Protein AF-A0A9N9LK81-F1 (afdb_monomer_lite)

Foldseek 3Di:
DQFQLDFQLQQQPCVSDPDAPRSFFADFRNQPVVLVVVLVVCVVVVDDLLNDDRDFDQKKFKFQWPDQPPRDRHTGGDDHNQAGPAQAFPARRHGRMGGNVSVVVCVVVVQFPDWDADPNRRWIWTHGPRMTITHHDPVSVVVVVVVSQVLQDPQFDKHQLAKDFPDPQLPCLQRQQSNQSRHDPVTIDRPDIDRHDDQAQFDDCVQKAFPPNPPPVSRVSQSRCVGRPHHDCNTIDGHDPDDDDDDDDDDDDDGDPCVVCVLVVLQKFKAWPPLVCLVVRFVSNCVVQVVVVVVCLVVQAKWKKFWKDWAAQVDAFPFDDPPPDDTTIGMTGMDTGDPVVRVVVVVVVVCVVVVVVFDDPVVLVLVLVVLVVVVVVDPDDTFMDTSDMFMDGNNDGPDDDPPNRCSNTNNGNQPVPVVCVVVVVCQQDPPVDPPVVVVQVVCVVGPGDPPPDPVSVVVVVVVVPPDDDDDDDDDDPPDDRNPDDDPDPVDDDDDDDDDDDDDDDDPDDQCDDDPPVRQWDDDQQKIWGWDDDRNFIEIEIQGEFFEDADPQFAEDEDAAAQDPVLQLLLLVQVVVCVLPVVLQKFWADRQLRGPDRDDDDDPQVVLLCLQLVAALCDDPVNVQWLDDPPPKDWDKAKPPHCSRDDPPQPQPVCRLHLDPNHIKIFGAIPVSRVVRCVRFPRCQFHSVCSPCVNAPPVRSNVQLVVQPPQWDWDWDDDRSYIYIYTYGYGYHSYIYMGHYPYHDDADPPSCLVVGSRQSCVWQVLPSVSRIRQSDPSCVVRPRQARSNHYDDPPVGTD

pLDDT: mean 70.4, std 21.3, range [25.25, 96.94]

Organism: NCBI:txid595503

Radius of gyration: 38.9 Å; chains: 1; bounding box: 77×75×123 Å

Sequence (798 aa):
MTYDLHGQWDAGNPNAYDQCDSGRCIRSHVNLTETRNSLAIITKAGVPNNKVFVGEASYGRSFHMASDGCWGPMCDFTGSRTQSDANPGRCTKTGGYLSNAELNEIIQRGGATQTFHDGASNSEILLYQGDYVSYMTPTTKETRRSDWKVSTLPEGEMGCVAGEDDSVNSGDLCEFSCSLGFCPESLCTCTYTDVVNPLPSTKDATDIIAWDEFDADLNRLCLFACKHGYCPDDICTKKPKDDVVITDADNPNTGFDYASAREQNSRRCLIYQNGALRDNSVMQCYNTCKPQLDAAAEAGRTSNYGCMGFYPLDKAIPWEKPPGTGYWVAPGQCLCDNWLLNEIADTVIEALPAITQIECYILMSSLKLVLDIGLSAIPGVGKALDAGLGMFYNNTTVFHSELLVRILIFGFSDLDMATTAAQMASYLYPEEEDPEGAFSWWLSPCGGTTLVPDEIKKLSGILSSVTGGVSSFKTPRNLPKGSGRKGDGANPHDQGTPRAPSKGNGNNKPKCKIPASRQTQRLRHTLRERACVADKTVQTEWIVTSLNYAANAAPTRVSKPCSVDWDNACWHYSSAVRQNPGWATLTCVPEAAATKKPDMGRRVPRVWEAQHKGKGWWDTASGNRSQLPSPEICQADEYPPLYFLNSQSPAYINAGTTNPGGQLVRILPGTQNGNAAKGLWKEVCFQELVSESAMSNRDLKNKVDAAGTNLRVTNVVRGDKRYIERSALADVSLRPEFSVSSWPPSAPNDGLNQNPCWPRNIAPQDPGFTLFENDPYYRTHPSPYNCGADYDPPTNGA

InterPro domains:
  IPR017853 Glycoside hydrolase superfamily [SSF51445] (1-67)
  IPR029070 Chitinase insertion domain superfamily [G3DSA:3.10.50.10] (60-138)
  IPR029070 Chitinase insertion domain superfamily [SSF54556] (59-135)
  IPR053214 Secreted chitinase LysM12-like [PTHR47700] (1-149)

Secondary structure (DSSP, 8-state):
----SS-GGGTT-GGGSSS-TTS-B---TT-HHHHHHHHHHHHHTT--GGG------SEEEEEEBSSTT--STT-BB-SBTTB--SPPPTTT--TTEEEHHHHHHHHHTT--SEEEEETTTTEEEEEETTEEEEE--HHHHHHHHHHHT--SPPTTSEEEEEEEESSTTSTTHHHHHHHTT---TTTEEEEEEEEPPPPPPP---TTEEESSTT-HHHHHHHHHHHHTT---TTTEEEPP-----------------HHHHHHHHHTEEEEESSGGGHHHHHHTTHHHHHHHHHHHHHTT--EEEEEEEEE-TTS----B--TT-SS-EEEEEEEES-HHHHHHHHHHHHHHHHHTT---TTHHHHHHHHHHHHHHTSSS--EEEEEEEEEEETTEEEE--HHHHHHHHTTSS-HHHHHHHHHHHHHHS-TTS-HHHHHHHHTGGGT-GGGS-HHHHTTHHHHTT--S--S-----TTS-TT---TTSTT-------PPPPP--------S----GGGTEEEETTEEEEEEEETTEEEEEEEEEEEEEEEEEEEEEEEEEPPPGGGHHHHHHHHHHHHH-GGGSEEEPPGGGSBSSPPP---HHHHHHHHHS--TTTS-GGGT-S--PSTT--EEEEEES-GGG--TT-HHHHHTTSSSTTPPEEEEEEHHHHHHHHHHHTTTHHHHHHHSTTTS-HHHHHHHHHTTGGG-EEEEEEETTEEEEEEEEEEEEEEEEEEEE---PPP-GGGGGGG-TTS-TTT-TT-GGGGS-TTSGGGGTS--SS-TTS--BTTTB--

Structure (mmCIF, N/CA/C/O backbone):
data_AF-A0A9N9LK81-F1
#
_entry.id   AF-A0A9N9LK81-F1
#
loop_
_atom_site.group_PDB
_atom_site.id
_atom_site.type_symbol
_atom_site.label_atom_id
_atom_site.label_alt_id
_atom_site.label_comp_id
_atom_site.label_asym_id
_atom_site.label_entity_id
_atom_site.label_seq_id
_atom_site.pdbx_PDB_ins_code
_atom_site.Cartn_x
_atom_site.Cartn_y
_atom_site.Cartn_z
_atom_site.occupancy
_atom_site.B_iso_or_equiv
_atom_site.auth_seq_id
_atom_site.auth_comp_id
_atom_site.auth_asym_id
_atom_site.auth_atom_id
_atom_site.pdbx_PDB_model_num
ATOM 1 N N . MET A 1 1 ? -9.684 18.949 5.478 1.00 83.88 1 MET A N 1
ATOM 2 C CA . MET A 1 1 ? -11.132 18.650 5.456 1.00 83.88 1 MET A CA 1
ATOM 3 C C . MET A 1 1 ? -11.791 19.723 4.608 1.00 83.88 1 MET A C 1
ATOM 5 O O . MET A 1 1 ? -11.846 20.858 5.045 1.00 83.88 1 MET A O 1
ATOM 9 N N . THR A 1 2 ? -12.142 19.402 3.365 1.00 85.75 2 THR A N 1
ATOM 10 C CA . THR A 1 2 ? -12.582 20.345 2.315 1.00 85.75 2 THR A CA 1
ATOM 11 C C . THR A 1 2 ? -14.107 20.453 2.251 1.00 85.75 2 THR A C 1
ATOM 13 O O . THR A 1 2 ? -14.740 20.209 1.229 1.00 85.75 2 THR A O 1
ATOM 16 N N . TYR A 1 3 ? -14.692 20.738 3.402 1.00 92.00 3 TYR A N 1
ATOM 17 C CA . TYR A 1 3 ? -16.112 20.966 3.644 1.00 92.00 3 TYR A CA 1
ATOM 18 C C . TYR A 1 3 ? -16.207 21.861 4.879 1.00 92.00 3 TYR A C 1
ATOM 20 O O . TYR A 1 3 ? -15.214 22.018 5.589 1.00 92.00 3 TYR A O 1
ATOM 28 N N . ASP A 1 4 ? -17.384 22.424 5.143 1.00 93.12 4 ASP A N 1
ATOM 29 C CA . ASP A 1 4 ? -17.565 23.438 6.196 1.00 93.12 4 ASP A CA 1
ATOM 30 C C . ASP A 1 4 ? -16.792 24.724 5.909 1.00 93.12 4 ASP A C 1
ATOM 32 O O . ASP A 1 4 ? -16.325 25.397 6.821 1.00 93.12 4 ASP A O 1
ATOM 36 N N . LEU A 1 5 ? -16.683 25.061 4.624 1.00 87.69 5 LEU A N 1
ATOM 37 C CA . LEU A 1 5 ? -16.075 26.311 4.174 1.00 87.69 5 LEU A CA 1
ATOM 38 C C . LEU A 1 5 ? -16.894 27.518 4.640 1.00 87.69 5 LEU A C 1
ATOM 40 O O . LEU A 1 5 ? -16.335 28.522 5.061 1.00 87.69 5 LEU A O 1
ATOM 44 N N . HIS A 1 6 ? -18.218 27.353 4.639 1.00 88.62 6 HIS A N 1
ATOM 45 C CA . HIS A 1 6 ? -19.174 28.357 5.074 1.00 88.62 6 HIS A CA 1
ATOM 46 C C . HIS A 1 6 ? -20.273 27.746 5.931 1.00 88.62 6 HIS A C 1
ATOM 48 O O . HIS A 1 6 ? -20.656 26.591 5.734 1.00 88.62 6 HIS A O 1
ATOM 54 N N . GLY A 1 7 ? -20.814 28.518 6.864 1.00 91.69 7 GLY A N 1
ATOM 55 C CA . GLY A 1 7 ? -21.905 28.072 7.725 1.00 91.69 7 GLY A CA 1
ATOM 56 C C . GLY A 1 7 ? -22.493 29.202 8.555 1.00 91.69 7 GLY A C 1
ATOM 57 O O . GLY A 1 7 ? -22.039 30.338 8.501 1.00 91.69 7 GLY A O 1
ATOM 58 N N . GLN A 1 8 ? -23.500 28.886 9.373 1.00 92.00 8 GLN A N 1
ATOM 59 C CA . GLN A 1 8 ? -24.182 29.877 10.217 1.00 92.00 8 GLN A CA 1
ATOM 60 C C . GLN A 1 8 ? -23.216 30.712 11.084 1.00 92.00 8 GLN A C 1
ATOM 62 O O . GLN A 1 8 ? -23.497 31.867 11.404 1.00 92.00 8 GLN A O 1
ATOM 67 N N . TRP A 1 9 ? -22.066 30.146 11.460 1.00 89.12 9 TRP A N 1
ATOM 68 C CA . TRP A 1 9 ? -21.057 30.841 12.257 1.00 89.12 9 TRP A CA 1
ATOM 69 C C . TRP A 1 9 ? -20.407 32.035 11.541 1.00 89.12 9 TRP A C 1
ATOM 71 O O . TRP A 1 9 ? -19.770 32.855 12.203 1.00 89.12 9 TRP A O 1
ATOM 81 N N . ASP A 1 10 ? -20.564 32.163 10.225 1.00 83.62 10 ASP A N 1
ATOM 82 C CA . ASP A 1 10 ? -20.043 33.309 9.484 1.00 83.62 10 ASP A CA 1
ATOM 83 C C . ASP A 1 10 ? -20.877 34.573 9.722 1.00 83.62 10 ASP A C 1
ATOM 85 O O . ASP A 1 10 ? -20.422 35.666 9.397 1.00 83.62 10 ASP A O 1
ATOM 89 N N . ALA A 1 11 ? -22.069 34.451 10.325 1.00 87.56 11 ALA A N 1
ATOM 90 C CA . ALA A 1 11 ? -22.994 35.558 10.534 1.00 87.56 11 ALA A CA 1
ATOM 91 C C . ALA A 1 11 ? -22.340 36.752 11.251 1.00 87.56 11 ALA A C 1
ATOM 93 O O . ALA A 1 11 ? -21.996 36.687 12.436 1.00 87.56 11 ALA A O 1
ATOM 94 N N . GLY A 1 12 ? -22.259 37.878 10.542 1.00 79.94 12 GLY A N 1
ATOM 95 C CA . GLY A 1 12 ? -21.676 39.124 11.037 1.00 79.94 12 GLY A CA 1
ATOM 96 C C . GLY A 1 12 ? -20.147 39.172 10.975 1.00 79.94 12 GLY A C 1
ATOM 97 O O . GLY A 1 12 ? -19.555 40.016 11.645 1.00 79.94 12 GLY A O 1
ATOM 98 N N . ASN A 1 13 ? -19.505 38.292 10.198 1.00 78.19 13 ASN A N 1
ATOM 99 C CA . ASN A 1 13 ? -18.065 38.313 9.943 1.00 78.19 13 ASN A CA 1
ATOM 100 C C . ASN A 1 13 ? -17.759 38.634 8.464 1.00 78.19 13 ASN A C 1
ATOM 102 O O . ASN A 1 13 ? -17.668 37.716 7.651 1.00 78.19 13 ASN A O 1
ATOM 106 N N . PRO A 1 14 ? -17.540 39.911 8.098 1.00 71.81 14 PRO A N 1
ATOM 107 C CA . PRO A 1 14 ? -17.202 40.297 6.723 1.00 71.81 14 PRO A CA 1
ATOM 108 C C . PRO A 1 14 ? -15.917 39.649 6.188 1.00 71.81 14 PRO A C 1
ATOM 110 O O . PRO A 1 14 ? -15.804 39.409 4.992 1.00 71.81 14 PRO A O 1
ATOM 113 N N . ASN A 1 15 ? -14.968 39.296 7.066 1.00 70.19 15 ASN A N 1
ATOM 114 C CA . ASN A 1 15 ? -13.691 38.685 6.672 1.00 70.19 15 ASN A CA 1
ATOM 115 C C . ASN A 1 15 ? -13.815 37.210 6.260 1.00 70.19 15 ASN A C 1
ATOM 117 O O . ASN A 1 15 ? -12.840 36.632 5.785 1.00 70.19 15 ASN A O 1
ATOM 121 N N . ALA A 1 16 ? -14.975 36.583 6.476 1.00 66.69 16 ALA A N 1
ATOM 122 C CA . ALA A 1 16 ? -15.238 35.229 5.997 1.00 66.69 16 ALA A CA 1
ATOM 123 C C . ALA A 1 16 ? -15.561 35.190 4.493 1.00 66.69 16 ALA A C 1
ATOM 125 O O . ALA A 1 16 ? -15.707 34.107 3.938 1.00 66.69 16 ALA A O 1
ATOM 126 N N . TYR A 1 17 ? -15.670 36.345 3.829 1.00 66.00 17 TYR A N 1
ATOM 127 C CA . TYR A 1 17 ? -16.120 36.449 2.447 1.00 66.00 17 TYR A CA 1
ATOM 128 C C . TYR A 1 17 ? -15.151 37.281 1.612 1.00 66.00 17 TYR A C 1
ATOM 130 O O . TYR A 1 17 ? -14.509 38.211 2.094 1.00 66.00 17 TYR A O 1
ATOM 138 N N . ASP A 1 18 ? -15.095 36.965 0.326 1.00 57.03 18 ASP A N 1
ATOM 139 C CA . ASP A 1 18 ? -14.408 37.763 -0.681 1.00 57.03 18 ASP A CA 1
ATOM 140 C C . ASP A 1 18 ? -15.085 39.126 -0.894 1.00 57.03 18 ASP A C 1
ATOM 142 O O . ASP A 1 18 ? -14.392 40.126 -1.085 1.00 57.03 18 ASP A O 1
ATOM 146 N N . GLN A 1 19 ? -16.424 39.167 -0.848 1.00 61.78 19 GLN A N 1
ATOM 147 C CA . GLN A 1 19 ? -17.253 40.370 -0.997 1.00 61.78 19 GLN A CA 1
ATOM 148 C C . GLN A 1 19 ? -18.590 40.220 -0.247 1.00 61.78 19 GLN A C 1
ATOM 150 O O . GLN A 1 19 ? -19.561 39.691 -0.792 1.00 61.78 19 GLN A O 1
ATOM 155 N N . CYS A 1 20 ? -18.641 40.663 1.016 1.00 70.38 20 CYS A N 1
ATOM 156 C CA . CYS A 1 20 ? -19.868 40.684 1.819 1.00 70.38 20 CYS A CA 1
ATOM 157 C C . CYS A 1 20 ? -19.775 41.633 3.030 1.00 70.38 20 CYS A C 1
ATOM 159 O O . CYS A 1 20 ? -19.405 41.222 4.132 1.00 70.38 20 CYS A O 1
ATOM 161 N N . ASP A 1 21 ? -20.163 42.896 2.858 1.00 72.12 21 ASP A N 1
ATOM 162 C CA . ASP A 1 21 ? -20.076 43.898 3.934 1.00 72.12 21 ASP A CA 1
ATOM 163 C C . ASP A 1 21 ? -20.985 43.574 5.132 1.00 72.12 21 ASP A C 1
ATOM 165 O O . ASP A 1 21 ? -20.662 43.907 6.273 1.00 72.12 21 ASP A O 1
ATOM 169 N N . SER A 1 22 ? -22.107 42.882 4.895 1.00 76.12 22 SER A N 1
ATOM 170 C CA . SER A 1 22 ? -23.021 42.423 5.951 1.00 76.12 22 SER A CA 1
ATOM 171 C C . SER A 1 22 ? -22.424 41.290 6.798 1.00 76.12 22 SER A C 1
ATOM 173 O O . SER A 1 22 ? -22.877 41.042 7.919 1.00 76.12 22 SER A O 1
ATOM 175 N N . GLY A 1 23 ? -21.428 40.572 6.262 1.00 77.06 23 GLY A N 1
ATOM 176 C CA . GLY A 1 23 ? -20.926 39.320 6.821 1.00 77.06 23 GLY A CA 1
ATOM 177 C C . GLY A 1 23 ? -21.995 38.227 6.912 1.00 77.06 23 GLY A C 1
ATOM 178 O O . GLY A 1 23 ? -21.889 37.348 7.761 1.00 77.06 23 GLY A O 1
ATOM 179 N N . ARG A 1 24 ? -23.074 38.300 6.128 1.00 84.12 24 ARG A N 1
ATOM 180 C CA . ARG A 1 24 ? -24.214 37.367 6.189 1.00 84.12 24 ARG A CA 1
ATOM 181 C C . ARG A 1 24 ? -24.622 36.846 4.820 1.00 84.12 24 ARG A C 1
ATOM 183 O O . ARG A 1 24 ? -25.762 36.444 4.636 1.00 84.12 24 ARG A O 1
ATOM 190 N N . CYS A 1 25 ? -23.712 36.844 3.860 1.00 82.94 25 CYS A N 1
ATOM 191 C CA . CYS A 1 25 ? -24.032 36.433 2.507 1.00 82.94 25 CYS A CA 1
ATOM 192 C C . CYS A 1 25 ? -24.082 34.912 2.384 1.00 82.94 25 CYS A C 1
ATOM 194 O O . CYS A 1 25 ? -23.268 34.194 2.963 1.00 82.94 25 CYS A O 1
ATOM 196 N N . ILE A 1 26 ? -25.009 34.412 1.577 1.00 87.62 26 ILE A N 1
ATOM 197 C CA . ILE A 1 26 ? -25.133 32.980 1.318 1.00 87.62 26 ILE A CA 1
ATOM 198 C C . ILE A 1 26 ? -23.921 32.494 0.507 1.00 87.62 26 ILE A C 1
ATOM 200 O O . ILE A 1 26 ? -23.523 33.084 -0.503 1.00 87.62 26 ILE A O 1
ATOM 204 N N . ARG A 1 27 ? -23.312 31.395 0.955 1.00 85.06 27 ARG A N 1
ATOM 205 C CA . ARG A 1 27 ? -22.224 30.692 0.262 1.00 85.06 27 ARG A CA 1
ATOM 206 C C . ARG A 1 27 ? -22.397 29.186 0.415 1.00 85.06 27 ARG A C 1
ATOM 208 O O . ARG A 1 27 ? -22.981 28.709 1.383 1.00 85.06 27 ARG A O 1
ATOM 215 N N . SER A 1 28 ? -21.877 28.423 -0.542 1.00 89.75 28 SER A N 1
ATOM 216 C CA . SER A 1 28 ? -21.894 26.959 -0.467 1.00 89.75 28 SER A CA 1
ATOM 217 C C . SER A 1 28 ? -20.808 26.448 0.480 1.00 89.75 28 SER A C 1
ATOM 219 O O . SER A 1 28 ? -19.633 26.762 0.300 1.00 89.75 28 SER A O 1
ATOM 221 N N . HIS A 1 29 ? -21.160 25.593 1.447 1.00 92.56 29 HIS A N 1
ATOM 222 C CA . HIS A 1 29 ? -20.170 25.031 2.386 1.00 92.56 29 HIS A CA 1
ATOM 223 C C . HIS A 1 29 ? -19.207 24.018 1.761 1.00 92.56 29 HIS A C 1
ATOM 225 O O . HIS A 1 29 ? -18.246 23.576 2.399 1.00 92.56 29 HIS A O 1
ATOM 231 N N . VAL A 1 30 ? -19.502 23.627 0.528 1.00 91.00 30 VAL A N 1
ATOM 232 C CA . VAL A 1 30 ? -18.730 22.697 -0.282 1.00 91.00 30 VAL A CA 1
ATOM 233 C C . VAL A 1 30 ? -18.262 23.388 -1.557 1.00 91.00 30 VAL A C 1
ATOM 235 O O . VAL A 1 30 ? -18.078 22.713 -2.550 1.00 91.00 30 VAL A O 1
ATOM 238 N N . ASN A 1 31 ? -18.073 24.706 -1.604 1.00 85.56 31 ASN A N 1
ATOM 239 C CA . ASN A 1 31 ? -17.636 25.397 -2.822 1.00 85.56 31 ASN A CA 1
ATOM 240 C C . ASN A 1 31 ? -16.378 24.758 -3.464 1.00 85.56 31 ASN A C 1
ATOM 242 O O . ASN A 1 31 ? -15.338 24.590 -2.817 1.00 85.56 31 ASN A O 1
ATOM 246 N N . LEU A 1 32 ? -16.472 24.376 -4.746 1.00 80.19 32 LEU A N 1
ATOM 247 C CA . LEU A 1 32 ? -15.387 23.707 -5.470 1.00 80.19 32 LEU A CA 1
ATOM 248 C C . LEU A 1 32 ? -14.143 24.585 -5.627 1.00 80.19 32 LEU A C 1
ATOM 250 O O . LEU A 1 32 ? -13.026 24.091 -5.485 1.00 80.19 32 LEU A O 1
ATOM 254 N N . THR A 1 33 ? -14.319 25.877 -5.899 1.00 72.75 33 THR A N 1
ATOM 255 C CA . THR A 1 33 ? -13.203 26.808 -6.120 1.00 72.75 33 THR A CA 1
ATOM 256 C C . THR A 1 33 ? -12.357 26.952 -4.856 1.00 72.75 33 THR A C 1
ATOM 258 O O . THR A 1 33 ? -11.132 26.858 -4.892 1.00 72.75 33 THR A O 1
ATOM 261 N N . GLU A 1 34 ? -13.008 27.083 -3.706 1.00 73.75 34 GLU A N 1
ATOM 262 C CA . GLU A 1 34 ? -12.345 27.151 -2.402 1.00 73.75 34 GLU A CA 1
ATOM 263 C C . GLU A 1 34 ? -11.747 25.806 -1.975 1.00 73.75 34 GLU A C 1
ATOM 265 O O . GLU A 1 34 ? -10.672 25.750 -1.367 1.00 73.75 34 GLU A O 1
ATOM 270 N N . THR A 1 35 ? -12.395 24.706 -2.367 1.00 78.69 35 THR A N 1
ATOM 271 C CA . THR A 1 35 ? -11.826 23.364 -2.225 1.00 78.69 35 THR A CA 1
ATOM 272 C C . THR A 1 35 ? -10.518 23.243 -3.014 1.00 78.69 35 THR A C 1
ATOM 274 O O . THR A 1 35 ? -9.508 22.830 -2.444 1.00 78.69 35 THR A O 1
ATOM 277 N N . ARG A 1 36 ? -10.485 23.678 -4.283 1.00 71.69 36 ARG A N 1
ATOM 278 C CA . ARG A 1 36 ? -9.270 23.713 -5.121 1.00 71.69 36 ARG A CA 1
ATOM 279 C C . ARG A 1 36 ? -8.173 24.575 -4.500 1.00 71.69 36 ARG A C 1
ATOM 281 O O . ARG A 1 36 ? -7.029 24.136 -4.443 1.00 71.69 36 ARG A O 1
ATOM 288 N N . ASN A 1 37 ? -8.513 25.748 -3.964 1.00 59.28 37 ASN A N 1
ATOM 289 C CA . ASN A 1 37 ? -7.549 26.612 -3.274 1.00 59.28 37 ASN A CA 1
ATOM 290 C C . ASN A 1 37 ? -6.942 25.924 -2.042 1.00 59.28 37 ASN A C 1
ATOM 292 O O . ASN A 1 37 ? -5.727 25.953 -1.850 1.00 59.28 37 ASN A O 1
ATOM 296 N N . SER A 1 38 ? -7.767 25.248 -1.239 1.00 71.19 38 SER A N 1
ATOM 297 C CA . SER A 1 38 ? -7.309 24.497 -0.063 1.00 71.19 38 SER A CA 1
ATOM 298 C C . SER A 1 38 ? -6.366 23.350 -0.444 1.00 71.19 38 SER A C 1
ATOM 300 O O . SER A 1 38 ? -5.342 23.137 0.211 1.00 71.19 38 SER A O 1
ATOM 302 N N . LEU A 1 39 ? -6.679 22.640 -1.532 1.00 73.38 39 LEU A N 1
ATOM 303 C CA . LEU A 1 39 ? -5.827 21.583 -2.079 1.00 73.38 39 LEU A CA 1
ATOM 304 C C . LEU A 1 39 ? -4.526 22.145 -2.677 1.00 73.38 39 LEU A C 1
ATOM 306 O O . LEU A 1 39 ? -3.469 21.550 -2.501 1.00 73.38 39 LEU A O 1
ATOM 310 N N . ALA A 1 40 ? -4.554 23.319 -3.306 1.00 60.12 40 ALA A N 1
ATOM 311 C CA . ALA A 1 40 ? -3.349 23.984 -3.802 1.00 60.12 40 ALA A CA 1
ATOM 312 C C . ALA A 1 40 ? -2.418 24.453 -2.665 1.00 60.12 40 ALA A C 1
ATOM 314 O O . ALA A 1 40 ? -1.197 24.405 -2.803 1.00 60.12 40 ALA A O 1
ATOM 315 N N . ILE A 1 41 ? -2.966 24.889 -1.524 1.00 58.62 41 ILE A N 1
ATOM 316 C CA . ILE A 1 41 ? -2.168 25.320 -0.362 1.00 58.62 41 ILE A CA 1
ATOM 317 C C . ILE A 1 41 ? -1.388 24.144 0.232 1.00 58.62 41 ILE A C 1
ATOM 319 O O . ILE A 1 41 ? -0.189 24.272 0.487 1.00 58.62 41 ILE A O 1
ATOM 323 N N . ILE A 1 42 ? -2.044 22.997 0.442 1.00 60.25 42 ILE A N 1
ATOM 324 C CA . ILE A 1 42 ? -1.401 21.832 1.068 1.00 60.25 42 ILE A CA 1
ATOM 325 C C . ILE A 1 42 ? -0.327 21.217 0.162 1.00 60.25 42 ILE A C 1
ATOM 327 O O . ILE A 1 42 ? 0.741 20.838 0.644 1.00 60.25 42 ILE A O 1
ATOM 331 N N . THR A 1 43 ? -0.553 21.198 -1.152 1.00 59.28 43 THR A N 1
ATOM 332 C CA . THR A 1 43 ? 0.434 20.697 -2.118 1.00 59.28 43 THR A CA 1
ATOM 333 C C . THR A 1 43 ? 1.609 21.663 -2.268 1.00 59.28 43 THR A C 1
ATOM 335 O O . THR A 1 43 ? 2.763 21.236 -2.249 1.00 59.28 43 THR A O 1
ATOM 338 N N . LYS A 1 44 ? 1.362 22.982 -2.271 1.00 50.50 44 LYS A N 1
ATOM 339 C CA . LYS A 1 44 ? 2.421 24.010 -2.245 1.00 50.50 44 LYS A CA 1
ATOM 340 C C . LYS A 1 44 ? 3.242 24.001 -0.950 1.00 50.50 44 LYS A C 1
ATOM 342 O O . LYS A 1 44 ? 4.409 24.383 -0.973 1.00 50.50 44 LYS A O 1
ATOM 347 N N . ALA A 1 45 ? 2.671 23.533 0.159 1.00 51.91 45 ALA A N 1
ATOM 348 C CA . ALA A 1 45 ? 3.390 23.312 1.415 1.00 51.91 45 ALA A CA 1
ATOM 349 C C . ALA A 1 45 ? 4.308 22.067 1.389 1.00 51.91 45 ALA A C 1
ATOM 351 O O . ALA A 1 45 ? 4.942 21.757 2.397 1.00 51.91 45 ALA A O 1
ATOM 352 N N . GLY A 1 46 ? 4.402 21.365 0.253 1.00 46.94 46 GLY A N 1
ATOM 353 C CA . GLY A 1 46 ? 5.298 20.225 0.053 1.00 46.94 46 GLY A CA 1
ATOM 354 C C . GLY A 1 46 ? 4.691 18.874 0.427 1.00 46.94 46 GLY A C 1
ATOM 355 O O . GLY A 1 46 ? 5.427 17.892 0.514 1.00 46.94 46 GLY A O 1
ATOM 356 N N . VAL A 1 47 ? 3.373 18.798 0.656 1.00 53.25 47 VAL A N 1
ATOM 357 C CA . VAL A 1 47 ? 2.679 17.521 0.870 1.00 53.25 47 VAL A CA 1
ATOM 358 C C . VAL A 1 47 ? 2.451 16.850 -0.489 1.00 53.25 47 VAL A C 1
ATOM 360 O O . VAL A 1 47 ? 1.758 17.423 -1.330 1.00 53.25 47 VAL A O 1
ATOM 363 N N . PRO A 1 48 ? 2.997 15.643 -0.722 1.00 52.69 48 PRO A N 1
ATOM 364 C CA . PRO A 1 48 ? 2.741 14.890 -1.947 1.00 52.69 48 PRO A CA 1
ATOM 365 C C . PRO A 1 48 ? 1.247 14.602 -2.140 1.00 52.69 48 PRO A C 1
ATOM 367 O O . PRO A 1 48 ? 0.562 14.261 -1.174 1.00 52.69 48 PRO A O 1
ATOM 370 N N . ASN A 1 49 ? 0.753 14.682 -3.381 1.00 56.84 49 ASN A N 1
ATOM 371 C CA . ASN A 1 49 ? -0.668 14.479 -3.709 1.00 56.84 49 ASN A CA 1
ATOM 372 C C . ASN A 1 49 ? -1.202 13.126 -3.208 1.00 56.84 49 ASN A C 1
ATOM 374 O O . ASN A 1 49 ? -2.308 13.063 -2.678 1.00 56.84 49 ASN A O 1
ATOM 378 N N . ASN A 1 50 ? -0.388 12.068 -3.268 1.00 56.72 50 ASN A N 1
ATOM 379 C CA . ASN A 1 50 ? -0.732 10.726 -2.783 1.00 56.72 50 ASN A CA 1
ATOM 380 C C . ASN A 1 50 ? -0.862 10.604 -1.249 1.00 56.72 50 ASN A C 1
ATOM 382 O O . ASN A 1 50 ? -1.230 9.550 -0.734 1.00 56.72 50 ASN A O 1
ATOM 386 N N . LYS A 1 51 ? -0.578 11.674 -0.498 1.00 66.62 51 LYS A N 1
ATOM 387 C CA . LYS A 1 51 ? -0.832 11.780 0.947 1.00 66.62 51 LYS A CA 1
ATOM 388 C C . LYS A 1 51 ? -2.021 12.687 1.274 1.00 66.62 51 LYS A C 1
ATOM 390 O O . LYS A 1 51 ? -2.321 12.891 2.452 1.00 66.62 51 LYS A O 1
ATOM 395 N N . VAL A 1 52 ? -2.693 13.239 0.262 1.00 66.56 52 VAL A N 1
ATOM 396 C CA . VAL A 1 52 ? -3.828 14.149 0.427 1.00 66.56 52 VAL A CA 1
ATOM 397 C C . VAL A 1 52 ? -5.135 13.388 0.218 1.00 66.56 52 VAL A C 1
ATOM 399 O O . VAL A 1 52 ? -5.496 13.020 -0.894 1.00 66.56 52 VAL A O 1
ATOM 402 N N . PHE A 1 53 ? -5.887 13.201 1.301 1.00 79.56 53 PHE A N 1
ATOM 403 C CA . PHE A 1 53 ? -7.241 12.649 1.251 1.00 79.56 53 PHE A CA 1
ATOM 404 C C . PHE A 1 53 ? -8.261 13.790 1.212 1.00 79.56 53 PHE A C 1
ATOM 406 O O . PHE A 1 53 ? -8.407 14.544 2.180 1.00 79.56 53 PHE A O 1
ATOM 413 N N . VAL A 1 54 ? -8.962 13.928 0.084 1.00 81.44 54 VAL A N 1
ATOM 414 C CA . VAL A 1 54 ? -9.987 14.965 -0.103 1.00 81.44 54 VAL A CA 1
ATOM 415 C C . VAL A 1 54 ? -11.245 14.587 0.680 1.00 81.44 54 VAL A C 1
ATOM 417 O O . VAL A 1 54 ? -11.752 13.473 0.574 1.00 81.44 54 VAL A O 1
ATOM 420 N N . GLY A 1 55 ? -11.741 15.517 1.494 1.00 82.25 55 GLY A N 1
ATOM 421 C CA . GLY A 1 55 ? -12.931 15.298 2.311 1.00 82.25 55 GLY A CA 1
ATOM 422 C C . GLY A 1 55 ? -14.213 15.580 1.530 1.00 82.25 55 GLY A C 1
ATOM 423 O O . GLY A 1 55 ? -14.298 16.604 0.857 1.00 82.25 55 GLY A O 1
ATOM 424 N N . GLU A 1 56 ? -15.227 14.726 1.679 1.00 86.12 56 GLU A N 1
ATOM 425 C CA . GLU A 1 56 ? -16.552 14.900 1.068 1.00 86.12 56 GLU A CA 1
ATOM 426 C C . GLU A 1 56 ? -17.651 14.981 2.126 1.00 86.12 56 GLU A C 1
ATOM 428 O O . GLU A 1 56 ? -17.714 14.157 3.041 1.00 86.12 56 GLU A O 1
ATOM 433 N N . ALA A 1 57 ? -18.567 15.937 1.966 1.00 87.62 57 ALA A N 1
ATOM 434 C CA . ALA A 1 57 ? -19.711 16.068 2.855 1.00 87.62 57 ALA A CA 1
ATOM 435 C C . ALA A 1 57 ? -20.840 15.103 2.457 1.00 87.62 57 ALA A C 1
ATOM 437 O O . ALA A 1 57 ? -21.211 14.976 1.289 1.00 87.62 57 ALA A O 1
ATOM 438 N N . SER A 1 58 ? -21.427 14.427 3.445 1.00 90.94 58 SER A N 1
ATOM 439 C CA . SER A 1 58 ? -22.682 13.660 3.297 1.00 90.94 58 SER A CA 1
ATOM 440 C C . SER A 1 58 ? -23.844 14.320 4.044 1.00 90.94 58 SER A C 1
ATOM 442 O O . SER A 1 58 ? -24.755 13.657 4.538 1.00 90.94 58 SER A O 1
ATOM 444 N N . TYR A 1 59 ? -23.773 15.642 4.125 1.00 94.06 59 TYR A N 1
ATOM 445 C CA . TYR A 1 59 ? -24.746 16.547 4.710 1.00 94.06 59 TYR A CA 1
ATOM 446 C C . TYR A 1 59 ? -24.689 17.870 3.945 1.00 94.06 59 TYR A C 1
ATOM 448 O O . TYR A 1 59 ? -23.696 18.148 3.269 1.00 94.06 59 TYR A O 1
ATOM 456 N N . GLY A 1 60 ? -25.735 18.674 4.080 1.00 93.94 60 GLY A N 1
ATOM 457 C CA . GLY A 1 60 ? -25.778 20.055 3.636 1.00 93.94 60 GLY A CA 1
ATOM 458 C C . GLY A 1 60 ? -25.739 21.034 4.799 1.00 93.94 60 GLY A C 1
ATOM 459 O O . GLY A 1 60 ? -26.117 20.707 5.930 1.00 93.94 60 GLY A O 1
ATOM 460 N N . ARG A 1 61 ? -25.313 22.260 4.503 1.00 96.19 61 ARG A N 1
ATOM 461 C CA . ARG A 1 61 ? -25.496 23.408 5.398 1.00 96.19 61 ARG A CA 1
ATOM 462 C C . ARG A 1 61 ? -26.618 24.288 4.897 1.00 96.19 61 ARG A C 1
ATOM 464 O O . ARG A 1 61 ? -26.699 24.549 3.695 1.00 96.19 61 ARG A O 1
ATOM 471 N N . SER A 1 62 ? -27.470 24.693 5.832 1.00 95.00 62 SER A N 1
ATOM 472 C CA . SER A 1 62 ? -28.664 25.477 5.557 1.00 95.00 62 SER A CA 1
ATOM 473 C C . SER A 1 62 ? -28.567 26.899 6.101 1.00 95.00 62 SER A C 1
ATOM 475 O O . SER A 1 62 ? -27.909 27.160 7.107 1.00 95.00 62 SER A O 1
ATOM 477 N N . PHE A 1 63 ? -29.227 27.817 5.409 1.00 96.00 63 PHE A N 1
ATOM 478 C CA . PHE A 1 63 ? -29.319 29.229 5.745 1.00 96.00 63 PHE A CA 1
ATOM 479 C C . PHE A 1 63 ? -30.763 29.673 5.552 1.00 96.00 63 PHE A C 1
ATOM 481 O O . PHE A 1 63 ? -31.301 29.496 4.461 1.00 96.00 63 PHE A O 1
ATOM 488 N N . HIS A 1 64 ? -31.382 30.267 6.573 1.00 96.69 64 HIS A N 1
ATOM 489 C CA . HIS A 1 64 ? -32.695 30.877 6.392 1.00 96.69 64 HIS A CA 1
ATOM 490 C C . HIS A 1 64 ? -32.519 32.196 5.651 1.00 96.69 64 HIS A C 1
ATOM 492 O O . HIS A 1 64 ? -31.844 33.104 6.151 1.00 96.69 64 HIS A O 1
ATOM 498 N N . MET A 1 65 ? -33.063 32.285 4.441 1.00 94.56 65 MET A N 1
ATOM 499 C CA . MET A 1 65 ? -32.902 33.459 3.589 1.00 94.56 65 MET A CA 1
ATOM 500 C C . MET A 1 65 ? -33.539 34.673 4.272 1.00 94.56 65 MET A C 1
ATOM 502 O O . MET A 1 65 ? -34.644 34.593 4.796 1.00 94.56 65 MET A O 1
ATOM 506 N N . ALA A 1 66 ? -32.865 35.825 4.257 1.00 93.12 66 ALA A N 1
ATOM 507 C CA . ALA A 1 66 ? -33.447 37.060 4.791 1.00 93.12 66 ALA A CA 1
ATOM 508 C C . ALA A 1 66 ? -34.643 37.549 3.965 1.00 93.12 66 ALA A C 1
ATOM 510 O O . ALA A 1 66 ? -35.511 38.258 4.471 1.00 93.12 66 ALA A O 1
ATOM 511 N N . SER A 1 67 ? -34.686 37.159 2.693 1.00 91.44 67 SER A N 1
ATOM 512 C CA . SER A 1 67 ? -35.813 37.373 1.802 1.00 91.44 67 SER A CA 1
ATOM 513 C C . SER A 1 67 ? -36.077 36.082 1.039 1.00 91.44 67 SER A C 1
ATOM 515 O O . SER A 1 67 ? -35.191 35.586 0.343 1.00 91.44 67 SER A O 1
ATOM 517 N N . ASP A 1 68 ? -37.294 35.553 1.165 1.00 84.25 68 ASP A N 1
ATOM 518 C CA . ASP A 1 68 ? -37.717 34.349 0.451 1.00 84.25 68 ASP A CA 1
ATOM 519 C C . ASP A 1 68 ? -37.436 34.476 -1.052 1.00 84.25 68 ASP A C 1
ATOM 521 O O . ASP A 1 68 ? -37.864 35.423 -1.712 1.00 84.25 68 ASP A O 1
ATOM 525 N N . GLY A 1 69 ? -36.698 33.508 -1.596 1.00 79.75 69 GLY A N 1
ATOM 526 C CA . GLY A 1 69 ? -36.305 33.492 -3.006 1.00 79.75 69 GLY A CA 1
ATOM 527 C C . GLY A 1 69 ? -35.021 34.265 -3.333 1.00 79.75 69 GLY A C 1
ATOM 528 O O . GLY A 1 69 ? -34.554 34.169 -4.467 1.00 79.75 69 GLY A O 1
ATOM 529 N N . CYS A 1 70 ? -34.403 34.962 -2.372 1.00 86.56 70 CYS A N 1
ATOM 530 C CA . CYS A 1 70 ? -33.060 35.529 -2.511 1.00 86.56 70 CYS A CA 1
ATOM 531 C C . CYS A 1 70 ? -32.019 34.543 -1.960 1.00 86.56 70 CYS A C 1
ATOM 533 O O . CYS A 1 70 ? -31.706 34.539 -0.773 1.00 86.56 70 CYS A O 1
ATOM 535 N N . TRP A 1 71 ? -31.461 33.716 -2.842 1.00 83.75 71 TRP A N 1
ATOM 536 C CA . TRP A 1 71 ? -30.485 32.667 -2.507 1.00 83.75 71 TRP A CA 1
ATOM 537 C C . TRP A 1 71 ? -29.118 32.843 -3.187 1.00 83.75 71 TRP A C 1
ATOM 539 O O . TRP A 1 71 ? -28.248 31.981 -3.082 1.00 83.75 71 TRP A O 1
ATOM 549 N N . GLY A 1 72 ? -28.928 33.936 -3.927 1.00 79.50 72 GLY A N 1
ATOM 550 C CA . GLY A 1 72 ? -27.669 34.229 -4.605 1.00 79.50 72 GLY A CA 1
ATOM 551 C C . GLY A 1 72 ? -26.537 34.592 -3.634 1.00 79.50 72 GLY A C 1
ATOM 552 O O . GLY A 1 72 ? -26.781 34.875 -2.463 1.00 79.50 72 GLY A O 1
ATOM 553 N N . PRO A 1 73 ? -25.289 34.682 -4.122 1.00 78.56 73 PRO A N 1
ATOM 554 C CA . PRO A 1 73 ? -24.132 34.978 -3.282 1.00 78.56 73 PRO A CA 1
ATOM 555 C C . PRO A 1 73 ? -24.156 36.387 -2.671 1.00 78.56 73 PRO A C 1
ATOM 557 O O . PRO A 1 73 ? -23.418 36.661 -1.744 1.00 78.56 73 PRO A O 1
ATOM 560 N N . MET A 1 74 ? -24.992 37.310 -3.137 1.00 81.56 74 MET A N 1
ATOM 561 C CA . MET A 1 74 ? -25.142 38.621 -2.482 1.00 81.56 74 MET A CA 1
ATOM 562 C C . MET A 1 74 ? -26.396 38.708 -1.610 1.00 81.56 74 MET A C 1
ATOM 564 O O . MET A 1 74 ? -26.708 39.775 -1.092 1.00 81.56 74 MET A O 1
ATOM 568 N N . CYS A 1 75 ? -27.137 37.607 -1.478 1.00 86.69 75 CYS A N 1
ATOM 569 C CA . CYS A 1 75 ? -28.308 37.548 -0.624 1.00 86.69 75 CYS A CA 1
ATOM 570 C C . CYS A 1 75 ? -27.895 37.248 0.808 1.00 86.69 75 CYS A C 1
ATOM 572 O O . CYS A 1 75 ? -27.063 36.371 1.055 1.00 86.69 75 CYS A O 1
ATOM 574 N N . ASP A 1 76 ? -28.526 37.955 1.735 1.00 89.75 76 ASP A N 1
ATOM 575 C CA . ASP A 1 76 ? -28.291 37.757 3.151 1.00 89.75 76 ASP A CA 1
ATOM 576 C C . ASP A 1 76 ? -29.105 36.580 3.696 1.00 89.75 76 ASP A C 1
ATOM 578 O O . ASP A 1 76 ? -30.229 36.305 3.263 1.00 89.75 76 ASP A O 1
ATOM 582 N N . PHE A 1 77 ? -28.551 35.924 4.708 1.00 94.12 77 PHE A N 1
ATOM 583 C CA . PHE A 1 77 ? -29.258 34.991 5.571 1.00 94.12 77 PHE A CA 1
ATOM 584 C C . PHE A 1 77 ? -29.464 35.567 6.981 1.00 94.12 77 PHE A C 1
ATOM 586 O O . PHE A 1 77 ? -28.857 36.565 7.382 1.00 94.12 77 PHE A O 1
ATOM 593 N N . THR A 1 78 ? -30.355 34.937 7.743 1.00 93.00 78 THR A N 1
ATOM 594 C CA . THR A 1 78 ? -30.776 35.366 9.087 1.00 93.00 78 THR A CA 1
ATOM 595 C C . THR A 1 78 ? -30.174 34.503 10.203 1.00 93.00 78 THR A C 1
ATOM 597 O O . THR A 1 78 ? -29.385 33.586 9.977 1.00 93.00 78 THR A O 1
ATOM 600 N N . GLY A 1 79 ? -30.470 34.839 11.454 1.00 90.38 79 GLY A N 1
ATOM 601 C CA . GLY A 1 79 ? -29.843 34.241 12.625 1.00 90.38 79 GLY A CA 1
ATOM 602 C C . GLY A 1 79 ? -28.557 34.939 13.066 1.00 90.38 79 GLY A C 1
ATOM 603 O O . GLY A 1 79 ? -28.175 36.022 12.610 1.00 90.38 79 GLY A O 1
ATOM 604 N N . SER A 1 80 ? -27.887 34.311 14.026 1.00 88.12 80 SER A N 1
ATOM 605 C CA . SER A 1 80 ? -26.647 34.789 14.637 1.00 88.12 80 SER A CA 1
ATOM 606 C C . SER A 1 80 ? -25.545 33.742 14.510 1.00 88.12 80 SER A C 1
ATOM 608 O O . SER A 1 80 ? -25.791 32.609 14.107 1.00 88.12 80 SER A O 1
ATOM 610 N N . ARG A 1 81 ? -24.320 34.090 14.908 1.00 83.06 81 ARG A N 1
ATOM 611 C CA . ARG A 1 81 ? -23.175 33.171 14.865 1.00 83.06 81 ARG A CA 1
ATOM 612 C C . ARG A 1 81 ? -23.388 31.877 15.668 1.00 83.06 81 ARG A C 1
ATOM 614 O O . ARG A 1 81 ? -22.775 30.860 15.362 1.00 83.06 81 ARG A O 1
ATOM 621 N N . THR A 1 82 ? -24.224 31.908 16.706 1.00 86.00 82 THR A N 1
ATOM 622 C CA . THR A 1 82 ? -24.481 30.766 17.604 1.00 86.00 82 THR A CA 1
ATOM 623 C C . THR A 1 82 ? -25.869 30.155 17.431 1.00 86.00 82 THR A C 1
ATOM 625 O O . THR A 1 82 ? -26.183 29.175 18.102 1.00 86.00 82 THR A O 1
ATOM 628 N N . GLN A 1 83 ? -26.708 30.721 16.562 1.00 89.81 83 GLN A N 1
ATOM 629 C CA . GLN A 1 83 ? -28.088 30.285 16.371 1.00 89.81 83 GLN A CA 1
ATOM 630 C C . GLN A 1 83 ? -28.489 30.443 14.908 1.00 89.81 83 GLN A C 1
ATOM 632 O O . GLN A 1 83 ? -28.474 31.554 14.384 1.00 89.81 83 GLN A O 1
ATOM 637 N N . SER A 1 84 ? -28.856 29.332 14.272 1.00 93.00 84 SER A N 1
ATOM 638 C CA . SER A 1 84 ? -29.413 29.340 12.923 1.00 93.00 84 SER A CA 1
ATOM 639 C C . SER A 1 84 ? -30.922 29.485 12.973 1.00 93.00 84 SER A C 1
ATOM 641 O O . SER A 1 84 ? -31.572 28.791 13.755 1.00 93.00 84 SER A O 1
ATOM 643 N N . ASP A 1 85 ? -31.449 30.347 12.109 1.00 95.38 85 ASP A N 1
ATOM 644 C CA . ASP A 1 85 ? -32.888 30.475 11.876 1.00 95.38 85 ASP A CA 1
ATOM 645 C C . ASP A 1 85 ? -33.385 29.444 10.842 1.00 95.38 85 ASP A C 1
ATOM 647 O O . ASP A 1 85 ? -34.585 29.335 10.613 1.00 95.38 85 ASP A O 1
ATOM 651 N N . ALA A 1 86 ? -32.481 28.658 10.236 1.00 94.44 86 ALA A N 1
ATOM 652 C CA . ALA A 1 86 ? -32.851 27.604 9.296 1.00 94.44 86 ALA A CA 1
ATOM 653 C C . ALA A 1 86 ? -33.528 26.430 10.009 1.00 94.44 86 ALA A C 1
ATOM 655 O O . ALA A 1 86 ? -33.155 26.055 11.128 1.00 94.44 86 ALA A O 1
ATOM 656 N N . ASN A 1 87 ? -34.483 25.798 9.332 1.00 91.81 87 ASN A N 1
ATOM 657 C CA . ASN A 1 87 ? -35.273 24.721 9.904 1.00 91.81 87 ASN A CA 1
ATOM 658 C C . ASN A 1 87 ? -34.386 23.505 10.237 1.00 91.81 87 ASN A C 1
ATOM 660 O O . ASN A 1 87 ? -33.632 23.023 9.384 1.00 91.81 87 ASN A O 1
ATOM 664 N N . PRO A 1 88 ? -34.464 22.971 11.469 1.00 92.25 88 PRO A N 1
ATOM 665 C CA . PRO A 1 88 ? -33.728 21.774 11.842 1.00 92.25 88 PRO A CA 1
ATOM 666 C C . PRO A 1 88 ? -34.311 20.532 11.158 1.00 92.25 88 PRO A C 1
ATOM 668 O O . PRO A 1 88 ? -35.528 20.380 11.032 1.00 92.25 88 PRO A O 1
ATOM 671 N N . GLY A 1 89 ? -33.444 19.593 10.783 1.00 86.56 89 GLY A N 1
ATOM 672 C CA . GLY A 1 89 ? -33.877 18.295 10.268 1.00 86.56 89 GLY A CA 1
ATOM 673 C C . GLY A 1 89 ? -34.596 17.451 11.325 1.00 86.56 89 GLY A C 1
ATOM 674 O O . GLY A 1 89 ? -34.335 17.573 12.525 1.00 86.56 89 GLY A O 1
ATOM 675 N N . ARG A 1 90 ? -35.502 16.560 10.898 1.00 88.25 90 ARG A N 1
ATOM 676 C CA . ARG A 1 90 ? -36.276 15.709 11.824 1.00 88.25 90 ARG A CA 1
ATOM 677 C C . ARG A 1 90 ? -35.396 14.747 12.639 1.00 88.25 90 ARG A C 1
ATOM 679 O O . ARG A 1 90 ? -35.723 14.438 13.786 1.00 88.25 90 ARG A O 1
ATOM 686 N N . CYS A 1 91 ? -34.302 14.272 12.047 1.00 87.56 91 CYS A N 1
ATOM 687 C CA . CYS A 1 91 ? -33.356 13.321 12.620 1.00 87.56 91 CYS A CA 1
ATOM 688 C C . CYS A 1 91 ? -32.147 14.030 13.221 1.00 87.56 91 CYS A C 1
ATOM 690 O O . CYS A 1 91 ? -31.696 13.616 14.280 1.00 87.56 91 CYS A O 1
ATOM 692 N N . THR A 1 92 ? -31.633 15.094 12.601 1.00 88.19 92 THR A N 1
ATOM 693 C CA . THR A 1 92 ? -30.446 15.841 13.071 1.00 88.19 92 THR A CA 1
ATOM 694 C C . THR A 1 92 ? -30.772 16.882 14.140 1.00 88.19 92 THR A C 1
ATOM 696 O O . THR A 1 92 ? -29.917 17.196 14.971 1.00 88.19 92 THR A O 1
ATOM 699 N N . LYS A 1 93 ? -32.014 17.383 14.170 1.00 91.19 93 LYS A N 1
ATOM 700 C CA . LYS A 1 93 ? -32.559 18.373 15.122 1.00 91.19 93 LYS A CA 1
ATOM 701 C C . LYS A 1 93 ? -31.647 19.587 15.367 1.00 91.19 93 LYS A C 1
ATOM 703 O O . LYS A 1 93 ? -31.629 20.155 16.455 1.00 91.19 93 LYS A O 1
ATOM 708 N N . THR A 1 94 ? -30.890 19.988 14.347 1.00 89.50 94 THR A N 1
ATOM 709 C CA . THR A 1 94 ? -29.939 21.105 14.405 1.00 89.50 94 THR A CA 1
ATOM 710 C C . THR A 1 94 ? -30.200 22.047 13.234 1.00 89.50 94 THR A C 1
ATOM 712 O O . THR A 1 94 ? -30.115 21.626 12.087 1.00 89.50 94 THR A O 1
ATOM 715 N N . GLY A 1 95 ? -30.534 23.311 13.511 1.00 87.69 95 GLY A N 1
ATOM 716 C CA . GLY A 1 95 ? -30.696 24.338 12.475 1.00 87.69 95 GLY A CA 1
ATOM 717 C C . GLY A 1 95 ? -29.351 24.676 11.827 1.00 87.69 95 GLY A C 1
ATOM 718 O O . GLY A 1 95 ? -28.322 24.715 12.506 1.00 87.69 95 GLY A O 1
ATOM 719 N N . GLY A 1 96 ? -29.346 24.899 10.516 1.00 91.25 96 GLY A N 1
ATOM 720 C CA . GLY A 1 96 ? -28.127 25.152 9.740 1.00 91.25 96 GLY A CA 1
ATOM 721 C C . GLY A 1 96 ? -27.412 23.890 9.241 1.00 91.25 96 GLY A C 1
ATOM 722 O O . GLY A 1 96 ? -26.323 23.979 8.663 1.00 91.25 96 GLY A O 1
ATOM 723 N N . TYR A 1 97 ? -27.990 22.708 9.474 1.00 92.56 97 TYR A N 1
ATOM 724 C CA . TYR A 1 97 ? -27.418 21.411 9.120 1.00 92.56 97 TYR A CA 1
ATOM 725 C C . TYR A 1 97 ? -28.520 20.406 8.770 1.00 92.56 97 TYR A C 1
ATOM 727 O O . TYR A 1 97 ? -29.454 20.210 9.542 1.00 92.56 97 TYR A O 1
ATOM 735 N N . LEU A 1 98 ? -28.389 19.725 7.633 1.00 90.88 98 LEU A N 1
ATOM 736 C CA . LEU A 1 98 ? -29.299 18.654 7.221 1.00 90.88 98 LEU A CA 1
ATOM 737 C C . LEU A 1 98 ? -28.494 17.479 6.674 1.00 90.88 98 LEU A C 1
ATOM 739 O O . LEU A 1 98 ? -27.623 17.663 5.828 1.00 90.88 98 LEU A O 1
ATOM 743 N N . SER A 1 99 ? -28.772 16.259 7.127 1.00 91.12 99 SER A N 1
ATOM 744 C CA . SER A 1 99 ? -28.121 15.071 6.560 1.00 91.12 99 SER A CA 1
ATOM 745 C C . SER A 1 99 ? -28.596 14.815 5.124 1.00 91.12 99 SER A C 1
ATOM 747 O O . SER A 1 99 ? -29.733 15.130 4.772 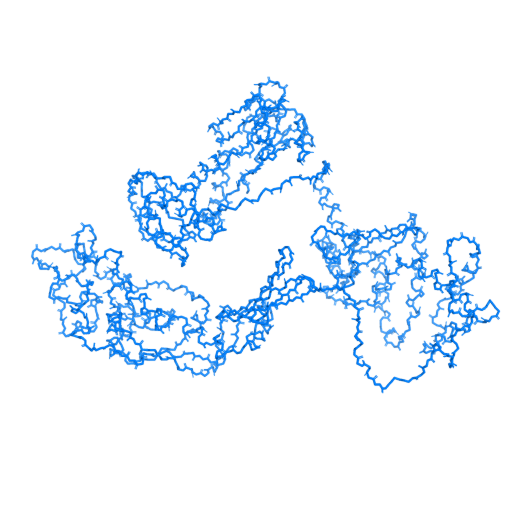1.00 91.12 99 SER A O 1
ATOM 749 N N . ASN A 1 100 ? -27.769 14.176 4.286 1.00 87.00 100 ASN A N 1
ATOM 750 C CA . ASN A 1 100 ? -28.201 13.802 2.931 1.00 87.00 100 ASN A CA 1
ATOM 751 C C . ASN A 1 100 ? -29.447 12.895 2.938 1.00 87.00 100 ASN A C 1
ATOM 753 O O . ASN A 1 100 ? -30.240 12.950 2.004 1.00 87.00 100 ASN A O 1
ATOM 757 N N . ALA A 1 101 ? -29.635 12.078 3.981 1.00 85.94 101 ALA A N 1
ATOM 758 C CA . ALA A 1 101 ? -30.828 11.248 4.135 1.00 85.94 101 ALA A CA 1
ATOM 759 C C . ALA A 1 101 ? -32.094 12.102 4.322 1.00 85.94 101 ALA A C 1
ATOM 761 O O . ALA A 1 101 ? -33.090 11.878 3.638 1.00 85.94 101 ALA A O 1
ATOM 762 N N . GLU A 1 102 ? -32.033 13.121 5.183 1.00 86.94 102 GLU A N 1
ATOM 763 C CA . GLU A 1 102 ? -33.138 14.065 5.390 1.00 86.94 102 GLU A CA 1
ATOM 764 C C . GLU A 1 102 ? -33.413 14.906 4.142 1.00 86.94 102 GLU A C 1
ATOM 766 O O . GLU A 1 102 ? -34.571 15.124 3.799 1.00 86.94 102 GLU A O 1
ATOM 771 N N . LEU A 1 103 ? -32.368 15.331 3.426 1.00 87.81 103 LEU A N 1
ATOM 772 C CA . LEU A 1 103 ? -32.518 16.057 2.162 1.00 87.81 103 LEU A CA 1
ATOM 773 C C . LEU A 1 103 ? -33.217 15.201 1.104 1.00 87.81 103 LEU A C 1
ATOM 775 O O . LEU A 1 103 ? -34.184 15.648 0.492 1.00 87.81 103 LEU A O 1
ATOM 779 N N . ASN A 1 104 ? -32.790 13.948 0.938 1.00 85.75 104 ASN A N 1
ATOM 780 C CA . ASN A 1 104 ? -33.431 13.012 0.017 1.00 85.75 104 ASN A CA 1
ATOM 781 C C . ASN A 1 104 ? -34.893 12.754 0.397 1.00 85.75 104 ASN A C 1
ATOM 783 O O . ASN A 1 104 ? -35.748 12.691 -0.482 1.00 85.75 104 ASN A O 1
ATOM 787 N N . GLU A 1 105 ? -35.200 12.642 1.689 1.00 88.19 105 GLU A N 1
ATOM 788 C CA . GLU A 1 105 ? -36.574 12.495 2.166 1.00 88.19 105 GLU A CA 1
ATOM 789 C C . GLU A 1 105 ? -37.430 13.729 1.855 1.00 88.19 105 GLU A C 1
ATOM 791 O O . GLU A 1 105 ? -38.555 13.581 1.373 1.00 88.19 105 GLU A O 1
ATOM 796 N N . ILE A 1 106 ? -36.905 14.938 2.090 1.00 87.19 106 ILE A N 1
ATOM 797 C CA . ILE A 1 106 ? -37.581 16.200 1.752 1.00 87.19 106 ILE A CA 1
ATOM 798 C C . ILE A 1 106 ? -37.891 16.245 0.252 1.00 87.19 106 ILE A C 1
ATOM 800 O O . ILE A 1 106 ? -39.017 16.564 -0.131 1.00 87.19 106 ILE A O 1
ATOM 804 N N . ILE A 1 107 ? -36.926 15.880 -0.596 1.00 86.56 107 ILE A N 1
ATOM 805 C CA . ILE A 1 107 ? -37.090 15.854 -2.056 1.00 86.56 107 ILE A CA 1
ATOM 806 C C . ILE A 1 107 ? -38.138 14.813 -2.468 1.00 86.56 107 ILE A C 1
ATOM 808 O O . ILE A 1 107 ? -39.068 15.135 -3.203 1.00 86.56 107 ILE A O 1
ATOM 812 N N . GLN A 1 108 ? -38.035 13.579 -1.967 1.00 84.31 108 GLN A N 1
ATOM 813 C CA . GLN A 1 108 ? -38.941 12.479 -2.325 1.00 84.31 108 GLN A CA 1
ATOM 814 C C . GLN A 1 108 ? -40.388 12.735 -1.905 1.00 84.31 108 GLN A C 1
ATOM 816 O O . GLN A 1 108 ? -41.316 12.309 -2.589 1.00 84.31 108 GLN A O 1
ATOM 821 N N . ARG A 1 109 ? -40.594 13.441 -0.790 1.00 85.56 109 ARG A N 1
ATOM 822 C CA . ARG A 1 109 ? -41.929 13.829 -0.318 1.00 85.56 109 ARG A CA 1
ATOM 823 C C . ARG A 1 109 ? -42.487 15.070 -1.018 1.00 85.56 109 ARG A C 1
ATOM 825 O O . ARG A 1 109 ? -43.580 15.503 -0.666 1.00 85.56 109 ARG A O 1
ATOM 832 N N . GLY A 1 110 ? -41.756 15.646 -1.975 1.00 82.12 110 GLY A N 1
ATOM 833 C CA . GLY A 1 110 ? -42.150 16.874 -2.666 1.00 82.12 110 GLY A CA 1
ATOM 834 C C . GLY A 1 110 ? -42.119 18.112 -1.766 1.00 82.12 110 GLY A C 1
ATOM 835 O O . GLY A 1 110 ? -42.823 19.078 -2.034 1.00 82.12 110 GLY A O 1
ATOM 836 N N . GLY A 1 111 ? -41.344 18.078 -0.679 1.00 83.19 111 GLY A N 1
ATOM 837 C CA . GLY A 1 111 ? -41.206 19.202 0.245 1.00 83.19 111 GLY A CA 1
ATOM 838 C C . GLY A 1 111 ? -40.305 20.315 -0.290 1.00 83.19 111 GLY A C 1
ATOM 839 O O . GLY A 1 111 ? -40.437 21.455 0.144 1.00 83.19 111 GLY A O 1
ATOM 840 N N . ALA A 1 112 ? -39.400 20.004 -1.221 1.00 86.38 112 ALA A N 1
ATOM 841 C CA . ALA A 1 112 ? -38.511 20.992 -1.822 1.00 86.38 112 ALA A CA 1
ATOM 842 C C . ALA A 1 112 ? -39.291 21.957 -2.728 1.00 86.38 112 ALA A C 1
ATOM 844 O O . ALA A 1 112 ? -39.941 21.535 -3.683 1.00 86.38 112 ALA A O 1
ATOM 845 N N . THR A 1 113 ? -39.169 23.259 -2.463 1.00 86.69 113 THR A N 1
ATOM 846 C CA . THR A 1 113 ? -39.701 24.313 -3.337 1.00 86.69 113 THR A CA 1
ATOM 847 C C . THR A 1 113 ? -38.945 24.333 -4.662 1.00 86.69 113 THR A C 1
ATOM 849 O O . THR A 1 113 ? -39.538 24.510 -5.723 1.00 86.69 113 THR A O 1
ATOM 852 N N . GLN A 1 114 ? -37.625 24.142 -4.605 1.00 88.06 114 GLN A N 1
ATOM 853 C CA . GLN A 1 114 ? -36.773 24.061 -5.783 1.00 88.06 114 GLN A CA 1
ATOM 854 C C . GLN A 1 114 ? -35.533 23.218 -5.487 1.00 88.06 114 GLN A C 1
ATOM 856 O O . GLN A 1 114 ? -34.985 23.271 -4.388 1.00 88.06 114 GLN A O 1
ATOM 861 N N . THR A 1 115 ? -35.060 22.479 -6.487 1.00 90.00 115 THR A N 1
ATOM 862 C CA . THR A 1 115 ? -33.760 21.804 -6.460 1.00 90.00 115 THR A CA 1
ATOM 863 C C . THR A 1 115 ? -33.032 22.062 -7.765 1.00 90.00 115 THR A C 1
ATOM 865 O O . THR A 1 115 ? -33.614 21.867 -8.834 1.00 90.00 115 THR A O 1
ATOM 868 N N . PHE A 1 116 ? -31.774 22.478 -7.701 1.00 85.94 116 PHE A N 1
ATOM 869 C CA . PHE A 1 116 ? -30.949 22.682 -8.888 1.00 85.94 116 PHE A CA 1
ATOM 870 C C . PHE A 1 116 ? -29.469 22.495 -8.562 1.00 85.94 116 PHE A C 1
ATOM 872 O O . PHE A 1 116 ? -29.064 22.484 -7.403 1.00 85.94 116 PHE A O 1
ATOM 879 N N . HIS A 1 117 ? -28.662 22.331 -9.603 1.00 88.88 117 HIS A N 1
ATOM 880 C CA . HIS A 1 117 ? -27.214 22.275 -9.488 1.00 88.88 117 HIS A CA 1
ATOM 881 C C . HIS A 1 117 ? -26.630 23.657 -9.795 1.00 88.88 117 HIS A C 1
ATOM 883 O O . HIS A 1 117 ? -26.880 24.201 -10.873 1.00 88.88 117 HIS A O 1
ATOM 889 N N . ASP A 1 118 ? -25.868 24.225 -8.862 1.00 82.56 118 ASP A N 1
ATOM 890 C CA . ASP A 1 118 ? -25.091 25.437 -9.107 1.00 82.56 118 ASP A CA 1
ATOM 891 C C . ASP A 1 118 ? -23.730 25.058 -9.696 1.00 82.56 118 ASP A C 1
ATOM 893 O O . ASP A 1 118 ? -22.832 24.599 -8.989 1.00 82.56 118 ASP A O 1
ATOM 897 N N . GLY A 1 119 ? -23.578 25.265 -11.005 1.00 72.31 119 GLY A N 1
ATOM 898 C CA . GLY A 1 119 ? -22.359 24.913 -11.730 1.00 72.31 119 GLY A CA 1
ATOM 899 C C . GLY A 1 119 ? -21.125 25.713 -11.303 1.00 72.31 119 GLY A C 1
ATOM 900 O O . GLY A 1 119 ? -20.015 25.201 -11.422 1.00 72.31 119 GLY A O 1
ATOM 901 N N . ALA A 1 120 ? -21.287 26.933 -10.773 1.00 70.94 120 ALA A N 1
ATOM 902 C CA . ALA A 1 120 ? -20.151 27.766 -10.365 1.00 70.94 120 ALA A CA 1
ATOM 903 C C . ALA A 1 120 ? -19.480 27.230 -9.090 1.00 70.94 120 ALA A C 1
ATOM 905 O O . ALA A 1 120 ? -18.253 27.151 -9.014 1.00 70.94 120 ALA A O 1
ATOM 906 N N . SER A 1 121 ? -20.279 26.817 -8.102 1.00 76.12 121 SER A N 1
ATOM 907 C CA . SER A 1 121 ? -19.783 26.138 -6.897 1.00 76.12 121 SER A CA 1
ATOM 908 C C . SER A 1 121 ? -19.676 24.616 -7.056 1.00 76.12 121 SER A C 1
ATOM 910 O O . SER A 1 121 ? -19.130 23.955 -6.168 1.00 76.12 121 SER A O 1
ATOM 912 N N . ASN A 1 122 ? -20.181 24.065 -8.170 1.00 85.38 122 ASN A N 1
ATOM 913 C CA . ASN A 1 122 ? -20.379 22.638 -8.445 1.00 85.38 122 ASN A CA 1
ATOM 914 C C . ASN A 1 122 ? -21.065 21.930 -7.265 1.00 85.38 122 ASN A C 1
ATOM 916 O O . ASN A 1 122 ? -20.552 20.927 -6.767 1.00 85.38 122 ASN A O 1
ATOM 920 N N . SER A 1 123 ? -22.138 22.510 -6.722 1.00 86.19 123 SER A N 1
ATOM 921 C CA . SER A 1 123 ? -22.878 21.971 -5.569 1.00 86.19 123 SER A CA 1
ATOM 922 C C . SER A 1 123 ? -24.380 21.948 -5.823 1.00 86.19 123 SER A C 1
ATOM 924 O O . SER A 1 123 ? -24.893 22.710 -6.643 1.00 86.19 123 SER A O 1
ATOM 926 N N . GLU A 1 124 ? -25.103 21.059 -5.147 1.00 92.44 124 GLU A N 1
ATOM 927 C CA . GLU A 1 124 ? -26.558 21.037 -5.220 1.00 92.44 124 GLU A CA 1
ATOM 928 C C . GLU A 1 124 ? -27.182 21.984 -4.228 1.00 92.44 124 GLU A C 1
ATOM 930 O O . GLU A 1 124 ? -26.808 22.031 -3.056 1.00 92.44 124 GLU A O 1
ATOM 935 N N . ILE A 1 125 ? -28.188 22.691 -4.724 1.00 93.00 125 ILE A N 1
ATOM 936 C CA . ILE A 1 125 ? -28.975 23.635 -3.967 1.00 93.00 125 ILE A CA 1
ATOM 937 C C . ILE A 1 125 ? -30.388 23.091 -3.835 1.00 93.00 125 ILE A C 1
ATOM 939 O O . ILE A 1 125 ? -31.022 22.692 -4.816 1.00 93.00 125 ILE A O 1
ATOM 943 N N . LEU A 1 126 ? -30.885 23.092 -2.607 1.00 93.31 126 LEU A N 1
ATOM 944 C CA . LEU A 1 126 ? -32.273 22.825 -2.278 1.00 93.31 126 LEU A CA 1
ATOM 945 C C . LEU A 1 126 ? -32.846 24.046 -1.566 1.00 93.31 126 LEU A C 1
ATOM 947 O O . LEU A 1 126 ? -32.270 24.530 -0.595 1.00 93.31 126 LEU A O 1
ATOM 951 N N . LEU A 1 127 ? -33.979 24.534 -2.063 1.00 92.75 127 LEU A N 1
ATOM 952 C CA . LEU A 1 127 ? -34.772 25.570 -1.416 1.00 92.75 127 LEU A CA 1
ATOM 953 C C . LEU A 1 127 ? -35.960 24.914 -0.720 1.00 92.75 127 LEU A C 1
ATOM 955 O O . LEU A 1 127 ? -36.737 24.198 -1.359 1.00 92.75 127 LEU A O 1
ATOM 959 N N . TYR A 1 128 ? -36.097 25.141 0.582 1.00 88.69 128 TYR A N 1
ATOM 960 C CA . TYR A 1 128 ? -37.083 24.463 1.421 1.00 88.69 128 TYR A CA 1
ATOM 961 C C . TYR A 1 128 ? -37.524 25.357 2.572 1.00 88.69 128 TYR A C 1
ATOM 963 O O . TYR A 1 128 ? -36.708 25.727 3.401 1.00 88.69 128 TYR A O 1
ATOM 971 N N . GLN A 1 129 ? -38.815 25.694 2.632 1.00 89.69 129 GLN A N 1
ATOM 972 C CA . GLN A 1 129 ? -39.408 26.472 3.736 1.00 89.69 129 GLN A CA 1
ATOM 973 C C . GLN A 1 129 ? -38.655 27.777 4.082 1.00 89.69 129 GLN A C 1
ATOM 975 O O . GLN A 1 129 ? -38.449 28.089 5.251 1.00 89.69 129 GLN A O 1
ATOM 980 N N . GLY A 1 130 ? -38.230 28.532 3.063 1.00 90.56 130 GLY A N 1
ATOM 981 C CA . GLY A 1 130 ? -37.444 29.764 3.246 1.00 90.56 130 GLY A CA 1
ATOM 982 C C . GLY A 1 130 ? -35.942 29.528 3.457 1.00 90.56 130 GLY A C 1
ATOM 983 O O . GLY A 1 130 ? -35.166 30.479 3.501 1.00 90.56 130 GLY A O 1
ATOM 984 N N . ASP A 1 131 ? -35.496 28.270 3.502 1.00 95.31 131 ASP A N 1
ATOM 985 C CA . ASP A 1 131 ? -34.086 27.921 3.652 1.00 95.31 131 ASP A CA 1
ATOM 986 C C . ASP A 1 131 ? -33.423 27.638 2.309 1.00 95.31 131 ASP A C 1
ATOM 988 O O . ASP A 1 131 ? -33.975 26.950 1.448 1.00 95.31 131 ASP A O 1
ATOM 992 N N . TYR A 1 132 ? -32.194 28.118 2.168 1.00 94.69 132 TYR A N 1
ATOM 993 C CA . TYR A 1 132 ? -31.229 27.653 1.187 1.00 94.69 132 TYR A CA 1
ATOM 994 C C . TYR A 1 132 ? -30.396 26.535 1.800 1.00 94.69 132 TYR A C 1
ATOM 996 O O . TYR A 1 132 ? -29.880 26.694 2.904 1.00 94.69 132 TYR A O 1
ATOM 1004 N N . VAL A 1 133 ? -30.205 25.432 1.081 1.00 96.19 133 VAL A N 1
ATOM 1005 C CA . VAL A 1 133 ? -29.345 24.329 1.512 1.00 96.19 133 VAL A CA 1
ATOM 1006 C C . VAL A 1 133 ? -28.380 23.959 0.401 1.00 96.19 133 VAL A C 1
ATOM 1008 O O . VAL A 1 133 ? -28.807 23.492 -0.650 1.00 96.19 133 VAL A O 1
ATOM 1011 N N . SER A 1 134 ? -27.081 24.116 0.654 1.00 93.31 134 SER A N 1
ATOM 1012 C CA . SER A 1 134 ? -26.032 23.594 -0.232 1.00 93.31 134 SER A CA 1
ATOM 1013 C C . SER A 1 134 ? -25.568 22.225 0.252 1.00 93.31 134 SER A C 1
ATOM 1015 O O . SER A 1 134 ? -25.269 22.083 1.439 1.00 93.31 134 SER A O 1
ATOM 1017 N N . TYR A 1 135 ? -25.513 21.237 -0.638 1.00 92.44 135 TYR A N 1
ATOM 1018 C CA . TYR A 1 135 ? -25.113 19.859 -0.344 1.00 92.44 135 TYR A CA 1
ATOM 1019 C C . TYR A 1 135 ? -24.463 19.198 -1.569 1.00 92.44 135 TYR A C 1
ATOM 1021 O O . TYR A 1 135 ? -24.223 19.843 -2.589 1.00 92.44 135 TYR A O 1
ATOM 1029 N N . MET A 1 136 ? -24.134 17.908 -1.448 1.00 88.88 136 MET A N 1
ATOM 1030 C CA . MET A 1 136 ? -23.550 17.118 -2.534 1.00 88.88 136 MET A CA 1
ATOM 1031 C C . MET A 1 136 ? -24.357 15.847 -2.802 1.00 88.88 136 MET A C 1
ATOM 1033 O O . MET A 1 136 ? -24.514 15.005 -1.904 1.00 88.88 136 MET A O 1
ATOM 1037 N N . THR A 1 137 ? -24.793 15.655 -4.046 1.00 83.56 137 THR A N 1
ATOM 1038 C CA . THR A 1 137 ? -25.352 14.376 -4.521 1.00 83.56 137 THR A CA 1
ATOM 1039 C C . THR A 1 137 ? -24.248 13.356 -4.816 1.00 83.56 137 THR A C 1
ATOM 1041 O O . THR A 1 137 ? -23.082 13.733 -4.959 1.00 83.56 137 THR A O 1
ATOM 1044 N N . PRO A 1 138 ? -24.576 12.054 -4.939 1.00 80.38 138 PRO A N 1
ATOM 1045 C CA . PRO A 1 138 ? -23.637 11.065 -5.465 1.00 80.38 138 PRO A CA 1
ATOM 1046 C C . PRO A 1 138 ? -23.031 11.483 -6.811 1.00 80.38 138 PRO A C 1
ATOM 1048 O O . PRO A 1 138 ? -21.818 11.399 -6.964 1.00 80.38 138 PRO A O 1
ATOM 1051 N N . THR A 1 139 ? -23.834 12.040 -7.724 1.00 80.12 139 THR A N 1
ATOM 1052 C CA . THR A 1 139 ? -23.363 12.534 -9.025 1.00 80.12 139 THR A CA 1
ATOM 1053 C C . THR A 1 139 ? -22.321 13.635 -8.866 1.00 80.12 139 THR A C 1
ATOM 1055 O O . THR A 1 139 ? -21.251 13.547 -9.454 1.00 80.12 139 THR A O 1
ATOM 1058 N N . THR A 1 140 ? -22.567 14.641 -8.023 1.00 79.38 140 THR A N 1
ATOM 1059 C CA . THR A 1 140 ? -21.583 15.711 -7.785 1.00 79.38 140 THR A CA 1
ATOM 1060 C C . THR A 1 140 ? -20.347 15.217 -7.045 1.00 79.38 140 THR A C 1
ATOM 1062 O O . THR A 1 140 ? -19.234 15.655 -7.327 1.00 79.38 140 THR A O 1
ATOM 1065 N N . LYS A 1 141 ? -20.487 14.254 -6.129 1.00 83.88 141 LYS A N 1
ATOM 1066 C CA . LYS A 1 141 ? -19.320 13.576 -5.543 1.00 83.88 141 LYS A CA 1
ATOM 1067 C C . LYS A 1 141 ? -18.518 12.863 -6.621 1.00 83.88 141 LYS A C 1
ATOM 1069 O O . LYS A 1 141 ? -17.302 12.956 -6.614 1.00 83.88 141 LYS A O 1
ATOM 1074 N N . GLU A 1 142 ? -19.160 12.199 -7.572 1.00 76.81 142 GLU A N 1
ATOM 1075 C CA . GLU A 1 142 ? -18.484 11.526 -8.682 1.00 76.81 142 GLU A CA 1
ATOM 1076 C C . GLU A 1 142 ? -17.827 12.499 -9.666 1.00 76.81 142 GLU A C 1
ATOM 1078 O O . GLU A 1 142 ? -16.680 12.264 -10.048 1.00 76.81 142 GLU A O 1
ATOM 1083 N N . THR A 1 143 ? -18.479 13.605 -10.042 1.00 76.12 143 THR A N 1
ATOM 1084 C CA . THR A 1 143 ? -17.870 14.626 -10.918 1.00 76.12 143 THR A CA 1
ATOM 1085 C C . THR A 1 143 ? -16.679 15.280 -10.240 1.00 76.12 143 THR A C 1
ATOM 1087 O O . THR A 1 143 ? -15.636 15.451 -10.861 1.00 76.12 143 THR A O 1
ATOM 1090 N N . ARG A 1 144 ? -16.779 15.566 -8.940 1.00 80.00 144 ARG A N 1
ATOM 1091 C CA . ARG A 1 144 ? -15.662 16.102 -8.163 1.00 80.00 144 ARG A CA 1
ATOM 1092 C C . ARG A 1 144 ? -14.570 15.089 -7.937 1.00 80.00 144 ARG A C 1
ATOM 1094 O O . ARG A 1 144 ? -13.417 15.427 -8.113 1.00 80.00 144 ARG A O 1
ATOM 1101 N N . ARG A 1 145 ? -14.899 13.837 -7.624 1.00 75.62 145 ARG A N 1
ATOM 1102 C CA . ARG A 1 145 ? -13.914 12.754 -7.635 1.00 75.62 145 ARG A CA 1
ATOM 1103 C C . ARG A 1 145 ? -13.249 12.680 -8.987 1.00 75.62 145 ARG A C 1
ATOM 1105 O O . ARG A 1 145 ? -12.069 12.438 -8.980 1.00 75.62 145 ARG A O 1
ATOM 1112 N N . SER A 1 146 ? -13.947 12.897 -10.097 1.00 65.62 146 SER A N 1
ATOM 1113 C CA . SER A 1 146 ? -13.339 12.933 -11.433 1.00 65.62 146 SER A CA 1
ATOM 1114 C C . SER A 1 146 ? -12.408 14.140 -11.606 1.00 65.62 146 SER A C 1
ATOM 1116 O O . SER A 1 146 ? -11.318 13.971 -12.128 1.00 65.62 146 SER A O 1
ATOM 1118 N N . ASP A 1 147 ? -12.779 15.309 -11.075 1.00 63.88 147 ASP A N 1
ATOM 1119 C CA . ASP A 1 147 ? -11.941 16.521 -11.018 1.00 63.88 147 ASP A CA 1
ATOM 1120 C C . ASP A 1 147 ? -10.681 16.335 -10.145 1.00 63.88 147 ASP A C 1
ATOM 1122 O O . ASP A 1 147 ? -9.584 16.737 -10.513 1.00 63.88 147 ASP A O 1
ATOM 1126 N N . TRP A 1 148 ? -10.812 15.657 -9.000 1.00 61.81 148 TRP A N 1
ATOM 1127 C CA . TRP A 1 148 ? -9.706 15.287 -8.106 1.00 61.81 148 TRP A CA 1
ATOM 1128 C C . TRP A 1 148 ? -8.904 14.092 -8.624 1.00 61.81 148 TRP A C 1
ATOM 1130 O O . TRP A 1 148 ? -7.725 13.961 -8.315 1.00 61.81 148 TRP A O 1
ATOM 1140 N N . LYS A 1 149 ? -9.557 13.221 -9.400 1.00 53.69 149 LYS A N 1
ATOM 1141 C CA . LYS A 1 149 ? -8.982 12.114 -10.172 1.00 53.69 149 LYS A CA 1
ATOM 1142 C C . LYS A 1 149 ? -8.421 12.606 -11.503 1.00 53.69 149 LYS A C 1
ATOM 1144 O O . LYS A 1 149 ? -8.064 11.763 -12.323 1.00 53.69 149 LYS A O 1
ATOM 1149 N N . VAL A 1 150 ? -8.250 13.916 -11.717 1.00 45.41 150 VAL A N 1
ATOM 1150 C CA . VAL A 1 150 ? -7.291 14.414 -12.713 1.00 45.41 150 VAL A CA 1
ATOM 1151 C C . VAL A 1 150 ? -5.874 14.114 -12.207 1.00 45.41 150 VAL A C 1
ATOM 1153 O O . VAL A 1 150 ? -5.102 14.972 -11.795 1.00 45.41 150 VAL A O 1
ATOM 1156 N N . SER A 1 151 ? -5.575 12.822 -12.197 1.00 40.56 151 SER A N 1
ATOM 1157 C CA . SER A 1 151 ? -4.423 12.226 -12.838 1.00 40.56 151 SER A CA 1
ATOM 1158 C C . SER A 1 151 ? -4.852 11.379 -14.056 1.00 40.56 151 SER A C 1
ATOM 1160 O O . SER A 1 151 ? -4.124 10.476 -14.438 1.00 40.56 151 SER A O 1
ATOM 1162 N N . THR A 1 152 ? -5.998 11.660 -14.701 1.00 41.59 152 THR A N 1
ATOM 1163 C CA . THR A 1 152 ? -6.158 11.414 -16.148 1.00 41.59 152 THR A CA 1
ATOM 1164 C C . THR A 1 152 ? -5.933 12.733 -16.865 1.00 41.59 152 THR A C 1
ATOM 1166 O O . THR A 1 152 ? -6.755 13.648 -16.759 1.00 41.59 152 THR A O 1
ATOM 1169 N N . LEU A 1 153 ? -4.798 12.851 -17.541 1.00 42.16 153 LEU A N 1
ATOM 1170 C CA . LEU A 1 153 ? -4.500 14.022 -18.351 1.00 42.16 153 LEU A CA 1
ATOM 1171 C C . LEU A 1 153 ? -5.500 14.122 -19.524 1.00 42.16 153 LEU A C 1
ATOM 1173 O O . LEU A 1 153 ? -5.918 13.080 -20.036 1.00 42.16 153 LEU A O 1
ATOM 1177 N N . PRO A 1 154 ? -5.954 15.335 -19.902 1.00 45.16 154 PRO A N 1
ATOM 1178 C CA . PRO A 1 154 ? -6.775 15.562 -21.089 1.00 45.16 154 PRO A CA 1
ATOM 1179 C C . PRO A 1 154 ? -6.204 14.849 -22.321 1.00 45.16 154 PRO A C 1
ATOM 1181 O O . PRO A 1 154 ? -4.990 14.731 -22.472 1.00 45.16 154 PRO A O 1
ATOM 1184 N N . GLU A 1 155 ? -7.078 14.389 -23.216 1.00 49.31 155 GLU A N 1
ATOM 1185 C CA . GLU A 1 155 ? -6.681 13.834 -24.515 1.00 49.31 155 GLU A CA 1
ATOM 1186 C C . GLU A 1 155 ? -5.674 14.767 -25.211 1.00 49.31 155 GLU A C 1
ATOM 1188 O O . GLU A 1 155 ? -5.920 15.967 -25.350 1.00 49.31 155 GLU A O 1
ATOM 1193 N N . GLY A 1 156 ? -4.527 14.223 -25.626 1.00 53.28 156 GLY A N 1
ATOM 1194 C CA . GLY A 1 156 ? -3.447 15.009 -26.229 1.00 53.28 156 GLY A CA 1
ATOM 1195 C C . GLY A 1 156 ? -2.407 15.571 -25.248 1.00 53.28 156 GLY A C 1
ATOM 1196 O O . GLY A 1 156 ? -1.444 16.191 -25.700 1.00 53.28 156 GLY A O 1
ATOM 1197 N N . GLU A 1 157 ? -2.546 15.342 -23.938 1.00 53.34 157 GLU A N 1
ATOM 1198 C CA . GLU A 1 157 ? -1.538 15.692 -22.930 1.00 53.34 157 GLU A CA 1
ATOM 1199 C C . GLU A 1 157 ? -0.694 14.475 -22.500 1.00 53.34 157 GLU A C 1
ATOM 1201 O O . GLU A 1 157 ? -1.127 13.324 -22.572 1.00 53.34 157 GLU A O 1
ATOM 1206 N N . MET A 1 158 ? 0.549 14.737 -22.070 1.00 54.59 158 MET A N 1
ATOM 1207 C CA . MET A 1 158 ? 1.474 13.713 -21.565 1.00 54.59 158 MET A CA 1
ATOM 1208 C C . MET A 1 158 ? 0.943 13.129 -20.260 1.00 54.59 158 MET A C 1
ATOM 1210 O O . MET A 1 158 ? 0.928 13.838 -19.260 1.00 54.59 158 MET A O 1
ATOM 1214 N N . GLY A 1 159 ? 0.597 11.846 -20.241 1.00 68.94 159 GLY A N 1
ATOM 1215 C CA . GLY A 1 159 ? 0.141 11.127 -19.059 1.00 68.94 159 GLY A CA 1
ATOM 1216 C C . GLY A 1 159 ? 0.611 9.689 -19.012 1.00 68.94 159 GLY A C 1
ATOM 1217 O O . GLY A 1 159 ? 1.346 9.239 -19.880 1.00 68.94 159 GLY A O 1
ATOM 1218 N N . CYS A 1 160 ? 0.241 8.967 -17.957 1.00 75.69 160 CYS A N 1
ATOM 1219 C CA . CYS A 1 160 ? 0.598 7.559 -17.859 1.00 75.69 160 CYS A CA 1
ATOM 1220 C C . CYS A 1 160 ? -0.088 6.769 -18.980 1.00 75.69 160 CYS A C 1
ATOM 1222 O O . CYS A 1 160 ? -1.295 6.899 -19.142 1.00 75.69 160 CYS A O 1
ATOM 1224 N N . VAL A 1 161 ? 0.667 5.980 -19.743 1.00 83.31 161 VAL A N 1
ATOM 1225 C CA . VAL A 1 161 ? 0.153 5.100 -20.814 1.00 83.31 161 VAL A CA 1
ATOM 1226 C C . VAL A 1 161 ? 0.631 3.652 -20.655 1.00 83.31 161 VAL A C 1
ATOM 1228 O O . VAL A 1 161 ? 0.370 2.807 -21.508 1.00 83.31 161 VAL A O 1
ATOM 1231 N N . ALA A 1 162 ? 1.355 3.348 -19.580 1.00 77.12 162 ALA A N 1
ATOM 1232 C CA . ALA A 1 162 ? 1.602 1.987 -19.127 1.00 77.12 162 ALA A CA 1
ATOM 1233 C C . ALA A 1 162 ? 1.858 2.008 -17.621 1.00 77.12 162 ALA A C 1
ATOM 1235 O O . ALA A 1 162 ? 2.527 2.911 -17.114 1.00 77.12 162 ALA A O 1
ATOM 1236 N N . GLY A 1 163 ? 1.333 1.022 -16.904 1.00 75.75 163 GLY A N 1
ATOM 1237 C CA . GLY A 1 163 ? 1.550 0.880 -15.472 1.00 75.75 163 GLY A CA 1
ATOM 1238 C C . GLY A 1 163 ? 1.387 -0.562 -15.026 1.00 75.75 163 GLY A C 1
ATOM 1239 O O . GLY A 1 163 ? 0.764 -1.359 -15.716 1.00 75.75 163 GLY A O 1
ATOM 1240 N N . GLU A 1 164 ? 1.989 -0.892 -13.894 1.00 75.88 164 GLU A N 1
ATOM 1241 C CA . GLU A 1 164 ? 2.001 -2.232 -13.311 1.00 75.88 164 GLU A CA 1
ATOM 1242 C C . GLU A 1 164 ? 1.387 -2.196 -11.912 1.00 75.88 164 GLU A C 1
ATOM 1244 O O . GLU A 1 164 ? 1.428 -1.178 -11.223 1.00 75.88 164 GLU A O 1
ATOM 1249 N N . ASP A 1 165 ? 0.815 -3.312 -11.482 1.00 77.06 165 ASP A N 1
ATOM 1250 C CA . ASP A 1 165 ? 0.146 -3.441 -10.195 1.00 77.06 165 ASP A CA 1
ATOM 1251 C C . ASP A 1 165 ? 1.130 -3.455 -9.007 1.00 77.06 165 ASP A C 1
ATOM 1253 O O . ASP A 1 165 ? 2.033 -4.288 -8.910 1.00 77.06 165 ASP A O 1
ATOM 1257 N N . ASP A 1 166 ? 0.897 -2.581 -8.027 1.00 61.84 166 ASP A N 1
ATOM 1258 C CA . ASP A 1 166 ? 1.599 -2.549 -6.735 1.00 61.84 166 ASP A CA 1
ATOM 1259 C C . ASP A 1 166 ? 1.041 -3.575 -5.738 1.00 61.84 166 ASP A C 1
ATOM 1261 O O . ASP A 1 166 ? 1.627 -3.832 -4.674 1.00 61.84 166 ASP A O 1
ATOM 1265 N N . SER A 1 167 ? -0.110 -4.165 -6.071 1.00 58.06 167 SER A N 1
ATOM 1266 C CA . SER A 1 167 ? -0.830 -5.133 -5.256 1.00 58.06 167 SER A CA 1
ATOM 1267 C C . SER A 1 167 ? -1.076 -6.433 -6.025 1.00 58.06 167 SER A C 1
ATOM 1269 O O . SER A 1 167 ? -1.329 -6.438 -7.221 1.00 58.06 167 SER A O 1
ATOM 1271 N N . VAL A 1 168 ? -1.091 -7.567 -5.321 1.00 50.62 168 VAL A N 1
ATOM 1272 C CA . VAL A 1 168 ? -1.531 -8.853 -5.905 1.00 50.62 168 VAL A CA 1
ATOM 1273 C C . VAL A 1 168 ? -3.051 -8.932 -6.100 1.00 50.62 168 VAL A C 1
ATOM 1275 O O . VAL A 1 168 ? -3.548 -9.952 -6.566 1.00 50.62 168 VAL A O 1
ATOM 1278 N N . ASN A 1 169 ? -3.783 -7.886 -5.707 1.00 53.25 169 ASN A N 1
ATOM 1279 C CA . ASN A 1 169 ? -5.240 -7.870 -5.644 1.00 53.25 169 ASN A CA 1
ATOM 1280 C C . ASN A 1 169 ? -5.883 -7.139 -6.832 1.00 53.25 169 ASN A C 1
ATOM 1282 O O . ASN A 1 169 ? -7.091 -7.271 -7.005 1.00 53.25 169 ASN A O 1
ATOM 1286 N N . SER A 1 170 ? -5.106 -6.378 -7.612 1.00 59.12 170 SER A N 1
ATOM 1287 C CA . SER A 1 170 ? -5.565 -5.607 -8.774 1.00 59.12 170 SER A CA 1
ATOM 1288 C C . SER A 1 170 ? -5.378 -6.324 -10.119 1.00 59.12 170 SER A C 1
ATOM 1290 O O . SER A 1 170 ? -6.017 -5.939 -11.092 1.00 59.12 170 SER A O 1
ATOM 1292 N N . GLY A 1 171 ? -4.654 -7.449 -10.158 1.00 62.97 171 GLY A N 1
ATOM 1293 C CA . GLY A 1 171 ? -4.543 -8.309 -11.348 1.00 62.97 171 GLY A CA 1
ATOM 1294 C C . GLY A 1 171 ? -3.823 -7.632 -12.498 1.00 62.97 171 GLY A C 1
ATOM 1295 O O . GLY A 1 171 ? -2.717 -7.182 -12.277 1.00 62.97 171 GLY A O 1
ATOM 1296 N N . ASP A 1 172 ? -4.451 -7.579 -13.679 1.00 72.12 172 ASP A N 1
ATOM 1297 C CA . ASP A 1 172 ? -3.970 -6.820 -14.850 1.00 72.12 172 ASP A CA 1
ATOM 1298 C C . ASP A 1 172 ? -4.760 -5.497 -15.017 1.00 72.12 172 ASP A C 1
ATOM 1300 O O . ASP A 1 172 ? -4.783 -4.877 -16.087 1.00 72.12 172 ASP A O 1
ATOM 1304 N N . LEU A 1 173 ? -5.511 -5.076 -13.985 1.00 79.88 173 LEU A N 1
ATOM 1305 C CA . LEU A 1 173 ? -6.347 -3.874 -14.062 1.00 79.88 173 LEU A CA 1
ATOM 1306 C C . LEU A 1 173 ? -5.503 -2.609 -14.174 1.00 79.88 173 LEU A C 1
ATOM 1308 O O . LEU A 1 173 ? -5.948 -1.671 -14.841 1.00 79.88 173 LEU A O 1
ATOM 1312 N N . CYS A 1 174 ? -4.325 -2.560 -13.543 1.00 80.69 174 CYS A N 1
ATOM 1313 C CA . CYS A 1 174 ? -3.413 -1.431 -13.696 1.00 80.69 174 CYS A CA 1
ATOM 1314 C C . CYS A 1 174 ? -2.814 -1.387 -15.100 1.00 80.69 174 CYS A C 1
ATOM 1316 O O . CYS A 1 174 ? -2.812 -0.320 -15.704 1.00 80.69 174 CYS A O 1
ATOM 1318 N N . GLU A 1 175 ? -2.418 -2.526 -15.670 1.00 80.50 175 GLU A N 1
ATOM 1319 C CA . GLU A 1 175 ? -1.906 -2.587 -17.045 1.00 80.50 175 GLU A CA 1
ATOM 1320 C C . GLU A 1 175 ? -2.918 -2.019 -18.050 1.00 80.50 175 GLU A C 1
ATOM 1322 O O . GLU A 1 175 ? -2.602 -1.116 -18.831 1.00 80.50 175 GLU A O 1
ATOM 1327 N N . PHE A 1 176 ? -4.178 -2.456 -17.959 1.00 84.25 176 PHE A N 1
ATOM 1328 C CA . PHE A 1 176 ? -5.246 -1.937 -18.808 1.00 84.25 176 PHE A CA 1
ATOM 1329 C C . PHE A 1 176 ? -5.557 -0.461 -18.524 1.00 84.25 176 PHE A C 1
ATOM 1331 O O . PHE A 1 176 ? -5.607 0.360 -19.442 1.00 84.25 176 PHE A O 1
ATOM 1338 N N . SER A 1 177 ? -5.776 -0.100 -17.259 1.00 83.12 177 SER A N 1
ATOM 1339 C CA . SER A 1 177 ? -6.279 1.230 -16.902 1.00 83.12 177 SER A CA 1
ATOM 1340 C C . SER A 1 177 ? -5.231 2.324 -17.101 1.00 83.12 177 SER A C 1
ATOM 1342 O O . SER A 1 177 ? -5.554 3.395 -17.622 1.00 83.12 177 SER A O 1
ATOM 1344 N N . CYS A 1 178 ? -3.967 2.040 -16.770 1.00 82.50 178 CYS A N 1
ATOM 1345 C CA . CYS A 1 178 ? -2.856 2.958 -16.984 1.00 82.50 178 CYS A CA 1
ATOM 1346 C C . CYS A 1 178 ? -2.592 3.170 -18.480 1.00 82.50 178 CYS A C 1
ATOM 1348 O O . CYS A 1 178 ? -2.205 4.270 -18.845 1.00 82.50 178 CYS A O 1
ATOM 1350 N N . SER A 1 179 ? -2.882 2.200 -19.362 1.00 79.25 179 SER A N 1
ATOM 1351 C CA . SER A 1 179 ? -2.786 2.402 -20.823 1.00 79.25 179 SER A CA 1
ATOM 1352 C C . SER A 1 179 ? -3.751 3.444 -21.394 1.00 79.25 179 SER A C 1
ATOM 1354 O O . SER A 1 179 ? -3.527 4.008 -22.467 1.00 79.25 179 SER A O 1
ATOM 1356 N N . LEU A 1 180 ? -4.811 3.726 -20.639 1.00 77.88 180 LEU A N 1
ATOM 1357 C CA . LEU A 1 180 ? -5.868 4.674 -20.968 1.00 77.88 180 LEU A CA 1
ATOM 1358 C C . LEU A 1 180 ? -5.778 5.960 -20.133 1.00 77.88 180 LEU A C 1
ATOM 1360 O O . LEU A 1 180 ? -6.748 6.714 -20.056 1.00 77.88 180 LEU A O 1
ATOM 1364 N N . GLY A 1 181 ? -4.643 6.206 -19.471 1.00 71.62 181 GLY A N 1
ATOM 1365 C CA . GLY A 1 181 ? -4.444 7.401 -18.652 1.00 71.62 181 GLY A CA 1
ATOM 1366 C C . GLY A 1 181 ? -4.951 7.299 -17.217 1.00 71.62 181 GLY A C 1
ATOM 1367 O O . GLY A 1 181 ? -4.729 8.233 -16.452 1.00 71.62 181 GLY A O 1
ATOM 1368 N N . PHE A 1 182 ? -5.616 6.211 -16.814 1.00 79.12 182 PHE A N 1
ATOM 1369 C CA . PHE A 1 182 ? -6.165 6.048 -15.462 1.00 79.12 182 PHE A CA 1
ATOM 1370 C C . PHE A 1 182 ? -5.274 5.137 -14.610 1.00 79.12 182 PHE A C 1
ATOM 1372 O O . PHE A 1 182 ? -5.475 3.927 -14.547 1.00 79.12 182 PHE A O 1
ATOM 1379 N N . CYS A 1 183 ? -4.290 5.734 -13.933 1.00 75.00 183 CYS A N 1
ATOM 1380 C CA . CYS A 1 183 ? -3.287 5.006 -13.152 1.00 75.00 183 CYS A CA 1
ATOM 1381 C C . CYS A 1 183 ? -3.264 5.461 -11.677 1.00 75.00 183 CYS A C 1
ATOM 1383 O O . CYS A 1 183 ? -2.555 6.411 -11.338 1.00 75.00 183 CYS A O 1
ATOM 1385 N N . PRO A 1 184 ? -4.080 4.867 -10.785 1.00 71.50 184 PRO A N 1
ATOM 1386 C CA . PRO A 1 184 ? -4.086 5.228 -9.369 1.00 71.50 184 PRO A CA 1
ATOM 1387 C C . PRO A 1 184 ? -2.814 4.750 -8.649 1.00 71.50 184 PRO A C 1
ATOM 1389 O O . PRO A 1 184 ? -2.651 3.560 -8.406 1.00 71.50 184 PRO A O 1
ATOM 1392 N N . GLU A 1 185 ? -1.962 5.689 -8.222 1.00 66.75 185 GLU A N 1
ATOM 1393 C CA . GLU A 1 185 ? -0.661 5.441 -7.556 1.00 66.75 185 GLU A CA 1
ATOM 1394 C C . GLU A 1 185 ? -0.724 4.644 -6.236 1.00 66.75 185 GLU A C 1
ATOM 1396 O O . GLU A 1 185 ? 0.305 4.280 -5.673 1.00 66.75 185 GLU A O 1
ATOM 1401 N N . SER A 1 186 ? -1.917 4.426 -5.677 1.00 64.25 186 SER A N 1
ATOM 1402 C CA . SER A 1 186 ? -2.111 3.597 -4.481 1.00 64.25 186 SER A CA 1
ATOM 1403 C C . SER A 1 186 ? -2.120 2.097 -4.782 1.00 64.25 186 SER A C 1
ATOM 1405 O O . SER A 1 186 ? -1.887 1.302 -3.869 1.00 64.25 186 SER A O 1
ATOM 1407 N N . LEU A 1 187 ? -2.402 1.720 -6.033 1.00 68.06 187 LEU A N 1
ATOM 1408 C CA . LEU A 1 187 ? -2.497 0.335 -6.497 1.00 68.06 187 LEU A CA 1
ATOM 1409 C C . LEU A 1 187 ? -1.673 0.060 -7.753 1.00 68.06 187 LEU A C 1
ATOM 1411 O O . LEU A 1 187 ? -1.424 -1.107 -8.033 1.00 68.06 187 LEU A O 1
ATOM 1415 N N . CYS A 1 188 ? -1.277 1.096 -8.491 1.00 75.12 188 CYS A N 1
ATOM 1416 C CA . CYS A 1 188 ? -0.593 1.002 -9.768 1.00 75.12 188 CYS A CA 1
ATOM 1417 C C . CYS A 1 188 ? 0.647 1.900 -9.788 1.00 75.12 188 CYS A C 1
ATOM 1419 O O . CYS A 1 188 ? 0.541 3.110 -9.581 1.00 75.12 188 CYS A O 1
ATOM 1421 N N . THR A 1 189 ? 1.793 1.356 -10.177 1.00 81.44 189 THR A N 1
ATOM 1422 C CA . THR A 1 189 ? 2.975 2.144 -10.522 1.00 81.44 189 THR A CA 1
ATOM 1423 C C . THR A 1 189 ? 2.945 2.473 -12.009 1.00 81.44 189 THR A C 1
ATOM 1425 O O . THR A 1 189 ? 2.943 1.578 -12.849 1.00 81.44 189 THR A O 1
ATOM 1428 N N . CYS A 1 190 ? 2.979 3.761 -12.358 1.00 78.38 190 CYS A N 1
ATOM 1429 C CA . CYS A 1 190 ? 3.161 4.173 -13.747 1.00 78.38 190 CYS A CA 1
ATOM 1430 C C . CYS A 1 190 ? 4.570 3.812 -14.239 1.00 78.38 190 CYS A C 1
ATOM 1432 O O . CYS A 1 190 ? 5.565 4.278 -13.679 1.00 78.38 190 CYS A O 1
ATOM 1434 N N . THR A 1 191 ? 4.663 3.006 -15.292 1.00 79.06 191 THR A N 1
ATOM 1435 C CA . THR A 1 191 ? 5.930 2.554 -15.881 1.00 79.06 191 THR A CA 1
ATOM 1436 C C . THR A 1 191 ? 6.319 3.356 -17.118 1.00 79.06 191 THR A C 1
ATOM 1438 O O . THR A 1 191 ? 7.508 3.460 -17.422 1.00 79.06 191 THR A O 1
ATOM 1441 N N . TYR A 1 192 ? 5.349 3.964 -17.810 1.00 74.44 192 TYR A N 1
ATOM 1442 C CA . TYR A 1 192 ? 5.603 4.773 -18.998 1.00 74.44 192 TYR A CA 1
ATOM 1443 C C . TYR A 1 192 ? 4.602 5.921 -19.138 1.00 74.44 192 TYR A C 1
ATOM 1445 O O . TYR A 1 192 ? 3.396 5.738 -18.961 1.00 74.44 192 TYR A O 1
ATOM 1453 N N . THR A 1 193 ? 5.108 7.104 -19.485 1.00 77.50 193 THR A N 1
ATOM 1454 C CA . THR A 1 193 ? 4.302 8.300 -19.750 1.00 77.50 193 THR A CA 1
ATOM 1455 C C . THR A 1 193 ? 4.463 8.745 -21.196 1.00 77.50 193 THR A C 1
ATOM 1457 O O . THR A 1 193 ? 5.593 8.920 -21.651 1.00 77.50 193 THR A O 1
ATOM 1460 N N . ASP A 1 194 ? 3.353 8.981 -21.882 1.00 75.31 194 ASP A N 1
ATOM 1461 C CA . ASP A 1 194 ? 3.284 9.458 -23.265 1.00 75.31 194 ASP A CA 1
ATOM 1462 C C . ASP A 1 194 ? 1.940 10.177 -23.489 1.00 75.31 194 ASP A C 1
ATOM 1464 O O . ASP A 1 194 ? 1.167 10.374 -22.550 1.00 75.31 194 ASP A O 1
ATOM 1468 N N . VAL A 1 195 ? 1.638 10.601 -24.712 1.00 76.19 195 VAL A N 1
ATOM 1469 C CA . VAL A 1 195 ? 0.336 11.177 -25.060 1.00 76.19 195 VAL A CA 1
ATOM 1470 C C . VAL A 1 195 ? -0.767 10.133 -24.857 1.00 76.19 195 VAL A C 1
ATOM 1472 O O . VAL A 1 195 ? -0.754 9.071 -25.476 1.00 76.19 195 VAL A O 1
ATOM 1475 N N . VAL A 1 196 ? -1.730 10.440 -23.984 1.00 72.81 196 VAL A N 1
ATOM 1476 C CA . VAL A 1 196 ? -2.804 9.505 -23.616 1.00 72.81 196 VAL A CA 1
ATOM 1477 C C . VAL A 1 196 ? -3.689 9.178 -24.825 1.00 72.81 196 VAL A C 1
ATOM 1479 O O . VAL A 1 196 ? -4.192 10.076 -25.504 1.00 72.81 196 VAL A O 1
ATOM 1482 N N . ASN A 1 197 ? -3.897 7.880 -25.075 1.00 68.75 197 ASN A N 1
ATOM 1483 C CA . ASN A 1 197 ? -4.761 7.380 -26.145 1.00 68.75 197 ASN A CA 1
ATOM 1484 C C . ASN A 1 197 ? -6.246 7.720 -25.898 1.00 68.75 197 ASN A C 1
ATOM 1486 O O . ASN A 1 197 ? -6.690 7.746 -24.747 1.00 68.75 197 ASN A O 1
ATOM 1490 N N . PRO A 1 198 ? -7.055 7.915 -26.957 1.00 70.25 198 PRO A N 1
ATOM 1491 C CA . PRO A 1 198 ? -8.482 8.188 -26.812 1.00 70.25 198 PRO A CA 1
ATOM 1492 C C . PRO A 1 198 ? -9.222 7.021 -26.144 1.00 70.25 198 PRO A C 1
ATOM 1494 O O . PRO A 1 198 ? -9.011 5.850 -26.472 1.00 70.25 198 PRO A O 1
ATOM 1497 N N . LEU A 1 199 ? -10.123 7.350 -25.212 1.00 72.69 199 LEU A N 1
ATOM 1498 C CA . LEU A 1 199 ? -10.871 6.358 -24.441 1.00 72.69 199 LEU A CA 1
ATOM 1499 C C . LEU A 1 199 ? -11.801 5.515 -25.342 1.00 72.69 199 LEU A C 1
ATOM 1501 O O . LEU A 1 199 ? -12.572 6.079 -26.125 1.00 72.69 199 LEU A O 1
ATOM 1505 N N . PRO A 1 200 ? -11.817 4.173 -25.195 1.00 76.69 200 PRO A N 1
ATOM 1506 C CA . PRO A 1 200 ? -12.775 3.303 -25.874 1.00 76.69 200 PRO A CA 1
ATOM 1507 C C . PRO A 1 200 ? -14.230 3.615 -25.490 1.00 76.69 200 PRO A C 1
ATOM 1509 O O . PRO A 1 200 ? -14.507 4.103 -24.391 1.00 76.69 200 PRO A O 1
ATOM 1512 N N . SER A 1 201 ? -15.183 3.259 -26.360 1.00 75.62 201 SER A N 1
ATOM 1513 C CA . SER A 1 201 ? -16.627 3.409 -26.107 1.00 75.62 201 SER A CA 1
ATOM 1514 C C . SER A 1 201 ? -17.068 2.733 -24.804 1.00 75.62 201 SER A C 1
ATOM 1516 O O . SER A 1 201 ? -16.657 1.608 -24.518 1.00 75.62 201 SER A O 1
ATOM 1518 N N . THR A 1 202 ? -17.947 3.388 -24.046 1.00 80.56 202 THR A N 1
ATOM 1519 C CA . THR A 1 202 ? -18.353 2.945 -22.708 1.00 80.56 202 THR A CA 1
ATOM 1520 C C . THR A 1 202 ? -19.409 1.831 -22.725 1.00 80.56 202 THR A C 1
ATOM 1522 O O . THR A 1 202 ? -20.285 1.783 -23.589 1.00 80.56 202 THR A O 1
ATOM 1525 N N . LYS A 1 203 ? -19.350 0.948 -21.724 1.00 78.50 203 LYS A N 1
ATOM 1526 C CA . LYS A 1 203 ? -20.357 -0.068 -21.375 1.00 78.50 203 LYS A CA 1
ATOM 1527 C C . LYS A 1 203 ? -20.942 0.223 -19.987 1.00 78.50 203 LYS A C 1
ATOM 1529 O O . LYS A 1 203 ? -20.318 0.916 -19.184 1.00 78.50 203 LYS A O 1
ATOM 1534 N N . ASP A 1 204 ? -22.135 -0.300 -19.700 1.00 72.56 204 ASP A N 1
ATOM 1535 C CA . ASP A 1 204 ? -22.732 -0.205 -18.362 1.00 72.56 204 ASP A CA 1
ATOM 1536 C C . ASP A 1 204 ? -21.999 -1.135 -17.380 1.00 72.56 204 ASP A C 1
ATOM 1538 O O . ASP A 1 204 ? -21.904 -2.342 -17.605 1.00 72.56 204 ASP A O 1
ATOM 1542 N N . ALA A 1 205 ? -21.460 -0.552 -16.310 1.00 73.44 205 ALA A N 1
ATOM 1543 C CA . ALA A 1 205 ? -20.706 -1.233 -15.257 1.00 73.44 205 ALA A CA 1
ATOM 1544 C C . ALA A 1 205 ? -21.188 -0.829 -13.847 1.00 73.44 205 ALA A C 1
ATOM 1546 O O . ALA A 1 205 ? -20.480 -1.031 -12.864 1.00 73.44 205 ALA A O 1
ATOM 1547 N N . THR A 1 206 ? -22.389 -0.246 -13.730 1.00 71.88 206 THR A N 1
ATOM 1548 C CA . THR A 1 206 ? -22.941 0.300 -12.468 1.00 71.88 206 THR A CA 1
ATOM 1549 C C . THR A 1 206 ? -23.141 -0.744 -11.356 1.00 71.88 206 THR A C 1
ATOM 1551 O O . THR A 1 206 ? -23.082 -0.422 -10.159 1.00 71.88 206 THR A O 1
ATOM 1554 N N . ASP A 1 207 ? -23.303 -2.008 -11.745 1.00 76.81 207 ASP A N 1
ATOM 1555 C CA . ASP A 1 207 ? -23.493 -3.158 -10.855 1.00 76.81 207 ASP A CA 1
ATOM 1556 C C . ASP A 1 207 ? -22.199 -3.936 -10.545 1.00 76.81 207 ASP A C 1
ATOM 1558 O O . ASP A 1 207 ? -22.259 -4.993 -9.912 1.00 76.81 207 ASP A O 1
ATOM 1562 N N . ILE A 1 208 ? -21.032 -3.431 -10.963 1.00 77.69 208 ILE A N 1
ATOM 1563 C CA . ILE A 1 208 ? -19.729 -4.072 -10.739 1.00 77.69 208 ILE A CA 1
ATOM 1564 C C . ILE A 1 208 ? -19.029 -3.475 -9.510 1.00 77.69 208 ILE A C 1
ATOM 1566 O O . ILE A 1 208 ? -19.012 -2.260 -9.318 1.00 77.69 208 ILE A O 1
ATOM 1570 N N . ILE A 1 209 ? -18.446 -4.335 -8.679 1.00 77.69 209 ILE A N 1
ATOM 1571 C CA . ILE A 1 209 ? -17.586 -4.002 -7.534 1.00 77.69 209 ILE A CA 1
ATOM 1572 C C . ILE A 1 209 ? -16.326 -4.865 -7.574 1.00 77.69 209 ILE A C 1
ATOM 1574 O O . ILE A 1 209 ? -16.303 -5.904 -8.228 1.00 77.69 209 ILE A O 1
ATOM 1578 N N . ALA A 1 210 ? -15.277 -4.465 -6.866 1.00 79.00 210 ALA A N 1
ATOM 1579 C CA . ALA A 1 210 ? -14.145 -5.353 -6.635 1.00 79.00 210 ALA A CA 1
ATOM 1580 C C . ALA A 1 210 ? -14.524 -6.502 -5.681 1.00 79.00 210 ALA A C 1
ATOM 1582 O O . ALA A 1 210 ? -15.478 -6.393 -4.910 1.00 79.00 210 ALA A O 1
ATOM 1583 N N . TRP A 1 211 ? -13.763 -7.596 -5.708 1.00 72.12 211 TRP A N 1
ATOM 1584 C CA . TRP A 1 211 ? -13.899 -8.715 -4.769 1.00 72.12 211 TRP A CA 1
ATOM 1585 C C . TRP A 1 211 ? -13.709 -8.279 -3.303 1.00 72.12 211 TRP A C 1
ATOM 1587 O O . TRP A 1 211 ? -14.334 -8.846 -2.407 1.00 72.12 211 TRP A O 1
ATOM 1597 N N . ASP A 1 212 ? -12.873 -7.258 -3.067 1.00 70.19 212 ASP A N 1
ATOM 1598 C CA . ASP A 1 212 ? -12.783 -6.526 -1.804 1.00 70.19 212 ASP A CA 1
ATOM 1599 C C . ASP A 1 212 ? -13.624 -5.243 -1.891 1.00 70.19 212 ASP A C 1
ATOM 1601 O O . ASP A 1 212 ? -13.217 -4.226 -2.457 1.00 70.19 212 ASP A O 1
ATOM 1605 N N . GLU A 1 213 ? -14.827 -5.289 -1.320 1.00 61.31 213 GLU A N 1
ATOM 1606 C CA . GLU A 1 213 ? -15.777 -4.170 -1.309 1.00 61.31 213 GLU A CA 1
ATOM 1607 C C . GLU A 1 213 ? -15.284 -2.942 -0.517 1.00 61.31 213 GLU A C 1
ATOM 1609 O O . GLU A 1 213 ? -15.826 -1.846 -0.676 1.00 61.31 213 GLU A O 1
ATOM 1614 N N . PHE A 1 214 ? -14.260 -3.100 0.330 1.00 55.00 214 PHE A N 1
ATOM 1615 C CA . PHE A 1 214 ? -13.731 -2.029 1.177 1.00 55.00 214 PHE A CA 1
ATOM 1616 C C . PHE A 1 214 ? -12.510 -1.327 0.573 1.00 55.00 214 PHE A C 1
ATOM 1618 O O . PHE A 1 214 ? -12.148 -0.242 1.040 1.00 55.00 214 PHE A O 1
ATOM 1625 N N . ASP A 1 215 ? -11.896 -1.898 -0.467 1.00 60.78 215 ASP A N 1
ATOM 1626 C CA . ASP A 1 215 ? -10.784 -1.276 -1.183 1.00 60.78 215 ASP A CA 1
ATOM 1627 C C . ASP A 1 215 ? -11.317 -0.282 -2.224 1.00 60.78 215 ASP A C 1
ATOM 1629 O O . ASP A 1 215 ? -11.729 -0.627 -3.336 1.00 60.78 215 ASP A O 1
ATOM 1633 N N . ALA A 1 216 ? -11.354 0.990 -1.832 1.00 61.38 216 ALA A N 1
ATOM 1634 C CA . ALA A 1 216 ? -11.928 2.051 -2.645 1.00 61.38 216 ALA A CA 1
ATOM 1635 C C . ALA A 1 216 ? -11.200 2.248 -3.984 1.00 61.38 216 ALA A C 1
ATOM 1637 O O . ALA A 1 216 ? -11.856 2.622 -4.958 1.00 61.38 216 ALA A O 1
ATOM 1638 N N . ASP A 1 217 ? -9.888 2.018 -4.053 1.00 64.19 217 ASP A N 1
ATOM 1639 C CA . ASP A 1 217 ? -9.112 2.208 -5.281 1.00 64.19 217 ASP A CA 1
ATOM 1640 C C . ASP A 1 217 ? -9.234 0.999 -6.208 1.00 64.19 217 ASP A C 1
ATOM 1642 O O . ASP A 1 217 ? -9.355 1.174 -7.424 1.00 64.19 217 ASP A O 1
ATOM 1646 N N . LEU A 1 218 ? -9.371 -0.203 -5.649 1.00 70.75 218 LEU A N 1
ATOM 1647 C CA . LEU A 1 218 ? -9.604 -1.415 -6.426 1.00 70.75 218 LEU A CA 1
ATOM 1648 C C . LEU A 1 218 ? -11.014 -1.413 -7.028 1.00 70.75 218 LEU A C 1
ATOM 1650 O O . LEU A 1 218 ? -11.204 -1.737 -8.200 1.00 70.75 218 LEU A O 1
ATOM 1654 N N . ASN A 1 219 ? -12.003 -0.933 -6.269 1.00 71.56 219 ASN A N 1
ATOM 1655 C CA . ASN A 1 219 ? -13.353 -0.696 -6.784 1.00 71.56 219 ASN A CA 1
ATOM 1656 C C . ASN A 1 219 ? -13.355 0.328 -7.928 1.00 71.56 219 ASN A C 1
ATOM 1658 O O . ASN A 1 219 ? -14.099 0.179 -8.898 1.00 71.56 219 ASN A O 1
ATOM 1662 N N . ARG A 1 220 ? -12.512 1.365 -7.851 1.00 73.62 220 ARG A N 1
ATOM 1663 C CA . ARG A 1 220 ? -12.379 2.366 -8.921 1.00 73.62 220 ARG A CA 1
ATOM 1664 C C . ARG A 1 220 ? -11.723 1.784 -10.173 1.00 73.62 220 ARG A C 1
ATOM 1666 O O . ARG A 1 220 ? -12.195 2.106 -11.262 1.00 73.62 220 ARG A O 1
ATOM 1673 N N . LEU A 1 221 ? -10.698 0.943 -10.022 1.00 76.06 221 LEU A N 1
ATOM 1674 C CA . LEU A 1 221 ? -10.068 0.211 -11.126 1.00 76.06 221 LEU A CA 1
ATOM 1675 C C . LEU A 1 221 ? -11.063 -0.722 -11.819 1.00 76.06 221 LEU A C 1
ATOM 1677 O O . LEU A 1 221 ? -11.213 -0.644 -13.034 1.00 76.06 221 LEU A O 1
ATOM 1681 N N . CYS A 1 222 ? -11.821 -1.516 -11.058 1.00 80.50 222 CYS A N 1
ATOM 1682 C CA . CYS A 1 222 ? -12.848 -2.396 -11.616 1.00 80.50 222 CYS A CA 1
ATOM 1683 C C . CYS A 1 222 ? -13.936 -1.633 -12.376 1.00 80.50 222 CYS A C 1
ATOM 1685 O O . CYS A 1 222 ? -14.273 -1.984 -13.505 1.00 80.50 222 CYS A O 1
ATOM 1687 N N . LEU A 1 223 ? -14.467 -0.554 -11.796 1.00 79.88 223 LEU A N 1
ATOM 1688 C CA . LEU A 1 223 ? -15.484 0.266 -12.457 1.00 79.88 223 LEU A CA 1
ATOM 1689 C C . LEU A 1 223 ? -14.970 0.876 -13.765 1.00 79.88 223 LEU A C 1
ATOM 1691 O O . LEU A 1 223 ? -15.692 0.881 -14.761 1.00 79.88 223 LEU A O 1
ATOM 1695 N N . PHE A 1 224 ? -13.736 1.388 -13.772 1.00 83.12 224 PHE A N 1
ATOM 1696 C CA . PHE A 1 224 ? -13.130 1.989 -14.958 1.00 83.12 224 PHE A CA 1
ATOM 1697 C C . PHE A 1 224 ? -12.842 0.941 -16.040 1.00 83.12 224 PHE A C 1
ATOM 1699 O O . PHE A 1 224 ? -13.294 1.092 -17.177 1.00 83.12 224 PHE A O 1
ATOM 1706 N N . ALA A 1 225 ? -12.160 -0.148 -15.683 1.00 84.44 225 ALA A N 1
ATOM 1707 C CA . ALA A 1 225 ? -11.778 -1.191 -16.623 1.00 84.44 225 ALA A CA 1
ATOM 1708 C C . ALA A 1 225 ? -13.009 -1.853 -17.267 1.00 84.44 225 ALA A C 1
ATOM 1710 O O . ALA A 1 225 ? -13.114 -1.925 -18.497 1.00 84.44 225 ALA A O 1
ATOM 1711 N N . CYS A 1 226 ? -14.010 -2.222 -16.457 1.00 84.06 226 CYS A N 1
ATOM 1712 C CA . CYS A 1 226 ? -15.233 -2.857 -16.947 1.00 84.06 226 CYS A CA 1
ATOM 1713 C C . CYS A 1 226 ? -16.056 -1.913 -17.836 1.00 84.06 226 CYS A C 1
ATOM 1715 O O . CYS A 1 226 ? -16.613 -2.345 -18.850 1.00 84.06 226 CYS A O 1
ATOM 1717 N N . LYS A 1 227 ? -16.080 -0.611 -17.516 1.00 84.62 227 LYS A N 1
ATOM 1718 C CA . LYS A 1 227 ? -16.729 0.417 -18.343 1.00 84.62 227 LYS A CA 1
ATOM 1719 C C . LYS A 1 227 ? -16.070 0.558 -19.716 1.00 84.62 227 LYS A C 1
ATOM 1721 O O . LYS A 1 227 ? -16.783 0.824 -20.678 1.00 84.62 227 LYS A O 1
ATOM 1726 N N . HIS A 1 228 ? -14.758 0.350 -19.829 1.00 81.44 228 HIS A N 1
ATOM 1727 C CA . HIS A 1 228 ? -14.014 0.466 -21.092 1.00 81.44 228 HIS A CA 1
ATOM 1728 C C . HIS A 1 228 ? -13.688 -0.883 -21.758 1.00 81.44 228 HIS A C 1
ATOM 1730 O O . HIS A 1 228 ? -12.986 -0.921 -22.766 1.00 81.44 228 HIS A O 1
ATOM 1736 N N . GLY A 1 229 ? -14.284 -1.981 -21.277 1.00 76.62 229 GLY A N 1
ATOM 1737 C CA . GLY A 1 229 ? -14.338 -3.260 -21.989 1.00 76.62 229 GLY A CA 1
ATOM 1738 C C . GLY A 1 229 ? -13.426 -4.371 -21.470 1.00 76.62 229 GLY A C 1
ATOM 1739 O O . GLY A 1 229 ? -13.461 -5.448 -22.064 1.00 76.62 229 GLY A O 1
ATOM 1740 N N . TYR A 1 230 ? -12.694 -4.156 -20.374 1.00 83.62 230 TYR A N 1
ATOM 1741 C CA . TYR A 1 230 ? -11.866 -5.168 -19.712 1.00 83.62 230 TYR A CA 1
ATOM 1742 C C . TYR A 1 230 ? -12.379 -5.446 -18.295 1.00 83.62 230 TYR A C 1
ATOM 1744 O O . TYR A 1 230 ? -12.255 -4.609 -17.409 1.00 83.62 230 TYR A O 1
ATOM 1752 N N . CYS A 1 231 ? -13.012 -6.600 -18.082 1.00 84.38 231 CYS A N 1
ATOM 1753 C CA . CYS A 1 231 ? -13.662 -6.929 -16.811 1.00 84.38 231 CYS A CA 1
ATOM 1754 C C . CYS A 1 231 ? -13.289 -8.350 -16.362 1.00 84.38 231 CYS A C 1
ATOM 1756 O O . CYS A 1 231 ? -13.982 -9.296 -16.737 1.00 84.38 231 CYS A O 1
ATOM 1758 N N . PRO A 1 232 ? -12.172 -8.524 -15.638 1.00 79.06 232 PRO A N 1
ATOM 1759 C CA . PRO A 1 232 ? -11.765 -9.825 -15.114 1.00 79.06 232 PRO A CA 1
ATOM 1760 C C . PRO A 1 232 ? -12.679 -10.257 -13.951 1.00 79.06 232 PRO A C 1
ATOM 1762 O O . PRO A 1 232 ? -12.743 -9.588 -12.919 1.00 79.06 232 PRO A O 1
ATOM 1765 N N . ASP A 1 233 ? -13.408 -11.367 -14.128 1.00 74.19 233 ASP A N 1
ATOM 1766 C CA . ASP A 1 233 ? -14.453 -11.854 -13.201 1.00 74.19 233 ASP A CA 1
ATOM 1767 C C . ASP A 1 233 ? -13.916 -12.321 -11.828 1.00 74.19 233 ASP A C 1
ATOM 1769 O O . ASP A 1 233 ? -14.676 -12.462 -10.868 1.00 74.19 233 ASP A O 1
ATOM 1773 N N . ASP A 1 234 ? -12.616 -12.594 -11.721 1.00 66.88 234 ASP A N 1
ATOM 1774 C CA . ASP A 1 234 ? -11.924 -13.004 -10.494 1.00 66.88 234 ASP A CA 1
ATOM 1775 C C . ASP A 1 234 ? -11.590 -11.827 -9.563 1.00 66.88 234 ASP A C 1
ATOM 1777 O O . ASP A 1 234 ? -11.371 -12.033 -8.368 1.00 66.88 234 ASP A O 1
ATOM 1781 N N . ILE A 1 235 ? -11.609 -10.600 -10.091 1.00 76.75 235 ILE A N 1
ATOM 1782 C CA . ILE A 1 235 ? -11.280 -9.369 -9.358 1.00 76.75 235 ILE A CA 1
ATOM 1783 C C . ILE A 1 235 ? -12.478 -8.430 -9.313 1.00 76.75 235 ILE A C 1
ATOM 1785 O O . ILE A 1 235 ? -12.728 -7.806 -8.282 1.00 76.75 235 ILE A O 1
ATOM 1789 N N . CYS A 1 236 ? -13.239 -8.356 -10.403 1.00 84.31 236 CYS A N 1
ATOM 1790 C CA . CYS A 1 236 ? -14.406 -7.506 -10.554 1.00 84.31 236 CYS A CA 1
ATOM 1791 C C . CYS A 1 236 ? -15.665 -8.375 -10.595 1.00 84.31 236 CYS A C 1
ATOM 1793 O O . CYS A 1 236 ? -15.929 -9.089 -11.556 1.00 84.31 236 CYS A O 1
ATOM 1795 N N . THR A 1 237 ? -16.461 -8.311 -9.533 1.00 82.56 237 THR A N 1
ATOM 1796 C CA . THR A 1 237 ? -17.653 -9.140 -9.338 1.00 82.56 237 THR A CA 1
ATOM 1797 C C . THR A 1 237 ? -18.927 -8.299 -9.383 1.00 82.56 237 THR A C 1
ATOM 1799 O O . THR A 1 237 ? -18.906 -7.075 -9.257 1.00 82.56 237 THR A O 1
ATOM 1802 N N . LYS A 1 238 ? -20.078 -8.945 -9.582 1.00 81.81 238 LYS A N 1
ATOM 1803 C CA . LYS A 1 238 ? -21.378 -8.264 -9.519 1.00 81.81 238 LYS A CA 1
ATOM 1804 C C . LYS A 1 238 ? -21.803 -8.081 -8.067 1.00 81.81 238 LYS A C 1
ATOM 1806 O O . LYS A 1 238 ? -21.668 -9.012 -7.275 1.00 81.81 238 LYS A O 1
ATOM 1811 N N . LYS A 1 239 ? -22.390 -6.926 -7.742 1.00 73.44 239 LYS A N 1
ATOM 1812 C CA . LYS A 1 239 ? -22.978 -6.667 -6.418 1.00 73.44 239 LYS A CA 1
ATOM 1813 C C . LYS A 1 239 ? -23.943 -7.804 -6.030 1.00 73.44 239 LYS A C 1
ATOM 1815 O O . LYS A 1 239 ? -24.898 -8.053 -6.776 1.00 73.44 239 LYS A O 1
ATOM 1820 N N . PRO A 1 240 ? -23.739 -8.497 -4.894 1.00 50.59 240 PRO A N 1
ATOM 1821 C CA . PRO A 1 240 ? -24.703 -9.475 -4.408 1.00 50.59 240 PRO A CA 1
ATOM 1822 C C . PRO A 1 240 ? -26.008 -8.764 -4.025 1.00 50.59 240 PRO A C 1
ATOM 1824 O O . PRO A 1 240 ? -26.011 -7.804 -3.256 1.00 50.59 240 PRO A O 1
ATOM 1827 N N . LYS A 1 241 ? -27.131 -9.221 -4.590 1.00 46.12 241 LYS A N 1
ATOM 1828 C CA . LYS A 1 241 ? -28.475 -8.766 -4.209 1.00 46.12 241 LYS A CA 1
ATOM 1829 C C . LYS A 1 241 ? -28.894 -9.472 -2.923 1.00 46.12 241 LYS A C 1
ATOM 1831 O O . LYS A 1 241 ? -29.602 -10.469 -2.997 1.00 46.12 241 LYS A O 1
ATOM 1836 N N . ASP A 1 242 ? -28.461 -8.961 -1.777 1.00 36.62 242 ASP A N 1
ATOM 1837 C CA . ASP A 1 242 ? -29.059 -9.320 -0.492 1.00 36.62 242 ASP A CA 1
ATOM 1838 C C . ASP A 1 242 ? -29.699 -8.080 0.140 1.00 36.62 242 ASP A C 1
ATOM 1840 O O . ASP A 1 242 ? -29.036 -7.127 0.551 1.00 36.62 242 ASP A O 1
ATOM 1844 N N . ASP A 1 243 ? -31.031 -8.109 0.171 1.00 39.59 243 ASP A N 1
ATOM 1845 C CA . ASP A 1 243 ? -31.898 -7.127 0.804 1.00 39.59 243 ASP A CA 1
ATOM 1846 C C . ASP A 1 243 ? -31.703 -7.142 2.329 1.00 39.59 243 ASP A C 1
ATOM 1848 O O . ASP A 1 243 ? -32.106 -8.091 3.003 1.00 39.59 243 ASP A O 1
ATOM 1852 N N . VAL A 1 244 ? -31.180 -6.055 2.905 1.00 27.70 244 VAL A N 1
ATOM 1853 C CA . VAL A 1 244 ? -31.437 -5.715 4.314 1.00 27.70 244 VAL A CA 1
ATOM 1854 C C . VAL A 1 244 ? -31.778 -4.230 4.438 1.00 27.70 244 VAL A C 1
ATOM 1856 O O . VAL A 1 244 ? -30.923 -3.349 4.423 1.00 27.70 244 VAL A O 1
ATOM 1859 N N . VAL A 1 245 ? -33.080 -3.987 4.581 1.00 38.56 245 VAL A N 1
ATOM 1860 C CA . VAL A 1 245 ? -33.712 -2.768 5.106 1.00 38.56 245 VAL A CA 1
ATOM 1861 C C . VAL A 1 245 ? -33.685 -2.816 6.644 1.00 38.56 245 VAL A C 1
ATOM 1863 O O . VAL A 1 245 ? -33.810 -3.914 7.183 1.00 38.56 245 VAL A O 1
ATOM 1866 N N . ILE A 1 246 ? -33.570 -1.653 7.321 1.00 30.92 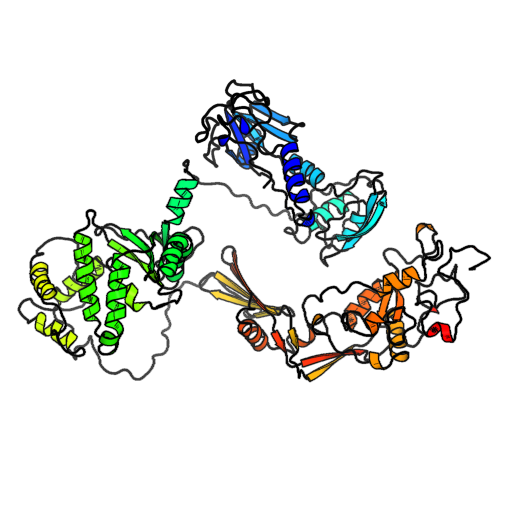246 ILE A N 1
ATOM 1867 C CA . ILE A 1 246 ? -34.228 -1.208 8.596 1.00 30.92 246 ILE A CA 1
ATOM 1868 C C . ILE A 1 246 ? -33.363 -0.097 9.254 1.00 30.92 246 ILE A C 1
ATOM 1870 O O . ILE A 1 246 ? -32.220 -0.357 9.614 1.00 30.92 246 ILE A O 1
ATOM 1874 N N . THR A 1 247 ? -33.708 1.199 9.141 1.00 31.41 247 THR A N 1
ATOM 1875 C CA . THR A 1 247 ? -34.642 2.111 9.878 1.00 31.41 247 THR A CA 1
ATOM 1876 C C . THR A 1 247 ? -34.003 2.934 11.012 1.00 31.41 247 THR A C 1
ATOM 1878 O O . THR A 1 247 ? -33.458 2.375 11.959 1.00 31.41 247 THR A O 1
ATOM 1881 N N . ASP A 1 248 ? -34.181 4.260 10.930 1.00 40.69 248 ASP A N 1
ATOM 1882 C CA . ASP A 1 248 ? -33.897 5.289 11.950 1.00 40.69 248 ASP A CA 1
ATOM 1883 C C . ASP A 1 248 ? -34.730 5.139 13.241 1.00 40.69 248 ASP A C 1
ATOM 1885 O O . ASP A 1 248 ? -35.928 4.866 13.148 1.00 40.69 248 ASP A O 1
ATOM 1889 N N . ALA A 1 249 ? -34.151 5.486 14.405 1.00 26.23 249 ALA A N 1
ATOM 1890 C CA . ALA A 1 249 ? -34.853 6.138 15.527 1.00 26.23 249 ALA A CA 1
ATOM 1891 C C . ALA A 1 249 ? -33.889 6.756 16.580 1.00 26.23 249 ALA A C 1
ATOM 1893 O O . ALA A 1 249 ? -32.944 6.109 17.020 1.00 26.23 249 ALA A O 1
ATOM 1894 N N . ASP A 1 250 ? -34.238 7.978 17.010 1.00 29.33 250 ASP A N 1
ATOM 1895 C CA . ASP A 1 250 ? -33.923 8.700 18.265 1.00 29.33 250 ASP A CA 1
ATOM 1896 C C . ASP A 1 250 ? -32.658 9.590 18.428 1.00 29.33 250 ASP A C 1
ATOM 1898 O O . ASP A 1 250 ? -31.549 9.156 18.721 1.00 29.33 250 ASP A O 1
ATOM 1902 N N . ASN A 1 251 ? -32.916 10.909 18.373 1.00 39.81 251 ASN A N 1
ATOM 1903 C CA . ASN A 1 251 ? -32.079 12.079 18.725 1.00 39.81 251 ASN A CA 1
ATOM 1904 C C . ASN A 1 251 ? -32.707 12.829 19.937 1.00 39.81 251 ASN A C 1
ATOM 1906 O O . ASN A 1 251 ? -33.944 12.818 20.020 1.00 39.81 251 ASN A O 1
ATOM 1910 N N . PRO A 1 252 ? -31.968 13.531 20.836 1.00 34.00 252 PRO A N 1
ATOM 1911 C CA . PRO A 1 252 ? -32.201 14.998 20.962 1.00 34.00 252 PRO A CA 1
ATOM 1912 C C . PRO A 1 252 ? -31.000 15.900 21.400 1.00 34.00 252 PRO A C 1
ATOM 1914 O O . PRO A 1 252 ? -30.336 15.589 22.381 1.00 34.00 252 PRO A O 1
ATOM 1917 N N . ASN A 1 253 ? -30.859 17.068 20.731 1.00 32.56 253 ASN A N 1
ATOM 1918 C CA . ASN A 1 253 ? -30.623 18.478 21.184 1.00 32.56 253 ASN A CA 1
ATOM 1919 C C . ASN A 1 253 ? -29.561 18.787 22.283 1.00 32.56 253 ASN A C 1
ATOM 1921 O O . ASN A 1 253 ? -29.494 18.100 23.287 1.00 32.56 253 ASN A O 1
ATOM 1925 N N . THR A 1 254 ? -28.722 19.838 22.264 1.00 30.80 254 THR A N 1
ATOM 1926 C CA . THR A 1 254 ? -28.936 21.303 22.117 1.00 30.80 254 THR A CA 1
ATOM 1927 C C . THR A 1 254 ? -27.577 22.015 21.918 1.00 30.80 254 THR A C 1
ATOM 1929 O O . THR A 1 254 ? -26.552 21.479 22.330 1.00 30.80 254 THR A O 1
ATOM 1932 N N . GLY A 1 255 ? -27.560 23.239 21.367 1.00 37.81 255 GLY A N 1
ATOM 1933 C CA . GLY A 1 255 ? -26.347 24.040 21.117 1.00 37.81 255 GLY A CA 1
ATOM 1934 C C . GLY A 1 255 ? -25.374 24.132 22.304 1.00 37.81 255 GLY A C 1
ATOM 1935 O O . GLY A 1 255 ? -25.744 24.570 23.390 1.00 37.81 255 GLY A O 1
ATOM 1936 N N . PHE A 1 256 ? -24.125 23.715 22.076 1.00 31.69 256 PHE A N 1
ATOM 1937 C CA . PHE A 1 256 ? -23.052 23.665 23.068 1.00 31.69 256 PHE A CA 1
ATOM 1938 C C . PHE A 1 256 ? -21.927 24.614 22.643 1.00 31.69 256 PHE A C 1
ATOM 1940 O O . PHE A 1 256 ? -21.446 24.557 21.514 1.00 31.69 256 PHE A O 1
ATOM 1947 N N . ASP A 1 257 ? -21.495 25.488 23.546 1.00 38.91 257 ASP A N 1
ATOM 1948 C CA . ASP A 1 257 ? -20.291 26.302 23.387 1.00 38.91 257 ASP A CA 1
ATOM 1949 C C . ASP A 1 257 ? -19.072 25.373 23.325 1.00 38.91 257 ASP A C 1
ATOM 1951 O O . ASP A 1 257 ? -18.516 25.015 24.348 1.00 38.91 257 ASP A O 1
ATOM 1955 N N . TYR A 1 258 ? -18.684 24.901 22.139 1.00 36.03 258 TYR A N 1
ATOM 1956 C CA . TYR A 1 258 ? -17.718 23.806 21.993 1.00 36.03 258 TYR A CA 1
ATOM 1957 C C . TYR A 1 258 ? -16.341 24.080 22.595 1.00 36.03 258 TYR A C 1
ATOM 1959 O O . TYR A 1 258 ? -15.631 23.119 22.876 1.00 36.03 258 TYR A O 1
ATOM 1967 N N . ALA A 1 259 ? -15.953 25.343 22.795 1.00 36.09 259 ALA A N 1
ATOM 1968 C CA . ALA A 1 259 ? -14.687 25.690 23.431 1.00 36.09 259 ALA A CA 1
ATOM 1969 C C . ALA A 1 259 ? -14.800 25.573 24.955 1.00 36.09 259 ALA A C 1
ATOM 1971 O O . ALA A 1 259 ? -14.049 24.801 25.554 1.00 36.09 259 ALA A O 1
ATOM 1972 N N . SER A 1 260 ? -15.794 26.225 25.571 1.00 42.22 260 SER A N 1
ATOM 1973 C CA . SER A 1 260 ? -16.019 26.076 27.015 1.00 42.22 260 SER A CA 1
ATOM 1974 C C . SER A 1 260 ? -16.554 24.691 27.380 1.00 42.22 260 SER A C 1
ATOM 1976 O O . SER A 1 260 ? -16.282 24.202 28.465 1.00 42.22 260 SER A O 1
ATOM 1978 N N . ALA A 1 261 ? -17.229 24.001 26.464 1.00 41.78 261 ALA A N 1
ATOM 1979 C CA . ALA A 1 261 ? -17.694 22.631 26.602 1.00 41.78 261 ALA A CA 1
ATOM 1980 C C . ALA A 1 261 ? -16.581 21.623 26.373 1.00 41.78 261 ALA A C 1
ATOM 1982 O O . ALA A 1 261 ? -16.556 20.630 27.081 1.00 41.78 261 ALA A O 1
ATOM 1983 N N . ARG A 1 262 ? -15.634 21.846 25.448 1.00 44.41 262 ARG A N 1
ATOM 1984 C CA . ARG A 1 262 ? -14.407 21.033 25.407 1.00 44.41 262 ARG A CA 1
ATOM 1985 C C . ARG A 1 262 ? -13.616 21.201 26.688 1.00 44.41 262 ARG A C 1
ATOM 1987 O O . ARG A 1 262 ? -13.132 20.197 27.183 1.00 44.41 262 ARG A O 1
ATOM 1994 N N . GLU A 1 263 ? -13.523 22.414 27.225 1.00 48.31 263 GLU A N 1
ATOM 1995 C CA . GLU A 1 263 ? -12.794 22.678 28.467 1.00 48.31 263 GLU A CA 1
ATOM 1996 C C . GLU A 1 263 ? -13.529 22.137 29.711 1.00 48.31 263 GLU A C 1
ATOM 1998 O O . GLU A 1 263 ? -12.928 21.521 30.589 1.00 48.31 263 GLU A O 1
ATOM 2003 N N . GLN A 1 264 ? -14.855 22.279 29.780 1.00 54.09 264 GLN A N 1
ATOM 2004 C CA . GLN A 1 264 ? -15.681 21.685 30.835 1.00 54.09 264 GLN A CA 1
ATOM 2005 C C . GLN A 1 264 ? -15.734 20.158 30.714 1.00 54.09 264 GLN A C 1
ATOM 2007 O O . GLN A 1 264 ? -15.718 19.476 31.735 1.00 54.09 264 GLN A O 1
ATOM 2012 N N . ASN A 1 265 ? -15.757 19.603 29.498 1.00 54.34 265 ASN A N 1
ATOM 2013 C CA . ASN A 1 265 ? -15.723 18.158 29.265 1.00 54.34 265 ASN A CA 1
ATOM 2014 C C . ASN A 1 265 ? -14.321 17.576 29.468 1.00 54.34 265 ASN A C 1
ATOM 2016 O O . ASN A 1 265 ? -14.229 16.444 29.920 1.00 54.34 265 ASN A O 1
ATOM 2020 N N . SER A 1 266 ? -13.238 18.322 29.213 1.00 58.53 266 SER A N 1
ATOM 2021 C CA . SER A 1 266 ? -11.873 17.863 29.510 1.00 58.53 266 SER A CA 1
ATOM 2022 C C . SER A 1 266 ? -11.601 17.804 31.013 1.00 58.53 266 SER A C 1
ATOM 2024 O O . SER A 1 266 ? -10.732 17.050 31.442 1.00 58.53 266 SER A O 1
ATOM 2026 N N . ARG A 1 267 ? -12.354 18.563 31.823 1.00 65.75 267 ARG A N 1
ATOM 2027 C CA . ARG A 1 267 ? -12.364 18.469 33.294 1.00 65.75 267 ARG A CA 1
ATOM 2028 C C . ARG A 1 267 ? -13.351 17.426 33.835 1.00 65.75 267 ARG A C 1
ATOM 2030 O O . ARG A 1 267 ? -13.403 17.229 35.046 1.00 65.75 267 ARG A O 1
ATOM 2037 N N . ARG A 1 268 ? -14.136 16.763 32.980 1.00 73.88 268 ARG A N 1
ATOM 2038 C CA . ARG A 1 268 ? -15.016 15.643 33.351 1.00 73.88 268 ARG A CA 1
ATOM 2039 C C . ARG A 1 268 ? -14.320 14.323 33.042 1.00 73.88 268 ARG A C 1
ATOM 2041 O O . ARG A 1 268 ? -13.606 14.201 32.054 1.00 73.88 268 ARG A O 1
ATOM 2048 N N . CYS A 1 269 ? -14.550 13.327 33.880 1.00 73.25 269 CYS A N 1
ATOM 2049 C CA . CYS A 1 269 ? -13.936 12.010 33.766 1.00 73.25 269 CYS A CA 1
ATOM 2050 C C . CYS A 1 269 ? -14.942 10.924 34.158 1.00 73.25 269 CYS A C 1
ATOM 2052 O O . CYS A 1 269 ? -15.981 11.206 34.752 1.00 73.25 269 CYS A O 1
ATOM 2054 N N . LEU A 1 270 ? -14.667 9.676 33.796 1.00 77.19 270 LEU A N 1
ATOM 2055 C CA . LEU A 1 270 ? -15.529 8.537 34.101 1.00 77.19 270 LEU A CA 1
ATOM 2056 C C . LEU A 1 270 ? -14.865 7.632 35.131 1.00 77.19 270 LEU A C 1
ATOM 2058 O O . LEU A 1 270 ? -13.759 7.145 34.896 1.00 77.19 270 LEU A O 1
ATOM 2062 N N . ILE A 1 271 ? -15.577 7.375 36.226 1.00 69.75 271 ILE A N 1
ATOM 2063 C CA . ILE A 1 271 ? -15.210 6.427 37.278 1.00 69.75 271 ILE A CA 1
ATOM 2064 C C . ILE A 1 271 ? -15.779 5.070 36.899 1.00 69.75 271 ILE A C 1
ATOM 2066 O O . ILE A 1 271 ? -16.990 4.929 36.780 1.00 69.75 271 ILE A O 1
ATOM 2070 N N . TYR A 1 272 ? -14.945 4.057 36.703 1.00 69.25 272 TYR A N 1
ATOM 2071 C CA . TYR A 1 272 ? -15.421 2.730 36.315 1.00 69.25 272 TYR A CA 1
ATOM 2072 C C . TYR A 1 272 ? -15.798 1.901 37.549 1.00 69.25 272 TYR A C 1
ATOM 2074 O O . TYR A 1 272 ? -15.029 1.801 38.500 1.00 69.25 272 TYR A O 1
ATOM 2082 N N . GLN A 1 273 ? -16.963 1.246 37.516 1.00 65.06 273 GLN A N 1
ATOM 2083 C CA . GLN A 1 273 ? -17.438 0.365 38.595 1.00 65.06 273 GLN A CA 1
ATOM 2084 C C . GLN A 1 273 ? -16.550 -0.866 38.744 1.00 65.06 273 GLN A C 1
ATOM 2086 O O . GLN A 1 273 ? -16.374 -1.408 39.832 1.00 65.06 273 GLN A O 1
ATOM 2091 N N . ASN A 1 274 ? -16.004 -1.330 37.619 1.00 68.31 274 ASN A N 1
ATOM 2092 C CA . ASN A 1 274 ? -15.052 -2.420 37.612 1.00 68.31 274 ASN A CA 1
ATOM 2093 C C . ASN A 1 274 ? -13.687 -1.898 38.069 1.00 68.31 274 ASN A C 1
ATOM 2095 O O . ASN A 1 274 ? -13.028 -1.168 37.328 1.00 68.31 274 ASN A O 1
ATOM 2099 N N . GLY A 1 275 ? -13.241 -2.344 39.245 1.00 52.28 275 GLY A N 1
ATOM 2100 C CA . GLY A 1 275 ? -11.941 -1.980 39.809 1.00 52.28 275 GLY A CA 1
ATOM 2101 C C . GLY A 1 275 ? -10.744 -2.265 38.891 1.00 52.28 275 GLY A C 1
ATOM 2102 O O . GLY A 1 275 ? -9.742 -1.572 38.993 1.00 52.28 275 GLY A O 1
ATOM 2103 N N . ALA A 1 276 ? -10.848 -3.197 37.934 1.00 56.69 276 ALA A N 1
ATOM 2104 C CA . ALA A 1 276 ? -9.781 -3.469 36.961 1.00 56.69 276 ALA A CA 1
ATOM 2105 C C . ALA A 1 276 ? -9.615 -2.379 35.881 1.00 56.69 276 ALA A C 1
ATOM 2107 O O . ALA A 1 276 ? -8.631 -2.379 35.149 1.00 56.69 276 ALA A O 1
ATOM 2108 N N . LEU A 1 277 ? -10.587 -1.471 35.739 1.00 54.69 277 LEU A N 1
ATOM 2109 C CA . LEU A 1 277 ? -10.563 -0.352 34.783 1.00 54.69 277 LEU A CA 1
ATOM 2110 C C . LEU A 1 277 ? -10.328 0.989 35.486 1.00 54.69 277 LEU A C 1
ATOM 2112 O O . LEU A 1 277 ? -10.559 2.057 34.920 1.00 54.69 277 LEU A O 1
ATOM 2116 N N . ARG A 1 278 ? -9.876 0.926 36.734 1.00 54.78 278 ARG A N 1
ATOM 2117 C CA . ARG A 1 278 ? -9.698 2.080 37.593 1.00 54.78 278 ARG A CA 1
ATOM 2118 C C . ARG A 1 278 ? -8.601 3.019 37.088 1.00 54.78 278 ARG A C 1
ATOM 2120 O O . ARG A 1 278 ? -8.860 4.206 36.952 1.00 54.78 278 ARG A O 1
ATOM 2127 N N . ASP A 1 279 ? -7.469 2.495 36.628 1.00 59.94 279 ASP A N 1
ATOM 2128 C CA . ASP A 1 279 ? -6.390 3.313 36.045 1.00 59.94 279 ASP A CA 1
ATOM 2129 C C . ASP A 1 279 ? -6.841 4.090 34.800 1.00 59.94 279 ASP A C 1
ATOM 2131 O O . ASP A 1 279 ? -6.440 5.233 34.587 1.00 59.94 279 ASP A O 1
ATOM 2135 N N . ASN A 1 280 ? -7.766 3.523 34.016 1.00 64.38 280 ASN A N 1
ATOM 2136 C CA . ASN A 1 280 ? -8.361 4.229 32.878 1.00 64.38 280 ASN A CA 1
ATOM 2137 C C . ASN A 1 280 ? -9.170 5.449 33.327 1.00 64.38 280 ASN A C 1
ATOM 2139 O O . ASN A 1 280 ? -9.339 6.390 32.560 1.00 64.38 280 ASN A O 1
ATOM 2143 N N . SER A 1 281 ? -9.677 5.438 34.555 1.00 61.53 281 SER A N 1
ATOM 2144 C CA . SER A 1 281 ? -10.397 6.557 35.155 1.00 61.53 281 SER A CA 1
ATOM 2145 C C . SER A 1 281 ? -9.449 7.686 35.564 1.00 61.53 281 SER A C 1
ATOM 2147 O O . SER A 1 281 ? -9.751 8.850 35.320 1.00 61.53 281 SER A O 1
ATOM 2149 N N . VAL A 1 282 ? -8.277 7.343 36.111 1.00 63.69 282 VAL A N 1
ATOM 2150 C CA . VAL A 1 282 ? -7.225 8.302 36.498 1.00 63.69 282 VAL A CA 1
ATOM 2151 C C . VAL A 1 282 ? -6.584 8.943 35.269 1.00 63.69 282 VAL A C 1
ATOM 2153 O O . VAL A 1 282 ? -6.461 10.165 35.180 1.00 63.69 282 VAL A O 1
ATOM 2156 N N . MET A 1 283 ? -6.228 8.124 34.275 1.00 70.06 283 MET A N 1
ATOM 2157 C CA . MET A 1 283 ? -5.509 8.573 33.078 1.00 70.06 283 MET A CA 1
ATOM 2158 C C . MET A 1 283 ? -6.317 9.530 32.200 1.00 70.06 283 MET A C 1
ATOM 2160 O O . MET A 1 283 ? -5.728 10.329 31.472 1.00 70.06 283 MET A O 1
ATOM 2164 N N . GLN A 1 284 ? -7.651 9.514 32.301 1.00 74.88 284 GLN A N 1
ATOM 2165 C CA . GLN A 1 284 ? -8.513 10.497 31.634 1.00 74.88 284 GLN A CA 1
ATOM 2166 C C . GLN A 1 284 ? -8.183 11.941 32.038 1.00 74.88 284 GLN A C 1
ATOM 2168 O O . GLN A 1 284 ? -8.353 12.846 31.225 1.00 74.88 284 GLN A O 1
ATOM 2173 N N . CYS A 1 285 ? -7.669 12.154 33.252 1.00 72.94 285 CYS A N 1
ATOM 2174 C CA . CYS A 1 285 ? -7.342 13.478 33.774 1.00 72.94 285 CYS A CA 1
ATOM 2175 C C . CYS A 1 285 ? -5.887 13.902 33.540 1.00 72.94 285 CYS A C 1
ATOM 2177 O O . CYS A 1 285 ? -5.568 15.071 33.740 1.00 72.94 285 CYS A O 1
ATOM 2179 N N . TYR A 1 286 ? -5.008 13.002 33.081 1.00 76.88 286 TYR A N 1
ATOM 2180 C CA . TYR A 1 286 ? -3.575 13.293 32.949 1.00 76.88 286 TYR A CA 1
ATOM 2181 C C . TYR A 1 286 ? -3.304 14.461 31.997 1.00 76.88 286 TYR A C 1
ATOM 2183 O O . TYR A 1 286 ? -2.680 15.444 32.382 1.00 76.88 286 TYR A O 1
ATOM 2191 N N . ASN A 1 287 ? -3.824 14.397 30.767 1.00 73.94 287 ASN A N 1
ATOM 2192 C CA . ASN A 1 287 ? -3.585 15.439 29.763 1.00 73.94 287 ASN A CA 1
ATOM 2193 C C . ASN A 1 287 ? -4.198 16.789 30.160 1.00 73.94 287 ASN A C 1
ATOM 2195 O O . ASN A 1 287 ? -3.641 17.830 29.825 1.00 73.94 287 ASN A O 1
ATOM 2199 N N . THR A 1 288 ? -5.315 16.772 30.892 1.00 78.75 288 THR A N 1
ATOM 2200 C CA . THR A 1 288 ? -5.970 17.985 31.396 1.00 78.75 288 THR A CA 1
ATOM 2201 C C . THR A 1 288 ? -5.168 18.627 32.527 1.00 78.75 288 THR A C 1
ATOM 2203 O O . THR A 1 288 ? -5.002 19.843 32.533 1.00 78.75 288 THR A O 1
ATOM 2206 N N . CYS A 1 289 ? -4.640 17.826 33.459 1.00 78.38 289 CYS A N 1
ATOM 2207 C CA . CYS A 1 289 ? -3.868 18.317 34.602 1.00 78.38 289 CYS A CA 1
ATOM 2208 C C . CYS A 1 289 ? -2.382 18.554 34.277 1.00 78.38 289 CYS A C 1
ATOM 2210 O O . CYS A 1 289 ? -1.677 19.188 35.060 1.00 78.38 289 CYS A O 1
ATOM 2212 N N . LYS A 1 290 ? -1.889 18.070 33.128 1.00 80.75 290 LYS A N 1
ATOM 2213 C CA . LYS A 1 290 ? -0.473 18.118 32.736 1.00 80.75 290 LYS A CA 1
ATOM 2214 C C . LYS A 1 290 ? 0.188 19.497 32.892 1.00 80.75 290 LYS A C 1
ATOM 2216 O O . LYS A 1 290 ? 1.266 19.532 33.472 1.00 80.75 290 LYS A O 1
ATOM 2221 N N . PRO A 1 291 ? -0.426 20.624 32.484 1.00 81.06 291 PRO A N 1
ATOM 2222 C CA . PRO A 1 291 ? 0.193 21.938 32.673 1.00 81.06 291 PRO A CA 1
ATOM 2223 C C . PRO A 1 291 ? 0.465 22.284 34.146 1.00 81.06 291 PRO A C 1
ATOM 2225 O O . PRO A 1 291 ? 1.465 22.922 34.456 1.00 81.06 291 PRO A O 1
ATOM 2228 N N . GLN A 1 292 ? -0.408 21.852 35.060 1.00 76.44 292 GLN A N 1
ATOM 2229 C CA . GLN A 1 292 ? -0.264 22.091 36.501 1.00 76.44 292 GLN A CA 1
ATOM 2230 C C . GLN A 1 292 ? 0.758 21.136 37.124 1.00 76.44 292 GLN A C 1
ATOM 2232 O O . GLN A 1 292 ? 1.562 21.554 37.952 1.00 76.44 292 GLN A O 1
ATOM 2237 N N . LEU A 1 293 ? 0.778 19.880 36.670 1.00 77.38 293 LEU A N 1
ATOM 2238 C CA . LEU A 1 293 ? 1.769 18.885 37.085 1.00 77.38 293 LEU A CA 1
ATOM 2239 C C . LEU A 1 293 ? 3.187 19.281 36.646 1.00 77.38 293 LEU A C 1
ATOM 2241 O O . LEU A 1 293 ? 4.115 19.216 37.448 1.00 77.38 293 LEU A O 1
ATOM 2245 N N . ASP A 1 294 ? 3.347 19.742 35.403 1.00 78.31 294 ASP A N 1
ATOM 2246 C CA . ASP A 1 294 ? 4.633 20.196 34.867 1.00 78.31 294 ASP A CA 1
ATOM 2247 C C . ASP A 1 294 ? 5.120 21.444 35.636 1.00 78.31 294 ASP A C 1
ATOM 2249 O O . ASP A 1 294 ? 6.265 21.488 36.087 1.00 78.31 294 ASP A O 1
ATOM 2253 N N . ALA A 1 295 ? 4.228 22.406 35.913 1.00 77.19 295 ALA A N 1
ATOM 2254 C CA . ALA A 1 295 ? 4.549 23.585 36.722 1.00 77.19 295 ALA A CA 1
ATOM 2255 C C . ALA A 1 295 ? 4.905 23.245 38.183 1.00 77.19 295 ALA A C 1
ATOM 2257 O O . ALA A 1 295 ? 5.666 23.974 38.821 1.00 77.19 295 ALA A O 1
ATOM 2258 N N . ALA A 1 296 ? 4.345 22.174 38.751 1.00 69.31 296 ALA A N 1
ATOM 2259 C CA . ALA A 1 296 ? 4.701 21.693 40.083 1.00 69.31 296 ALA A CA 1
ATOM 2260 C C . ALA A 1 296 ? 6.043 20.958 40.109 1.00 69.31 296 ALA A C 1
ATOM 2262 O O . ALA A 1 296 ? 6.855 21.210 41.004 1.00 69.31 296 ALA A O 1
ATOM 2263 N N . ALA A 1 297 ? 6.315 20.144 39.089 1.00 70.19 297 ALA A N 1
ATOM 2264 C CA . ALA A 1 297 ? 7.588 19.458 38.918 1.00 70.19 297 ALA A CA 1
ATOM 2265 C C . ALA A 1 297 ? 8.757 20.440 38.734 1.00 70.19 297 ALA A C 1
ATOM 2267 O O . ALA A 1 297 ? 9.800 20.260 39.360 1.00 70.19 297 ALA A O 1
ATOM 2268 N N . GLU A 1 298 ? 8.579 21.508 37.948 1.00 72.88 298 GLU A N 1
ATOM 2269 C CA . GLU A 1 298 ? 9.594 22.560 37.759 1.00 72.88 298 GLU A CA 1
ATOM 2270 C C . GLU A 1 298 ? 9.964 23.285 39.060 1.00 72.88 298 GLU A C 1
ATOM 2272 O O . GLU A 1 298 ? 11.088 23.757 39.220 1.00 72.88 298 GLU A O 1
ATOM 2277 N N . ALA A 1 299 ? 9.036 23.348 40.012 1.00 71.62 299 ALA A N 1
ATOM 2278 C CA . ALA A 1 299 ? 9.248 23.977 41.309 1.00 71.62 299 ALA A CA 1
ATOM 2279 C C . ALA A 1 299 ? 9.616 22.984 42.425 1.00 71.62 299 ALA A C 1
ATOM 2281 O O . ALA A 1 299 ? 9.687 23.385 43.587 1.00 71.62 299 ALA A O 1
ATOM 2282 N N . GLY A 1 300 ? 9.820 21.706 42.093 1.00 61.06 300 GLY A N 1
ATOM 2283 C CA . GLY A 1 300 ? 10.178 20.656 43.048 1.00 61.06 300 GLY A CA 1
ATOM 2284 C C . GLY A 1 300 ? 9.097 20.344 44.087 1.00 61.06 300 GLY A C 1
ATOM 2285 O O . GLY A 1 300 ? 9.420 19.935 45.200 1.00 61.06 300 GLY A O 1
ATOM 2286 N N . ARG A 1 301 ? 7.823 20.574 43.744 1.00 65.06 301 ARG A N 1
ATOM 2287 C CA . ARG A 1 301 ? 6.658 20.421 44.629 1.00 65.06 301 ARG A CA 1
ATOM 2288 C C . ARG A 1 301 ? 5.937 19.099 44.353 1.00 65.06 301 ARG A C 1
ATOM 2290 O O . ARG A 1 301 ? 5.827 18.693 43.193 1.00 65.06 301 ARG A O 1
ATOM 2297 N N . THR A 1 302 ? 5.409 18.452 45.391 1.00 56.19 302 THR A N 1
ATOM 2298 C CA . THR A 1 302 ? 4.510 17.297 45.235 1.00 56.19 302 THR A CA 1
ATOM 2299 C C . THR A 1 302 ? 3.229 17.737 44.545 1.00 56.19 302 THR A C 1
ATOM 2301 O O . THR A 1 302 ? 2.678 18.788 44.866 1.00 56.19 302 THR A O 1
ATOM 2304 N N . SER A 1 303 ? 2.764 16.942 43.583 1.00 66.31 303 SER A N 1
ATOM 2305 C CA . SER A 1 303 ? 1.513 17.205 42.871 1.00 66.31 303 SER A CA 1
ATOM 2306 C C . SER A 1 303 ? 0.703 15.932 42.665 1.00 66.31 303 SER A C 1
ATOM 2308 O O . SER A 1 303 ? 1.243 14.823 42.568 1.00 66.31 303 SER A O 1
ATOM 2310 N N . ASN A 1 304 ? -0.617 16.096 42.601 1.00 65.19 304 ASN A N 1
ATOM 2311 C CA . ASN A 1 304 ? -1.569 15.005 42.429 1.00 65.19 304 ASN A CA 1
ATOM 2312 C C . ASN A 1 304 ? -2.541 15.261 41.285 1.00 65.19 304 ASN A C 1
ATOM 2314 O O . ASN A 1 304 ? -2.823 16.403 40.926 1.00 65.19 304 ASN A O 1
ATOM 2318 N N . TYR A 1 305 ? -3.077 14.182 40.726 1.00 71.69 305 TYR A N 1
ATOM 2319 C CA . TYR A 1 305 ? -4.217 14.260 39.828 1.00 71.69 305 TYR A CA 1
ATOM 2320 C C . TYR A 1 305 ? -5.069 12.992 39.896 1.00 71.69 305 TYR A C 1
ATOM 2322 O O . TYR A 1 305 ? -4.553 11.902 40.139 1.00 71.69 305 TYR A O 1
ATOM 2330 N N . GLY A 1 306 ? -6.373 13.110 39.658 1.00 70.56 306 GLY A N 1
ATOM 2331 C CA . GLY A 1 306 ? -7.268 11.952 39.611 1.00 70.56 306 GLY A CA 1
ATOM 2332 C C . GLY A 1 306 ? -8.714 12.312 39.317 1.00 70.56 306 GLY A C 1
ATOM 2333 O O . GLY A 1 306 ? -9.041 13.475 39.090 1.00 70.56 306 GLY A O 1
ATOM 2334 N N . CYS A 1 307 ? -9.573 11.296 39.289 1.00 69.00 307 CYS A N 1
ATOM 2335 C CA . CYS A 1 307 ? -10.975 11.427 38.900 1.00 69.00 307 CYS A CA 1
ATOM 2336 C C . CYS A 1 307 ? -11.908 11.172 40.091 1.00 69.00 307 CYS A C 1
ATOM 2338 O O . CYS A 1 307 ? -11.996 10.040 40.572 1.00 69.00 307 CYS A O 1
ATOM 2340 N N . MET A 1 308 ? -12.637 12.204 40.530 1.00 66.25 308 MET A N 1
ATOM 2341 C CA . MET A 1 308 ? -13.476 12.178 41.735 1.00 66.25 308 MET A CA 1
ATOM 2342 C C . MET A 1 308 ? -14.917 12.611 41.434 1.00 66.25 308 MET A C 1
ATOM 2344 O O . MET A 1 308 ? -15.149 13.604 40.750 1.00 66.25 308 MET A O 1
ATOM 2348 N N . GLY A 1 309 ? -15.906 11.876 41.934 1.00 57.66 309 GLY A N 1
ATOM 2349 C CA . GLY A 1 309 ? -17.333 12.153 41.755 1.00 57.66 309 GLY A CA 1
ATOM 2350 C C . GLY A 1 309 ? -18.013 12.393 43.096 1.00 57.66 309 GLY A C 1
ATOM 2351 O O . GLY A 1 309 ? -17.776 11.644 44.033 1.00 57.66 309 GLY A O 1
ATOM 2352 N N . PHE A 1 310 ? -18.868 13.412 43.193 1.00 56.59 310 PHE A N 1
ATOM 2353 C CA . PHE A 1 310 ? -19.606 13.761 44.412 1.00 56.59 310 PHE A CA 1
ATOM 2354 C C . PHE A 1 310 ? -21.115 13.558 44.190 1.00 56.59 310 PHE A C 1
ATOM 2356 O O . PHE A 1 310 ? -21.692 14.141 43.273 1.00 56.59 310 PHE A O 1
ATOM 2363 N N . TYR A 1 311 ? -21.765 12.744 45.021 1.00 58.31 311 TYR A N 1
ATOM 2364 C CA . TYR A 1 311 ? -23.168 12.322 44.890 1.00 58.31 311 TYR A CA 1
ATOM 2365 C C . TYR A 1 311 ? -23.933 12.507 46.209 1.00 58.31 311 TYR A C 1
ATOM 2367 O O . TYR A 1 311 ? -23.318 12.462 47.244 1.00 58.31 311 TYR A O 1
ATOM 2375 N N . PRO A 1 312 ? -25.254 12.685 46.287 1.00 49.16 312 PRO A N 1
ATOM 2376 C CA . PRO A 1 312 ? -25.948 12.834 47.583 1.00 49.16 312 PRO A CA 1
ATOM 2377 C C . PRO A 1 312 ? -25.970 11.557 48.459 1.00 49.16 312 PRO A C 1
ATOM 2379 O O . PRO A 1 312 ? -26.053 10.443 47.944 1.00 49.16 312 PRO A O 1
ATOM 2382 N N . LEU A 1 313 ? -25.926 11.704 49.794 1.00 44.72 313 LEU A N 1
ATOM 2383 C CA . LEU A 1 313 ? -25.863 10.595 50.775 1.00 44.72 313 LEU A CA 1
ATOM 2384 C C . LEU A 1 313 ? -27.090 9.677 50.797 1.00 44.72 313 LEU A C 1
ATOM 2386 O O . LEU A 1 313 ? -26.955 8.476 51.027 1.00 44.72 313 LEU A O 1
ATOM 2390 N N . ASP A 1 314 ? -28.257 10.210 50.483 1.00 46.31 314 ASP A N 1
ATOM 2391 C CA . ASP A 1 314 ? -29.553 9.532 50.467 1.00 46.31 314 ASP A CA 1
ATOM 2392 C C . ASP A 1 314 ? -29.858 8.808 49.143 1.00 46.31 314 ASP A C 1
ATOM 2394 O O . ASP A 1 314 ? -30.891 8.150 49.021 1.00 46.31 314 ASP A O 1
ATOM 2398 N N . LYS A 1 315 ? -28.973 8.905 48.140 1.00 49.84 315 LYS A N 1
ATOM 2399 C CA . LYS A 1 315 ? -29.196 8.351 46.796 1.00 49.84 315 LYS A CA 1
ATOM 2400 C C . LYS A 1 315 ? -28.115 7.347 46.396 1.00 49.84 315 LYS A C 1
ATOM 2402 O O . LYS A 1 315 ? -26.979 7.374 46.879 1.00 49.84 315 LYS A O 1
ATOM 2407 N N . ALA A 1 316 ? -28.500 6.408 45.533 1.00 55.06 316 ALA A N 1
ATOM 2408 C CA . ALA A 1 316 ? -27.574 5.457 44.931 1.00 55.06 316 ALA A CA 1
ATOM 2409 C C . ALA A 1 316 ? -26.709 6.159 43.873 1.00 55.06 316 ALA A C 1
ATOM 2411 O O . ALA A 1 316 ? -27.173 7.076 43.193 1.00 55.06 316 ALA A O 1
ATOM 2412 N N . ILE A 1 317 ? -25.457 5.719 43.734 1.00 66.50 317 ILE A N 1
ATOM 2413 C CA . ILE A 1 317 ? -24.532 6.244 42.723 1.00 66.50 317 ILE A CA 1
ATOM 2414 C C . ILE A 1 317 ? -25.104 5.939 41.328 1.00 66.50 317 ILE A C 1
ATOM 2416 O O . ILE A 1 317 ? -25.480 4.787 41.078 1.00 66.50 317 ILE A O 1
ATOM 2420 N N . PRO A 1 318 ? -25.172 6.930 40.421 1.00 68.69 318 PRO A N 1
ATOM 2421 C CA . PRO A 1 318 ? -25.737 6.756 39.089 1.00 68.69 318 PRO A CA 1
ATOM 2422 C C . PRO A 1 318 ? -24.745 6.017 38.183 1.00 68.69 318 PRO A C 1
ATOM 2424 O O . PRO A 1 318 ? -24.008 6.617 37.407 1.00 68.69 318 PRO A O 1
ATOM 2427 N N . TRP A 1 319 ? -24.701 4.693 38.316 1.00 74.38 319 TRP A N 1
ATOM 2428 C CA . TRP A 1 319 ? -23.942 3.833 37.418 1.00 74.38 319 TRP A CA 1
ATOM 2429 C C . TRP A 1 319 ? -24.655 3.736 36.068 1.00 74.38 319 TRP A C 1
ATOM 2431 O O . TRP A 1 319 ? -25.759 3.203 35.967 1.00 74.38 319 TRP A O 1
ATOM 2441 N N . GLU A 1 320 ? -23.996 4.209 35.022 1.00 67.94 320 GLU A N 1
ATOM 2442 C CA . GLU A 1 320 ? -24.473 4.187 33.646 1.00 67.94 320 GLU A CA 1
ATOM 2443 C C . GLU A 1 320 ? -23.649 3.204 32.816 1.00 67.94 320 GLU A C 1
ATOM 2445 O O . GLU A 1 320 ? -22.465 2.977 33.069 1.00 67.94 320 GLU A O 1
ATOM 2450 N N . LYS A 1 321 ? -24.273 2.594 31.807 1.00 69.44 321 LYS A N 1
ATOM 2451 C CA . LYS A 1 321 ? -23.602 1.679 30.881 1.00 69.44 321 LYS A CA 1
ATOM 2452 C C . LYS A 1 321 ? -23.505 2.339 29.503 1.00 69.44 321 LYS A C 1
ATOM 2454 O O . LYS A 1 321 ? -24.517 2.384 28.801 1.00 69.44 321 LYS A O 1
ATOM 2459 N N . PRO A 1 322 ? -22.323 2.829 29.090 1.00 60.16 322 PRO A N 1
ATOM 2460 C CA . PRO A 1 322 ? -22.162 3.493 27.804 1.00 60.16 322 PRO A CA 1
ATOM 2461 C C . PRO A 1 322 ? -22.527 2.562 26.636 1.00 60.16 322 PRO A C 1
ATOM 2463 O O . PRO A 1 322 ? -22.183 1.368 26.688 1.00 60.16 322 PRO A O 1
ATOM 2466 N N . PRO A 1 323 ? -23.178 3.075 25.573 1.00 41.47 323 PRO A N 1
ATOM 2467 C CA . PRO A 1 323 ? -23.608 2.274 24.430 1.00 41.47 323 PRO A CA 1
ATOM 2468 C C . PRO A 1 323 ? -22.442 1.477 23.832 1.00 41.47 323 PRO A C 1
ATOM 2470 O O . PRO A 1 323 ? -21.374 2.018 23.565 1.00 41.47 323 PRO A O 1
ATOM 2473 N N . GLY A 1 324 ? -22.630 0.168 23.647 1.00 45.03 324 GLY A N 1
ATOM 2474 C CA . GLY A 1 324 ? -21.606 -0.712 23.069 1.00 45.03 324 GLY A CA 1
ATOM 2475 C C . GLY A 1 324 ? -20.524 -1.207 24.038 1.00 45.03 324 GLY A C 1
ATOM 2476 O O . GLY A 1 324 ? -19.660 -1.983 23.627 1.00 45.03 324 GLY A O 1
ATOM 2477 N N . THR A 1 325 ? -20.579 -0.843 25.323 1.00 50.94 325 THR A N 1
ATOM 2478 C CA . THR A 1 325 ? -19.573 -1.261 26.316 1.00 50.94 325 THR A CA 1
ATOM 2479 C C . THR A 1 325 ? -20.121 -2.264 27.342 1.00 50.94 325 THR A C 1
ATOM 2481 O O . THR A 1 325 ? -21.330 -2.416 27.518 1.00 50.94 325 THR A O 1
ATOM 2484 N N . GLY A 1 326 ? -19.231 -3.030 27.986 1.00 62.56 326 GLY A N 1
ATOM 2485 C CA . GLY A 1 326 ? -19.579 -4.066 28.976 1.00 62.56 326 GLY A CA 1
ATOM 2486 C C . GLY A 1 326 ? -19.429 -3.626 30.434 1.00 62.56 326 GLY A C 1
ATOM 2487 O O . GLY A 1 326 ? -19.641 -4.435 31.333 1.00 62.56 326 GLY A O 1
ATOM 2488 N N . TYR A 1 327 ? -19.031 -2.380 30.663 1.00 61.88 327 TYR A N 1
ATOM 2489 C CA . TYR A 1 327 ? -18.649 -1.847 31.963 1.00 61.88 327 TYR A CA 1
ATOM 2490 C C . TYR A 1 327 ? -19.587 -0.718 32.378 1.00 61.88 327 TYR A C 1
ATOM 2492 O O . TYR A 1 327 ? -20.120 0.007 31.542 1.00 61.88 327 TYR A O 1
ATOM 2500 N N . TRP A 1 328 ? -19.785 -0.607 33.686 1.00 70.56 328 TRP A N 1
ATOM 2501 C CA . TRP A 1 328 ? -20.552 0.463 34.304 1.00 70.56 328 TRP A CA 1
ATOM 2502 C C . TRP A 1 328 ? -19.609 1.592 34.692 1.00 70.56 328 TRP A C 1
ATOM 2504 O O . TRP A 1 328 ? -18.505 1.331 35.179 1.00 70.56 328 TRP A O 1
ATOM 2514 N N . VAL A 1 329 ? -20.035 2.827 34.474 1.00 74.75 329 VAL A N 1
ATOM 2515 C CA . VAL A 1 329 ? -19.278 4.034 34.801 1.00 74.75 329 VAL A CA 1
ATOM 2516 C C . VAL A 1 329 ? -20.161 5.016 35.558 1.00 74.75 329 VAL A C 1
ATOM 2518 O O . VAL A 1 329 ? -21.372 5.011 35.384 1.00 74.75 329 VAL A O 1
ATOM 2521 N N . ALA A 1 330 ? -19.569 5.848 36.400 1.00 73.50 330 ALA A N 1
ATOM 2522 C CA . ALA A 1 330 ? -20.231 6.961 37.059 1.00 73.50 330 ALA A CA 1
ATOM 2523 C C . ALA A 1 330 ? -19.489 8.265 36.704 1.00 73.50 330 ALA A C 1
ATOM 2525 O O . ALA A 1 330 ? -18.266 8.245 36.524 1.00 73.50 330 ALA A O 1
ATOM 2526 N N . PRO A 1 331 ? -20.193 9.398 36.555 1.00 70.50 331 PRO A N 1
ATOM 2527 C CA . PRO A 1 331 ? -19.580 10.656 36.136 1.00 70.50 331 PRO A CA 1
ATOM 2528 C C . PRO A 1 331 ? -18.768 11.298 37.270 1.00 70.50 331 PRO A C 1
ATOM 2530 O O . PRO A 1 331 ? -19.302 11.541 38.350 1.00 70.50 331 PRO A O 1
ATOM 2533 N N . GLY A 1 332 ? -17.501 11.616 37.017 1.00 70.75 332 GLY A N 1
ATOM 2534 C CA . GLY A 1 332 ? -16.591 12.320 37.923 1.00 70.75 332 GLY A CA 1
ATOM 2535 C C . GLY A 1 332 ? -15.999 13.593 37.305 1.00 70.75 332 GLY A C 1
ATOM 2536 O O . GLY A 1 332 ? -16.262 13.944 36.151 1.00 70.75 332 GLY A O 1
ATOM 2537 N N . GLN A 1 333 ? -15.188 14.298 38.086 1.00 75.25 333 GLN A N 1
ATOM 2538 C CA . GLN A 1 333 ? -14.432 15.483 37.691 1.00 75.25 333 GLN A CA 1
ATOM 2539 C C . GLN A 1 333 ? -12.945 15.313 38.009 1.00 75.25 333 GLN A C 1
ATOM 2541 O O . GLN A 1 333 ? -12.571 14.645 38.974 1.00 75.25 333 GLN A O 1
ATOM 2546 N N . CYS A 1 334 ? -12.101 15.923 37.182 1.00 73.94 334 CYS A N 1
ATOM 2547 C CA . CYS A 1 334 ? -10.660 15.901 37.358 1.00 73.94 334 CYS A CA 1
ATOM 2548 C C . CYS A 1 334 ? -10.242 16.819 38.503 1.00 73.94 334 CYS A C 1
ATOM 2550 O O . CYS A 1 334 ? -10.458 18.032 38.455 1.00 73.94 334 CYS A O 1
ATOM 2552 N N . LEU A 1 335 ? -9.606 16.232 39.509 1.00 71.12 335 LEU A N 1
ATOM 2553 C CA . LEU A 1 335 ? -8.873 16.946 40.537 1.00 71.12 335 LEU A CA 1
ATOM 2554 C C . LEU A 1 335 ? -7.435 17.110 40.044 1.00 71.12 335 LEU A C 1
ATOM 2556 O O . LEU A 1 335 ? -6.790 16.109 39.745 1.00 71.12 335 LEU A O 1
ATOM 2560 N N . CYS A 1 336 ? -6.953 18.346 39.938 1.00 74.25 336 CYS A N 1
ATOM 2561 C CA . CYS A 1 336 ? -5.588 18.649 39.517 1.00 74.25 336 CYS A CA 1
ATOM 2562 C C . CYS A 1 336 ? -4.886 19.469 40.604 1.00 74.25 336 CYS A C 1
ATOM 2564 O O . CYS A 1 336 ? -5.425 20.488 41.033 1.00 74.25 336 CYS A O 1
ATOM 2566 N N . ASP A 1 337 ? -3.702 19.025 41.019 1.00 66.75 337 ASP A N 1
ATOM 2567 C CA . ASP A 1 337 ? -2.785 19.692 41.950 1.00 66.75 337 ASP A CA 1
ATOM 2568 C C . ASP A 1 337 ? -3.459 20.240 43.222 1.00 66.75 337 ASP A C 1
ATOM 2570 O O . ASP A 1 337 ? -3.401 21.428 43.544 1.00 66.75 337 ASP A O 1
ATOM 2574 N N . ASN A 1 338 ? -4.177 19.370 43.940 1.00 63.91 338 ASN A N 1
ATOM 2575 C CA . ASN A 1 338 ? -4.870 19.780 45.157 1.00 63.91 338 ASN A CA 1
ATOM 2576 C C . ASN A 1 338 ? -3.881 19.993 46.314 1.00 63.91 338 ASN A C 1
ATOM 2578 O O . ASN A 1 338 ? -3.279 19.033 46.794 1.00 63.91 338 ASN A O 1
ATOM 2582 N N . TRP A 1 339 ? -3.791 21.236 46.796 1.00 53.38 339 TRP A N 1
ATOM 2583 C CA . TRP A 1 339 ? -2.852 21.637 47.846 1.00 53.38 339 TRP A CA 1
ATOM 2584 C C . TRP A 1 339 ? -2.986 20.817 49.141 1.00 53.38 339 TRP A C 1
ATOM 2586 O O . TRP A 1 339 ? -1.979 20.419 49.708 1.00 53.38 339 TRP A O 1
ATOM 2596 N N . LEU A 1 340 ? -4.208 20.494 49.580 1.00 49.06 340 LEU A N 1
ATOM 2597 C CA . LEU A 1 340 ? -4.447 19.763 50.828 1.00 49.06 340 LEU A CA 1
ATOM 2598 C C . LEU A 1 340 ? -3.970 18.307 50.728 1.00 49.06 340 LEU A C 1
ATOM 2600 O O . LEU A 1 340 ? -3.405 17.771 51.675 1.00 49.06 340 LEU A O 1
ATOM 2604 N N . LEU A 1 341 ? -4.171 17.668 49.573 1.00 52.34 341 LEU A N 1
ATOM 2605 C CA . LEU A 1 341 ? -3.662 16.317 49.322 1.00 52.34 341 LEU A CA 1
ATOM 2606 C C . LEU A 1 341 ? -2.138 16.288 49.173 1.00 52.34 341 LEU A C 1
ATOM 2608 O O . LEU A 1 341 ? -1.521 15.298 49.558 1.00 52.34 341 LEU A O 1
ATOM 2612 N N . ASN A 1 342 ? -1.541 17.357 48.642 1.00 52.81 342 ASN A N 1
ATOM 2613 C CA . ASN A 1 342 ? -0.088 17.500 48.574 1.00 52.81 342 ASN A CA 1
ATOM 2614 C C . ASN A 1 342 ? 0.509 17.652 49.981 1.00 52.81 342 ASN A C 1
ATOM 2616 O O . ASN A 1 342 ? 1.402 16.891 50.318 1.00 52.81 342 ASN A O 1
ATOM 2620 N N . GLU A 1 343 ? -0.059 18.504 50.840 1.00 50.31 343 GLU A N 1
ATOM 2621 C CA . GLU A 1 343 ? 0.383 18.674 52.238 1.00 50.31 343 GLU A CA 1
ATOM 2622 C C . GLU A 1 343 ? 0.245 17.387 53.067 1.00 50.31 343 GLU A C 1
ATOM 2624 O O . GLU A 1 343 ? 1.132 17.025 53.843 1.00 50.31 343 GLU A O 1
ATOM 2629 N N . ILE A 1 344 ? -0.855 16.645 52.884 1.00 49.22 344 ILE A N 1
ATOM 2630 C CA . ILE A 1 344 ? -1.050 15.344 53.542 1.00 49.22 344 ILE A CA 1
ATOM 2631 C C . ILE A 1 344 ? -0.028 14.326 53.029 1.00 49.22 344 ILE A C 1
ATOM 2633 O O . ILE A 1 344 ? 0.517 13.561 53.822 1.00 49.22 344 ILE A O 1
ATOM 2637 N N . ALA A 1 345 ? 0.252 14.298 51.725 1.00 48.56 345 ALA A N 1
ATOM 2638 C CA . ALA A 1 345 ? 1.244 13.388 51.172 1.00 48.56 345 ALA A CA 1
ATOM 2639 C C . ALA A 1 345 ? 2.671 13.760 51.558 1.00 48.56 345 ALA A C 1
ATOM 2641 O O . ALA A 1 345 ? 3.435 12.851 51.844 1.00 48.56 345 ALA A O 1
ATOM 2642 N N . ASP A 1 346 ? 3.010 15.041 51.652 1.00 49.53 346 ASP A N 1
ATOM 2643 C CA . ASP A 1 346 ? 4.312 15.500 52.136 1.00 49.53 346 ASP A CA 1
ATOM 2644 C C . ASP A 1 346 ? 4.495 15.130 53.613 1.00 49.53 346 ASP A C 1
ATOM 2646 O O . ASP A 1 346 ? 5.500 14.521 53.973 1.00 49.53 346 ASP A O 1
ATOM 2650 N N . THR A 1 347 ? 3.459 15.313 54.439 1.00 47.75 347 THR A N 1
ATOM 2651 C CA . THR A 1 347 ? 3.444 14.854 55.841 1.00 47.75 347 THR A CA 1
ATOM 2652 C C . THR A 1 347 ? 3.588 13.329 55.951 1.00 47.75 347 THR A C 1
ATOM 2654 O O . THR A 1 347 ? 4.309 12.822 56.810 1.00 47.75 347 THR A O 1
ATOM 2657 N N . VAL A 1 348 ? 2.919 12.564 55.079 1.00 44.72 348 VAL A N 1
ATOM 2658 C CA . VAL A 1 348 ? 3.015 11.094 55.047 1.00 44.72 348 VAL A CA 1
ATOM 2659 C C . VAL A 1 348 ? 4.370 10.642 54.513 1.00 44.72 348 VAL A C 1
ATOM 2661 O O . VAL A 1 348 ? 4.915 9.690 55.052 1.00 44.72 348 VAL A O 1
ATOM 2664 N N . ILE A 1 349 ? 4.940 11.308 53.507 1.00 46.19 349 ILE A N 1
ATOM 2665 C CA . ILE A 1 349 ? 6.253 10.996 52.928 1.00 46.19 349 ILE A CA 1
ATOM 2666 C C . ILE A 1 349 ? 7.375 11.303 53.925 1.00 46.19 349 ILE A C 1
ATOM 2668 O O . ILE A 1 349 ? 8.314 10.515 54.045 1.00 46.19 349 ILE A O 1
ATOM 2672 N N . GLU A 1 350 ? 7.240 12.371 54.709 1.00 47.72 350 GLU A N 1
ATOM 2673 C CA . GLU A 1 350 ? 8.119 12.673 55.843 1.00 47.72 350 GLU A CA 1
ATOM 2674 C C . GLU A 1 350 ? 7.931 11.688 57.011 1.00 47.72 350 GLU A C 1
ATOM 2676 O O . GLU A 1 350 ? 8.893 11.368 57.711 1.00 47.72 350 GLU A O 1
ATOM 2681 N N . ALA A 1 351 ? 6.724 11.138 57.190 1.00 41.72 351 ALA A N 1
ATOM 2682 C CA . ALA A 1 351 ? 6.417 10.112 58.189 1.00 41.72 351 ALA A CA 1
ATOM 2683 C C . ALA A 1 351 ? 6.652 8.660 57.712 1.00 41.72 351 ALA A C 1
ATOM 2685 O O . ALA A 1 351 ? 6.669 7.750 58.542 1.00 41.72 351 ALA A O 1
ATOM 2686 N N . LEU A 1 352 ? 6.872 8.403 56.414 1.00 40.53 352 LEU A N 1
ATOM 2687 C CA . LEU A 1 352 ? 7.103 7.068 55.829 1.00 40.53 352 LEU A CA 1
ATOM 2688 C C . LEU A 1 352 ? 8.260 6.305 56.507 1.00 40.53 352 LEU A C 1
ATOM 2690 O O . LEU A 1 352 ? 8.115 5.097 56.727 1.00 40.53 352 LEU A O 1
ATOM 2694 N N . PRO A 1 353 ? 9.371 6.949 56.922 1.00 38.62 353 PRO A N 1
ATOM 2695 C CA . PRO A 1 353 ? 10.412 6.289 57.711 1.00 38.62 353 PRO A CA 1
ATOM 2696 C C . PRO A 1 353 ? 9.947 5.828 59.107 1.00 38.62 353 PRO A C 1
ATOM 2698 O O . PRO A 1 353 ? 10.524 4.893 59.653 1.00 38.62 353 PRO A O 1
ATOM 2701 N N . ALA A 1 354 ? 8.910 6.448 59.684 1.00 37.12 354 ALA A N 1
ATOM 2702 C CA . ALA A 1 354 ? 8.317 6.066 60.972 1.00 37.12 354 ALA A CA 1
ATOM 2703 C C . ALA A 1 354 ? 7.145 5.068 60.823 1.00 37.12 354 ALA A C 1
ATOM 2705 O O . ALA A 1 354 ? 6.941 4.220 61.689 1.00 37.12 354 ALA A O 1
ATOM 2706 N N . ILE A 1 355 ? 6.405 5.122 59.707 1.00 39.12 355 ILE A N 1
ATOM 2707 C CA . ILE A 1 355 ? 5.268 4.235 59.382 1.00 39.12 355 ILE A CA 1
ATOM 2708 C C . ILE A 1 355 ? 5.738 2.848 58.913 1.00 39.12 355 ILE A C 1
ATOM 2710 O O . ILE A 1 355 ? 5.083 1.846 59.190 1.00 39.12 355 ILE A O 1
ATOM 2714 N N . THR A 1 356 ? 6.904 2.759 58.268 1.00 32.34 356 THR A N 1
ATOM 2715 C CA . THR A 1 356 ? 7.495 1.483 57.810 1.00 32.34 356 THR A CA 1
ATOM 2716 C C . THR A 1 356 ? 7.873 0.518 58.939 1.00 32.34 356 THR A C 1
ATOM 2718 O O . THR A 1 356 ? 8.210 -0.630 58.658 1.00 32.34 356 THR A O 1
ATOM 2721 N N . GLN A 1 357 ? 7.779 0.930 60.207 1.00 35.22 357 GLN A N 1
ATOM 2722 C CA . GLN A 1 357 ? 7.957 0.028 61.346 1.00 35.22 357 GLN A CA 1
ATOM 2723 C C . GLN A 1 357 ? 6.656 -0.515 61.952 1.00 35.22 357 GLN A C 1
ATOM 2725 O O . GLN A 1 357 ? 6.732 -1.495 62.692 1.00 35.22 357 GLN A O 1
ATOM 2730 N N . ILE A 1 358 ? 5.480 0.066 61.684 1.00 42.22 358 ILE A N 1
ATOM 2731 C CA . ILE A 1 358 ? 4.237 -0.335 62.366 1.00 42.22 358 ILE A CA 1
ATOM 2732 C C . ILE A 1 358 ? 3.058 -0.296 61.382 1.00 42.22 358 ILE A C 1
ATOM 2734 O O . ILE A 1 358 ? 2.376 0.714 61.215 1.00 42.22 358 ILE A O 1
ATOM 2738 N N . GLU A 1 359 ? 2.805 -1.431 60.728 1.00 35.72 359 GLU A N 1
ATOM 2739 C CA . GLU A 1 359 ? 1.634 -1.659 59.876 1.00 35.72 359 GLU A CA 1
ATOM 2740 C C . GLU A 1 359 ? 0.361 -1.795 60.723 1.00 35.72 359 GLU A C 1
ATOM 2742 O O . GLU A 1 359 ? -0.026 -2.898 61.105 1.00 35.72 359 GLU A O 1
ATOM 2747 N N . CYS A 1 360 ? -0.324 -0.683 61.004 1.00 42.81 360 CYS A N 1
ATOM 2748 C CA . CYS A 1 360 ? -1.626 -0.727 61.670 1.00 42.81 360 CYS A CA 1
ATOM 2749 C C . CYS A 1 360 ? -2.721 0.003 60.912 1.00 42.81 360 CYS A C 1
ATOM 2751 O O . CYS A 1 360 ? -2.847 1.226 60.926 1.00 42.81 360 CYS A O 1
ATOM 2753 N N . TYR A 1 361 ? -3.574 -0.825 60.311 1.00 36.66 361 TYR A N 1
ATOM 2754 C CA . TYR A 1 361 ? -4.732 -0.517 59.472 1.00 36.66 361 TYR A CA 1
ATOM 2755 C C . TYR A 1 361 ? -5.731 0.492 60.085 1.00 36.66 361 TYR A C 1
ATOM 2757 O O . TYR A 1 361 ? -6.560 1.068 59.380 1.00 36.66 361 TYR A O 1
ATOM 2765 N N . ILE A 1 362 ? -5.654 0.750 61.395 1.00 38.50 362 ILE A N 1
ATOM 2766 C CA . ILE A 1 362 ? -6.563 1.661 62.103 1.00 38.50 362 ILE A CA 1
ATOM 2767 C C . ILE A 1 362 ? -6.093 3.116 62.071 1.00 38.50 362 ILE A C 1
ATOM 2769 O O . ILE A 1 362 ? -6.954 3.989 62.008 1.00 38.50 362 ILE A O 1
ATOM 2773 N N . LEU A 1 363 ? -4.786 3.400 61.976 1.00 40.06 363 LEU A N 1
ATOM 2774 C CA . LEU A 1 363 ? -4.300 4.783 61.817 1.00 40.06 363 LEU A CA 1
ATOM 2775 C C . LEU A 1 363 ? -4.883 5.425 60.539 1.00 40.06 363 LEU A C 1
ATOM 2777 O O . LEU A 1 363 ? -5.266 6.595 60.508 1.00 40.06 363 LEU A O 1
ATOM 2781 N N . MET A 1 364 ? -5.069 4.584 59.522 1.00 41.69 364 MET A N 1
ATOM 2782 C CA . MET A 1 364 ? -5.701 4.905 58.245 1.00 41.69 364 MET A CA 1
ATOM 2783 C C . MET A 1 364 ? -7.223 5.100 58.347 1.00 41.69 364 MET A C 1
ATOM 2785 O O . MET A 1 364 ? -7.797 5.891 57.602 1.00 41.69 364 MET A O 1
ATOM 2789 N N . SER A 1 365 ? -7.880 4.449 59.311 1.00 37.44 365 SER A N 1
ATOM 2790 C CA . SER A 1 365 ? -9.312 4.644 59.593 1.00 37.44 365 SER A CA 1
ATOM 2791 C C . SER A 1 365 ? -9.576 5.925 60.396 1.00 37.44 365 SER A C 1
ATOM 2793 O O . SER A 1 365 ? -10.585 6.592 60.178 1.00 37.44 365 SER A O 1
ATOM 2795 N N . SER A 1 366 ? -8.649 6.328 61.270 1.00 38.16 366 SER A N 1
ATOM 2796 C CA . SER A 1 366 ? -8.675 7.639 61.937 1.00 38.16 366 SER A CA 1
ATOM 2797 C C . SER A 1 366 ? -8.474 8.798 60.959 1.00 38.16 366 SER A C 1
ATOM 2799 O O . SER A 1 366 ? -9.156 9.815 61.074 1.00 38.16 366 SER A O 1
ATOM 2801 N N . LEU A 1 367 ? -7.598 8.629 59.962 1.00 39.44 367 LEU A N 1
ATOM 2802 C CA . LEU A 1 367 ? -7.382 9.626 58.909 1.00 39.44 367 LEU A CA 1
ATOM 2803 C C . LEU A 1 367 ? -8.663 9.851 58.088 1.00 39.44 367 LEU A C 1
ATOM 2805 O O . LEU A 1 367 ? -9.016 10.991 57.795 1.00 39.44 367 LEU A O 1
ATOM 2809 N N . LYS A 1 368 ? -9.414 8.774 57.816 1.00 36.91 368 LYS A N 1
ATOM 2810 C CA . LYS A 1 368 ? -10.729 8.822 57.161 1.00 36.91 368 LYS A CA 1
ATOM 2811 C C . LYS A 1 368 ? -11.758 9.636 57.953 1.00 36.91 368 LYS A C 1
ATOM 2813 O O . LYS A 1 368 ? -12.452 10.456 57.368 1.00 36.91 368 LYS A O 1
ATOM 2818 N N . LEU A 1 369 ? -11.824 9.465 59.274 1.00 36.34 369 LEU A N 1
ATOM 2819 C CA . LEU A 1 369 ? -12.761 10.211 60.123 1.00 36.34 369 LEU A CA 1
ATOM 2820 C C . LEU A 1 369 ? -12.454 11.720 60.130 1.00 36.34 369 LEU A C 1
ATOM 2822 O O . LEU A 1 369 ? -13.367 12.540 60.063 1.00 36.34 369 LEU A O 1
ATOM 2826 N N . VAL A 1 370 ? -11.169 12.089 60.171 1.00 35.78 370 VAL A N 1
ATOM 2827 C CA . VAL A 1 370 ? -10.721 13.492 60.105 1.00 35.78 370 VAL A CA 1
ATOM 2828 C C . VAL A 1 370 ? -11.032 14.109 58.736 1.00 35.78 370 VAL A C 1
ATOM 2830 O O . VAL A 1 370 ? -11.470 15.257 58.673 1.00 35.78 370 VAL A O 1
ATOM 2833 N N . LEU A 1 371 ? -10.886 13.341 57.653 1.00 38.06 371 LEU A N 1
ATOM 2834 C CA . LEU A 1 371 ? -11.272 13.750 56.299 1.00 38.06 371 LEU A CA 1
ATOM 2835 C C . LEU A 1 371 ? -12.790 13.910 56.144 1.00 38.06 371 LEU A C 1
ATOM 2837 O O . LEU A 1 371 ? -13.232 14.912 55.588 1.00 38.06 371 LEU A O 1
ATOM 2841 N N . ASP A 1 372 ? -13.591 13.000 56.697 1.00 37.72 372 ASP A N 1
ATOM 2842 C CA . ASP A 1 372 ? -15.056 13.079 56.639 1.00 37.72 372 ASP A CA 1
ATOM 2843 C C . ASP A 1 372 ? -15.598 14.292 57.430 1.00 37.72 372 ASP A C 1
ATOM 2845 O O . ASP A 1 372 ? -16.551 14.948 57.003 1.00 37.72 372 ASP A O 1
ATOM 2849 N N . ILE A 1 373 ? -14.950 14.665 58.541 1.00 37.66 373 ILE A N 1
ATOM 2850 C CA . ILE A 1 373 ? -15.300 15.863 59.330 1.00 37.66 373 ILE A CA 1
ATOM 2851 C C . ILE A 1 373 ? -14.775 17.140 58.670 1.00 37.66 373 ILE A C 1
ATOM 2853 O O . ILE A 1 373 ? -15.494 18.139 58.623 1.00 37.66 373 ILE A O 1
ATOM 2857 N N . GLY A 1 374 ? -13.567 17.117 58.103 1.00 34.47 374 GLY A N 1
ATOM 2858 C CA . GLY A 1 374 ? -13.016 18.236 57.335 1.00 34.47 374 GLY A CA 1
ATOM 2859 C C . GLY A 1 374 ? -13.862 18.568 56.102 1.00 34.47 374 GLY A C 1
ATOM 2860 O O . GLY A 1 374 ? -14.075 19.739 55.794 1.00 34.47 374 GLY A O 1
ATOM 2861 N N . LEU A 1 375 ? -14.436 17.549 55.456 1.00 34.75 375 LEU A N 1
ATOM 2862 C CA . LEU A 1 375 ? -15.376 17.706 54.344 1.00 34.75 375 LEU A CA 1
ATOM 2863 C C . LEU A 1 375 ? -16.762 18.198 54.797 1.00 34.75 375 LEU A C 1
ATOM 2865 O O . LEU A 1 375 ? -17.454 18.849 54.018 1.00 34.75 375 LEU A O 1
ATOM 2869 N N . SER A 1 376 ? -17.151 17.971 56.058 1.00 37.62 376 SER A N 1
ATOM 2870 C CA . SER A 1 376 ? -18.393 18.518 56.631 1.00 37.62 376 SER A CA 1
ATOM 2871 C C . SER A 1 376 ? -18.335 20.028 56.923 1.00 37.62 376 SER A C 1
ATOM 2873 O O . SER A 1 376 ? -19.377 20.666 57.067 1.00 37.62 376 SER A O 1
ATOM 2875 N N . ALA A 1 377 ? -17.133 20.618 56.953 1.00 34.53 377 ALA A N 1
ATOM 2876 C CA . ALA A 1 377 ? -16.922 22.061 57.097 1.00 34.53 377 ALA A CA 1
ATOM 2877 C C . ALA A 1 377 ? -16.982 22.825 55.755 1.00 34.53 377 ALA A C 1
ATOM 2879 O O . ALA A 1 377 ? -16.892 24.055 55.740 1.00 34.53 377 ALA A O 1
ATOM 2880 N N . ILE A 1 378 ? -17.157 22.116 54.632 1.00 33.50 378 ILE A N 1
ATOM 2881 C CA . ILE A 1 378 ? -17.319 22.692 53.294 1.00 33.50 378 ILE A CA 1
ATOM 2882 C C . ILE A 1 378 ? -18.823 22.740 52.965 1.00 33.50 378 ILE A C 1
ATOM 2884 O O . ILE A 1 378 ? -19.499 21.712 53.009 1.00 33.50 378 ILE A O 1
ATOM 2888 N N . PRO A 1 379 ? -19.397 23.911 52.644 1.00 27.97 379 PRO A N 1
ATOM 2889 C CA . PRO A 1 379 ? -20.833 24.032 52.417 1.00 27.97 379 PRO A CA 1
ATOM 2890 C C . PRO A 1 379 ? -21.265 23.315 51.121 1.00 27.97 379 PRO A C 1
ATOM 2892 O O . PRO A 1 379 ? -20.978 23.787 50.025 1.00 27.97 379 PRO A O 1
ATOM 2895 N N . GLY A 1 380 ? -21.989 22.192 51.256 1.00 35.50 380 GLY A N 1
ATOM 2896 C CA . GLY A 1 380 ? -22.613 21.434 50.153 1.00 35.50 380 GLY A CA 1
ATOM 2897 C C . GLY A 1 380 ? -22.382 19.916 50.250 1.00 35.50 380 GLY A C 1
ATOM 2898 O O . GLY A 1 380 ? -21.390 19.403 49.754 1.00 35.50 380 GLY A O 1
ATOM 2899 N N . VAL A 1 381 ? -23.295 19.186 50.900 1.00 37.41 381 VAL A N 1
ATOM 2900 C CA . VAL A 1 381 ? -23.078 17.823 51.441 1.00 37.41 381 VAL A CA 1
ATOM 2901 C C . VAL A 1 381 ? -23.328 16.688 50.415 1.00 37.41 381 VAL A C 1
ATOM 2903 O O . VAL A 1 381 ? -24.416 16.628 49.839 1.00 37.41 381 VAL A O 1
ATOM 2906 N N . GLY A 1 382 ? -22.386 15.735 50.241 1.00 41.16 382 GLY A N 1
ATOM 2907 C CA . GLY A 1 382 ? -22.560 14.507 49.429 1.00 41.16 382 GLY A CA 1
ATOM 2908 C C . GLY A 1 382 ? -21.452 13.422 49.550 1.00 41.16 382 GLY A C 1
ATOM 2909 O O . GLY A 1 382 ? -20.324 13.714 49.919 1.00 41.16 382 GLY A O 1
ATOM 2910 N N . LYS A 1 383 ? -21.792 12.165 49.212 1.00 42.16 383 LYS A N 1
ATOM 2911 C CA . LYS A 1 383 ? -20.967 10.988 48.888 1.00 42.16 383 LYS A CA 1
ATOM 2912 C C . LYS A 1 383 ? -19.877 11.191 47.807 1.00 42.16 383 LYS A C 1
ATOM 2914 O O . LYS A 1 383 ? -20.200 11.159 46.626 1.00 42.16 383 LYS A O 1
ATOM 2919 N N . ALA A 1 384 ? -18.593 11.277 48.166 1.00 41.09 384 ALA A N 1
ATOM 2920 C CA . ALA A 1 384 ? -17.449 11.183 47.239 1.00 41.09 384 ALA A CA 1
ATOM 2921 C C . ALA A 1 384 ? -17.002 9.740 46.846 1.00 41.09 384 ALA A C 1
ATOM 2923 O O . ALA A 1 384 ? -16.623 8.924 47.691 1.00 41.09 384 ALA A O 1
ATOM 2924 N N . LEU A 1 385 ? -16.998 9.440 45.545 1.00 44.28 385 LEU A N 1
ATOM 2925 C CA . LEU A 1 385 ? -16.465 8.226 44.914 1.00 44.28 385 LEU A CA 1
ATOM 2926 C C . LEU A 1 385 ? -15.221 8.588 44.092 1.00 44.28 385 LEU A C 1
ATOM 2928 O O . LEU A 1 385 ? -15.226 9.594 43.389 1.00 44.28 385 LEU A O 1
ATOM 2932 N N . ASP A 1 386 ? -14.189 7.754 44.110 1.00 47.50 386 ASP A N 1
ATOM 2933 C CA . ASP A 1 386 ? -12.953 8.000 43.362 1.00 47.50 386 ASP A CA 1
ATOM 2934 C C . ASP A 1 386 ? -12.447 6.785 42.619 1.00 47.50 386 ASP A C 1
ATOM 2936 O O . ASP A 1 386 ? -12.642 5.628 43.001 1.00 47.50 386 ASP A O 1
ATOM 2940 N N . ALA A 1 387 ? -11.736 7.105 41.552 1.00 43.06 387 ALA A N 1
ATOM 2941 C CA . ALA A 1 387 ? -11.193 6.170 40.612 1.00 43.06 387 ALA A CA 1
ATOM 2942 C C . ALA A 1 387 ? -9.665 6.067 40.664 1.00 43.06 387 ALA A C 1
ATOM 2944 O O . ALA A 1 387 ? -9.086 5.450 39.787 1.00 43.06 387 ALA A O 1
ATOM 2945 N N . GLY A 1 388 ? -9.007 6.585 41.696 1.00 46.12 388 GLY A N 1
ATOM 2946 C CA . GLY A 1 388 ? -7.561 6.565 41.883 1.00 46.12 388 GLY A CA 1
ATOM 2947 C C . GLY A 1 388 ? -6.924 7.951 41.698 1.00 46.12 388 GLY A C 1
ATOM 2948 O O . GLY A 1 388 ? -7.437 8.806 40.978 1.00 46.12 388 GLY A O 1
ATOM 2949 N N . LEU A 1 389 ? -5.754 8.139 42.313 1.00 47.69 389 LEU A N 1
ATOM 2950 C CA . LEU A 1 389 ? -4.922 9.337 42.255 1.00 47.69 389 LEU A CA 1
ATOM 2951 C C . LEU A 1 389 ? -3.523 8.925 41.799 1.00 47.69 389 LEU A C 1
ATOM 2953 O O . LEU A 1 389 ? -2.941 7.986 42.348 1.00 47.69 389 LEU A O 1
ATOM 2957 N N . GLY A 1 390 ? -2.975 9.641 40.823 1.00 44.66 390 GLY A N 1
ATOM 2958 C CA . GLY A 1 390 ? -1.554 9.602 40.498 1.00 44.66 390 GLY A CA 1
ATOM 2959 C C . GLY A 1 390 ? -0.817 10.711 41.247 1.00 44.66 390 GLY A C 1
ATOM 2960 O O . GLY A 1 390 ? -1.280 11.851 41.256 1.00 44.66 390 GLY A O 1
ATOM 2961 N N . MET A 1 391 ? 0.322 10.385 41.866 1.00 47.25 391 MET A N 1
ATOM 2962 C CA . MET A 1 391 ? 1.174 11.356 42.567 1.00 47.25 391 MET A CA 1
ATOM 2963 C C . MET A 1 391 ? 2.581 11.394 41.976 1.00 47.25 391 MET A C 1
ATOM 2965 O O . MET A 1 391 ? 3.178 10.349 41.690 1.00 47.25 391 MET A O 1
ATOM 2969 N N . PHE A 1 392 ? 3.115 12.605 41.841 1.00 44.09 392 PHE A N 1
ATOM 2970 C CA . PHE A 1 392 ? 4.460 12.863 41.341 1.00 44.09 392 PHE A CA 1
ATOM 2971 C C . PHE A 1 392 ? 5.265 13.682 42.352 1.00 44.09 392 PHE A C 1
ATOM 2973 O O . PHE A 1 392 ? 4.765 14.664 42.900 1.00 44.09 392 PHE A O 1
ATOM 2980 N N . TYR A 1 393 ? 6.531 13.302 42.540 1.00 41.84 393 TYR A N 1
ATOM 2981 C CA . TYR A 1 393 ? 7.544 14.094 43.240 1.00 41.84 393 TYR A CA 1
ATOM 2982 C C . TYR A 1 393 ? 8.800 14.145 42.371 1.00 41.84 393 TYR A C 1
ATOM 2984 O O . TYR A 1 393 ? 9.285 13.099 41.933 1.00 41.84 393 TYR A O 1
ATOM 2992 N N . ASN A 1 394 ? 9.310 15.346 42.079 1.00 42.44 394 ASN A N 1
ATOM 2993 C CA . ASN A 1 394 ? 10.523 15.558 41.271 1.00 42.44 394 ASN A CA 1
ATOM 2994 C C . ASN A 1 394 ? 10.591 14.689 39.993 1.00 42.44 394 ASN A C 1
ATOM 2996 O O . ASN A 1 394 ? 11.572 13.982 39.757 1.00 42.44 394 ASN A O 1
ATOM 3000 N N . ASN A 1 395 ? 9.530 14.698 39.174 1.00 42.22 395 ASN A N 1
ATOM 3001 C CA . ASN A 1 395 ? 9.429 13.940 37.912 1.00 42.22 395 ASN A CA 1
ATOM 3002 C C . ASN A 1 395 ? 9.627 12.413 38.017 1.00 42.22 395 ASN A C 1
ATOM 3004 O O . ASN A 1 395 ? 9.756 11.727 37.003 1.00 42.22 395 ASN A O 1
ATOM 3008 N N . THR A 1 396 ? 9.596 11.863 39.231 1.00 35.72 396 THR A N 1
ATOM 3009 C CA . THR A 1 396 ? 9.669 10.426 39.491 1.00 35.72 396 THR A CA 1
ATOM 3010 C C . THR A 1 396 ? 8.301 9.956 39.985 1.00 35.72 396 THR A C 1
ATOM 3012 O O . THR A 1 396 ? 7.649 10.625 40.788 1.00 35.72 396 THR A O 1
ATOM 3015 N N . THR A 1 397 ? 7.817 8.818 39.476 1.00 38.22 397 THR A N 1
ATOM 3016 C CA . THR A 1 397 ? 6.548 8.239 39.950 1.00 38.22 397 THR A CA 1
ATOM 3017 C C . THR A 1 397 ? 6.775 7.689 41.354 1.00 38.22 397 THR A C 1
ATOM 3019 O O . THR A 1 397 ? 7.525 6.729 41.509 1.00 38.22 397 THR A O 1
ATOM 3022 N N . VAL A 1 398 ? 6.172 8.301 42.376 1.00 38.66 398 VAL A N 1
ATOM 3023 C CA . VAL A 1 398 ? 6.413 7.900 43.776 1.00 38.66 398 VAL A CA 1
ATOM 3024 C C . VAL A 1 398 ? 5.589 6.663 44.143 1.00 38.66 398 VAL A C 1
ATOM 3026 O O . VAL A 1 398 ? 6.078 5.802 44.865 1.00 38.66 398 VAL A O 1
ATOM 3029 N N . PHE A 1 399 ? 4.371 6.517 43.600 1.00 38.12 399 PHE A N 1
ATOM 3030 C CA . PHE A 1 399 ? 3.499 5.368 43.869 1.00 38.12 399 PHE A CA 1
ATOM 3031 C C . PHE A 1 399 ? 2.595 4.988 42.679 1.00 38.12 399 PHE A C 1
ATOM 3033 O O . PHE A 1 399 ? 1.982 5.833 42.028 1.00 38.12 399 PHE A O 1
ATOM 3040 N N . HIS A 1 400 ? 2.441 3.681 42.461 1.00 39.12 400 HIS A N 1
ATOM 3041 C CA . HIS A 1 400 ? 1.264 3.043 41.859 1.00 39.12 400 HIS A CA 1
ATOM 3042 C C . HIS A 1 400 ? 0.829 1.953 42.842 1.00 39.12 400 HIS A C 1
ATOM 3044 O O . HIS A 1 400 ? 1.261 0.809 42.731 1.00 39.12 400 HIS A O 1
ATOM 3050 N N . SER A 1 401 ? 0.067 2.293 43.884 1.00 31.05 401 SER A N 1
ATOM 3051 C CA . SER A 1 401 ? -0.458 1.251 44.772 1.00 31.05 401 SER A CA 1
ATOM 3052 C C . SER A 1 401 ? -1.888 1.541 45.204 1.00 31.05 401 SER A C 1
ATOM 3054 O O . SER A 1 401 ? -2.220 2.632 45.666 1.00 31.05 401 SER A O 1
ATOM 3056 N N . GLU A 1 402 ? -2.731 0.521 45.049 1.00 32.12 402 GLU A N 1
ATOM 3057 C CA . GLU A 1 402 ? -4.159 0.522 45.362 1.00 32.12 402 GLU A CA 1
ATOM 3058 C C . GLU A 1 402 ? -4.486 0.858 46.829 1.00 32.12 402 GLU A C 1
ATOM 3060 O O . GLU A 1 402 ? -5.656 1.061 47.134 1.00 32.12 402 GLU A O 1
ATOM 3065 N N . LEU A 1 403 ? -3.517 0.900 47.752 1.00 32.88 403 LEU A N 1
ATOM 3066 C CA . LEU A 1 403 ? -3.792 0.847 49.192 1.00 32.88 403 LEU A CA 1
ATOM 3067 C C . LEU A 1 403 ? -4.012 2.227 49.840 1.00 32.88 403 LEU A C 1
ATOM 3069 O O . LEU A 1 403 ? -4.971 2.393 50.584 1.00 32.88 403 LEU A O 1
ATOM 3073 N N . LEU A 1 404 ? -3.187 3.233 49.525 1.00 32.12 404 LEU A N 1
ATOM 3074 C CA . LEU A 1 404 ? -3.251 4.569 50.151 1.00 32.12 404 LEU A CA 1
ATOM 3075 C C . LEU A 1 404 ? -4.343 5.466 49.550 1.00 32.12 404 LEU A C 1
ATOM 3077 O O . LEU A 1 404 ? -5.036 6.181 50.271 1.00 32.12 404 LEU A O 1
ATOM 3081 N N . VAL A 1 405 ? -4.592 5.352 48.242 1.00 35.50 405 VAL A N 1
ATOM 3082 C CA . VAL A 1 405 ? -5.702 6.063 47.586 1.00 35.50 405 VAL A CA 1
ATOM 3083 C C . VAL A 1 405 ? -7.055 5.441 47.941 1.00 35.50 405 VAL A C 1
ATOM 3085 O O . VAL A 1 405 ? -8.059 6.149 48.051 1.00 35.50 405 VAL A O 1
ATOM 3088 N N . ARG A 1 406 ? -7.082 4.130 48.243 1.00 32.66 406 ARG A N 1
ATOM 3089 C CA . ARG A 1 406 ? -8.271 3.502 48.831 1.00 32.66 406 ARG A CA 1
ATOM 3090 C C . ARG A 1 406 ? -8.670 4.155 50.164 1.00 32.66 406 ARG A C 1
ATOM 3092 O O . ARG A 1 406 ? -9.848 4.155 50.504 1.00 32.66 406 ARG A O 1
ATOM 3099 N N . ILE A 1 407 ? -7.714 4.736 50.888 1.00 34.28 407 ILE A N 1
ATOM 3100 C CA . ILE A 1 407 ? -7.928 5.330 52.212 1.00 34.28 407 ILE A CA 1
ATOM 3101 C C . ILE A 1 407 ? -8.335 6.805 52.118 1.00 34.28 407 ILE A C 1
ATOM 3103 O O . ILE A 1 407 ? -9.181 7.241 52.892 1.00 34.28 407 ILE A O 1
ATOM 3107 N N . LEU A 1 408 ? -7.808 7.551 51.143 1.00 32.56 408 LEU A N 1
ATOM 3108 C CA . LEU A 1 408 ? -8.146 8.967 50.970 1.00 32.56 408 LEU A CA 1
ATOM 3109 C C . LEU A 1 408 ? -9.506 9.201 50.297 1.00 32.56 408 LEU A C 1
ATOM 3111 O O . LEU A 1 408 ? -10.069 10.275 50.490 1.00 32.56 408 LEU A O 1
ATOM 3115 N N . ILE A 1 409 ? -10.043 8.247 49.513 1.00 34.00 409 ILE A N 1
ATOM 3116 C CA . ILE A 1 409 ? -11.258 8.534 48.730 1.00 34.00 409 ILE A CA 1
ATOM 3117 C C . ILE A 1 409 ? -12.346 7.435 48.665 1.00 34.00 409 ILE A C 1
ATOM 3119 O O . ILE A 1 409 ? -13.439 7.695 48.166 1.00 34.00 409 ILE A O 1
ATOM 3123 N N . PHE A 1 410 ? -12.205 6.256 49.294 1.00 29.98 410 PHE A N 1
ATOM 3124 C CA . PHE A 1 410 ? -13.409 5.443 49.611 1.00 29.98 410 PHE A CA 1
ATOM 3125 C C . PHE A 1 410 ? -14.125 5.958 50.855 1.00 29.98 410 PHE A C 1
ATOM 3127 O O . PHE A 1 410 ? -14.390 5.214 51.802 1.00 29.98 410 PHE A O 1
ATOM 3134 N N . GLY A 1 411 ? -14.456 7.245 50.857 1.00 33.78 411 GLY A N 1
ATOM 3135 C CA . GLY A 1 411 ? -15.367 7.827 51.829 1.00 33.78 411 GLY A CA 1
ATOM 3136 C C . GLY A 1 411 ? -16.809 7.394 51.584 1.00 33.78 411 GLY A C 1
ATOM 3137 O O . GLY A 1 411 ? -17.551 7.228 52.546 1.00 33.78 411 GLY A O 1
ATOM 3138 N N . PHE A 1 412 ? -17.239 7.151 50.334 1.00 28.92 412 PHE A N 1
ATOM 3139 C CA . PHE A 1 412 ? -18.679 7.249 50.101 1.00 28.92 412 PHE A CA 1
ATOM 3140 C C . PHE A 1 412 ? -19.324 6.395 49.003 1.00 28.92 412 PHE A C 1
ATOM 3142 O O . PHE A 1 412 ? -20.105 6.867 48.173 1.00 28.92 412 PHE A O 1
ATOM 3149 N N . SER A 1 413 ? -19.159 5.087 49.101 1.00 25.25 413 SER A N 1
ATOM 3150 C CA . SER A 1 413 ? -20.073 4.165 48.423 1.00 25.25 413 SER A CA 1
ATOM 3151 C C . SER A 1 413 ? -20.540 3.034 49.317 1.00 25.25 413 SER A C 1
ATOM 3153 O O . SER A 1 413 ? -20.780 1.954 48.812 1.00 25.25 413 SER A O 1
ATOM 3155 N N . ASP A 1 414 ? -20.691 3.279 50.619 1.00 33.66 414 ASP A N 1
ATOM 3156 C CA . ASP A 1 414 ? -21.142 2.256 51.566 1.00 33.66 414 ASP A CA 1
ATOM 3157 C C . ASP A 1 414 ? -21.944 2.850 52.728 1.00 33.66 414 ASP A C 1
ATOM 3159 O O . ASP A 1 414 ? -21.826 2.400 53.860 1.00 33.66 414 ASP A O 1
ATOM 3163 N N . LEU A 1 415 ? -22.793 3.859 52.488 1.00 32.91 415 LEU A N 1
ATOM 3164 C CA . LEU A 1 415 ? -23.667 4.323 53.573 1.00 32.91 415 LEU A CA 1
ATOM 3165 C C . LEU A 1 415 ? -24.614 3.198 54.016 1.00 32.91 415 LEU A C 1
ATOM 3167 O O . LEU A 1 415 ? -24.768 3.012 55.212 1.00 32.91 415 LEU A O 1
ATOM 3171 N N . ASP A 1 416 ? -25.134 2.375 53.096 1.00 31.94 416 ASP A N 1
ATOM 3172 C CA . ASP A 1 416 ? -25.950 1.204 53.452 1.00 31.94 416 ASP A CA 1
ATOM 3173 C C . ASP A 1 416 ? -25.124 0.085 54.089 1.00 31.94 416 ASP A C 1
ATOM 3175 O O . ASP A 1 416 ? -25.596 -0.556 55.017 1.00 31.94 416 ASP A O 1
ATOM 3179 N N . MET A 1 417 ? -23.882 -0.150 53.656 1.00 32.78 417 MET A N 1
ATOM 3180 C CA . MET A 1 417 ? -23.073 -1.247 54.194 1.00 32.78 417 MET A CA 1
ATOM 3181 C C . MET A 1 417 ? -22.429 -0.890 55.539 1.00 32.78 417 MET A C 1
ATOM 3183 O O . MET A 1 417 ? -22.343 -1.753 56.402 1.00 32.78 417 MET A O 1
ATOM 3187 N N . ALA A 1 418 ? -22.048 0.372 55.762 1.00 34.72 418 ALA A N 1
ATOM 3188 C CA . ALA A 1 418 ? -21.507 0.866 57.026 1.00 34.72 418 ALA A CA 1
ATOM 3189 C C . ALA A 1 418 ? -22.604 1.119 58.069 1.00 34.72 418 ALA A C 1
ATOM 3191 O O . ALA A 1 418 ? -22.403 0.786 59.232 1.00 34.72 418 ALA A O 1
ATOM 3192 N N . THR A 1 419 ? -23.783 1.623 57.677 1.00 39.22 419 THR A N 1
ATOM 3193 C CA . THR A 1 419 ? -24.937 1.680 58.596 1.00 39.22 419 THR A CA 1
ATOM 3194 C C . THR A 1 419 ? -25.482 0.289 58.888 1.00 39.22 419 THR A C 1
ATOM 3196 O O . THR A 1 419 ? -25.755 0.003 60.047 1.00 39.22 419 THR A O 1
ATOM 3199 N N . THR A 1 420 ? -25.535 -0.619 57.905 1.00 37.34 420 THR A N 1
ATOM 3200 C CA . THR A 1 420 ? -25.873 -2.030 58.150 1.00 37.34 420 THR A CA 1
ATOM 3201 C C . THR A 1 420 ? -24.806 -2.709 59.003 1.00 37.34 420 THR A C 1
ATOM 3203 O O . THR A 1 420 ? -25.172 -3.440 59.907 1.00 37.34 420 THR A O 1
ATOM 3206 N N . ALA A 1 421 ? -23.509 -2.452 58.809 1.00 38.19 421 ALA A N 1
ATOM 3207 C CA . ALA A 1 421 ? -22.441 -3.014 59.642 1.00 38.19 421 ALA A CA 1
ATOM 3208 C C . ALA A 1 421 ? -22.441 -2.439 61.065 1.00 38.19 421 ALA A C 1
ATOM 3210 O O . ALA A 1 421 ? -22.237 -3.194 62.008 1.00 38.19 421 ALA A O 1
ATOM 3211 N N . ALA A 1 422 ? -22.731 -1.147 61.245 1.00 41.22 422 ALA A N 1
ATOM 3212 C CA . ALA A 1 422 ? -22.863 -0.511 62.556 1.00 41.22 422 ALA A CA 1
ATOM 3213 C C . ALA A 1 422 ? -24.134 -0.969 63.290 1.00 41.22 422 ALA A C 1
ATOM 3215 O O . ALA A 1 422 ? -24.082 -1.286 64.475 1.00 41.22 422 ALA A O 1
ATOM 3216 N N . GLN A 1 423 ? -25.261 -1.093 62.583 1.00 42.22 423 GLN A N 1
ATOM 3217 C CA . GLN A 1 423 ? -26.503 -1.661 63.117 1.00 42.22 423 GLN A CA 1
ATOM 3218 C C . GLN A 1 423 ? -26.370 -3.166 63.380 1.00 42.22 423 GLN A C 1
ATOM 3220 O O . GLN A 1 423 ? -26.934 -3.656 64.350 1.00 42.22 423 GLN A O 1
ATOM 3225 N N . MET A 1 424 ? -25.595 -3.902 62.578 1.00 38.78 424 MET A N 1
ATOM 3226 C CA . MET A 1 424 ? -25.298 -5.322 62.782 1.00 38.78 424 MET A CA 1
ATOM 3227 C C . MET A 1 424 ? -24.301 -5.521 63.931 1.00 38.78 424 MET A C 1
ATOM 3229 O O . MET A 1 424 ? -24.482 -6.445 64.710 1.00 38.78 424 MET A O 1
ATOM 3233 N N . ALA A 1 425 ? -23.324 -4.628 64.120 1.00 40.78 425 ALA A N 1
ATOM 3234 C CA . ALA A 1 425 ? -22.430 -4.617 65.280 1.00 40.78 425 ALA A CA 1
ATOM 3235 C C . ALA A 1 425 ? -23.184 -4.268 66.575 1.00 40.78 425 ALA A C 1
ATOM 3237 O O . ALA A 1 425 ? -23.067 -4.995 67.553 1.00 40.78 425 ALA A O 1
ATOM 3238 N N . SER A 1 426 ? -24.045 -3.246 66.556 1.00 46.97 426 SER A N 1
ATOM 3239 C CA . SER A 1 426 ? -24.954 -2.912 67.667 1.00 46.97 426 SER A CA 1
ATOM 3240 C C . SER A 1 426 ? -26.000 -4.013 67.929 1.00 46.97 426 SER A C 1
ATOM 3242 O O . SER A 1 426 ? -26.426 -4.238 69.060 1.00 46.97 426 SER A O 1
ATOM 3244 N N . TYR A 1 427 ? -26.397 -4.767 66.898 1.00 43.19 427 TYR A N 1
ATOM 3245 C CA . TYR A 1 427 ? -27.257 -5.946 67.037 1.00 43.19 427 TYR A CA 1
ATOM 3246 C C . TYR A 1 427 ? -26.514 -7.157 67.629 1.00 43.19 427 TYR A C 1
ATOM 3248 O O . TYR A 1 427 ? -27.134 -7.970 68.320 1.00 43.19 427 TYR A O 1
ATOM 3256 N N . LEU A 1 428 ? -25.208 -7.286 67.371 1.00 37.00 428 LEU A N 1
ATOM 3257 C CA . LEU A 1 428 ? -24.361 -8.396 67.818 1.00 37.00 428 LEU A CA 1
ATOM 3258 C C . LEU A 1 428 ? -23.726 -8.169 69.206 1.00 37.00 428 LEU A C 1
ATOM 3260 O O . LEU A 1 428 ? -23.475 -9.164 69.886 1.00 37.00 428 LEU A O 1
ATOM 3264 N N . TYR A 1 429 ? -23.535 -6.917 69.649 1.00 42.06 429 TYR A N 1
ATOM 3265 C CA . TYR A 1 429 ? -22.877 -6.547 70.915 1.00 42.06 429 TYR A CA 1
ATOM 3266 C C . TYR A 1 429 ? -23.720 -5.529 71.732 1.00 42.06 429 TYR A C 1
ATOM 3268 O O . TYR A 1 429 ? -24.077 -4.485 71.185 1.00 42.06 429 TYR A O 1
ATOM 3276 N N . PRO A 1 430 ? -24.081 -5.800 73.007 1.00 46.12 430 PRO A N 1
ATOM 3277 C CA . PRO A 1 430 ? -24.844 -4.870 73.862 1.00 46.12 430 PRO A CA 1
ATOM 3278 C C . PRO A 1 430 ? -24.038 -3.644 74.341 1.00 46.12 430 PRO A C 1
ATOM 3280 O O . PRO A 1 430 ? -22.823 -3.722 74.473 1.00 46.12 430 PRO A O 1
ATOM 3283 N N . GLU A 1 431 ? -24.727 -2.545 74.692 1.00 42.72 431 GLU A N 1
ATOM 3284 C CA . GLU A 1 431 ? -24.145 -1.273 75.192 1.00 42.72 431 GLU A CA 1
ATOM 3285 C C . GLU A 1 431 ? -23.367 -1.392 76.519 1.00 42.72 431 GLU A C 1
ATOM 3287 O O . GLU A 1 431 ? -22.623 -0.488 76.890 1.00 42.72 431 GLU A O 1
ATOM 3292 N N . GLU A 1 432 ? -23.539 -2.497 77.240 1.00 45.97 432 GLU A N 1
ATOM 3293 C CA . GLU A 1 432 ? -23.003 -2.713 78.589 1.00 45.97 432 GLU A CA 1
ATOM 3294 C C . GLU A 1 432 ? -21.625 -3.396 78.594 1.00 45.97 432 GLU A C 1
ATOM 3296 O O . GLU A 1 432 ? -20.995 -3.497 79.648 1.00 45.97 432 GLU A O 1
ATOM 3301 N N . GLU A 1 433 ? -21.140 -3.866 77.442 1.00 46.75 433 GLU A N 1
ATOM 3302 C CA . GLU A 1 433 ? -19.857 -4.562 77.339 1.00 46.75 433 GLU A CA 1
ATOM 3303 C C . GLU A 1 433 ? -18.832 -3.709 76.592 1.00 46.75 433 GLU A C 1
ATOM 3305 O O . GLU A 1 433 ? -18.961 -3.482 75.393 1.00 46.75 433 GLU A O 1
ATOM 3310 N N . ASP A 1 434 ? -17.833 -3.255 77.362 1.00 46.56 434 ASP A N 1
ATOM 3311 C CA . ASP A 1 434 ? -16.641 -2.469 77.011 1.00 46.56 434 ASP A CA 1
ATOM 3312 C C . ASP A 1 434 ? -16.298 -2.450 75.504 1.00 46.56 434 ASP A C 1
ATOM 3314 O O . ASP A 1 434 ? -15.453 -3.223 75.024 1.00 46.56 434 ASP A O 1
ATOM 3318 N N . PRO A 1 435 ? -16.939 -1.546 74.738 1.00 41.84 435 PRO A N 1
ATOM 3319 C CA . PRO A 1 435 ? -16.746 -1.462 73.296 1.00 41.84 435 PRO A CA 1
ATOM 3320 C C . PRO A 1 435 ? -15.331 -0.988 72.974 1.00 41.84 435 PRO A C 1
ATOM 3322 O O . PRO A 1 435 ? -14.761 -1.371 71.955 1.00 41.84 435 PRO A O 1
ATOM 3325 N N . GLU A 1 436 ? -14.755 -0.181 73.869 1.00 39.56 436 GLU A N 1
ATOM 3326 C CA . GLU A 1 436 ? -13.385 0.304 73.789 1.00 39.56 436 GLU A CA 1
ATOM 3327 C C . GLU A 1 436 ? -12.394 -0.844 73.995 1.00 39.56 436 GLU A C 1
ATOM 3329 O O . GLU A 1 436 ? -11.438 -0.953 73.235 1.00 39.56 436 GLU A O 1
ATOM 3334 N N . GLY A 1 437 ? -12.655 -1.764 74.923 1.00 40.84 437 GLY A N 1
ATOM 3335 C CA . GLY A 1 437 ? -11.881 -2.988 75.129 1.00 40.84 437 GLY A CA 1
ATOM 3336 C C . GLY A 1 437 ? -11.972 -3.973 73.965 1.00 40.84 437 GLY A C 1
ATOM 3337 O O . GLY A 1 437 ? -10.952 -4.530 73.558 1.00 40.84 437 GLY A O 1
ATOM 3338 N N . ALA A 1 438 ? -13.151 -4.150 73.363 1.00 42.09 438 ALA A N 1
ATOM 3339 C CA . ALA A 1 438 ? -13.318 -4.976 72.162 1.00 42.09 438 ALA A CA 1
ATOM 3340 C C . ALA A 1 438 ? -12.605 -4.366 70.941 1.00 42.09 438 ALA A C 1
ATOM 3342 O O . ALA A 1 438 ? -11.942 -5.077 70.181 1.00 42.09 438 ALA A O 1
ATOM 3343 N N . PHE A 1 439 ? -12.681 -3.041 70.793 1.00 38.22 439 PHE A N 1
ATOM 3344 C CA . PHE A 1 439 ? -11.986 -2.282 69.753 1.00 38.22 439 PHE A CA 1
ATOM 3345 C C . PHE A 1 439 ? -10.461 -2.266 69.975 1.00 38.22 439 PHE A C 1
ATOM 3347 O O . PHE A 1 439 ? -9.687 -2.451 69.037 1.00 38.22 439 PHE A O 1
ATOM 3354 N N . SER A 1 440 ? -10.022 -2.144 71.230 1.00 39.84 440 SER A N 1
ATOM 3355 C CA . SER A 1 440 ? -8.621 -2.210 71.665 1.00 39.84 440 SER A CA 1
ATOM 3356 C C . SER A 1 440 ? -8.039 -3.624 71.528 1.00 39.84 440 SER A C 1
ATOM 3358 O O . SER A 1 440 ? -6.880 -3.783 71.153 1.00 39.84 440 SER A O 1
ATOM 3360 N N . TRP A 1 441 ? -8.844 -4.673 71.729 1.00 41.44 441 TRP A N 1
ATOM 3361 C CA . TRP A 1 441 ? -8.466 -6.059 71.440 1.00 41.44 441 TRP A CA 1
ATOM 3362 C C . TRP A 1 441 ? -8.320 -6.315 69.936 1.00 41.44 441 TRP A C 1
ATOM 3364 O O . TRP A 1 441 ? -7.349 -6.936 69.509 1.00 41.44 441 TRP A O 1
ATOM 3374 N N . TRP A 1 442 ? -9.217 -5.766 69.112 1.00 35.44 442 TRP A N 1
ATOM 3375 C CA . TRP A 1 442 ? -9.068 -5.759 67.648 1.00 35.44 442 TRP A CA 1
ATOM 3376 C C . TRP A 1 442 ? -7.757 -5.098 67.194 1.00 35.44 442 TRP A C 1
ATOM 3378 O O . TRP A 1 442 ? -7.167 -5.484 66.186 1.00 35.44 442 TRP A O 1
ATOM 3388 N N . LEU A 1 443 ? -7.284 -4.135 67.984 1.00 37.03 443 LEU A N 1
ATOM 3389 C CA . LEU A 1 443 ? -6.029 -3.407 67.834 1.00 37.03 443 LEU A CA 1
ATOM 3390 C C . LEU A 1 443 ? -4.831 -4.025 68.558 1.00 37.03 443 LEU A C 1
ATOM 3392 O O . LEU A 1 443 ? -3.710 -3.534 68.412 1.00 37.03 443 LEU A O 1
ATOM 3396 N N . SER A 1 444 ? -5.015 -5.086 69.341 1.00 39.19 444 SER A N 1
ATOM 3397 C CA . SER A 1 444 ? -3.930 -5.680 70.124 1.00 39.19 444 SER A CA 1
ATOM 3398 C C . SER A 1 444 ? -2.808 -6.302 69.281 1.00 39.19 444 SER A C 1
ATOM 3400 O O . SER A 1 444 ? -1.669 -6.279 69.746 1.00 39.19 444 SER A O 1
ATOM 3402 N N . PRO A 1 445 ? -3.038 -6.798 68.044 1.00 34.19 445 PRO A N 1
ATOM 3403 C CA . PRO A 1 445 ? -1.948 -7.196 67.146 1.00 34.19 445 PRO A CA 1
ATOM 3404 C C . PRO A 1 445 ? -1.079 -6.012 66.684 1.00 34.19 445 PRO A C 1
ATOM 3406 O O . PRO A 1 445 ? -0.081 -6.217 66.004 1.00 34.19 445 PRO A O 1
ATOM 3409 N N . CYS A 1 446 ? -1.472 -4.790 67.052 1.00 37.78 446 CYS A N 1
ATOM 3410 C CA . CYS A 1 446 ? -1.058 -3.529 66.464 1.00 37.78 446 CYS A CA 1
ATOM 3411 C C . CYS A 1 446 ? -0.384 -2.545 67.448 1.00 37.78 446 CYS A C 1
ATOM 3413 O O . CYS A 1 446 ? -0.116 -1.399 67.100 1.00 37.78 446 CYS A O 1
ATOM 3415 N N . GLY A 1 447 ? -0.106 -2.969 68.686 1.00 35.22 447 GLY A N 1
ATOM 3416 C CA . GLY A 1 447 ? 0.645 -2.176 69.676 1.00 35.22 447 GLY A CA 1
ATOM 3417 C C . GLY A 1 447 ? -0.187 -1.302 70.630 1.00 35.22 447 GLY A C 1
ATOM 3418 O O . GLY A 1 447 ? 0.385 -0.700 71.535 1.00 35.22 447 GLY A O 1
ATOM 3419 N N . GLY A 1 448 ? -1.519 -1.286 70.505 1.00 44.56 448 GLY A N 1
ATOM 3420 C CA . GLY A 1 448 ? -2.430 -0.586 71.426 1.00 44.56 448 GLY A CA 1
ATOM 3421 C C . GLY A 1 448 ? -2.718 0.885 71.078 1.00 44.56 448 GLY A C 1
ATOM 3422 O O . GLY A 1 448 ? -2.178 1.452 70.133 1.00 44.56 448 GLY A O 1
ATOM 3423 N N . THR A 1 449 ? -3.626 1.514 71.832 1.00 38.72 449 THR A N 1
ATOM 3424 C CA . THR A 1 449 ? -4.273 2.808 71.507 1.00 38.72 449 THR A CA 1
ATOM 3425 C C . THR A 1 449 ? -3.424 4.063 71.770 1.00 38.72 449 THR A C 1
ATOM 3427 O O . THR A 1 449 ? -3.904 5.183 71.597 1.00 38.72 449 THR A O 1
ATOM 3430 N N . THR A 1 450 ? -2.159 3.915 72.165 1.00 38.81 450 THR A N 1
ATOM 3431 C CA . THR A 1 450 ? -1.250 5.024 72.520 1.00 38.81 450 THR A CA 1
ATOM 3432 C C . THR A 1 450 ? -0.803 5.883 71.333 1.00 38.81 450 THR A C 1
ATOM 3434 O O . THR A 1 450 ? -0.286 6.974 71.551 1.00 38.81 450 THR A O 1
ATOM 3437 N N . LEU A 1 451 ? -1.031 5.436 70.094 1.00 35.31 451 LEU A N 1
ATOM 3438 C CA . LEU A 1 451 ? -0.688 6.158 68.858 1.00 35.31 451 LEU A CA 1
ATOM 3439 C C . LEU A 1 451 ? -1.878 6.906 68.224 1.00 35.31 451 LEU A C 1
ATOM 3441 O O . LEU A 1 451 ? -1.753 7.443 67.126 1.00 35.31 451 LEU A O 1
ATOM 3445 N N . VAL A 1 452 ? -3.035 6.950 68.896 1.00 37.06 452 VAL A N 1
ATOM 3446 C CA . VAL A 1 452 ? -4.234 7.653 68.411 1.00 37.06 452 VAL A CA 1
ATOM 3447 C C . VAL A 1 452 ? -4.338 9.035 69.080 1.00 37.06 452 VAL A C 1
ATOM 3449 O O . VAL A 1 452 ? -4.441 9.083 70.310 1.00 37.06 452 VAL A O 1
ATOM 3452 N N . PRO A 1 453 ? -4.340 10.152 68.317 1.00 37.69 453 PRO A N 1
ATOM 3453 C CA . PRO A 1 453 ? -4.444 11.506 68.867 1.00 37.69 453 PRO A CA 1
ATOM 3454 C C . PRO A 1 453 ? -5.707 11.716 69.717 1.00 37.69 453 PRO A C 1
ATOM 3456 O O . PRO A 1 453 ? -6.791 11.240 69.372 1.00 37.69 453 PRO A O 1
ATOM 3459 N N . ASP A 1 454 ? -5.590 12.470 70.815 1.00 40.41 454 ASP A N 1
ATOM 3460 C CA . ASP A 1 454 ? -6.661 12.646 71.815 1.00 40.41 454 ASP A CA 1
ATOM 3461 C C . ASP A 1 454 ? -7.937 13.318 71.267 1.00 40.41 454 ASP A C 1
ATOM 3463 O O . ASP A 1 454 ? -9.025 13.177 71.830 1.00 40.41 454 ASP A O 1
ATOM 3467 N N . GLU A 1 455 ? -7.843 13.994 70.126 1.00 36.94 455 GLU A N 1
ATOM 3468 C CA . GLU A 1 455 ? -8.971 14.608 69.418 1.00 36.94 455 GLU A CA 1
ATOM 3469 C C . GLU A 1 455 ? -9.906 13.567 68.781 1.00 36.94 455 GLU A C 1
ATOM 3471 O O . GLU A 1 455 ? -11.113 13.791 68.693 1.00 36.94 455 GLU A O 1
ATOM 3476 N N . ILE A 1 456 ? -9.386 12.384 68.439 1.00 33.81 456 ILE A N 1
ATOM 3477 C CA . ILE A 1 456 ? -10.163 11.266 67.881 1.00 33.81 456 ILE A CA 1
ATOM 3478 C C . ILE A 1 456 ? -10.918 10.512 68.983 1.00 33.81 456 ILE A C 1
ATOM 3480 O O . ILE A 1 456 ? -12.022 10.018 68.753 1.00 33.81 456 ILE A O 1
ATOM 3484 N N . LYS A 1 457 ? -10.405 10.515 70.220 1.00 38.03 457 LYS A N 1
ATOM 3485 C CA . LYS A 1 457 ? -11.117 9.967 71.390 1.00 38.03 457 LYS A CA 1
ATOM 3486 C C . LYS A 1 457 ? -12.373 10.775 71.733 1.00 38.03 457 LYS A C 1
ATOM 3488 O O . LYS A 1 457 ? -13.347 10.216 72.225 1.00 38.03 457 LYS A O 1
ATOM 3493 N N . LYS A 1 458 ? -12.399 12.077 71.418 1.00 36.75 458 LYS A N 1
ATOM 3494 C CA . LYS A 1 458 ? -13.583 12.938 71.610 1.00 36.75 458 LYS A CA 1
ATOM 3495 C C . LYS A 1 458 ? -14.720 12.660 70.620 1.00 36.75 458 LYS A C 1
ATOM 3497 O O . LYS A 1 458 ? -15.863 13.002 70.910 1.00 36.75 458 LYS A O 1
ATOM 3502 N N . LEU A 1 459 ? -14.433 12.027 69.482 1.00 33.62 459 LEU A N 1
ATOM 3503 C CA . LEU A 1 459 ? -15.412 11.754 68.426 1.00 33.62 459 LEU A CA 1
ATOM 3504 C C . LEU A 1 459 ? -16.327 10.554 68.709 1.00 33.62 459 LEU A C 1
ATOM 3506 O O . LEU A 1 459 ? -17.457 10.532 68.219 1.00 33.62 459 LEU A O 1
ATOM 3510 N N . SER A 1 460 ? -15.908 9.603 69.552 1.00 34.19 460 SER A N 1
ATOM 3511 C CA . SER A 1 460 ? -16.768 8.474 69.951 1.00 34.19 460 SER A CA 1
ATOM 3512 C C . SER A 1 460 ? -17.964 8.927 70.800 1.00 34.19 460 SER A C 1
ATOM 3514 O O . SER A 1 460 ? -19.060 8.388 70.654 1.00 34.19 460 SER A O 1
ATOM 3516 N N . GLY A 1 461 ? -17.796 9.990 71.595 1.00 34.97 461 GLY A N 1
ATOM 3517 C CA . GLY A 1 461 ? -18.873 10.603 72.379 1.00 34.97 461 GLY A CA 1
ATOM 3518 C C . GLY A 1 461 ? -19.941 11.312 71.537 1.00 34.97 461 GLY A C 1
ATOM 3519 O O . GLY A 1 461 ? -21.026 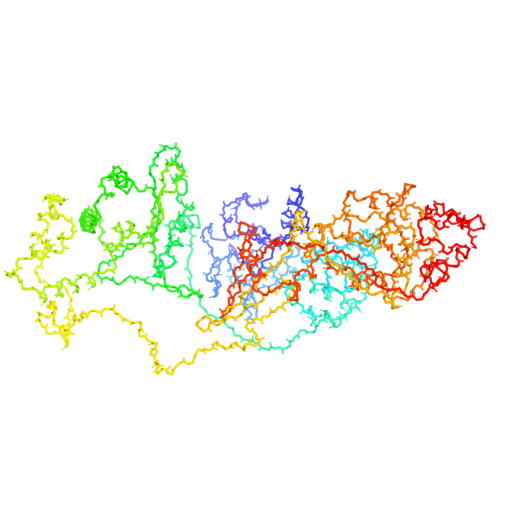11.588 72.039 1.00 34.97 461 GLY A O 1
ATOM 3520 N N . ILE A 1 462 ? -19.659 11.596 70.260 1.00 32.94 462 ILE A N 1
ATOM 3521 C CA . ILE A 1 462 ? -20.607 12.232 69.333 1.00 32.94 462 ILE A CA 1
ATOM 3522 C C . ILE A 1 462 ? -21.439 11.162 68.604 1.00 32.94 462 ILE A C 1
ATOM 3524 O O . ILE A 1 462 ? -22.634 11.353 68.384 1.00 32.94 462 ILE A O 1
ATOM 3528 N N . LEU A 1 463 ? -20.855 9.998 68.298 1.00 30.33 463 LEU A N 1
ATOM 3529 C CA . LEU A 1 463 ? -21.526 8.903 67.580 1.00 30.33 463 LEU A CA 1
ATOM 3530 C C . LEU A 1 463 ? -22.568 8.147 68.419 1.00 30.33 463 LEU A C 1
ATOM 3532 O O . LEU A 1 463 ? -23.532 7.633 67.858 1.00 30.33 463 LEU A O 1
ATOM 3536 N N . SER A 1 464 ? -22.445 8.143 69.747 1.00 36.03 464 SER A N 1
ATOM 3537 C CA . SER A 1 464 ? -23.478 7.614 70.654 1.00 36.03 464 SER A CA 1
ATOM 3538 C C . SER A 1 464 ? -24.715 8.519 70.768 1.00 36.03 464 SER A C 1
ATOM 3540 O O . SER A 1 464 ? -25.741 8.095 71.296 1.00 36.03 464 SER A O 1
ATOM 3542 N N . SER A 1 465 ? -24.652 9.755 70.256 1.00 38.78 465 SER A N 1
ATOM 3543 C CA . SER A 1 465 ? -25.744 10.734 70.363 1.00 38.78 465 SER A CA 1
ATOM 3544 C C . SER A 1 465 ? -26.735 10.717 69.192 1.00 38.78 465 SER A C 1
ATOM 3546 O O . SER A 1 465 ? -27.807 11.316 69.288 1.00 38.78 465 SER A O 1
ATOM 3548 N N . VAL A 1 466 ? -26.443 9.985 68.108 1.00 32.56 466 VAL A N 1
ATOM 3549 C CA . VAL A 1 466 ? -27.350 9.851 66.955 1.00 32.56 466 VAL A CA 1
ATOM 3550 C C . VAL A 1 466 ? -28.365 8.743 67.235 1.00 32.56 466 VAL A C 1
ATOM 3552 O O . VAL A 1 466 ? -28.332 7.645 66.682 1.00 32.56 466 VAL A O 1
ATOM 3555 N N . THR A 1 467 ? -29.279 9.039 68.152 1.00 30.08 467 THR A N 1
ATOM 3556 C CA . THR A 1 467 ? -30.451 8.212 68.421 1.00 30.08 467 THR A CA 1
ATOM 3557 C C . THR A 1 467 ? -31.555 8.531 67.414 1.00 30.08 467 THR A C 1
ATOM 3559 O O . THR A 1 467 ? -31.987 9.669 67.269 1.00 30.08 467 THR A O 1
ATOM 3562 N N . GLY A 1 468 ? -32.036 7.484 66.741 1.00 37.91 468 GLY A N 1
ATOM 3563 C CA . GLY A 1 468 ? -33.386 7.426 66.184 1.00 37.91 468 GLY A CA 1
ATOM 3564 C C . GLY A 1 468 ? -33.622 8.112 64.837 1.00 37.91 468 GLY A C 1
ATOM 3565 O O . GLY A 1 468 ? -34.045 9.260 64.778 1.00 37.91 468 GLY A O 1
ATOM 3566 N N . GLY A 1 469 ? -33.559 7.314 63.766 1.00 37.75 469 GLY A N 1
ATOM 3567 C CA . GLY A 1 469 ? -34.507 7.464 62.659 1.00 37.75 469 GLY A CA 1
ATOM 3568 C C . GLY A 1 469 ? -33.938 7.840 61.297 1.00 37.75 469 GLY A C 1
ATOM 3569 O O . GLY A 1 469 ? -34.288 8.891 60.780 1.00 37.75 469 GLY A O 1
ATOM 3570 N N . VAL A 1 470 ? -33.190 6.937 60.649 1.00 29.03 470 VAL A N 1
ATOM 3571 C CA . VAL A 1 470 ? -33.116 6.887 59.176 1.00 29.03 470 VAL A CA 1
ATOM 3572 C C . VAL A 1 470 ? -32.993 5.419 58.700 1.00 29.03 470 VAL A C 1
ATOM 3574 O O . VAL A 1 470 ? -32.029 4.733 59.018 1.00 29.03 470 VAL A O 1
ATOM 3577 N N . SER A 1 471 ? -34.028 4.963 57.979 1.00 32.22 471 SER A N 1
ATOM 3578 C CA . SER A 1 471 ? -34.153 3.817 57.038 1.00 32.22 471 SER A CA 1
ATOM 3579 C C . SER A 1 471 ? -33.944 2.328 57.445 1.00 32.22 471 SER A C 1
ATOM 3581 O O . SER A 1 471 ? -32.847 1.849 57.693 1.00 32.22 471 SER A O 1
ATOM 3583 N N . SER A 1 472 ? -35.054 1.568 57.355 1.00 35.59 472 SER A N 1
ATOM 3584 C CA . SER A 1 472 ? -35.263 0.237 56.715 1.00 35.59 472 SER A CA 1
ATOM 3585 C C . SER A 1 472 ? -34.389 -1.008 56.996 1.00 35.59 472 SER A C 1
ATOM 3587 O O . SER A 1 472 ? -34.280 -1.869 56.120 1.00 35.59 472 SER A O 1
ATOM 3589 N N . PHE A 1 473 ? -33.867 -1.218 58.203 1.00 36.50 473 PHE A N 1
ATOM 3590 C CA . PHE A 1 473 ? -33.262 -2.512 58.572 1.00 36.50 473 PHE A CA 1
ATOM 3591 C C . PHE A 1 473 ? -34.312 -3.634 58.765 1.00 36.50 473 PHE A C 1
ATOM 3593 O O . PHE A 1 473 ? -35.278 -3.476 59.516 1.00 36.50 473 PHE A O 1
ATOM 3600 N N . LYS A 1 474 ? -34.122 -4.798 58.119 1.00 41.28 474 LYS A N 1
ATOM 3601 C CA . LYS A 1 474 ? -34.873 -6.046 58.386 1.00 41.28 474 LYS A CA 1
ATOM 3602 C C . LYS A 1 474 ? -33.930 -7.101 58.964 1.00 41.28 474 LYS A C 1
ATOM 3604 O O . LYS A 1 474 ? -32.965 -7.489 58.315 1.00 41.28 474 LYS A O 1
ATOM 3609 N N . THR A 1 475 ? -34.254 -7.600 60.155 1.00 42.06 475 THR A N 1
ATOM 3610 C CA . THR A 1 475 ? -33.472 -8.610 60.880 1.00 42.06 475 THR A CA 1
ATOM 3611 C C . THR A 1 475 ? -33.310 -9.919 60.076 1.00 42.06 475 THR A C 1
ATOM 3613 O O . THR A 1 475 ? -34.299 -10.440 59.543 1.00 42.06 475 THR A O 1
ATOM 3616 N N . PRO A 1 476 ? -32.091 -10.491 59.974 1.00 37.94 476 PRO A N 1
ATOM 3617 C CA . PRO A 1 476 ? -31.862 -11.767 59.289 1.00 37.94 476 PRO A CA 1
ATOM 3618 C C . PRO A 1 476 ? -32.576 -12.932 59.994 1.00 37.94 476 PRO A C 1
ATOM 3620 O O . PRO A 1 476 ? -32.453 -13.105 61.201 1.00 37.94 476 PRO A O 1
ATOM 3623 N N . ARG A 1 477 ? -33.299 -13.780 59.246 1.00 38.66 477 ARG A N 1
ATOM 3624 C CA . ARG A 1 477 ? -34.112 -14.881 59.815 1.00 38.66 477 ARG A CA 1
ATOM 3625 C C . ARG A 1 477 ? -33.310 -16.078 60.354 1.00 38.66 477 ARG A C 1
ATOM 3627 O O . ARG A 1 477 ? -33.879 -16.884 61.079 1.00 38.66 477 ARG A O 1
ATOM 3634 N N . ASN A 1 478 ? -32.021 -16.191 60.016 1.00 41.12 478 ASN A N 1
ATOM 3635 C CA . ASN A 1 478 ? -31.206 -17.392 60.262 1.00 41.12 478 ASN A CA 1
ATOM 3636 C C . ASN A 1 478 ? -29.948 -17.140 61.123 1.00 41.12 478 ASN A C 1
ATOM 3638 O O . ASN A 1 478 ? -29.063 -17.990 61.155 1.00 41.12 478 ASN A O 1
ATOM 3642 N N . LEU A 1 479 ? -29.849 -15.992 61.802 1.00 37.78 479 LEU A N 1
ATOM 3643 C CA . LEU A 1 479 ? -28.725 -15.638 62.680 1.00 37.78 479 LEU A CA 1
ATOM 3644 C C . LEU A 1 479 ? -29.271 -15.139 64.030 1.00 37.78 479 LEU A C 1
ATOM 3646 O O . LEU A 1 479 ? -29.880 -14.070 64.067 1.00 37.78 479 LEU A O 1
ATOM 3650 N N . PRO A 1 480 ? -29.117 -15.904 65.128 1.00 42.66 480 PRO A N 1
ATOM 3651 C CA . PRO A 1 480 ? -29.544 -15.472 66.455 1.00 42.66 480 PRO A CA 1
ATOM 3652 C C . PRO A 1 480 ? -28.733 -14.264 66.942 1.00 42.66 480 PRO A C 1
ATOM 3654 O O . PRO A 1 480 ? -27.524 -14.186 66.726 1.00 42.66 480 PRO A O 1
ATOM 3657 N N . LYS A 1 481 ? -29.391 -13.348 67.660 1.00 41.25 481 LYS A N 1
ATOM 3658 C CA . LYS A 1 481 ? -28.741 -12.219 68.343 1.00 41.25 481 LYS A CA 1
ATOM 3659 C C . LYS A 1 481 ? -27.610 -12.745 69.250 1.00 41.25 481 LYS A C 1
ATOM 3661 O O . LYS A 1 481 ? -27.872 -13.579 70.114 1.00 41.25 481 LYS A O 1
ATOM 3666 N N . GLY A 1 482 ? -26.374 -12.284 69.038 1.00 46.25 482 GLY A N 1
ATOM 3667 C CA . GLY A 1 482 ? -25.194 -12.692 69.820 1.00 46.25 482 GLY A CA 1
ATOM 3668 C C . GLY A 1 482 ? -24.422 -13.938 69.337 1.00 46.25 482 GLY A C 1
ATOM 3669 O O . GLY A 1 482 ? -23.676 -14.515 70.131 1.00 46.25 482 GLY A O 1
ATOM 3670 N N . SER A 1 483 ? -24.583 -14.384 68.080 1.00 45.22 483 SER A N 1
ATOM 3671 C CA . SER A 1 483 ? -23.747 -15.450 67.478 1.00 45.22 483 SER A CA 1
ATOM 3672 C C . SER A 1 483 ? -22.430 -14.920 66.886 1.00 45.22 483 SER A C 1
ATOM 3674 O O . SER A 1 483 ? -22.417 -13.809 66.360 1.00 45.22 483 SER A O 1
ATOM 3676 N N . GLY A 1 484 ? -21.359 -15.724 66.895 1.00 43.22 484 GLY A N 1
ATOM 3677 C CA . GLY A 1 484 ? -20.010 -15.337 66.442 1.00 43.22 484 GLY A CA 1
ATOM 3678 C C . GLY A 1 484 ? -18.911 -15.584 67.483 1.00 43.22 484 GLY A C 1
ATOM 3679 O O . GLY A 1 484 ? -17.844 -14.970 67.435 1.00 43.22 484 GLY A O 1
ATOM 3680 N N . ARG A 1 485 ? -19.163 -16.460 68.461 1.00 47.91 485 ARG A N 1
ATOM 3681 C CA . ARG A 1 485 ? -18.185 -16.800 69.501 1.00 47.91 485 ARG A CA 1
ATOM 3682 C C . ARG A 1 485 ? -17.129 -17.742 68.921 1.00 47.91 485 ARG A C 1
ATOM 3684 O O . ARG A 1 485 ? -17.424 -18.602 68.094 1.00 47.91 485 ARG A O 1
ATOM 3691 N N . LYS A 1 486 ? -15.888 -17.632 69.398 1.00 36.28 486 LYS A N 1
ATOM 3692 C CA . LYS A 1 486 ? -14.811 -18.579 69.067 1.00 36.28 486 LYS A CA 1
ATOM 3693 C C . LYS A 1 486 ? -15.256 -20.007 69.436 1.00 36.28 486 LYS A C 1
ATOM 3695 O O . LYS A 1 486 ? -15.376 -20.314 70.618 1.00 36.28 486 LYS A O 1
ATOM 3700 N N . GLY A 1 487 ? -15.507 -20.853 68.432 1.00 44.72 487 GLY A N 1
ATOM 3701 C CA . GLY A 1 487 ? -15.944 -22.246 68.604 1.00 44.72 487 GLY A CA 1
ATOM 3702 C C . GLY A 1 487 ? -17.443 -22.526 68.418 1.00 44.72 487 GLY A C 1
ATOM 3703 O O . GLY A 1 487 ? -17.863 -23.646 68.703 1.00 44.72 487 GLY A O 1
ATOM 3704 N N . ASP A 1 488 ? -18.256 -21.569 67.950 1.00 41.47 488 ASP A N 1
ATOM 3705 C CA . ASP A 1 488 ? -19.631 -21.857 67.515 1.00 41.47 488 ASP A CA 1
ATOM 3706 C C . ASP A 1 488 ? -19.719 -22.255 66.024 1.00 41.47 488 ASP A C 1
ATOM 3708 O O . ASP A 1 488 ? -18.759 -22.145 65.259 1.00 41.47 488 ASP A O 1
ATOM 3712 N N . GLY A 1 489 ? -20.877 -22.781 65.606 1.00 44.53 489 GLY A N 1
ATOM 3713 C CA . GLY A 1 489 ? -21.072 -23.404 64.288 1.00 44.53 489 GLY A CA 1
ATOM 3714 C C . GLY A 1 489 ? -20.896 -22.482 63.072 1.00 44.53 489 GLY A C 1
ATOM 3715 O O . GLY A 1 489 ? -20.918 -22.982 61.948 1.00 44.53 489 GLY A O 1
ATOM 3716 N N . ALA A 1 490 ? -20.714 -21.171 63.272 1.00 41.75 490 ALA A N 1
ATOM 3717 C CA . ALA A 1 490 ? -20.411 -20.212 62.210 1.00 41.75 490 ALA A CA 1
ATOM 3718 C C . ALA A 1 490 ? -18.898 -19.958 62.031 1.00 41.75 490 ALA A C 1
ATOM 3720 O O . ALA A 1 490 ? -18.516 -19.252 61.098 1.00 41.75 490 ALA A O 1
ATOM 3721 N N . ASN A 1 491 ? -18.034 -20.552 62.868 1.00 47.53 491 ASN A N 1
ATOM 3722 C CA . ASN A 1 491 ? -16.575 -20.458 62.750 1.00 47.53 491 ASN A CA 1
ATOM 3723 C C . ASN A 1 491 ? -15.868 -21.804 63.047 1.00 47.53 491 ASN A C 1
ATOM 3725 O O . ASN A 1 491 ? -15.375 -22.009 64.163 1.00 47.53 491 ASN A O 1
ATOM 3729 N N . PRO A 1 492 ? -15.792 -22.740 62.075 1.00 39.00 492 PRO A N 1
ATOM 3730 C CA . PRO A 1 492 ? -15.036 -23.976 62.235 1.00 39.00 492 PRO A CA 1
ATOM 3731 C C . PRO A 1 492 ? -13.571 -23.795 61.805 1.00 39.00 492 PRO A C 1
ATOM 3733 O O . PRO A 1 492 ? -13.277 -23.349 60.697 1.00 39.00 492 PRO A O 1
ATOM 3736 N N . HIS A 1 493 ? -12.659 -24.190 62.692 1.00 40.56 493 HIS A N 1
ATOM 3737 C CA . HIS A 1 493 ? -11.212 -24.211 62.484 1.00 40.56 493 HIS A CA 1
ATOM 3738 C C . HIS A 1 493 ? -10.744 -25.276 61.463 1.00 40.56 493 HIS A C 1
ATOM 3740 O O . HIS A 1 493 ? -11.291 -26.373 61.396 1.00 40.56 493 HIS A O 1
ATOM 3746 N N . ASP A 1 494 ? -9.623 -24.927 60.816 1.00 38.34 494 ASP A N 1
ATOM 3747 C CA . ASP A 1 494 ? -8.591 -25.739 60.143 1.00 38.34 494 ASP A CA 1
ATOM 3748 C C . ASP A 1 494 ? -8.696 -25.964 58.613 1.00 38.34 494 ASP A C 1
ATOM 3750 O O . ASP A 1 494 ? -9.586 -26.636 58.090 1.00 38.34 494 ASP A O 1
ATOM 3754 N N . GLN A 1 495 ? -7.747 -25.361 57.883 1.00 46.81 495 GLN A N 1
ATOM 3755 C CA . GLN A 1 495 ? -7.638 -25.335 56.419 1.00 46.81 495 GLN A CA 1
ATOM 3756 C C . GLN A 1 495 ? -6.503 -26.256 55.959 1.00 46.81 495 GLN A C 1
ATOM 3758 O O . GLN A 1 495 ? -5.329 -25.912 56.062 1.00 46.81 495 GLN A O 1
ATOM 3763 N N . GLY A 1 496 ? -6.852 -27.402 55.375 1.00 36.50 496 GLY A N 1
ATOM 3764 C CA . GLY A 1 496 ? -5.856 -28.361 54.901 1.00 36.50 496 GLY A CA 1
ATOM 3765 C C . GLY A 1 496 ? -6.365 -29.319 53.829 1.00 36.50 496 GLY A C 1
ATOM 3766 O O . GLY A 1 496 ? -6.238 -30.521 54.007 1.00 36.50 496 GLY A O 1
ATOM 3767 N N . THR A 1 497 ? -6.999 -28.826 52.755 1.00 32.47 497 THR A N 1
ATOM 3768 C CA . THR A 1 497 ? -7.024 -29.442 51.398 1.00 32.47 497 THR A CA 1
ATOM 3769 C C . THR A 1 497 ? -7.936 -28.646 50.442 1.00 32.47 497 THR A C 1
ATOM 3771 O O . THR A 1 497 ? -9.029 -28.244 50.847 1.00 32.47 497 THR A O 1
ATOM 3774 N N . PRO A 1 498 ? -7.565 -28.422 49.161 1.00 30.47 498 PRO A N 1
ATOM 3775 C CA . PRO A 1 498 ? -8.443 -27.744 48.205 1.00 30.47 498 PRO A CA 1
ATOM 3776 C C . PRO A 1 498 ? -9.626 -28.643 47.812 1.00 30.47 498 PRO A C 1
ATOM 3778 O O . PRO A 1 498 ? -9.431 -29.770 47.356 1.00 30.47 498 PRO A O 1
ATOM 3781 N N . ARG A 1 499 ? -10.864 -28.147 47.940 1.00 31.03 499 ARG A N 1
ATOM 3782 C CA . ARG A 1 499 ? -12.061 -28.829 47.415 1.00 31.03 499 ARG A CA 1
ATOM 3783 C C . ARG A 1 499 ? -12.178 -28.637 45.898 1.00 31.03 499 ARG A C 1
ATOM 3785 O O . ARG A 1 499 ? -12.078 -27.522 45.396 1.00 31.03 499 ARG A O 1
ATOM 3792 N N . ALA A 1 500 ? -12.437 -29.736 45.189 1.00 32.53 500 ALA A N 1
ATOM 3793 C CA . ALA A 1 500 ? -12.699 -29.782 43.749 1.00 32.53 500 ALA A CA 1
ATOM 3794 C C . ALA A 1 500 ? -13.964 -28.983 43.346 1.00 32.53 500 ALA A C 1
ATOM 3796 O O . ALA A 1 500 ? -14.882 -28.842 44.162 1.00 32.53 500 ALA A O 1
ATOM 3797 N N . PRO A 1 501 ? -14.054 -28.475 42.098 1.00 33.88 501 PRO A N 1
ATOM 3798 C CA . PRO A 1 501 ? -15.124 -27.567 41.698 1.00 33.88 501 PRO A CA 1
ATOM 3799 C C . PRO A 1 501 ? -16.483 -28.277 41.611 1.00 33.88 501 PRO A C 1
ATOM 3801 O O . PRO A 1 501 ? -16.625 -29.342 41.008 1.00 33.88 501 PRO A O 1
ATOM 3804 N N . SER A 1 502 ? -17.496 -27.651 42.213 1.00 30.95 502 SER A N 1
ATOM 3805 C CA . SER A 1 502 ? -18.885 -28.116 42.218 1.00 30.95 502 SER A CA 1
ATOM 3806 C C . SER A 1 502 ? -19.557 -27.926 40.852 1.00 30.95 502 SER A C 1
ATOM 3808 O O . SER A 1 502 ? -19.433 -26.877 40.219 1.00 30.95 502 SER A O 1
ATOM 3810 N N . LYS A 1 503 ? -20.311 -28.943 40.413 1.00 38.03 503 LYS A N 1
ATOM 3811 C CA . LYS A 1 503 ? -21.185 -28.900 39.233 1.00 38.03 503 LYS A CA 1
ATOM 3812 C C . LYS A 1 503 ? -22.442 -28.083 39.548 1.00 38.03 503 LYS A C 1
ATOM 3814 O O . LYS A 1 503 ? -23.348 -28.571 40.218 1.00 38.03 503 LYS A O 1
ATOM 3819 N N . GLY A 1 504 ? -22.512 -26.865 39.017 1.00 31.66 504 GLY A N 1
ATOM 3820 C CA . GLY A 1 504 ? -23.737 -26.068 38.983 1.00 31.66 504 GLY A CA 1
ATOM 3821 C C . GLY A 1 504 ? -24.651 -26.510 37.840 1.00 31.66 504 GLY A C 1
ATOM 3822 O O . GLY A 1 504 ? -24.270 -26.442 36.673 1.00 31.66 504 GLY A O 1
ATOM 3823 N N . ASN A 1 505 ? -25.858 -26.956 38.182 1.00 37.94 505 ASN A N 1
ATOM 3824 C CA . ASN A 1 505 ? -26.938 -27.217 37.239 1.00 37.94 505 ASN A CA 1
ATOM 3825 C C . ASN A 1 505 ? -27.715 -25.904 37.037 1.00 37.94 505 ASN A C 1
ATOM 3827 O O . ASN A 1 505 ? -28.416 -25.452 37.939 1.00 37.94 505 ASN A O 1
ATOM 3831 N N . GLY A 1 506 ? -27.556 -25.277 35.873 1.00 34.97 506 GLY A N 1
ATOM 3832 C CA . GLY A 1 506 ? -28.244 -24.045 35.496 1.00 34.97 506 GLY A CA 1
ATOM 3833 C C . GLY A 1 506 ? -28.260 -23.910 33.979 1.00 34.97 506 GLY A C 1
ATOM 3834 O O . GLY A 1 506 ? -27.233 -23.651 33.358 1.00 34.97 506 GLY A O 1
ATOM 3835 N N . ASN A 1 507 ? -29.425 -24.139 33.377 1.00 43.50 507 ASN A N 1
ATOM 3836 C CA . ASN A 1 507 ? -29.656 -23.998 31.944 1.00 43.50 507 ASN A CA 1
ATOM 3837 C C . ASN A 1 507 ? -29.475 -22.537 31.506 1.00 43.50 507 ASN A C 1
ATOM 3839 O O . ASN A 1 507 ? -30.420 -21.761 31.534 1.00 43.50 507 ASN A O 1
ATOM 3843 N N . ASN A 1 508 ? -28.271 -22.186 31.061 1.00 49.88 508 ASN A N 1
ATOM 3844 C CA . ASN A 1 508 ? -28.026 -21.126 30.087 1.00 49.88 508 ASN A CA 1
ATOM 3845 C C . ASN A 1 508 ? -26.763 -21.498 29.304 1.00 49.88 508 ASN A C 1
ATOM 3847 O O . ASN A 1 508 ? -25.639 -21.321 29.772 1.00 49.88 508 ASN A O 1
ATOM 3851 N N . LYS A 1 509 ? -26.943 -22.080 28.113 1.00 44.25 509 LYS A N 1
ATOM 3852 C CA . LYS A 1 509 ? -25.825 -22.361 27.203 1.00 44.25 509 LYS A CA 1
ATOM 3853 C C . LYS A 1 509 ? -25.181 -21.031 26.773 1.00 44.25 509 LYS A C 1
ATOM 3855 O O . LYS A 1 509 ? -25.917 -20.152 26.321 1.00 44.25 509 LYS A O 1
ATOM 3860 N N . PRO A 1 510 ? -23.844 -20.883 26.829 1.00 50.03 510 PRO A N 1
ATOM 3861 C CA . PRO A 1 510 ? -23.166 -19.754 26.199 1.00 50.03 510 PRO A CA 1
ATOM 3862 C C . PRO A 1 510 ? -23.454 -19.773 24.692 1.00 50.03 510 PRO A C 1
ATOM 3864 O O . PRO A 1 510 ? -23.317 -20.816 24.049 1.00 50.03 510 PRO A O 1
ATOM 3867 N N . LYS A 1 511 ? -23.870 -18.637 24.120 1.00 60.97 511 LYS A N 1
ATOM 3868 C CA . LYS A 1 511 ? -24.178 -18.513 22.681 1.00 60.97 511 LYS A CA 1
ATOM 3869 C C . LYS A 1 511 ? -22.935 -18.615 21.784 1.00 60.97 511 LYS A C 1
ATOM 3871 O O . LYS A 1 511 ? -23.068 -18.929 20.604 1.00 60.97 511 LYS A O 1
ATOM 3876 N N . CYS A 1 512 ? -21.733 -18.398 22.320 1.00 71.88 512 CYS A N 1
ATOM 3877 C CA . CYS A 1 512 ? -20.493 -18.545 21.564 1.00 71.88 512 CYS A CA 1
ATOM 3878 C C . CYS A 1 512 ? -20.065 -20.015 21.487 1.00 71.88 512 CYS A C 1
ATOM 3880 O O . CYS A 1 512 ? -19.806 -20.660 22.504 1.00 71.88 512 CYS A O 1
ATOM 3882 N N . LYS A 1 513 ? -19.953 -20.539 20.262 1.00 79.00 513 LYS A N 1
ATOM 3883 C CA . LYS A 1 513 ? -19.423 -21.877 19.982 1.00 79.00 513 LYS A CA 1
ATOM 3884 C C . LYS A 1 513 ? -18.403 -21.798 18.850 1.00 79.00 513 LYS A C 1
ATOM 3886 O O . LYS A 1 513 ? -18.765 -21.583 17.697 1.00 79.00 513 LYS A O 1
ATOM 3891 N N . ILE A 1 514 ? -17.132 -22.016 19.177 1.00 79.56 514 ILE A N 1
ATOM 3892 C CA . ILE A 1 514 ? -16.039 -22.099 18.203 1.00 79.56 514 ILE A CA 1
ATOM 3893 C C . ILE A 1 514 ? -15.638 -23.575 18.085 1.00 79.56 514 ILE A C 1
ATOM 3895 O O . ILE A 1 514 ? -15.292 -24.180 19.102 1.00 79.56 514 ILE A O 1
ATOM 3899 N N . PRO A 1 515 ? -15.696 -24.186 16.888 1.00 78.88 515 PRO A N 1
ATOM 3900 C CA . PRO A 1 515 ? -15.190 -25.540 16.679 1.00 78.88 515 PRO A CA 1
ATOM 3901 C C . PRO A 1 515 ? -13.715 -25.639 17.077 1.00 78.88 515 PRO A C 1
ATOM 3903 O O . PRO A 1 515 ? -12.951 -24.732 16.759 1.00 78.88 515 PRO A O 1
ATOM 3906 N N . ALA A 1 516 ? -13.295 -26.744 17.701 1.00 76.50 516 ALA A N 1
ATOM 3907 C CA . ALA A 1 516 ? -11.896 -26.954 18.099 1.00 76.50 516 ALA A CA 1
ATOM 3908 C C . ALA A 1 516 ? -10.915 -26.765 16.923 1.00 76.50 516 ALA A C 1
ATOM 3910 O O . ALA A 1 516 ? -9.878 -26.131 17.074 1.00 76.50 516 ALA A O 1
ATOM 3911 N N . SER A 1 517 ? -11.307 -27.185 15.713 1.00 73.56 517 SER A N 1
ATOM 3912 C CA . SER A 1 517 ? -10.536 -26.996 14.473 1.00 73.56 517 SER A CA 1
ATOM 3913 C C . SER A 1 517 ? -10.350 -25.536 14.036 1.00 73.56 517 SER A C 1
ATOM 3915 O O . SER A 1 517 ? -9.561 -25.261 13.140 1.00 73.56 517 SER A O 1
ATOM 3917 N N . ARG A 1 518 ? -11.092 -24.594 14.626 1.00 80.69 518 ARG A N 1
ATOM 3918 C CA . ARG A 1 518 ? -11.025 -23.154 14.333 1.00 80.69 518 ARG A CA 1
ATOM 3919 C C . ARG A 1 518 ? -10.550 -22.324 15.527 1.00 80.69 518 ARG A C 1
ATOM 3921 O O . ARG A 1 518 ? -10.513 -21.101 15.404 1.00 80.69 518 ARG A O 1
ATOM 3928 N N . GLN A 1 519 ? -10.225 -22.958 16.656 1.00 83.12 519 GLN A N 1
ATOM 3929 C CA . GLN A 1 519 ? -9.689 -22.276 17.839 1.00 83.12 519 GLN A CA 1
ATOM 3930 C C . GLN A 1 519 ? -8.250 -21.823 17.627 1.00 83.12 519 GLN A C 1
ATOM 3932 O O . GLN A 1 519 ? -7.874 -20.762 18.107 1.00 83.12 519 GLN A O 1
ATOM 3937 N N . THR A 1 520 ? -7.467 -22.584 16.870 1.00 87.62 520 THR A N 1
ATOM 3938 C CA . THR A 1 520 ? -6.094 -22.226 16.527 1.00 87.62 520 THR A CA 1
ATOM 3939 C C . THR A 1 520 ? -5.878 -22.515 15.053 1.00 87.62 520 THR A C 1
ATOM 3941 O O . THR A 1 520 ? -6.158 -23.616 14.588 1.00 87.62 520 THR A O 1
ATOM 3944 N N . GLN A 1 521 ? -5.415 -21.518 14.307 1.00 87.38 521 GLN A N 1
ATOM 3945 C CA . GLN A 1 521 ? -5.154 -21.633 12.880 1.00 87.38 521 GLN A CA 1
ATOM 3946 C C . GLN A 1 521 ? -3.829 -20.953 12.547 1.00 87.38 521 GLN A C 1
ATOM 3948 O O . GLN A 1 521 ? -3.655 -19.763 12.809 1.00 87.38 521 GLN A O 1
ATOM 3953 N N . ARG A 1 522 ? -2.899 -21.701 11.950 1.00 84.00 522 ARG A N 1
ATOM 3954 C CA . ARG A 1 522 ? -1.649 -21.156 11.420 1.00 84.00 522 ARG A CA 1
ATOM 3955 C C . ARG A 1 522 ? -1.871 -20.688 9.981 1.00 84.00 522 ARG A C 1
ATOM 3957 O O . ARG A 1 522 ? -2.361 -21.437 9.143 1.00 84.00 522 ARG A O 1
ATOM 3964 N N . LEU A 1 523 ? -1.536 -19.432 9.713 1.00 85.19 523 LEU A N 1
ATOM 3965 C CA . LEU A 1 523 ? -1.633 -18.753 8.424 1.00 85.19 523 LEU A CA 1
ATOM 3966 C C . LEU A 1 523 ? -0.242 -18.208 8.075 1.00 85.19 523 LEU A C 1
ATOM 3968 O O . LEU A 1 523 ? 0.054 -17.039 8.303 1.00 85.19 523 LEU A O 1
ATOM 3972 N N . ARG A 1 524 ? 0.639 -19.079 7.565 1.00 82.38 524 ARG A N 1
ATOM 3973 C CA . ARG A 1 524 ? 2.052 -18.765 7.278 1.00 82.38 524 ARG A CA 1
ATOM 3974 C C . ARG A 1 524 ? 2.793 -18.215 8.513 1.00 82.38 524 ARG A C 1
ATOM 3976 O O . ARG A 1 524 ? 3.093 -18.987 9.421 1.00 82.38 524 ARG A O 1
ATOM 3983 N N . HIS A 1 525 ? 3.055 -16.908 8.548 1.00 86.38 525 HIS A N 1
ATOM 3984 C CA . HIS A 1 525 ? 3.743 -16.177 9.619 1.00 86.38 525 HIS A CA 1
ATOM 3985 C C . HIS A 1 525 ? 2.790 -15.609 10.687 1.00 86.38 525 HIS A C 1
ATOM 3987 O O . HIS A 1 525 ? 3.238 -14.950 11.626 1.00 86.38 525 HIS A O 1
ATOM 3993 N N . THR A 1 526 ? 1.489 -15.883 10.551 1.00 91.00 526 THR A N 1
ATOM 3994 C CA . THR A 1 526 ? 0.443 -15.455 11.479 1.00 91.00 526 THR A CA 1
ATOM 3995 C C . THR A 1 526 ? -0.166 -16.654 12.190 1.00 91.00 526 THR A C 1
ATOM 3997 O O . THR A 1 526 ? -0.635 -17.600 11.558 1.00 91.00 526 THR A O 1
ATOM 4000 N N . LEU A 1 527 ? -0.219 -16.618 13.516 1.00 90.25 527 LEU A N 1
ATOM 4001 C CA . LEU A 1 527 ? -0.993 -17.557 14.319 1.00 90.25 527 LEU A CA 1
ATOM 4002 C C . LEU A 1 527 ? -2.283 -16.880 14.773 1.00 90.25 527 LEU A C 1
ATOM 4004 O O . LEU A 1 527 ? -2.256 -15.891 15.497 1.00 90.25 527 LEU A O 1
ATOM 4008 N N . ARG A 1 528 ? -3.422 -17.436 14.370 1.00 93.06 528 ARG A N 1
ATOM 4009 C CA . ARG A 1 528 ? -4.750 -16.962 14.750 1.00 93.06 528 ARG A CA 1
ATOM 4010 C C . ARG A 1 528 ? -5.323 -17.848 15.849 1.00 93.06 528 ARG A C 1
ATOM 4012 O O . ARG A 1 528 ? -5.560 -19.033 15.630 1.00 93.06 528 ARG A O 1
ATOM 4019 N N . GLU A 1 529 ? -5.606 -17.262 17.002 1.00 91.94 529 GLU A N 1
ATOM 4020 C CA . GLU A 1 529 ? -6.314 -17.888 18.116 1.00 91.94 529 GLU A CA 1
ATOM 4021 C C . GLU A 1 529 ? -7.737 -17.329 18.208 1.00 91.94 529 GLU A C 1
ATOM 4023 O O . GLU A 1 529 ? -7.955 -16.131 18.044 1.00 91.94 529 GLU A O 1
ATOM 4028 N N . ARG A 1 530 ? -8.725 -18.185 18.463 1.00 90.69 530 ARG A N 1
ATOM 4029 C CA . ARG A 1 530 ? -10.121 -17.803 18.665 1.00 90.69 530 ARG A CA 1
ATOM 4030 C C . ARG A 1 530 ? -10.649 -18.437 19.942 1.00 90.69 530 ARG A C 1
ATOM 4032 O O . ARG A 1 530 ? -10.668 -19.659 20.066 1.00 90.69 530 ARG A O 1
ATOM 4039 N N . ALA A 1 531 ? -11.137 -17.611 20.857 1.00 87.38 531 ALA A N 1
ATOM 4040 C CA . ALA A 1 531 ? -11.703 -18.044 22.128 1.00 87.38 531 ALA A CA 1
ATOM 4041 C C . ALA A 1 531 ? -13.088 -17.435 22.356 1.00 87.38 531 ALA A C 1
ATOM 4043 O O . ALA A 1 531 ? -13.375 -16.321 21.919 1.00 87.38 531 ALA A O 1
ATOM 4044 N N . CYS A 1 532 ? -13.945 -18.166 23.065 1.00 81.31 532 CYS A N 1
ATOM 4045 C CA . CYS A 1 532 ? -15.187 -17.617 23.590 1.00 81.31 532 CYS A CA 1
ATOM 4046 C C . CYS A 1 532 ? -14.899 -17.008 24.960 1.00 81.31 532 CYS A C 1
ATOM 4048 O O . CYS A 1 532 ? -14.539 -17.730 25.889 1.00 81.31 532 CYS A O 1
ATOM 4050 N N . VAL A 1 533 ? -15.049 -15.693 25.084 1.00 80.94 533 VAL A N 1
ATOM 4051 C CA . VAL A 1 533 ? -14.976 -14.989 26.368 1.00 80.94 533 VAL A CA 1
ATOM 4052 C C . VAL A 1 533 ? -16.388 -14.503 26.669 1.00 80.94 533 VAL A C 1
ATOM 4054 O O . VAL A 1 533 ? -16.896 -13.611 25.993 1.00 80.94 533 VAL A O 1
ATOM 4057 N N . ALA A 1 534 ? -17.035 -15.151 27.642 1.00 77.06 534 ALA A N 1
ATOM 4058 C CA . ALA A 1 534 ? -18.484 -15.093 27.846 1.00 77.06 534 ALA A CA 1
ATOM 4059 C C . ALA A 1 534 ? -19.266 -15.543 26.587 1.00 77.06 534 ALA A C 1
ATOM 4061 O O . ALA A 1 534 ? -19.090 -16.671 26.122 1.00 77.06 534 ALA A O 1
ATOM 4062 N N . ASP A 1 535 ? -20.135 -14.693 26.040 1.00 73.69 535 ASP A N 1
ATOM 4063 C CA . ASP A 1 535 ? -20.921 -14.923 24.822 1.00 73.69 535 ASP A CA 1
ATOM 4064 C C . ASP A 1 535 ? -20.277 -14.342 23.550 1.00 73.69 535 ASP A C 1
ATOM 4066 O O . ASP A 1 535 ? -20.827 -14.506 22.460 1.00 73.69 535 ASP A O 1
ATOM 4070 N N . LYS A 1 536 ? -19.090 -13.732 23.663 1.00 77.56 536 LYS A N 1
ATOM 4071 C CA . LYS A 1 536 ? -18.384 -13.058 22.564 1.00 77.56 536 LYS A CA 1
ATOM 4072 C C . LYS A 1 536 ? -17.196 -13.862 22.048 1.00 77.56 536 LYS A C 1
ATOM 4074 O O . LYS A 1 536 ? -16.522 -14.573 22.794 1.00 77.56 536 LYS A O 1
ATOM 4079 N N . THR A 1 537 ? -16.915 -13.720 20.755 1.00 84.12 537 THR A N 1
ATOM 4080 C CA . THR A 1 537 ? -15.751 -14.341 20.104 1.00 84.12 537 THR A CA 1
ATOM 4081 C C . THR A 1 537 ? -14.568 -13.379 20.136 1.00 84.12 537 THR A C 1
ATOM 4083 O O . THR A 1 537 ? -14.626 -12.294 19.568 1.00 84.12 537 THR A O 1
ATOM 4086 N N . VAL A 1 538 ? -13.463 -13.775 20.755 1.00 87.06 538 VAL A N 1
ATOM 4087 C CA . VAL A 1 538 ? -12.194 -13.041 20.701 1.00 87.06 538 VAL A CA 1
ATOM 4088 C C . VAL A 1 538 ? -11.284 -13.738 19.700 1.00 87.06 538 VAL A C 1
ATOM 4090 O O . VAL A 1 538 ? -11.032 -14.929 19.846 1.00 87.06 538 VAL A O 1
ATOM 4093 N N . GLN A 1 539 ? -10.809 -13.014 18.690 1.00 91.94 539 GLN A N 1
ATOM 4094 C CA . GLN A 1 539 ? -9.781 -13.444 17.750 1.00 91.94 539 GLN A CA 1
ATOM 4095 C C . GLN A 1 539 ? -8.484 -12.693 18.062 1.00 91.94 539 GLN A C 1
ATOM 4097 O O . GLN A 1 539 ? -8.468 -11.466 18.059 1.00 91.94 539 GLN A O 1
ATOM 4102 N N . THR A 1 540 ? -7.404 -13.420 18.318 1.00 90.50 540 THR A N 1
ATOM 4103 C CA . THR A 1 540 ? -6.062 -12.867 18.503 1.00 90.50 540 THR A CA 1
ATOM 4104 C C . THR A 1 540 ? -5.155 -13.349 17.385 1.00 90.50 540 THR A C 1
ATOM 4106 O O . THR A 1 540 ? -5.071 -14.548 17.140 1.00 90.50 540 THR A O 1
ATOM 4109 N N . GLU A 1 541 ? -4.492 -12.431 16.700 1.00 94.00 541 GLU A N 1
ATOM 4110 C CA . GLU A 1 541 ? -3.507 -12.721 15.667 1.00 94.00 541 GLU A CA 1
ATOM 4111 C C . GLU A 1 541 ? -2.116 -12.364 16.169 1.00 94.00 541 GLU A C 1
ATOM 4113 O O . GLU A 1 541 ? -1.870 -11.254 16.632 1.00 94.00 541 GLU A O 1
ATOM 4118 N N . TRP A 1 542 ? -1.220 -13.336 16.090 1.00 90.62 542 TRP A N 1
ATOM 4119 C CA . TRP A 1 542 ? 0.184 -13.231 16.448 1.00 90.62 542 TRP A CA 1
ATOM 4120 C C . TRP A 1 542 ? 0.988 -13.233 15.158 1.00 90.62 542 TRP A C 1
ATOM 4122 O O . TRP A 1 542 ? 1.006 -14.248 14.464 1.00 90.62 542 TRP A O 1
ATOM 4132 N N . ILE A 1 543 ? 1.605 -12.109 14.821 1.00 92.75 543 ILE A N 1
ATOM 4133 C CA . ILE A 1 543 ? 2.198 -11.860 13.510 1.00 92.75 543 ILE A CA 1
ATOM 4134 C C . ILE A 1 543 ? 3.693 -11.612 13.679 1.00 92.75 543 ILE A C 1
ATOM 4136 O O . ILE A 1 543 ? 4.112 -10.681 14.367 1.00 92.75 543 ILE A O 1
ATOM 4140 N N . VAL A 1 544 ? 4.512 -12.421 13.016 1.00 90.94 544 VAL A N 1
ATOM 4141 C CA . VAL A 1 544 ? 5.932 -12.097 12.842 1.00 90.94 544 VAL A CA 1
ATOM 4142 C C . VAL A 1 544 ? 6.053 -11.229 11.596 1.00 90.94 544 VAL A C 1
ATOM 4144 O O . VAL A 1 544 ? 5.641 -11.652 10.520 1.00 90.94 544 VAL A O 1
ATOM 4147 N N . THR A 1 545 ? 6.575 -10.010 11.722 1.00 90.75 545 THR A N 1
ATOM 4148 C CA . THR A 1 545 ? 6.684 -9.060 10.594 1.00 90.75 545 THR A CA 1
ATOM 4149 C C . THR A 1 545 ? 8.062 -9.084 9.942 1.00 90.75 545 THR A C 1
ATOM 4151 O O . THR A 1 545 ? 8.184 -8.890 8.727 1.00 90.75 545 THR A O 1
ATOM 4154 N N . SER A 1 546 ? 9.091 -9.363 10.739 1.00 91.56 546 SER A N 1
ATOM 4155 C CA . SER A 1 546 ? 10.472 -9.562 10.312 1.00 91.56 546 SER A CA 1
ATOM 4156 C C . SER A 1 546 ? 11.233 -10.460 11.284 1.00 91.56 546 SER A C 1
ATOM 4158 O O . SER A 1 546 ? 10.781 -10.743 12.395 1.00 91.56 546 SER A O 1
ATOM 4160 N N . LEU A 1 547 ? 12.386 -10.943 10.841 1.00 91.75 547 LEU A N 1
ATOM 4161 C CA . LEU A 1 547 ? 13.295 -11.793 11.582 1.00 91.75 547 LEU A CA 1
ATOM 4162 C C . LEU A 1 547 ? 14.634 -11.094 11.737 1.00 91.75 547 LEU A C 1
ATOM 4164 O O . LEU A 1 547 ? 15.154 -10.497 10.796 1.00 91.75 547 LEU A O 1
ATOM 4168 N N . ASN A 1 548 ? 15.216 -11.235 12.916 1.00 92.00 548 ASN A N 1
ATOM 4169 C CA . ASN A 1 548 ? 16.589 -10.840 13.158 1.00 92.00 548 ASN A CA 1
ATOM 4170 C C . ASN A 1 548 ? 17.452 -12.093 13.302 1.00 92.00 548 ASN A C 1
ATOM 4172 O O . ASN A 1 548 ? 17.252 -12.901 14.212 1.00 92.00 548 ASN A O 1
ATOM 4176 N N . TYR A 1 549 ? 18.395 -12.275 12.376 1.00 93.19 549 TYR A N 1
ATOM 4177 C CA . TYR A 1 549 ? 19.366 -13.360 12.466 1.00 93.19 549 TYR A CA 1
ATOM 4178 C C . TYR A 1 549 ? 20.365 -13.048 13.577 1.00 93.19 549 TYR A C 1
ATOM 4180 O O . TYR A 1 549 ? 21.059 -12.032 13.526 1.00 93.19 549 TYR A O 1
ATOM 4188 N N . ALA A 1 550 ? 20.484 -13.943 14.555 1.00 89.19 550 ALA A N 1
ATOM 4189 C CA . ALA A 1 550 ? 21.525 -13.839 15.569 1.00 89.19 550 ALA A CA 1
ATOM 4190 C C . ALA A 1 550 ? 22.922 -13.791 14.919 1.00 89.19 550 ALA A C 1
ATOM 4192 O O . ALA A 1 550 ? 23.162 -14.422 13.888 1.00 89.19 550 ALA A O 1
ATOM 4193 N N . ALA A 1 551 ? 23.871 -13.087 15.545 1.00 84.31 551 ALA A N 1
ATOM 4194 C CA . ALA A 1 551 ? 25.227 -12.910 15.010 1.00 84.31 551 ALA A CA 1
ATOM 4195 C C . ALA A 1 551 ? 25.955 -14.240 14.708 1.00 84.31 551 ALA A C 1
ATOM 4197 O O . ALA A 1 551 ? 26.796 -14.304 13.817 1.00 84.31 551 ALA A O 1
ATOM 4198 N N . ASN A 1 552 ? 25.608 -15.308 15.427 1.00 86.06 552 ASN A N 1
ATOM 4199 C CA . ASN A 1 552 ? 26.120 -16.669 15.274 1.00 86.06 552 ASN A CA 1
ATOM 4200 C C . ASN A 1 552 ? 25.049 -17.655 14.768 1.00 86.06 552 ASN A C 1
ATOM 4202 O O . ASN A 1 552 ? 25.106 -18.842 15.093 1.00 86.06 552 ASN A O 1
ATOM 4206 N N . ALA A 1 553 ? 24.047 -17.175 14.025 1.00 90.00 553 ALA A N 1
ATOM 4207 C CA . ALA A 1 553 ? 22.978 -18.017 13.505 1.00 90.00 553 ALA A CA 1
ATOM 4208 C C . ALA A 1 553 ? 23.533 -19.155 12.631 1.00 90.00 553 ALA A C 1
ATOM 4210 O O . ALA A 1 553 ? 24.323 -18.923 11.713 1.00 90.00 553 ALA A O 1
ATOM 4211 N N . ALA A 1 554 ? 23.106 -20.387 12.909 1.00 91.44 554 ALA A N 1
ATOM 4212 C CA . ALA A 1 554 ? 23.556 -21.562 12.176 1.00 91.44 554 ALA A CA 1
ATOM 4213 C C . ALA A 1 554 ? 22.935 -21.601 10.765 1.00 91.44 554 ALA A C 1
ATOM 4215 O O . ALA A 1 554 ? 21.752 -21.276 10.609 1.00 91.44 554 ALA A O 1
ATOM 4216 N N . PRO A 1 555 ? 23.692 -22.010 9.732 1.00 91.50 555 PRO A N 1
ATOM 4217 C CA . PRO A 1 555 ? 23.164 -22.103 8.379 1.00 91.50 555 PRO A CA 1
ATOM 4218 C C . PRO A 1 555 ? 22.125 -23.226 8.276 1.00 91.50 555 PRO A C 1
ATOM 4220 O O . PRO A 1 555 ? 22.349 -24.337 8.760 1.00 91.50 555 PRO A O 1
ATOM 4223 N N . THR A 1 556 ? 20.998 -22.954 7.617 1.00 92.00 556 THR A N 1
ATOM 4224 C CA . THR A 1 556 ? 20.003 -23.975 7.255 1.00 92.00 556 THR A CA 1
ATOM 4225 C C . THR A 1 556 ? 19.874 -24.065 5.741 1.00 92.00 556 THR A C 1
ATOM 4227 O O . THR A 1 556 ? 19.660 -23.060 5.069 1.00 92.00 556 THR A O 1
ATOM 4230 N N . ARG A 1 557 ? 20.047 -25.261 5.178 1.00 91.31 557 ARG A N 1
ATOM 42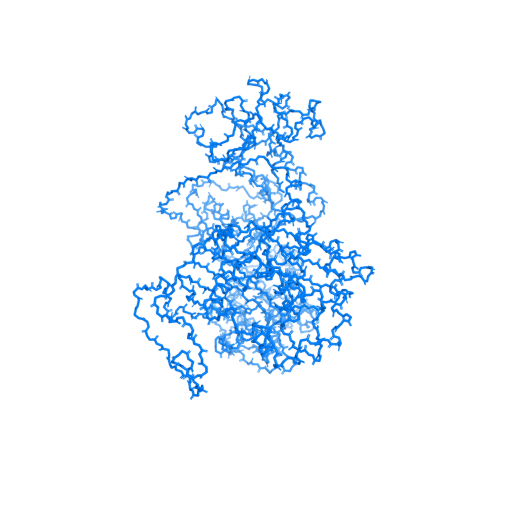31 C CA . ARG A 1 557 ? 20.062 -25.443 3.723 1.00 91.31 557 ARG A CA 1
ATOM 4232 C C . ARG A 1 557 ? 18.652 -25.607 3.186 1.00 91.31 557 ARG A C 1
ATOM 4234 O O . ARG A 1 557 ? 17.938 -26.524 3.582 1.00 91.31 557 ARG A O 1
ATOM 4241 N N . VAL A 1 558 ? 18.303 -24.766 2.223 1.00 93.19 558 VAL A N 1
ATOM 4242 C CA . VAL A 1 558 ? 17.047 -24.824 1.480 1.00 93.19 558 VAL A CA 1
ATOM 4243 C C . VAL A 1 558 ? 17.401 -25.084 0.025 1.00 93.19 558 VAL A C 1
ATOM 4245 O O . VAL A 1 558 ? 18.141 -24.317 -0.589 1.00 93.19 558 VAL A O 1
ATOM 4248 N N . SER A 1 559 ? 16.917 -26.194 -0.526 1.00 93.62 559 SER A N 1
ATOM 4249 C CA . SER A 1 559 ? 17.232 -26.582 -1.897 1.00 93.62 559 SER A CA 1
ATOM 4250 C C . SER A 1 559 ? 15.969 -26.936 -2.662 1.00 93.62 559 SER A C 1
ATOM 4252 O O . SER A 1 559 ? 15.173 -27.745 -2.184 1.00 93.62 559 SER A O 1
ATOM 4254 N N . LYS A 1 560 ? 15.770 -26.319 -3.830 1.00 94.06 560 LYS A N 1
ATOM 4255 C CA . LYS A 1 560 ? 14.576 -26.524 -4.666 1.00 94.06 560 LYS A CA 1
ATOM 4256 C C . LYS A 1 560 ? 14.958 -26.849 -6.113 1.00 94.06 560 LYS A C 1
ATOM 4258 O O . LYS A 1 560 ? 15.953 -26.308 -6.599 1.00 94.06 560 LYS A O 1
ATOM 4263 N N . PRO A 1 561 ? 14.212 -27.731 -6.799 1.00 95.69 561 PRO A N 1
ATOM 4264 C CA . PRO A 1 561 ? 14.462 -28.039 -8.202 1.00 95.69 561 PRO A CA 1
ATOM 4265 C C . PRO A 1 561 ? 14.002 -26.881 -9.092 1.00 95.69 561 PRO A C 1
ATOM 4267 O O . PRO A 1 561 ? 13.012 -26.215 -8.788 1.00 95.69 561 PRO A O 1
ATOM 4270 N N . CYS A 1 562 ? 14.699 -26.656 -10.201 1.00 95.19 562 CYS A N 1
ATOM 4271 C CA . CYS A 1 562 ? 14.282 -25.691 -11.213 1.00 95.19 562 CYS A CA 1
ATOM 4272 C C . CYS A 1 562 ? 13.384 -26.381 -12.251 1.00 95.19 562 CYS A C 1
ATOM 4274 O O . CYS A 1 562 ? 13.793 -27.395 -12.818 1.00 95.19 562 CYS A O 1
ATOM 4276 N N . SER A 1 563 ? 12.159 -25.878 -12.462 1.00 93.38 563 SER A N 1
ATOM 4277 C CA . SER A 1 563 ? 11.172 -26.536 -13.332 1.00 93.38 563 SER A CA 1
ATOM 4278 C C . SER A 1 563 ? 11.500 -26.374 -14.816 1.00 93.38 563 SER A C 1
ATOM 4280 O O . SER A 1 563 ? 12.066 -25.370 -15.239 1.00 93.38 563 SER A O 1
ATOM 4282 N N . VAL A 1 564 ? 11.070 -27.350 -15.616 1.00 91.25 564 VAL A N 1
ATOM 4283 C CA . VAL A 1 564 ? 11.051 -27.255 -17.084 1.00 91.25 564 VAL A CA 1
ATOM 4284 C C . VAL A 1 564 ? 10.008 -26.253 -17.591 1.00 91.25 564 VAL A C 1
ATOM 4286 O O . VAL A 1 564 ? 10.127 -25.786 -18.715 1.00 91.25 564 VAL A O 1
ATOM 4289 N N . ASP A 1 565 ? 9.025 -25.881 -16.763 1.00 89.12 565 ASP A N 1
ATOM 4290 C CA . ASP A 1 565 ? 7.985 -24.902 -17.123 1.00 89.12 565 ASP A CA 1
ATOM 4291 C C . ASP A 1 565 ? 8.534 -23.466 -17.257 1.00 89.12 565 ASP A C 1
ATOM 4293 O O . ASP A 1 565 ? 7.875 -22.593 -17.818 1.00 89.12 565 ASP A O 1
ATOM 4297 N N . TRP A 1 566 ? 9.736 -23.210 -16.728 1.00 92.44 566 TRP A N 1
ATOM 4298 C CA . TRP A 1 566 ? 10.470 -21.944 -16.848 1.00 92.44 566 TRP A CA 1
ATOM 4299 C C . TRP A 1 566 ? 11.955 -22.200 -17.150 1.00 92.44 566 TRP A C 1
ATOM 4301 O O . TRP A 1 566 ? 12.876 -21.698 -16.495 1.00 92.44 566 TRP A O 1
ATOM 4311 N N . ASP A 1 567 ? 12.179 -23.037 -18.158 1.00 93.06 567 ASP A N 1
ATOM 4312 C CA . ASP A 1 567 ? 13.486 -23.508 -18.602 1.00 93.06 567 ASP A CA 1
ATOM 4313 C C . ASP A 1 567 ? 14.482 -22.392 -18.964 1.00 93.06 567 ASP A C 1
ATOM 4315 O O . ASP A 1 567 ? 15.658 -22.502 -18.613 1.00 93.06 567 ASP A O 1
ATOM 4319 N N . ASN A 1 568 ? 14.044 -21.287 -19.572 1.00 93.06 568 ASN A N 1
ATOM 4320 C CA . ASN A 1 568 ? 14.919 -20.181 -19.971 1.00 93.06 568 ASN A CA 1
ATOM 4321 C C . ASN A 1 568 ? 15.533 -19.465 -18.766 1.00 93.06 568 ASN A C 1
ATOM 4323 O O . ASN A 1 568 ? 16.728 -19.143 -18.789 1.00 93.06 568 ASN A O 1
ATOM 4327 N N . ALA A 1 569 ? 14.741 -19.273 -17.708 1.00 95.44 569 ALA A N 1
ATOM 4328 C CA . ALA A 1 569 ? 15.209 -18.746 -16.430 1.00 95.44 569 ALA A CA 1
ATOM 4329 C C . ALA A 1 569 ? 16.167 -19.742 -15.756 1.00 95.44 569 ALA A C 1
ATOM 4331 O O . ALA A 1 569 ? 17.279 -19.396 -15.356 1.00 95.44 569 ALA A O 1
ATOM 4332 N N . CYS A 1 570 ? 15.806 -21.026 -15.731 1.00 96.31 570 CYS A N 1
ATOM 4333 C CA . CYS A 1 570 ? 16.662 -22.069 -15.173 1.00 96.31 570 CYS A CA 1
ATOM 4334 C C . CYS A 1 570 ? 18.016 -22.199 -15.885 1.00 96.31 570 CYS A C 1
ATOM 4336 O O . CYS A 1 570 ? 19.050 -22.339 -15.225 1.00 96.31 570 CYS A O 1
ATOM 4338 N N . TRP A 1 571 ? 18.045 -22.144 -17.218 1.00 96.25 571 TRP A N 1
ATOM 4339 C CA . TRP A 1 571 ? 19.292 -22.169 -17.979 1.00 96.25 571 TRP A CA 1
ATOM 4340 C C . TRP A 1 571 ? 20.122 -20.909 -17.744 1.00 96.25 571 TRP A C 1
ATOM 4342 O O . TRP A 1 571 ? 21.347 -21.013 -17.644 1.00 96.25 571 TRP A O 1
ATOM 4352 N N . HIS A 1 572 ? 19.482 -19.745 -17.578 1.00 96.12 572 HIS A N 1
ATOM 4353 C CA . HIS A 1 572 ? 20.171 -18.518 -17.186 1.00 96.12 572 HIS A CA 1
ATOM 4354 C C . HIS A 1 572 ? 20.892 -18.704 -15.851 1.00 96.12 572 HIS A C 1
ATOM 4356 O O . HIS A 1 572 ? 22.113 -18.545 -15.792 1.00 96.12 572 HIS A O 1
ATOM 4362 N N . TYR A 1 573 ? 20.186 -19.139 -14.809 1.00 96.62 573 TYR A N 1
ATOM 4363 C CA . TYR A 1 573 ? 20.776 -19.325 -13.483 1.00 96.62 573 TYR A CA 1
ATOM 4364 C C . TYR A 1 573 ? 21.869 -20.395 -13.493 1.00 96.62 573 TYR A C 1
ATOM 4366 O O . TYR A 1 573 ? 22.942 -20.187 -12.930 1.00 96.62 573 TYR A O 1
ATOM 4374 N N . SER A 1 574 ? 21.644 -21.513 -14.189 1.00 95.75 574 SER A N 1
ATOM 4375 C CA . SER A 1 574 ? 22.643 -22.574 -14.348 1.00 95.75 574 SER A CA 1
ATOM 4376 C C . SER A 1 574 ? 23.918 -22.051 -15.016 1.00 95.75 574 SER A C 1
ATOM 4378 O O . SER A 1 574 ? 25.026 -22.318 -14.544 1.00 95.75 574 SER A O 1
ATOM 4380 N N . SER A 1 575 ? 23.773 -21.253 -16.080 1.00 94.69 575 SER A N 1
ATOM 4381 C CA . SER A 1 575 ? 24.907 -20.631 -16.767 1.00 94.69 575 SER A CA 1
ATOM 4382 C C . SER A 1 575 ? 25.644 -19.639 -15.869 1.00 94.69 575 SER A C 1
ATOM 4384 O O . SER A 1 575 ? 26.869 -19.701 -15.779 1.00 94.69 575 SER A O 1
ATOM 4386 N N . ALA A 1 576 ? 24.922 -18.815 -15.107 1.00 95.31 576 ALA A N 1
ATOM 4387 C CA . ALA A 1 576 ? 25.513 -17.858 -14.184 1.00 95.31 576 ALA A CA 1
ATOM 4388 C C . ALA A 1 576 ? 26.279 -18.542 -13.042 1.00 95.31 576 ALA A C 1
ATOM 4390 O O . ALA A 1 576 ? 27.391 -18.126 -12.714 1.00 95.31 576 ALA A O 1
ATOM 4391 N N . VAL A 1 577 ? 25.749 -19.638 -12.490 1.00 95.75 577 VAL A N 1
ATOM 4392 C CA . VAL A 1 577 ? 26.450 -20.462 -11.490 1.00 95.75 577 VAL A CA 1
ATOM 4393 C C . VAL A 1 577 ? 27.709 -21.106 -12.074 1.00 95.75 577 VAL A C 1
ATOM 4395 O O . VAL A 1 577 ? 28.721 -21.196 -11.384 1.00 95.75 577 VAL A O 1
ATOM 4398 N N . ARG A 1 578 ? 27.704 -21.528 -13.346 1.00 92.94 578 ARG A N 1
ATOM 4399 C CA . ARG A 1 578 ? 28.932 -22.028 -13.992 1.00 92.94 578 ARG A CA 1
ATOM 4400 C C . ARG A 1 578 ? 29.978 -20.934 -14.185 1.00 92.94 578 ARG A C 1
ATOM 4402 O O . ARG A 1 578 ? 31.161 -21.213 -14.010 1.00 92.94 578 ARG A O 1
ATOM 4409 N N . GLN A 1 579 ? 29.559 -19.712 -14.519 1.00 91.75 579 GLN A N 1
ATOM 4410 C CA . GLN A 1 579 ? 30.470 -18.567 -14.640 1.00 91.75 579 GLN A CA 1
ATOM 4411 C C . GLN A 1 579 ? 31.039 -18.138 -13.282 1.00 91.75 579 GLN A C 1
ATOM 4413 O O . GLN A 1 579 ? 32.198 -17.730 -13.197 1.00 91.75 579 GLN A O 1
ATOM 4418 N N . ASN A 1 580 ? 30.250 -18.254 -12.212 1.00 94.06 580 ASN A N 1
ATOM 4419 C CA . ASN A 1 580 ? 30.691 -17.980 -10.851 1.00 94.06 580 ASN A CA 1
ATOM 4420 C C . ASN A 1 580 ? 30.165 -19.046 -9.869 1.00 94.06 580 ASN A C 1
ATOM 4422 O O . ASN A 1 580 ? 29.066 -18.899 -9.321 1.00 94.06 580 ASN A O 1
ATOM 4426 N N . PRO A 1 581 ? 30.971 -20.091 -9.580 1.00 94.88 581 PRO A N 1
ATOM 4427 C CA . PRO A 1 581 ? 30.581 -21.178 -8.678 1.00 94.88 581 PRO A CA 1
ATOM 4428 C C . PRO A 1 581 ? 30.208 -20.725 -7.260 1.00 94.88 581 PRO A C 1
ATOM 4430 O O . PRO A 1 581 ? 29.490 -21.437 -6.559 1.00 94.88 581 PRO A O 1
ATOM 4433 N N . GLY A 1 582 ? 30.644 -19.531 -6.837 1.00 92.88 582 GLY A N 1
ATOM 4434 C CA . GLY A 1 582 ? 30.258 -18.933 -5.557 1.00 92.88 582 GLY A CA 1
ATOM 4435 C C . GLY A 1 582 ? 28.765 -18.604 -5.448 1.00 92.88 582 GLY A C 1
ATOM 4436 O O . GLY A 1 582 ? 28.273 -18.411 -4.342 1.00 92.88 582 GLY A O 1
ATOM 4437 N N . TRP A 1 583 ? 28.026 -18.576 -6.561 1.00 95.69 583 TRP A N 1
ATOM 4438 C CA . TRP A 1 583 ? 26.575 -18.354 -6.573 1.00 95.69 583 TRP A CA 1
ATOM 4439 C C . TRP A 1 583 ? 25.744 -19.644 -6.545 1.00 95.69 583 TRP A C 1
ATOM 4441 O O . TRP A 1 583 ? 24.518 -19.584 -6.659 1.00 95.69 583 TRP A O 1
ATOM 4451 N N . ALA A 1 584 ? 26.386 -20.809 -6.396 1.00 95.56 584 ALA A N 1
ATOM 4452 C CA . ALA A 1 584 ? 25.688 -22.085 -6.224 1.00 95.56 584 ALA A CA 1
ATOM 4453 C C . ALA A 1 584 ? 24.908 -22.153 -4.897 1.00 95.56 584 ALA A C 1
ATOM 4455 O O . ALA A 1 584 ? 23.866 -22.806 -4.826 1.00 95.56 584 ALA A O 1
ATOM 4456 N N . THR A 1 585 ? 25.407 -21.455 -3.871 1.00 96.00 585 THR A N 1
ATOM 4457 C CA . THR A 1 585 ? 24.782 -21.340 -2.550 1.00 96.00 585 THR A CA 1
ATOM 4458 C C . THR A 1 585 ? 24.661 -19.865 -2.182 1.00 96.00 585 THR A C 1
ATOM 4460 O O . THR A 1 585 ? 25.666 -19.169 -2.068 1.00 96.00 585 THR A O 1
ATOM 4463 N N . LEU A 1 586 ? 23.435 -19.386 -1.985 1.00 96.38 586 LEU A N 1
ATOM 4464 C CA . LEU A 1 586 ? 23.128 -17.989 -1.691 1.00 96.38 586 LEU A CA 1
ATOM 4465 C C . LEU A 1 586 ? 22.647 -17.840 -0.249 1.00 96.38 586 LEU A C 1
ATOM 4467 O O . LEU A 1 586 ? 21.592 -18.351 0.127 1.00 96.38 586 LEU A O 1
ATOM 4471 N N . THR A 1 587 ? 23.409 -17.123 0.570 1.00 95.12 587 THR A N 1
ATOM 4472 C CA . THR A 1 587 ? 23.050 -16.872 1.969 1.00 95.12 587 THR A CA 1
ATOM 4473 C C . THR A 1 587 ? 22.054 -15.719 2.072 1.00 95.12 587 THR A C 1
ATOM 4475 O O . THR A 1 587 ? 22.273 -14.636 1.534 1.00 95.12 587 THR A O 1
ATOM 4478 N N . CYS A 1 588 ? 20.972 -15.918 2.821 1.00 95.62 588 CYS A N 1
ATOM 4479 C CA . CYS A 1 588 ? 19.960 -14.892 3.049 1.00 95.62 588 CYS A CA 1
ATOM 4480 C C . CYS A 1 588 ? 20.515 -13.642 3.735 1.00 95.62 588 CYS A C 1
ATOM 4482 O O . CYS A 1 588 ? 21.165 -13.734 4.776 1.00 95.62 588 CYS A O 1
ATOM 4484 N N . VAL A 1 589 ? 20.224 -12.461 3.195 1.00 93.44 589 VAL A N 1
ATOM 4485 C CA . VAL A 1 589 ? 20.573 -11.174 3.819 1.00 93.44 589 VAL A CA 1
ATOM 4486 C C . VAL A 1 589 ? 19.517 -10.767 4.860 1.00 93.44 589 VAL A C 1
ATOM 4488 O O . VAL A 1 589 ? 18.352 -11.146 4.698 1.00 93.44 589 VAL A O 1
ATOM 4491 N N . PRO A 1 590 ? 19.879 -10.041 5.938 1.00 91.69 590 PRO A N 1
ATOM 4492 C CA . PRO A 1 590 ? 18.921 -9.603 6.963 1.00 91.69 590 PRO A CA 1
ATOM 4493 C C . PRO A 1 590 ? 17.713 -8.850 6.395 1.00 91.69 590 PRO A C 1
ATOM 4495 O O . PRO A 1 590 ? 16.585 -9.062 6.822 1.00 91.69 590 PRO A O 1
ATOM 4498 N N . GLU A 1 591 ? 17.926 -8.037 5.363 1.00 90.62 591 GLU A N 1
ATOM 4499 C CA . GLU A 1 591 ? 16.893 -7.253 4.686 1.00 90.62 591 GLU A CA 1
ATOM 4500 C C . GLU A 1 591 ? 15.826 -8.138 4.023 1.00 90.62 591 GLU A C 1
ATOM 4502 O O . GLU A 1 591 ? 14.676 -7.729 3.885 1.00 90.62 591 GLU A O 1
ATOM 4507 N N . ALA A 1 592 ? 16.189 -9.359 3.616 1.00 91.50 592 ALA A N 1
ATOM 4508 C CA . ALA A 1 592 ? 15.279 -10.335 3.017 1.00 91.50 592 ALA A CA 1
ATOM 4509 C C . ALA A 1 592 ? 14.487 -11.140 4.061 1.00 91.50 592 ALA A C 1
ATOM 4511 O O . ALA A 1 592 ? 13.549 -11.855 3.705 1.00 91.50 592 ALA A O 1
ATOM 4512 N N . ALA A 1 593 ? 14.852 -11.026 5.341 1.00 91.44 593 ALA A N 1
ATOM 4513 C CA . ALA A 1 593 ? 14.228 -11.709 6.467 1.00 91.44 593 ALA A CA 1
ATOM 4514 C C . ALA A 1 593 ? 12.984 -10.951 6.965 1.00 91.44 593 ALA A C 1
ATOM 4516 O O . ALA A 1 593 ? 12.745 -10.823 8.159 1.00 91.44 593 ALA A O 1
ATOM 4517 N N . ALA A 1 594 ? 12.183 -10.411 6.053 1.00 88.44 594 ALA A N 1
ATOM 4518 C CA . ALA A 1 594 ? 10.985 -9.648 6.365 1.00 88.44 594 ALA A CA 1
ATOM 4519 C C . ALA A 1 594 ? 9.843 -10.041 5.432 1.00 88.44 594 ALA A C 1
ATOM 4521 O O . ALA A 1 594 ? 10.069 -10.548 4.333 1.00 88.44 594 ALA A O 1
ATOM 4522 N N . THR A 1 595 ? 8.614 -9.750 5.855 1.00 83.88 595 THR A N 1
ATOM 4523 C CA . THR A 1 595 ? 7.415 -9.888 5.007 1.00 83.88 595 THR A CA 1
ATOM 4524 C C . THR A 1 595 ? 7.526 -9.085 3.704 1.00 83.88 595 THR A C 1
ATOM 4526 O O . THR A 1 595 ? 6.967 -9.488 2.687 1.00 83.88 595 THR A O 1
ATOM 4529 N N . LYS A 1 596 ? 8.307 -7.994 3.703 1.00 82.44 596 LYS A N 1
ATOM 4530 C CA . LYS A 1 596 ? 8.713 -7.240 2.510 1.00 82.44 596 LYS A CA 1
ATOM 4531 C C . LYS A 1 596 ? 10.176 -6.804 2.631 1.00 82.44 596 LYS A C 1
ATOM 4533 O O . LYS A 1 596 ? 10.538 -6.140 3.600 1.00 82.44 596 LYS A O 1
ATOM 4538 N N . LYS A 1 597 ? 11.007 -7.146 1.637 1.00 81.69 597 LYS A N 1
ATOM 4539 C CA . LYS A 1 597 ? 12.395 -6.659 1.545 1.00 81.69 597 LYS A CA 1
ATOM 4540 C C . LYS A 1 597 ? 12.395 -5.170 1.156 1.00 81.69 597 LYS A C 1
ATOM 4542 O O . LYS A 1 597 ? 11.668 -4.815 0.227 1.00 81.69 597 LYS A O 1
ATOM 4547 N N . PRO A 1 598 ? 13.186 -4.308 1.821 1.00 79.75 598 PRO A N 1
ATOM 4548 C CA . PRO A 1 598 ? 13.401 -2.927 1.394 1.00 79.75 598 PRO A CA 1
ATOM 4549 C C . PRO A 1 598 ? 13.890 -2.837 -0.058 1.00 79.75 598 PRO A C 1
ATOM 4551 O O . PRO A 1 598 ? 14.715 -3.650 -0.488 1.00 79.75 598 PRO A O 1
ATOM 4554 N N . ASP A 1 599 ? 13.392 -1.847 -0.801 1.00 80.00 599 ASP A N 1
ATOM 4555 C CA . ASP A 1 599 ? 13.798 -1.626 -2.189 1.00 80.00 599 ASP A CA 1
ATOM 4556 C C . ASP A 1 599 ? 15.243 -1.106 -2.266 1.00 80.00 599 ASP A C 1
ATOM 4558 O O . ASP A 1 599 ? 15.680 -0.292 -1.452 1.00 80.00 599 ASP A O 1
ATOM 4562 N N . MET A 1 600 ? 15.992 -1.606 -3.246 1.00 77.94 600 MET A N 1
ATOM 4563 C CA . MET A 1 600 ? 17.379 -1.223 -3.511 1.00 77.94 600 MET A CA 1
ATOM 4564 C C . MET A 1 600 ? 17.566 -0.634 -4.913 1.00 77.94 600 MET A C 1
ATOM 4566 O O . MET A 1 600 ? 18.700 -0.361 -5.298 1.00 77.94 600 MET A O 1
ATOM 4570 N N . GLY A 1 601 ? 16.488 -0.434 -5.678 1.00 78.75 601 GLY A N 1
ATOM 4571 C CA . GLY A 1 601 ? 16.534 0.030 -7.061 1.00 78.75 601 GLY A CA 1
ATOM 4572 C C . GLY A 1 601 ? 17.139 -1.011 -8.011 1.00 78.75 601 GLY A C 1
ATOM 4573 O O . GLY A 1 601 ? 18.203 -1.591 -7.763 1.00 78.75 601 GLY A O 1
ATOM 4574 N N . ARG A 1 602 ? 16.487 -1.247 -9.153 1.00 79.25 602 ARG A N 1
ATOM 4575 C CA . ARG A 1 602 ? 16.985 -2.208 -10.148 1.00 79.25 602 ARG A CA 1
ATOM 4576 C C . ARG A 1 602 ? 18.087 -1.572 -10.995 1.00 79.25 602 ARG A C 1
ATOM 4578 O O . ARG A 1 602 ? 17.848 -0.665 -11.789 1.00 79.25 602 ARG A O 1
ATOM 4585 N N . ARG A 1 603 ? 19.328 -2.027 -10.800 1.00 86.69 603 ARG A N 1
ATOM 4586 C CA . ARG A 1 603 ? 20.494 -1.540 -11.555 1.00 86.69 603 ARG A CA 1
ATOM 4587 C C . ARG A 1 603 ? 20.644 -2.223 -12.909 1.00 86.69 603 ARG A C 1
ATOM 4589 O O . ARG A 1 603 ? 20.981 -1.558 -13.880 1.00 86.69 603 ARG A O 1
ATOM 4596 N N . VAL A 1 604 ? 20.410 -3.527 -12.956 1.00 89.00 604 VAL A N 1
ATOM 4597 C CA . VAL A 1 604 ? 20.643 -4.350 -14.144 1.00 89.00 604 VAL A CA 1
ATOM 4598 C C . VAL A 1 604 ? 19.798 -3.932 -15.353 1.00 89.00 604 VAL A C 1
ATOM 4600 O O . VAL A 1 604 ? 20.416 -3.726 -16.396 1.00 89.00 604 VAL A O 1
ATOM 4603 N N . PRO A 1 605 ? 18.471 -3.702 -15.246 1.00 88.06 605 PRO A N 1
ATOM 4604 C CA . PRO A 1 605 ? 17.666 -3.295 -16.398 1.00 88.06 605 PRO A CA 1
ATOM 4605 C C . PRO A 1 605 ? 18.181 -1.982 -16.998 1.00 88.06 605 PRO A C 1
ATOM 4607 O O . PRO A 1 605 ? 18.497 -1.923 -18.179 1.00 88.06 605 PRO A O 1
ATOM 4610 N N . ARG A 1 606 ? 18.440 -0.979 -16.145 1.00 88.06 606 ARG A N 1
ATOM 4611 C CA . ARG A 1 606 ? 18.984 0.325 -16.553 1.00 88.06 606 ARG A CA 1
ATOM 4612 C C . ARG A 1 606 ? 20.334 0.220 -17.268 1.00 88.06 606 ARG A C 1
ATOM 4614 O O . ARG A 1 606 ? 20.599 0.969 -18.203 1.00 88.06 606 ARG A O 1
ATOM 4621 N N . VAL A 1 607 ? 21.230 -0.648 -16.795 1.00 90.00 607 VAL A N 1
ATOM 4622 C CA . VAL A 1 607 ? 22.545 -0.820 -17.434 1.00 90.00 607 VAL A CA 1
ATOM 4623 C C . VAL A 1 607 ? 22.408 -1.561 -18.762 1.00 90.00 607 VAL A C 1
ATOM 4625 O O . VAL A 1 607 ? 23.085 -1.195 -19.719 1.00 90.00 607 VAL A O 1
ATOM 4628 N N . TRP A 1 608 ? 21.521 -2.554 -18.838 1.00 90.62 608 TRP A N 1
ATOM 4629 C CA . TRP A 1 608 ? 21.277 -3.300 -20.069 1.00 90.62 608 TRP A CA 1
ATOM 4630 C C . TRP A 1 608 ? 20.685 -2.388 -21.148 1.00 90.62 608 TRP A C 1
ATOM 4632 O O . TRP A 1 608 ? 21.211 -2.337 -22.256 1.00 90.62 608 TRP A O 1
ATOM 4642 N N . GLU A 1 609 ? 19.678 -1.588 -20.791 1.00 87.50 609 GLU A N 1
ATOM 4643 C CA . GLU A 1 609 ? 19.071 -0.577 -21.665 1.00 87.50 609 GLU A CA 1
ATOM 4644 C C . GLU A 1 609 ? 20.096 0.453 -22.149 1.00 87.50 609 GLU A C 1
ATOM 4646 O O . GLU A 1 609 ? 20.100 0.824 -23.317 1.00 87.50 609 GLU A O 1
ATOM 4651 N N . ALA A 1 610 ? 21.011 0.894 -21.279 1.00 88.56 610 ALA A N 1
ATOM 4652 C CA . ALA A 1 610 ? 22.051 1.846 -21.661 1.00 88.56 610 ALA A CA 1
ATOM 4653 C C . ALA A 1 610 ? 23.055 1.273 -22.680 1.00 88.56 610 ALA A C 1
ATOM 4655 O O . ALA A 1 610 ? 23.592 2.034 -23.490 1.00 88.56 610 ALA A O 1
ATOM 4656 N N . GLN A 1 611 ? 23.315 -0.038 -22.628 1.00 89.06 611 GLN A N 1
ATOM 4657 C CA . GLN A 1 611 ? 24.133 -0.751 -23.614 1.00 89.06 611 GLN A CA 1
ATOM 4658 C C . GLN A 1 611 ? 23.359 -0.940 -24.933 1.00 89.06 611 GLN A C 1
ATOM 4660 O O . GLN A 1 611 ? 23.894 -0.674 -26.000 1.00 89.06 611 GLN A O 1
ATOM 4665 N N . HIS A 1 612 ? 22.059 -1.241 -24.864 1.00 88.25 612 HIS A N 1
ATOM 4666 C CA . HIS A 1 612 ? 21.191 -1.519 -26.022 1.00 88.25 612 HIS A CA 1
ATOM 4667 C C . HIS A 1 612 ? 20.317 -0.320 -26.429 1.00 88.25 612 HIS A C 1
ATOM 4669 O O . HIS A 1 612 ? 19.169 -0.473 -26.840 1.00 88.25 612 HIS A O 1
ATOM 4675 N N . LYS A 1 613 ? 20.848 0.897 -26.282 1.00 87.12 613 LYS A N 1
ATOM 4676 C CA . LYS A 1 613 ? 20.093 2.153 -26.444 1.00 87.12 613 LYS A CA 1
ATOM 4677 C C . LYS A 1 613 ? 19.833 2.572 -27.895 1.00 87.12 613 LYS A C 1
ATOM 4679 O O . LYS A 1 613 ? 19.167 3.584 -28.112 1.00 87.12 613 LYS A O 1
ATOM 4684 N N . GLY A 1 614 ? 20.431 1.893 -28.872 1.00 85.69 614 GLY A N 1
ATOM 4685 C CA . GLY A 1 614 ? 20.296 2.248 -30.279 1.00 85.69 614 GLY A CA 1
ATOM 4686 C C . GLY A 1 614 ? 18.849 2.109 -30.748 1.00 85.69 614 GLY A C 1
ATOM 4687 O O . GLY A 1 614 ? 18.206 1.076 -30.539 1.00 85.69 614 GLY A O 1
ATOM 4688 N N . LYS A 1 615 ? 18.318 3.146 -31.397 1.00 83.00 615 LYS A N 1
ATOM 4689 C CA . LYS A 1 615 ? 16.938 3.139 -31.896 1.00 83.00 615 LYS A CA 1
ATOM 4690 C C . LYS A 1 615 ? 16.755 2.059 -32.954 1.00 83.00 615 LYS A C 1
ATOM 4692 O O . LYS A 1 615 ? 17.638 1.831 -33.770 1.00 83.00 615 LYS A O 1
ATOM 4697 N N . GLY A 1 616 ? 15.596 1.408 -32.954 1.00 79.12 616 GLY A N 1
ATOM 4698 C CA . GLY A 1 616 ? 15.265 0.359 -33.919 1.00 79.12 616 GLY A CA 1
ATOM 4699 C C . GLY A 1 616 ? 15.791 -1.033 -33.561 1.00 79.12 616 GLY A C 1
ATOM 4700 O O . GLY A 1 616 ? 15.266 -2.002 -34.090 1.00 79.12 616 GLY A O 1
ATOM 4701 N N . TRP A 1 617 ? 16.733 -1.184 -32.626 1.00 79.69 617 TRP A N 1
ATOM 4702 C CA . TRP A 1 617 ? 17.119 -2.517 -32.143 1.00 79.69 617 TRP A CA 1
ATOM 4703 C C . TRP A 1 617 ? 16.067 -3.137 -31.217 1.00 79.69 617 TRP A C 1
ATOM 4705 O O . TRP A 1 617 ? 15.854 -4.345 -31.246 1.00 79.69 617 TRP A O 1
ATOM 4715 N N . TRP A 1 618 ? 15.417 -2.319 -30.379 1.00 73.69 618 TRP A N 1
ATOM 4716 C CA . TRP A 1 618 ? 14.515 -2.799 -29.327 1.00 73.69 618 TRP A CA 1
ATOM 4717 C C . TRP A 1 618 ? 13.407 -1.787 -28.978 1.00 73.69 618 TRP A C 1
ATOM 4719 O O . TRP A 1 618 ? 13.379 -1.228 -27.884 1.00 73.69 618 TRP A O 1
ATOM 4729 N N . ASP A 1 619 ? 12.476 -1.535 -29.905 1.00 63.62 619 ASP A N 1
ATOM 4730 C CA . ASP A 1 619 ? 11.321 -0.646 -29.684 1.00 63.62 619 ASP A CA 1
ATOM 4731 C C . ASP A 1 619 ? 10.042 -1.214 -30.331 1.00 63.62 619 ASP A C 1
ATOM 4733 O O . ASP A 1 619 ? 10.053 -1.667 -31.483 1.00 63.62 619 ASP A O 1
ATOM 4737 N N . THR A 1 620 ? 8.932 -1.158 -29.590 1.00 49.81 620 THR A N 1
ATOM 4738 C CA . THR A 1 620 ? 7.564 -1.429 -30.055 1.00 49.81 620 THR A CA 1
ATOM 4739 C C . THR A 1 620 ? 7.170 -0.596 -31.275 1.00 49.81 620 THR A C 1
ATOM 4741 O O . THR A 1 620 ? 6.532 -1.138 -32.176 1.00 49.81 620 THR A O 1
ATOM 4744 N N . ALA A 1 621 ? 7.598 0.668 -31.367 1.00 42.16 621 ALA A N 1
ATOM 4745 C CA . ALA A 1 621 ? 7.303 1.544 -32.504 1.00 42.16 621 ALA A CA 1
ATOM 4746 C C . ALA A 1 621 ? 8.008 1.096 -33.798 1.00 42.16 621 ALA A C 1
ATOM 4748 O O . ALA A 1 621 ? 7.494 1.307 -34.893 1.00 42.16 621 ALA A O 1
ATOM 4749 N N . SER A 1 622 ? 9.162 0.431 -33.674 1.00 48.66 622 SER A N 1
ATOM 4750 C CA . SER A 1 622 ? 9.893 -0.163 -34.803 1.00 48.66 622 SER A CA 1
ATOM 4751 C C . SER A 1 622 ? 9.445 -1.587 -35.160 1.00 48.66 622 SER A C 1
ATOM 4753 O O . SER A 1 622 ? 9.893 -2.128 -36.165 1.00 48.66 622 SER A O 1
ATOM 4755 N N . GLY A 1 623 ? 8.568 -2.207 -34.357 1.00 48.91 623 GLY A N 1
ATOM 4756 C CA . GLY A 1 623 ? 8.095 -3.581 -34.573 1.00 48.91 623 GLY A CA 1
ATOM 4757 C C . GLY A 1 623 ? 9.131 -4.677 -34.281 1.00 48.91 623 GLY A C 1
ATOM 4758 O O . GLY A 1 623 ? 8.887 -5.839 -34.598 1.00 48.91 623 GLY A O 1
ATOM 4759 N N . ASN A 1 624 ? 10.263 -4.321 -33.663 1.00 55.75 624 ASN A N 1
ATOM 4760 C CA . ASN A 1 624 ? 11.455 -5.171 -33.558 1.00 55.75 624 ASN A CA 1
ATOM 4761 C C . ASN A 1 624 ? 11.609 -5.924 -32.225 1.00 55.75 624 ASN A C 1
ATOM 4763 O O . ASN A 1 624 ? 12.593 -6.636 -32.028 1.00 55.75 624 ASN A O 1
ATOM 4767 N N . ARG A 1 625 ? 10.625 -5.845 -31.319 1.00 59.81 625 ARG A N 1
ATOM 4768 C CA . ARG A 1 625 ? 10.513 -6.842 -30.243 1.00 59.81 625 ARG A CA 1
ATOM 4769 C C . ARG A 1 625 ? 10.071 -8.172 -30.841 1.00 59.81 625 ARG A C 1
ATOM 4771 O O . ARG A 1 625 ? 9.176 -8.204 -31.685 1.00 59.81 625 ARG A O 1
ATOM 4778 N N . SER A 1 626 ? 10.640 -9.274 -30.356 1.00 55.53 626 SER A N 1
ATOM 4779 C CA . SER A 1 626 ? 10.066 -10.594 -30.600 1.00 55.53 626 SER A CA 1
ATOM 4780 C C . SER A 1 626 ? 8.594 -10.564 -30.196 1.00 55.53 626 SER A C 1
ATOM 4782 O O . SER A 1 626 ? 8.280 -10.308 -29.035 1.00 55.53 626 SER A O 1
ATOM 4784 N N . GLN A 1 627 ? 7.693 -10.746 -31.164 1.00 53.19 627 GLN A N 1
ATOM 4785 C CA . GLN A 1 627 ? 6.253 -10.774 -30.926 1.00 53.19 627 GLN A CA 1
ATOM 4786 C C . GLN A 1 627 ? 5.933 -12.016 -30.091 1.00 53.19 627 GLN A C 1
ATOM 4788 O O . GLN A 1 627 ? 5.724 -13.104 -30.628 1.00 53.19 627 GLN A O 1
ATOM 4793 N N . LEU A 1 628 ? 5.967 -11.873 -28.769 1.00 61.34 628 LEU A N 1
ATOM 4794 C CA . LEU A 1 628 ? 5.438 -12.886 -27.870 1.00 61.34 628 LEU A CA 1
ATOM 4795 C C . LEU A 1 628 ? 3.903 -12.812 -27.896 1.00 61.34 628 LEU A C 1
ATOM 4797 O O . LEU A 1 628 ? 3.344 -11.743 -28.160 1.00 61.34 628 LEU A O 1
ATOM 4801 N N . PRO A 1 629 ? 3.196 -13.930 -27.662 1.00 59.25 629 PRO A N 1
ATOM 4802 C CA . PRO A 1 629 ? 1.746 -13.904 -27.524 1.00 59.25 629 PRO A CA 1
ATOM 4803 C C . PRO A 1 629 ? 1.348 -12.932 -26.406 1.00 59.25 629 PRO A C 1
ATOM 4805 O O . PRO A 1 629 ? 1.840 -13.048 -25.288 1.00 59.25 629 PRO A O 1
ATOM 4808 N N . SER A 1 630 ? 0.463 -11.978 -26.696 1.00 48.56 630 SER A N 1
ATOM 4809 C CA . SER A 1 630 ? -0.088 -11.066 -25.682 1.00 48.56 630 SER A CA 1
ATOM 4810 C C . SER A 1 630 ? -0.756 -11.869 -24.547 1.00 48.56 630 SER A C 1
ATOM 4812 O O . SER A 1 630 ? -1.477 -12.823 -24.865 1.00 48.56 630 SER A O 1
ATOM 4814 N N . PRO A 1 631 ? -0.529 -11.536 -23.255 1.00 58.78 631 PRO A N 1
ATOM 4815 C CA . PRO A 1 631 ? 0.148 -10.345 -22.704 1.00 58.78 631 PRO A CA 1
ATOM 4816 C C . PRO A 1 631 ? 1.643 -10.530 -22.325 1.00 58.78 631 PRO A C 1
ATOM 4818 O O . PRO A 1 631 ? 2.177 -9.779 -21.518 1.00 58.78 631 PRO A O 1
ATOM 4821 N N . GLU A 1 632 ? 2.359 -11.523 -22.862 1.00 77.56 632 GLU A N 1
ATOM 4822 C CA . GLU A 1 632 ? 3.744 -11.819 -22.450 1.00 77.56 632 GLU A CA 1
ATOM 4823 C C . GLU A 1 632 ? 4.746 -10.703 -22.828 1.00 77.56 632 GLU A C 1
ATOM 4825 O O . GLU A 1 632 ? 4.904 -10.358 -24.002 1.00 77.56 632 GLU A O 1
ATOM 4830 N N . ILE A 1 633 ? 5.498 -10.196 -21.841 1.00 81.06 633 ILE A N 1
ATOM 4831 C CA . ILE A 1 633 ? 6.553 -9.185 -22.027 1.00 81.06 633 ILE A CA 1
ATOM 4832 C C . ILE A 1 633 ? 7.939 -9.730 -21.672 1.00 81.06 633 ILE A C 1
ATOM 4834 O O . ILE A 1 633 ? 8.111 -10.481 -20.717 1.00 81.06 633 ILE A O 1
ATOM 4838 N N . CYS A 1 634 ? 8.963 -9.322 -22.421 1.00 85.19 634 CYS A N 1
ATOM 4839 C CA . CYS A 1 634 ? 10.354 -9.653 -22.116 1.00 85.19 634 CYS A CA 1
ATOM 4840 C C . CYS A 1 634 ? 10.896 -8.781 -20.978 1.00 85.19 634 CYS A C 1
ATOM 4842 O O . CYS A 1 634 ? 10.786 -7.556 -21.033 1.00 85.19 634 CYS A O 1
ATOM 4844 N N . GLN A 1 635 ? 11.532 -9.399 -19.985 1.00 87.25 635 GLN A N 1
ATOM 4845 C CA . GLN A 1 635 ? 12.067 -8.730 -18.800 1.00 87.25 635 GLN A CA 1
ATOM 4846 C C . GLN A 1 635 ? 13.532 -9.091 -18.568 1.00 87.25 635 GLN A C 1
ATOM 4848 O O . GLN A 1 635 ? 13.961 -10.210 -18.845 1.00 87.25 635 GLN A O 1
ATOM 4853 N N . ALA A 1 636 ? 14.287 -8.150 -18.001 1.00 89.50 636 ALA A N 1
ATOM 4854 C CA . ALA A 1 636 ? 15.620 -8.419 -17.482 1.00 89.50 636 ALA A CA 1
ATOM 4855 C C . ALA A 1 636 ? 15.525 -9.262 -16.205 1.00 89.50 636 ALA A C 1
ATOM 4857 O O . ALA A 1 636 ? 14.981 -8.819 -15.187 1.00 89.50 636 ALA A O 1
ATOM 4858 N N . ASP A 1 637 ? 16.050 -10.478 -16.284 1.00 93.75 637 ASP A N 1
ATOM 4859 C CA . ASP A 1 637 ? 16.225 -11.379 -15.155 1.00 93.75 637 ASP A CA 1
ATOM 4860 C C . ASP A 1 637 ? 17.689 -11.376 -14.711 1.00 93.75 637 ASP A C 1
ATOM 4862 O O . ASP A 1 637 ? 18.595 -11.341 -15.545 1.00 93.75 637 ASP A O 1
ATOM 4866 N N . GLU A 1 638 ? 17.918 -11.366 -13.401 1.00 93.50 638 GLU A N 1
ATOM 4867 C CA . GLU A 1 638 ? 19.230 -11.158 -12.800 1.00 93.50 638 GLU A CA 1
ATOM 4868 C C . GLU A 1 638 ? 19.663 -12.332 -11.927 1.00 93.50 638 GLU A C 1
ATOM 4870 O O . GLU A 1 638 ? 18.951 -12.734 -11.001 1.00 93.50 638 GLU A O 1
ATOM 4875 N N . TYR A 1 639 ? 20.903 -12.792 -12.111 1.00 94.94 639 TYR A N 1
ATOM 4876 C CA . TYR A 1 639 ? 21.504 -13.793 -11.234 1.00 94.94 639 TYR A CA 1
ATOM 4877 C C . TYR A 1 639 ? 22.910 -13.385 -10.751 1.00 94.94 639 TYR A C 1
ATOM 4879 O O . TYR A 1 639 ? 23.758 -13.020 -11.569 1.00 94.94 639 TYR A O 1
ATOM 4887 N N . PRO A 1 640 ? 23.205 -13.451 -9.434 1.00 95.56 640 PRO A N 1
ATOM 4888 C CA . PRO A 1 640 ? 22.336 -13.909 -8.348 1.00 95.56 640 PRO A CA 1
ATOM 4889 C C . PRO A 1 640 ? 21.156 -12.952 -8.117 1.00 95.56 640 PRO A C 1
ATOM 4891 O O . PRO A 1 640 ? 21.301 -11.756 -8.367 1.00 95.56 640 PRO A O 1
ATOM 4894 N N . PRO A 1 641 ? 20.000 -13.435 -7.634 1.00 94.31 641 PRO A N 1
ATOM 4895 C CA . PRO A 1 641 ? 18.811 -12.603 -7.494 1.00 94.31 641 PRO A CA 1
ATOM 4896 C C . PRO A 1 641 ? 19.018 -11.489 -6.470 1.00 94.31 641 PRO A C 1
ATOM 4898 O O . PRO A 1 641 ? 19.579 -11.718 -5.395 1.00 94.31 641 PRO A O 1
ATOM 4901 N N . LEU A 1 642 ? 18.458 -10.304 -6.736 1.00 92.00 642 LEU A N 1
ATOM 4902 C CA . LEU A 1 642 ? 18.512 -9.145 -5.828 1.00 92.00 642 LEU A CA 1
ATOM 4903 C C . LEU A 1 642 ? 17.955 -9.449 -4.420 1.00 92.00 642 LEU A C 1
ATOM 4905 O O . LEU A 1 642 ? 18.292 -8.780 -3.439 1.00 92.00 642 LEU A O 1
ATOM 4909 N N . TYR A 1 643 ? 17.113 -10.480 -4.316 1.00 93.25 643 TYR A N 1
ATOM 4910 C CA . TYR A 1 643 ? 16.579 -10.999 -3.060 1.00 93.25 643 TYR A CA 1
ATOM 4911 C C . TYR A 1 643 ? 17.678 -11.410 -2.064 1.00 93.25 643 TYR A C 1
ATOM 4913 O O . TYR A 1 643 ? 17.529 -11.156 -0.873 1.00 93.25 643 TYR A O 1
ATOM 4921 N N . PHE A 1 644 ? 18.807 -11.952 -2.536 1.00 94.69 644 PHE A N 1
ATOM 4922 C CA . PHE A 1 644 ? 19.937 -12.383 -1.696 1.00 94.69 644 PHE A CA 1
ATOM 4923 C C . PHE A 1 644 ? 21.060 -11.350 -1.586 1.00 94.69 644 PHE A C 1
ATOM 4925 O O . PHE A 1 644 ? 22.123 -11.653 -1.052 1.00 94.69 644 PHE A O 1
ATOM 4932 N N . LEU A 1 645 ? 20.856 -10.141 -2.106 1.00 93.94 645 LEU A N 1
ATOM 4933 C CA . LEU A 1 645 ? 21.880 -9.104 -2.140 1.00 93.94 645 LEU A CA 1
ATOM 4934 C C . LEU A 1 645 ? 21.481 -7.912 -1.271 1.00 93.94 645 LEU A C 1
ATOM 4936 O O . LEU A 1 645 ? 20.298 -7.641 -1.041 1.00 93.94 645 LEU A O 1
ATOM 4940 N N . ASN A 1 646 ? 22.493 -7.167 -0.844 1.00 92.12 646 ASN A N 1
ATOM 4941 C CA . ASN A 1 646 ? 22.370 -5.836 -0.257 1.00 92.12 646 ASN A CA 1
ATOM 4942 C C . ASN A 1 646 ? 23.148 -4.805 -1.097 1.00 92.12 646 ASN A C 1
ATOM 4944 O O . ASN A 1 646 ? 23.866 -5.164 -2.033 1.00 92.12 646 ASN A O 1
ATOM 4948 N N . SER A 1 647 ? 23.035 -3.521 -0.756 1.00 89.94 647 SER A N 1
ATOM 4949 C CA . SER A 1 647 ? 23.690 -2.421 -1.484 1.00 89.94 647 SER A CA 1
ATOM 4950 C C . SER A 1 647 ? 25.223 -2.510 -1.518 1.00 89.94 647 SER A C 1
ATOM 4952 O O . SER A 1 647 ? 25.851 -1.908 -2.385 1.00 89.94 647 SER A O 1
ATOM 4954 N N . GLN A 1 648 ? 25.827 -3.276 -0.606 1.00 90.88 648 GLN A N 1
ATOM 4955 C CA . GLN A 1 648 ? 27.274 -3.487 -0.508 1.00 90.88 648 GLN A CA 1
ATOM 4956 C C . GLN A 1 648 ? 27.754 -4.743 -1.245 1.00 90.88 648 GLN A C 1
ATOM 4958 O O . GLN A 1 648 ? 28.955 -4.997 -1.333 1.00 90.88 648 GLN A O 1
ATOM 4963 N N . SER A 1 649 ? 26.834 -5.557 -1.759 1.00 92.69 649 SER A N 1
ATOM 4964 C CA . SER A 1 649 ? 27.177 -6.827 -2.386 1.00 92.69 649 SER A CA 1
ATOM 4965 C C . SER A 1 649 ? 27.954 -6.588 -3.688 1.00 92.69 649 SER A C 1
ATOM 4967 O O . SER A 1 649 ? 27.450 -5.875 -4.560 1.00 92.69 649 SER A O 1
ATOM 4969 N N . PRO A 1 650 ? 29.131 -7.217 -3.893 1.00 92.31 650 PRO A N 1
ATOM 4970 C CA . PRO A 1 650 ? 29.911 -7.045 -5.121 1.00 92.31 650 PRO A CA 1
ATOM 4971 C C . PRO A 1 650 ? 29.117 -7.368 -6.390 1.00 92.31 650 PRO A C 1
ATOM 4973 O O . PRO A 1 650 ? 29.226 -6.651 -7.380 1.00 92.31 650 PRO A O 1
ATOM 4976 N N . ALA A 1 651 ? 28.244 -8.382 -6.328 1.00 93.50 651 ALA A N 1
ATOM 4977 C CA . ALA A 1 651 ? 27.334 -8.727 -7.416 1.00 93.50 651 ALA A CA 1
ATOM 4978 C C . ALA A 1 651 ? 26.442 -7.545 -7.825 1.00 93.50 651 ALA A C 1
ATOM 4980 O O . ALA A 1 651 ? 26.306 -7.257 -9.011 1.00 93.50 651 ALA A O 1
ATOM 4981 N N . TYR A 1 652 ? 25.911 -6.798 -6.860 1.00 93.38 652 TYR A N 1
ATOM 4982 C CA . TYR A 1 652 ? 25.083 -5.626 -7.127 1.00 93.38 652 TYR A CA 1
ATOM 4983 C C . TYR A 1 652 ? 25.914 -4.442 -7.664 1.00 93.38 652 TYR A C 1
ATOM 4985 O O . TYR A 1 652 ? 25.581 -3.841 -8.692 1.00 93.38 652 TYR A O 1
ATOM 4993 N N . ILE A 1 653 ? 27.047 -4.138 -7.017 1.00 91.94 653 ILE A N 1
ATOM 4994 C CA . ILE A 1 653 ? 27.916 -2.991 -7.354 1.00 91.94 653 ILE A CA 1
ATOM 4995 C C . ILE A 1 653 ? 28.615 -3.159 -8.710 1.00 91.94 653 ILE A C 1
ATOM 4997 O O . ILE A 1 653 ? 28.831 -2.176 -9.420 1.00 91.94 653 ILE A O 1
ATOM 5001 N N . ASN A 1 654 ? 28.931 -4.385 -9.124 1.00 92.56 654 ASN A N 1
ATOM 5002 C CA . ASN A 1 654 ? 29.654 -4.644 -10.374 1.00 92.56 654 ASN A CA 1
ATOM 5003 C C . ASN A 1 654 ? 28.740 -5.043 -11.544 1.00 92.56 654 ASN A C 1
ATOM 5005 O O . ASN A 1 654 ? 29.236 -5.212 -12.656 1.00 92.56 654 ASN A O 1
ATOM 5009 N N . ALA A 1 655 ? 27.425 -5.166 -11.332 1.00 92.00 655 ALA A N 1
ATOM 5010 C CA . ALA A 1 655 ? 26.453 -5.503 -12.376 1.00 92.00 655 ALA A CA 1
ATOM 5011 C C . ALA A 1 655 ? 26.602 -4.640 -13.652 1.00 92.00 655 ALA A C 1
ATOM 5013 O O . ALA A 1 655 ? 26.571 -3.408 -13.588 1.00 92.00 655 ALA A O 1
ATOM 5014 N N . GLY A 1 656 ? 26.796 -5.292 -14.803 1.00 86.31 656 GLY A N 1
ATOM 5015 C CA . GLY A 1 656 ? 26.980 -4.642 -16.109 1.00 86.31 656 GLY A CA 1
ATOM 5016 C C . GLY A 1 656 ? 28.230 -3.752 -16.239 1.00 86.31 656 GLY A C 1
ATOM 5017 O O . GLY A 1 656 ? 28.337 -2.966 -17.175 1.00 86.31 656 GLY A O 1
ATOM 5018 N N . THR A 1 657 ? 29.195 -3.860 -15.317 1.00 88.56 657 THR A N 1
ATOM 5019 C CA . THR A 1 657 ? 30.519 -3.212 -15.416 1.00 88.56 657 THR A CA 1
ATOM 5020 C C . THR A 1 657 ? 31.571 -4.207 -15.895 1.00 88.56 657 THR A C 1
ATOM 5022 O O . THR A 1 657 ? 31.369 -5.412 -15.799 1.00 88.56 657 THR A O 1
ATOM 5025 N N . THR A 1 658 ? 32.720 -3.732 -16.377 1.00 84.69 658 THR A N 1
ATOM 5026 C CA . THR A 1 658 ? 33.848 -4.602 -16.761 1.00 84.69 658 THR A CA 1
ATOM 5027 C C . THR A 1 658 ? 34.526 -5.287 -15.570 1.00 84.69 658 THR A C 1
ATOM 5029 O O . THR A 1 658 ? 35.347 -6.184 -15.768 1.00 84.69 658 THR A O 1
ATOM 5032 N N . ASN A 1 659 ? 34.186 -4.900 -14.334 1.00 86.50 659 ASN A N 1
ATOM 5033 C CA . ASN A 1 659 ? 34.699 -5.548 -13.135 1.00 86.50 659 ASN A CA 1
ATOM 5034 C C . ASN A 1 659 ? 34.094 -6.953 -12.984 1.00 86.50 659 ASN A C 1
ATOM 5036 O O . ASN A 1 659 ? 32.882 -7.126 -13.136 1.00 86.50 659 ASN A O 1
ATOM 5040 N N . PRO A 1 660 ? 34.901 -7.967 -12.625 1.00 84.06 660 PRO A N 1
ATOM 5041 C CA . PRO A 1 660 ? 34.394 -9.315 -12.425 1.00 84.06 660 PRO A CA 1
ATOM 5042 C C . PRO A 1 660 ? 33.434 -9.394 -11.230 1.00 84.06 660 PRO A C 1
ATOM 5044 O O . PRO A 1 660 ? 33.481 -8.595 -10.289 1.00 84.06 660 PRO A O 1
ATOM 5047 N N . GLY A 1 661 ? 32.577 -10.416 -11.251 1.00 87.12 661 GLY A N 1
ATOM 5048 C CA . GLY A 1 661 ? 31.710 -10.760 -10.126 1.00 87.12 661 GLY A CA 1
ATOM 5049 C C . GLY A 1 661 ? 30.446 -9.913 -9.985 1.00 87.12 661 GLY A C 1
ATOM 5050 O O . GLY A 1 661 ? 29.794 -10.038 -8.955 1.00 87.12 661 GLY A O 1
ATOM 5051 N N . GLY A 1 662 ? 30.098 -9.083 -10.976 1.00 93.00 662 GLY A N 1
ATOM 5052 C CA . GLY A 1 662 ? 28.782 -8.441 -11.082 1.00 93.00 662 GLY A CA 1
ATOM 5053 C C . GLY A 1 662 ? 27.672 -9.430 -11.440 1.00 93.00 662 GLY A C 1
ATOM 5054 O O . GLY A 1 662 ? 27.960 -10.452 -12.053 1.00 93.00 662 GLY A O 1
ATOM 5055 N N . GLN A 1 663 ? 26.420 -9.129 -11.074 1.00 94.50 663 GLN A N 1
ATOM 5056 C CA . GLN A 1 663 ? 25.246 -9.895 -11.511 1.00 94.50 663 GLN A CA 1
ATOM 5057 C C . GLN A 1 663 ? 25.243 -10.025 -13.036 1.00 94.50 663 GLN A C 1
ATOM 5059 O O . GLN A 1 663 ? 25.539 -9.056 -13.741 1.00 94.50 663 GLN A O 1
ATOM 5064 N N . LEU A 1 664 ? 24.892 -11.213 -13.518 1.00 94.94 664 LEU A N 1
ATOM 5065 C CA . LEU A 1 664 ? 24.612 -11.451 -14.927 1.00 94.94 664 LEU A CA 1
ATOM 5066 C C . LEU A 1 664 ? 23.130 -11.207 -15.193 1.00 94.94 664 LEU A C 1
ATOM 5068 O O . LEU A 1 664 ? 22.304 -11.340 -14.288 1.00 94.94 664 LEU A O 1
ATOM 5072 N N . VAL A 1 665 ? 22.820 -10.854 -16.436 1.00 95.06 665 VAL A N 1
ATOM 5073 C CA . VAL A 1 665 ? 21.457 -10.589 -16.893 1.00 95.06 665 VAL A CA 1
ATOM 5074 C C . VAL A 1 665 ? 21.103 -11.507 -18.044 1.00 95.06 665 VAL A C 1
ATOM 5076 O O . VAL A 1 665 ? 21.964 -11.845 -18.857 1.00 95.06 665 VAL A O 1
ATOM 5079 N N . ARG A 1 666 ? 19.827 -11.859 -18.147 1.00 94.62 666 ARG A N 1
ATOM 5080 C CA . ARG A 1 666 ? 19.240 -12.333 -19.394 1.00 94.62 666 ARG A CA 1
ATOM 5081 C C . ARG A 1 666 ? 17.865 -11.717 -19.586 1.00 94.62 666 ARG A C 1
ATOM 5083 O O . ARG A 1 666 ? 17.020 -11.807 -18.702 1.00 94.62 666 ARG A O 1
ATOM 5090 N N . ILE A 1 667 ? 17.627 -11.133 -20.754 1.00 92.06 667 ILE A N 1
ATOM 5091 C CA . ILE A 1 667 ? 16.281 -10.750 -21.172 1.00 92.06 667 ILE A CA 1
ATOM 5092 C C . ILE A 1 667 ? 15.517 -12.013 -21.567 1.00 92.06 667 ILE A C 1
ATOM 5094 O O . ILE A 1 667 ? 15.910 -12.696 -22.510 1.00 92.06 667 ILE A O 1
ATOM 5098 N N . LEU A 1 668 ? 14.446 -12.344 -20.852 1.00 91.25 668 LEU A N 1
ATOM 5099 C CA . LEU A 1 668 ? 13.647 -13.558 -21.062 1.00 91.25 668 LEU A CA 1
ATOM 5100 C C . LEU A 1 668 ? 12.157 -13.295 -20.765 1.00 91.25 668 LEU A C 1
ATOM 5102 O O . LEU A 1 668 ? 11.835 -12.212 -20.271 1.00 91.25 668 LEU A O 1
ATOM 5106 N N . PRO A 1 669 ? 11.232 -14.226 -21.076 1.00 90.44 669 PRO A N 1
ATOM 5107 C CA . PRO A 1 669 ? 9.801 -14.026 -20.831 1.00 90.44 669 PRO A CA 1
ATOM 5108 C C . PRO A 1 669 ? 9.495 -13.718 -19.359 1.00 90.44 669 PRO A C 1
ATOM 5110 O O . PRO A 1 669 ? 9.928 -14.445 -18.458 1.00 90.44 669 PRO A O 1
ATOM 5113 N N . GLY A 1 670 ? 8.755 -12.642 -19.102 1.00 87.38 670 GLY A N 1
ATOM 5114 C CA . GLY A 1 670 ? 8.431 -12.159 -17.763 1.00 87.38 670 GLY A CA 1
ATOM 5115 C C . GLY A 1 670 ? 7.672 -13.183 -16.922 1.00 87.38 670 GLY A C 1
ATOM 5116 O O . GLY A 1 670 ? 7.913 -13.288 -15.715 1.00 87.38 670 GLY A O 1
ATOM 5117 N N . THR A 1 671 ? 6.835 -14.021 -17.541 1.00 89.12 671 THR A N 1
ATOM 5118 C CA . THR A 1 671 ? 6.172 -15.124 -16.830 1.00 89.12 671 THR A CA 1
ATOM 5119 C C . THR A 1 671 ? 7.176 -16.147 -16.315 1.00 89.12 671 THR A C 1
ATOM 5121 O O . THR A 1 671 ? 7.053 -16.596 -15.174 1.00 89.12 671 THR A O 1
ATOM 5124 N N . GLN A 1 672 ? 8.212 -16.476 -17.094 1.00 91.38 672 GLN A N 1
ATOM 5125 C CA . GLN A 1 672 ? 9.271 -17.381 -16.651 1.00 91.38 672 GLN A CA 1
ATOM 5126 C C . GLN A 1 672 ? 10.106 -16.767 -15.525 1.00 91.38 672 GLN A C 1
ATOM 5128 O O . GLN A 1 672 ? 10.343 -17.451 -14.531 1.00 91.38 672 GLN A O 1
ATOM 5133 N N . ASN A 1 673 ? 10.478 -15.486 -15.623 1.00 90.81 673 ASN A N 1
ATOM 5134 C CA . ASN A 1 673 ? 11.167 -14.764 -14.545 1.00 90.81 673 ASN A CA 1
ATOM 5135 C C . ASN A 1 673 ? 10.352 -14.818 -13.236 1.00 90.81 673 ASN A C 1
ATOM 5137 O O . ASN A 1 673 ? 10.801 -15.330 -12.204 1.00 90.81 673 ASN A O 1
ATOM 5141 N N . GLY A 1 674 ? 9.096 -14.367 -13.293 1.00 88.69 674 GLY A N 1
ATOM 5142 C CA . GLY A 1 674 ? 8.212 -14.307 -12.133 1.00 88.69 674 GLY A CA 1
ATOM 5143 C C . GLY A 1 674 ? 7.922 -15.679 -11.519 1.00 88.69 674 GLY A C 1
ATOM 5144 O O . GLY A 1 674 ? 7.925 -15.819 -10.289 1.00 88.69 674 GLY A O 1
ATOM 5145 N N . ASN A 1 675 ? 7.696 -16.702 -12.348 1.00 92.31 675 ASN A N 1
ATOM 5146 C CA . ASN A 1 675 ? 7.436 -18.066 -11.888 1.00 92.31 675 ASN A CA 1
ATOM 5147 C C . ASN A 1 675 ? 8.684 -18.712 -11.287 1.00 92.31 675 ASN A C 1
ATOM 5149 O O . ASN A 1 675 ? 8.586 -19.329 -10.223 1.00 92.31 675 ASN A O 1
ATOM 5153 N N . ALA A 1 676 ? 9.856 -18.508 -11.888 1.00 92.50 676 ALA A N 1
ATOM 5154 C CA . ALA A 1 676 ? 11.106 -19.019 -11.350 1.00 92.50 676 ALA A CA 1
ATOM 5155 C C . ALA A 1 676 ? 11.433 -18.387 -9.991 1.00 92.50 676 ALA A C 1
ATOM 5157 O O . ALA A 1 676 ? 11.730 -19.105 -9.032 1.00 92.50 676 ALA A O 1
ATOM 5158 N N . ALA A 1 677 ? 11.258 -17.068 -9.852 1.00 90.06 677 ALA A N 1
ATOM 5159 C CA . ALA A 1 677 ? 11.430 -16.382 -8.576 1.00 90.06 677 ALA A CA 1
ATOM 5160 C C . ALA A 1 677 ? 10.482 -16.929 -7.492 1.00 90.06 677 ALA A C 1
ATOM 5162 O O . ALA A 1 677 ? 10.932 -17.253 -6.388 1.00 90.06 677 ALA A O 1
ATOM 5163 N N . LYS A 1 678 ? 9.182 -17.074 -7.804 1.00 91.31 678 LYS A N 1
ATOM 5164 C CA . LYS A 1 678 ? 8.162 -17.641 -6.894 1.00 91.31 678 LYS A CA 1
ATOM 5165 C C . LYS A 1 678 ? 8.462 -19.097 -6.518 1.00 91.31 678 LYS A C 1
ATOM 5167 O O . LYS A 1 678 ? 8.282 -19.469 -5.360 1.00 91.31 678 LYS A O 1
ATOM 5172 N N . GLY A 1 679 ? 8.911 -19.907 -7.475 1.00 89.44 679 GLY A N 1
ATOM 5173 C CA . GLY A 1 679 ? 9.177 -21.334 -7.287 1.00 89.44 679 GLY A CA 1
ATOM 5174 C C . GLY A 1 679 ? 10.457 -21.627 -6.504 1.00 89.44 679 GLY A C 1
ATOM 5175 O O . GLY A 1 679 ? 10.498 -22.583 -5.728 1.00 89.44 679 GLY A O 1
ATOM 5176 N N . LEU A 1 680 ? 11.493 -20.798 -6.664 1.00 93.06 680 LEU A N 1
ATOM 5177 C CA . LEU A 1 680 ? 12.824 -21.065 -6.121 1.00 93.06 680 LEU A CA 1
ATOM 5178 C C . LEU A 1 680 ? 13.086 -20.340 -4.796 1.00 93.06 680 LEU A C 1
ATOM 5180 O O . LEU A 1 680 ? 13.250 -20.991 -3.762 1.00 93.06 680 LEU A O 1
ATOM 5184 N N . TRP A 1 681 ? 13.108 -19.007 -4.790 1.00 91.19 681 TRP A N 1
ATOM 5185 C CA . TRP A 1 681 ? 13.668 -18.247 -3.663 1.00 91.19 681 TRP A CA 1
ATOM 5186 C C . TRP A 1 681 ? 12.731 -17.252 -2.992 1.00 91.19 681 TRP A C 1
ATOM 5188 O O . TRP A 1 681 ? 13.051 -16.802 -1.890 1.00 91.19 681 TRP A O 1
ATOM 5198 N N . LYS A 1 682 ? 11.591 -16.892 -3.594 1.00 87.25 682 LYS A N 1
ATOM 5199 C CA . LYS A 1 682 ? 10.661 -15.937 -2.976 1.00 87.25 682 LYS A CA 1
ATOM 5200 C C . LYS A 1 682 ? 10.253 -16.438 -1.585 1.00 87.25 682 LYS A C 1
ATOM 5202 O O . LYS A 1 682 ? 9.857 -17.587 -1.419 1.00 87.25 682 LYS A O 1
ATOM 5207 N N . GLU A 1 683 ? 10.398 -15.564 -0.591 1.00 84.75 683 GLU A N 1
ATOM 5208 C CA . GLU A 1 683 ? 10.142 -15.823 0.834 1.00 84.75 683 GLU A CA 1
ATOM 5209 C C . GLU A 1 683 ? 11.080 -16.837 1.525 1.00 84.75 683 GLU A C 1
ATOM 5211 O O . GLU A 1 683 ? 10.924 -17.041 2.726 1.00 84.75 683 GLU A O 1
ATOM 5216 N N . VAL A 1 684 ? 12.090 -17.421 0.863 1.00 91.69 684 VAL A N 1
ATOM 5217 C CA . VAL A 1 684 ? 12.985 -18.425 1.490 1.00 91.69 684 VAL A CA 1
ATOM 5218 C C . VAL A 1 684 ? 13.687 -17.887 2.740 1.00 91.69 684 VAL A C 1
ATOM 5220 O O . VAL A 1 684 ? 13.841 -18.601 3.727 1.00 91.69 684 VAL A O 1
ATOM 5223 N N . CYS A 1 685 ? 14.060 -16.608 2.742 1.00 93.00 685 CYS A N 1
ATOM 5224 C CA . CYS A 1 685 ? 14.745 -15.987 3.874 1.00 93.00 685 CYS A CA 1
ATOM 5225 C C . CYS A 1 685 ? 13.832 -15.708 5.074 1.00 93.00 685 CYS A C 1
ATOM 5227 O O . CYS A 1 685 ? 14.311 -15.390 6.156 1.00 93.00 685 CYS A O 1
ATOM 5229 N N . PHE A 1 686 ? 12.519 -15.827 4.907 1.00 92.69 686 PHE A N 1
ATOM 5230 C CA . PHE A 1 686 ? 11.555 -15.517 5.952 1.00 92.69 686 PHE A CA 1
ATOM 5231 C C . PHE A 1 686 ? 10.684 -16.732 6.275 1.00 92.69 686 PHE A C 1
ATOM 5233 O O . PHE A 1 686 ? 10.740 -17.272 7.380 1.00 92.69 686 PHE A O 1
ATOM 5240 N N . GLN A 1 687 ? 9.934 -17.211 5.283 1.00 88.06 687 GLN A N 1
ATOM 5241 C CA . GLN A 1 687 ? 8.913 -18.245 5.409 1.00 88.06 687 GLN A CA 1
ATOM 5242 C C . GLN A 1 687 ? 9.468 -19.588 5.887 1.00 88.06 687 GLN A C 1
ATOM 5244 O O . GLN A 1 687 ? 8.792 -20.278 6.648 1.00 88.06 687 GLN A O 1
ATOM 5249 N N . GLU A 1 688 ? 10.696 -19.946 5.510 1.00 88.19 688 GLU A N 1
ATOM 5250 C CA . GLU A 1 688 ? 11.317 -21.207 5.938 1.00 88.19 688 GLU A CA 1
ATOM 5251 C C . GLU A 1 688 ? 11.503 -21.264 7.456 1.00 88.19 688 GLU A C 1
ATOM 5253 O O . GLU A 1 688 ? 11.355 -22.328 8.045 1.00 88.19 688 GLU A O 1
ATOM 5258 N N . LEU A 1 689 ? 11.737 -20.121 8.109 1.00 90.38 689 LEU A N 1
ATOM 5259 C CA . LEU A 1 689 ? 11.956 -20.045 9.556 1.00 90.38 689 LEU A CA 1
ATOM 5260 C C . LEU A 1 689 ? 10.676 -19.837 10.369 1.00 90.38 689 LEU A C 1
ATOM 5262 O O . LEU A 1 689 ? 10.654 -20.149 11.556 1.00 90.38 689 LEU A O 1
ATOM 5266 N N . VAL A 1 690 ? 9.616 -19.317 9.750 1.00 89.00 690 VAL A N 1
ATOM 5267 C CA . VAL A 1 690 ? 8.308 -19.087 10.394 1.00 89.00 690 VAL A CA 1
ATOM 5268 C C . VAL A 1 690 ? 7.245 -20.083 9.940 1.00 89.00 690 VAL A C 1
ATOM 5270 O O . VAL A 1 690 ? 6.078 -19.948 10.305 1.00 89.00 690 VAL A O 1
ATOM 5273 N N . SER A 1 691 ? 7.614 -21.095 9.156 1.00 83.81 691 SER A N 1
ATOM 5274 C CA . SER A 1 691 ? 6.738 -22.220 8.833 1.00 83.81 691 SER A CA 1
ATOM 5275 C C . SER A 1 691 ? 6.350 -22.989 10.102 1.00 83.81 691 SER A C 1
ATOM 5277 O O . SER A 1 691 ? 7.070 -22.971 11.100 1.00 83.81 691 SER A O 1
ATOM 5279 N N . GLU A 1 692 ? 5.210 -23.682 10.080 1.00 81.25 692 GLU A N 1
ATOM 5280 C CA . GLU A 1 692 ? 4.766 -24.493 11.226 1.00 81.25 692 GLU A CA 1
ATOM 5281 C C . GLU A 1 692 ? 5.770 -25.604 11.577 1.00 81.25 692 GLU A C 1
ATOM 5283 O O . GLU A 1 692 ? 5.955 -25.927 12.748 1.00 81.25 692 GLU A O 1
ATOM 5288 N N . SER A 1 693 ? 6.464 -26.138 10.568 1.00 79.56 693 SER A N 1
ATOM 5289 C CA . SER A 1 693 ? 7.530 -27.130 10.723 1.00 79.56 693 SER A CA 1
ATOM 5290 C C . SER A 1 693 ? 8.811 -26.570 11.342 1.00 79.56 693 SER A C 1
ATOM 5292 O O . SER A 1 693 ? 9.530 -27.318 11.998 1.00 79.56 693 SER A O 1
ATOM 5294 N N . ALA A 1 694 ? 9.116 -25.286 11.136 1.00 83.31 694 ALA A N 1
ATOM 5295 C CA . ALA A 1 694 ? 10.341 -24.667 11.646 1.00 83.31 694 ALA A CA 1
ATOM 5296 C C . ALA A 1 694 ? 10.151 -23.961 12.993 1.00 83.31 694 ALA A C 1
ATOM 5298 O O . ALA A 1 694 ? 11.072 -23.927 13.807 1.00 83.31 694 ALA A O 1
ATOM 5299 N N . MET A 1 695 ? 8.963 -23.404 13.243 1.00 86.31 695 MET A N 1
ATOM 5300 C CA . MET A 1 695 ? 8.650 -22.674 14.467 1.00 86.31 695 MET A CA 1
ATOM 5301 C C . MET A 1 695 ? 7.251 -23.027 14.959 1.00 86.31 695 MET A C 1
ATOM 5303 O O . MET A 1 695 ? 6.240 -22.657 14.348 1.00 86.31 695 MET A O 1
ATOM 5307 N N . SER A 1 696 ? 7.201 -23.675 16.125 1.00 89.38 696 SER A N 1
ATOM 5308 C CA . SER A 1 696 ? 5.944 -24.068 16.754 1.00 89.38 696 SER A CA 1
ATOM 5309 C C . SER A 1 696 ? 5.050 -22.854 17.039 1.00 89.38 696 SER A C 1
ATOM 5311 O O . SER A 1 696 ? 5.511 -21.720 17.192 1.00 89.38 696 SER A O 1
ATOM 5313 N N . ASN A 1 697 ? 3.741 -23.081 17.151 1.00 90.50 697 ASN A N 1
ATOM 5314 C CA . ASN A 1 697 ? 2.788 -22.026 17.518 1.00 90.50 697 ASN A CA 1
ATOM 5315 C C . ASN A 1 697 ? 3.131 -21.377 18.869 1.00 90.50 697 ASN A C 1
ATOM 5317 O O . ASN A 1 697 ? 2.999 -20.164 19.025 1.00 90.50 697 ASN A O 1
ATOM 5321 N N . ARG A 1 698 ? 3.631 -22.173 19.822 1.00 87.31 698 ARG A N 1
ATOM 5322 C CA . ARG A 1 698 ? 4.086 -21.683 21.127 1.00 87.31 698 ARG A CA 1
ATOM 5323 C C . ARG A 1 698 ? 5.311 -20.782 20.987 1.00 87.31 698 ARG A C 1
ATOM 5325 O O . ARG A 1 698 ? 5.336 -19.713 21.587 1.00 87.31 698 ARG A O 1
ATOM 5332 N N . ASP A 1 699 ? 6.297 -21.191 20.195 1.00 86.19 699 ASP A N 1
ATOM 5333 C CA . ASP A 1 699 ? 7.533 -20.422 20.029 1.00 86.19 699 ASP A CA 1
ATOM 5334 C C . ASP A 1 699 ? 7.296 -19.122 19.269 1.00 86.19 699 ASP A C 1
ATOM 5336 O O . ASP A 1 699 ? 7.848 -18.094 19.656 1.00 86.19 699 ASP A O 1
ATOM 5340 N N . LEU A 1 700 ? 6.429 -19.136 18.249 1.00 90.56 700 LEU A N 1
ATOM 5341 C CA . LEU A 1 700 ? 6.031 -17.920 17.539 1.00 90.56 700 LEU A CA 1
ATOM 5342 C C . LEU A 1 700 ? 5.413 -16.907 18.503 1.00 90.56 700 LEU A C 1
ATOM 5344 O O . LEU A 1 700 ? 5.840 -15.757 18.550 1.00 90.56 700 LEU A O 1
ATOM 5348 N N . LYS A 1 701 ? 4.445 -17.349 19.311 1.00 89.50 701 LYS A N 1
ATOM 5349 C CA . LYS A 1 701 ? 3.783 -16.504 20.309 1.00 89.50 701 LYS A CA 1
ATOM 5350 C C . LYS A 1 701 ? 4.772 -15.941 21.325 1.00 89.50 701 LYS A C 1
ATOM 5352 O O . LYS A 1 701 ? 4.810 -14.733 21.524 1.00 89.50 701 LYS A O 1
ATOM 5357 N N . ASN A 1 702 ? 5.620 -16.800 21.894 1.00 87.44 702 ASN A N 1
ATOM 5358 C CA . ASN A 1 702 ? 6.644 -16.387 22.852 1.00 87.44 702 ASN A CA 1
ATOM 5359 C C . ASN A 1 702 ? 7.596 -15.344 22.257 1.00 87.44 702 ASN A C 1
ATOM 5361 O O . ASN A 1 702 ? 7.952 -14.392 22.941 1.00 87.44 702 ASN A O 1
ATOM 5365 N N . LYS A 1 703 ? 8.006 -15.509 20.993 1.00 87.44 703 LYS A N 1
ATOM 5366 C CA . LYS A 1 703 ? 8.890 -14.557 20.309 1.00 87.44 703 LYS A CA 1
ATOM 5367 C C . LYS A 1 703 ? 8.209 -13.215 20.059 1.00 87.44 703 LYS A C 1
ATOM 5369 O O . LYS A 1 703 ? 8.837 -12.187 20.282 1.00 87.44 703 LYS A O 1
ATOM 5374 N N . VAL A 1 704 ? 6.937 -13.218 19.658 1.00 89.06 704 VAL A N 1
ATOM 5375 C CA . VAL A 1 704 ? 6.154 -11.982 19.501 1.00 89.06 704 VAL A CA 1
ATOM 5376 C C . VAL A 1 704 ? 5.976 -11.277 20.851 1.00 89.06 704 VAL A C 1
ATOM 5378 O O . VAL A 1 704 ? 6.196 -10.075 20.944 1.00 89.06 704 VAL A O 1
ATOM 5381 N N . ASP A 1 705 ? 5.643 -12.011 21.914 1.00 83.69 705 ASP A N 1
ATOM 5382 C CA . ASP A 1 705 ? 5.488 -11.447 23.264 1.00 83.69 705 ASP A CA 1
ATOM 5383 C C . ASP A 1 705 ? 6.802 -10.918 23.852 1.00 83.69 705 ASP A C 1
ATOM 5385 O O . ASP A 1 705 ? 6.807 -9.901 24.546 1.00 83.69 705 ASP A O 1
ATOM 5389 N N . ALA A 1 706 ? 7.922 -11.577 23.557 1.00 80.56 706 ALA A N 1
ATOM 5390 C CA . ALA A 1 706 ? 9.244 -11.185 24.036 1.00 80.56 706 ALA A CA 1
ATOM 5391 C C . ALA A 1 706 ? 9.793 -9.913 23.365 1.00 80.56 706 ALA A C 1
ATOM 5393 O O . ALA A 1 706 ? 10.818 -9.397 23.803 1.00 80.56 706 ALA A O 1
ATOM 5394 N N . ALA A 1 707 ? 9.121 -9.378 22.339 1.00 77.19 707 ALA A N 1
ATOM 5395 C CA . ALA A 1 707 ? 9.592 -8.212 21.594 1.00 77.19 707 ALA A CA 1
ATOM 5396 C C . ALA A 1 707 ? 9.552 -6.888 22.385 1.00 77.19 707 ALA A C 1
ATOM 5398 O O . ALA A 1 707 ? 10.088 -5.880 21.919 1.00 77.19 707 ALA A O 1
ATOM 5399 N N . GLY A 1 708 ? 8.940 -6.867 23.577 1.00 77.44 708 GLY A N 1
ATOM 5400 C CA . GLY A 1 708 ? 8.976 -5.721 24.488 1.00 77.44 708 GLY A CA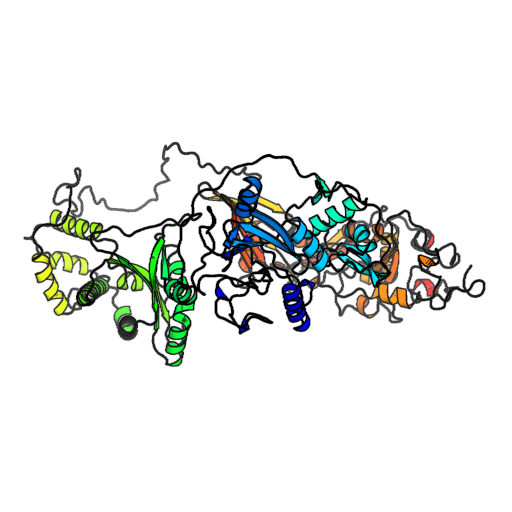 1
ATOM 5401 C C . GLY A 1 708 ? 8.442 -4.439 23.844 1.00 77.44 708 GLY A C 1
ATOM 5402 O O . GLY A 1 708 ? 7.309 -4.402 23.371 1.00 77.44 708 GLY A O 1
ATOM 5403 N N . THR A 1 709 ? 9.262 -3.386 23.795 1.00 75.62 709 THR A N 1
ATOM 5404 C CA . THR A 1 709 ? 8.904 -2.089 23.186 1.00 75.62 709 THR A CA 1
ATOM 5405 C C . THR A 1 709 ? 8.672 -2.153 21.674 1.00 75.62 709 THR A C 1
ATOM 5407 O O . THR A 1 709 ? 8.031 -1.261 21.123 1.00 75.62 709 THR A O 1
ATOM 5410 N N . ASN A 1 710 ? 9.150 -3.203 20.999 1.00 72.75 710 ASN A N 1
ATOM 5411 C CA . ASN A 1 710 ? 8.944 -3.415 19.564 1.00 72.75 710 ASN A CA 1
ATOM 5412 C C . ASN A 1 710 ? 7.640 -4.167 19.247 1.00 72.75 710 ASN A C 1
ATOM 5414 O O . ASN A 1 710 ? 7.313 -4.356 18.073 1.00 72.75 710 ASN A O 1
ATOM 5418 N N . LEU A 1 711 ? 6.888 -4.593 20.269 1.00 83.38 711 LEU A N 1
ATOM 5419 C CA . LEU A 1 711 ? 5.582 -5.214 20.094 1.00 83.38 711 LEU A CA 1
ATOM 5420 C C . LEU A 1 711 ? 4.530 -4.155 19.751 1.00 83.38 711 LEU A C 1
ATOM 5422 O O . LEU A 1 711 ? 4.212 -3.281 20.559 1.00 83.38 711 LEU A O 1
ATOM 5426 N N . ARG A 1 712 ? 3.918 -4.276 18.573 1.00 86.38 712 ARG A N 1
ATOM 5427 C CA . ARG A 1 712 ? 2.742 -3.482 18.205 1.00 86.38 712 ARG A CA 1
ATOM 5428 C C . ARG A 1 712 ? 1.479 -4.266 18.520 1.00 86.38 712 ARG A C 1
ATOM 5430 O O . ARG A 1 712 ? 1.348 -5.411 18.091 1.00 86.38 712 ARG A O 1
ATOM 5437 N N . VAL A 1 713 ? 0.555 -3.642 19.251 1.00 85.81 713 VAL A N 1
ATOM 5438 C CA . VAL A 1 713 ? -0.741 -4.235 19.595 1.00 85.81 713 VAL A CA 1
ATOM 5439 C C . VAL A 1 713 ? -1.870 -3.338 19.114 1.00 85.81 713 VAL A C 1
ATOM 5441 O O . VAL A 1 713 ? -1.971 -2.184 19.525 1.00 85.81 713 VAL A O 1
ATOM 5444 N N . THR A 1 714 ? -2.754 -3.885 18.293 1.00 86.62 714 THR A N 1
ATOM 5445 C CA . THR A 1 714 ? -3.992 -3.238 17.849 1.00 86.62 714 THR A CA 1
ATOM 5446 C C . THR A 1 714 ? -5.191 -4.000 18.403 1.00 86.62 714 THR A C 1
ATOM 5448 O O . THR A 1 714 ? -5.187 -5.226 18.518 1.00 86.62 714 THR A O 1
ATOM 5451 N N . ASN A 1 715 ? -6.227 -3.269 18.824 1.00 83.88 715 ASN A N 1
ATOM 5452 C CA . ASN A 1 715 ? -7.432 -3.847 19.416 1.00 83.88 715 ASN A CA 1
ATOM 5453 C C . ASN A 1 715 ? -8.666 -3.200 18.798 1.00 83.88 715 ASN A C 1
ATOM 5455 O O . ASN A 1 715 ? -8.863 -1.995 18.925 1.00 83.88 715 ASN A O 1
ATOM 5459 N N . VAL A 1 716 ? -9.493 -4.002 18.136 1.00 80.56 716 VAL A N 1
ATOM 5460 C CA . VAL A 1 716 ? -10.688 -3.542 17.430 1.00 80.56 716 VAL A CA 1
ATOM 5461 C C . VAL A 1 716 ? -11.877 -4.377 17.885 1.00 80.56 716 VAL A C 1
ATOM 5463 O O . VAL A 1 716 ? -11.845 -5.606 17.847 1.00 80.56 716 VAL A O 1
ATOM 5466 N N . VAL A 1 717 ? -12.958 -3.722 18.299 1.00 75.44 717 VAL A N 1
ATOM 5467 C CA . VAL A 1 717 ? -14.213 -4.388 18.673 1.00 75.44 717 VAL A CA 1
ATOM 5468 C C . VAL A 1 717 ? -15.242 -4.142 17.571 1.00 75.44 717 VAL A C 1
ATOM 5470 O O . VAL A 1 717 ? -15.495 -2.996 17.212 1.00 75.44 717 VAL A O 1
ATOM 5473 N N . ARG A 1 718 ? -15.833 -5.211 17.024 1.00 69.88 718 ARG A N 1
ATOM 5474 C CA . ARG A 1 718 ? -16.915 -5.160 16.026 1.00 69.88 718 ARG A CA 1
ATOM 5475 C C . ARG A 1 718 ? -18.051 -6.090 16.459 1.00 69.88 718 ARG A C 1
ATOM 5477 O O . ARG A 1 718 ? -17.956 -7.309 16.306 1.00 69.88 718 ARG A O 1
ATOM 5484 N N . GLY A 1 719 ? -19.120 -5.521 17.018 1.00 76.62 719 GLY A N 1
ATOM 5485 C CA . GLY A 1 719 ? -20.264 -6.281 17.540 1.00 76.62 719 GLY A CA 1
ATOM 5486 C C . GLY A 1 719 ? -19.858 -7.263 18.648 1.00 76.62 719 GLY A C 1
ATOM 5487 O O . GLY A 1 719 ? -19.235 -6.877 19.640 1.00 76.62 719 GLY A O 1
ATOM 5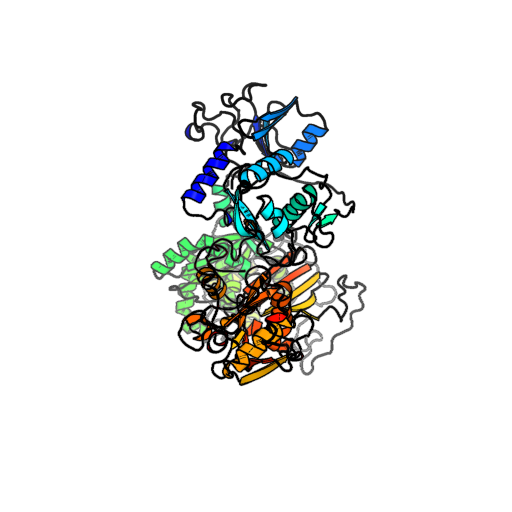488 N N . ASP A 1 720 ? -20.167 -8.547 18.459 1.00 73.38 720 ASP A N 1
ATOM 5489 C CA . ASP A 1 720 ? -19.808 -9.634 19.387 1.00 73.38 720 ASP A CA 1
ATOM 5490 C C . ASP A 1 720 ? -18.403 -10.210 19.154 1.00 73.38 720 ASP A C 1
ATOM 5492 O O . ASP A 1 720 ? -18.034 -11.229 19.748 1.00 73.38 720 ASP A O 1
ATOM 5496 N N . LYS A 1 721 ? -17.609 -9.583 18.276 1.00 72.81 721 LYS A N 1
ATOM 5497 C CA . LYS A 1 721 ? -16.246 -10.009 17.960 1.00 72.81 721 LYS A CA 1
ATOM 5498 C C . LYS A 1 721 ? -15.225 -8.978 18.424 1.00 72.81 721 LYS A C 1
ATOM 5500 O O . LYS A 1 721 ? -15.350 -7.786 18.150 1.00 72.81 721 LYS A O 1
ATOM 5505 N N . ARG A 1 722 ? -14.178 -9.447 19.097 1.00 83.31 722 ARG A N 1
ATOM 5506 C CA . ARG A 1 722 ? -12.998 -8.648 19.449 1.00 83.31 722 ARG A CA 1
ATOM 5507 C C . ARG A 1 722 ? -11.806 -9.165 18.663 1.00 83.31 722 ARG A C 1
ATOM 5509 O O . ARG A 1 722 ? -11.498 -10.346 18.762 1.00 83.31 722 ARG A O 1
ATOM 5516 N N . TYR A 1 723 ? -11.144 -8.292 17.922 1.00 86.75 723 TYR A N 1
ATOM 5517 C CA . TYR A 1 723 ? -9.945 -8.583 17.150 1.00 86.75 723 TYR A CA 1
ATOM 5518 C C . TYR A 1 723 ? -8.751 -7.944 17.847 1.00 86.75 723 TYR A C 1
ATOM 5520 O O . TYR A 1 723 ? -8.762 -6.752 18.147 1.00 86.75 723 TYR A O 1
ATOM 5528 N N . ILE A 1 724 ? -7.746 -8.750 18.151 1.00 86.19 724 ILE A N 1
ATOM 5529 C CA . ILE A 1 724 ? -6.494 -8.317 18.758 1.00 86.19 724 ILE A CA 1
ATOM 5530 C C . ILE A 1 724 ? -5.397 -8.740 17.803 1.00 86.19 724 ILE A C 1
ATOM 5532 O O . ILE A 1 724 ? -5.285 -9.923 17.513 1.00 86.19 724 ILE A O 1
ATOM 5536 N N . GLU A 1 725 ? -4.584 -7.816 17.338 1.00 92.06 725 GLU A N 1
ATOM 5537 C CA . GLU A 1 725 ? -3.411 -8.140 16.539 1.00 92.06 725 GLU A CA 1
ATOM 5538 C C . GLU A 1 725 ? -2.162 -7.749 17.326 1.00 92.06 725 GLU A C 1
ATOM 5540 O O . GLU A 1 725 ? -2.116 -6.707 17.980 1.00 92.06 725 GLU A O 1
ATOM 5545 N N . ARG A 1 726 ? -1.186 -8.653 17.338 1.00 90.06 726 ARG A N 1
ATOM 5546 C CA . ARG A 1 726 ? 0.091 -8.551 18.042 1.00 90.06 726 ARG A CA 1
ATOM 5547 C C . ARG A 1 726 ? 1.172 -8.834 17.017 1.00 90.06 726 ARG A C 1
ATOM 5549 O O . ARG A 1 726 ? 1.330 -9.980 16.607 1.00 90.06 726 ARG A O 1
ATOM 5556 N N . SER A 1 727 ? 1.882 -7.801 16.588 1.00 91.75 727 SER A N 1
ATOM 5557 C CA . SER A 1 727 ? 2.881 -7.908 15.525 1.00 91.75 727 SER A CA 1
ATOM 5558 C C . SER A 1 727 ? 4.256 -7.473 16.019 1.00 91.75 727 SER A C 1
ATOM 5560 O O . SER A 1 727 ? 4.357 -6.437 16.684 1.00 91.75 727 SER A O 1
ATOM 5562 N N . ALA A 1 728 ? 5.300 -8.235 15.701 1.00 90.25 728 ALA A N 1
ATOM 5563 C CA . ALA A 1 728 ? 6.661 -7.912 16.117 1.00 90.25 728 ALA A CA 1
ATOM 5564 C C . ALA A 1 728 ? 7.742 -8.543 15.226 1.00 90.25 728 ALA A C 1
ATOM 5566 O O . ALA A 1 728 ? 7.495 -9.495 14.483 1.00 90.25 728 ALA A O 1
ATOM 5567 N N . LEU A 1 729 ? 8.962 -8.021 15.369 1.00 89.38 729 LEU A N 1
ATOM 5568 C CA . LEU A 1 729 ? 10.189 -8.669 14.913 1.00 89.38 729 LEU A CA 1
ATOM 5569 C C . LEU A 1 729 ? 10.533 -9.842 15.844 1.00 89.38 729 LEU A C 1
ATOM 5571 O O . LEU A 1 729 ? 10.376 -9.726 17.059 1.00 89.38 729 LEU A O 1
ATOM 5575 N N . ALA A 1 730 ? 11.026 -10.951 15.286 1.00 88.56 730 ALA A N 1
ATOM 5576 C CA . ALA A 1 730 ? 11.427 -12.132 16.051 1.00 88.56 730 ALA A CA 1
ATOM 5577 C C . ALA A 1 730 ? 12.906 -12.502 15.845 1.00 88.56 730 ALA A C 1
ATOM 5579 O O . ALA A 1 730 ? 13.371 -12.666 14.718 1.00 88.56 730 ALA A O 1
ATOM 5580 N N . ASP A 1 731 ? 13.638 -12.719 16.938 1.00 88.75 731 ASP A N 1
ATOM 5581 C CA . ASP A 1 731 ? 15.017 -13.208 16.871 1.00 88.75 731 ASP A CA 1
ATOM 5582 C C . ASP A 1 731 ? 15.068 -14.702 16.531 1.00 88.75 731 ASP A C 1
ATOM 5584 O O . ASP A 1 731 ? 14.349 -15.524 17.118 1.00 88.75 731 ASP A O 1
ATOM 5588 N N . VAL A 1 732 ? 15.955 -15.080 15.613 1.00 90.69 732 VAL A N 1
ATOM 5589 C CA . VAL A 1 732 ? 16.155 -16.463 15.164 1.00 90.69 732 VAL A CA 1
ATOM 5590 C C . VAL A 1 732 ? 17.635 -16.831 15.164 1.00 90.69 732 VAL A C 1
ATOM 5592 O O . VAL A 1 732 ? 18.506 -16.049 14.796 1.00 90.69 732 VAL A O 1
ATOM 5595 N N . SER A 1 733 ? 17.923 -18.065 15.568 1.00 90.12 733 SER A N 1
ATOM 5596 C CA . SER A 1 733 ? 19.279 -18.622 15.625 1.00 90.12 733 SER A CA 1
ATOM 5597 C C . SER A 1 733 ? 19.662 -19.401 14.365 1.00 90.12 733 SER A C 1
ATOM 5599 O O . SER A 1 733 ? 20.666 -20.107 14.370 1.00 90.12 733 SER A O 1
ATOM 5601 N N . LEU A 1 734 ? 18.850 -19.321 13.309 1.00 92.25 734 LEU A N 1
ATOM 5602 C CA . LEU A 1 734 ? 19.060 -19.999 12.034 1.00 92.25 734 LEU A CA 1
ATOM 5603 C C . LEU A 1 734 ? 19.074 -18.970 10.908 1.00 92.25 734 LEU A C 1
ATOM 5605 O O . LEU A 1 734 ? 18.329 -17.993 10.963 1.00 92.25 734 LEU A O 1
ATOM 5609 N N . ARG A 1 735 ? 19.896 -19.206 9.885 1.00 94.56 735 ARG A N 1
ATOM 5610 C CA . ARG A 1 735 ? 20.009 -18.349 8.702 1.00 94.56 735 ARG A CA 1
ATOM 5611 C C . ARG A 1 735 ? 19.943 -19.203 7.432 1.00 94.56 735 ARG A C 1
ATOM 5613 O O . ARG A 1 735 ? 20.812 -20.054 7.253 1.00 94.56 735 ARG A O 1
ATOM 5620 N N . PRO A 1 736 ? 18.935 -19.030 6.562 1.00 95.50 736 PRO A N 1
ATOM 5621 C CA . PRO A 1 736 ? 18.804 -19.880 5.388 1.00 95.50 736 PRO A CA 1
ATOM 5622 C C . PRO A 1 736 ? 19.888 -19.631 4.338 1.00 95.50 736 PRO A C 1
ATOM 5624 O O . PRO A 1 736 ? 20.303 -18.496 4.089 1.00 95.50 736 PRO A O 1
ATOM 5627 N N . GLU A 1 737 ? 20.310 -20.717 3.703 1.00 95.75 737 GLU A N 1
ATOM 5628 C CA . GLU A 1 737 ? 21.172 -20.756 2.530 1.00 95.75 737 GLU A CA 1
ATOM 5629 C C . GLU A 1 737 ? 20.430 -21.480 1.410 1.00 95.75 737 GLU A C 1
ATOM 5631 O O . GLU A 1 737 ? 20.072 -22.653 1.540 1.00 95.75 737 GLU A O 1
ATOM 5636 N N . PHE A 1 738 ? 20.179 -20.770 0.317 1.00 96.94 738 PHE A N 1
ATOM 5637 C CA . PHE A 1 738 ? 19.444 -21.276 -0.829 1.00 96.94 738 PHE A CA 1
ATOM 5638 C C . PHE A 1 738 ? 20.380 -21.900 -1.869 1.00 96.94 738 PHE A C 1
ATOM 5640 O O . PHE A 1 738 ? 21.446 -21.361 -2.157 1.00 96.94 738 PHE A O 1
ATOM 5647 N N . SER A 1 739 ? 19.957 -23.006 -2.475 1.00 96.31 739 SER A N 1
ATOM 5648 C CA . SER A 1 739 ? 20.618 -23.627 -3.628 1.00 96.31 739 SER A CA 1
ATOM 5649 C C . SER A 1 739 ? 19.589 -24.248 -4.574 1.00 96.31 739 SER A C 1
ATOM 5651 O O . SER A 1 739 ? 18.485 -24.605 -4.162 1.00 96.31 739 SER A O 1
ATOM 5653 N N . VAL A 1 740 ? 19.952 -24.424 -5.842 1.00 96.00 740 VAL A N 1
ATOM 5654 C CA . VAL A 1 740 ? 19.121 -25.169 -6.798 1.00 96.00 740 VAL A CA 1
ATOM 5655 C C . VAL A 1 740 ? 19.528 -26.643 -6.775 1.00 96.00 740 VAL A C 1
ATOM 5657 O O . VAL A 1 740 ? 20.702 -26.963 -6.951 1.00 96.00 740 VAL A O 1
ATOM 5660 N N . SER A 1 741 ? 18.570 -27.546 -6.546 1.00 94.44 741 SER A N 1
ATOM 5661 C CA . SER A 1 741 ? 18.847 -28.982 -6.365 1.00 94.44 741 SER A CA 1
ATOM 5662 C C . SER A 1 741 ? 19.013 -29.744 -7.679 1.00 94.44 741 SER A C 1
ATOM 5664 O O . SER A 1 741 ? 19.720 -30.748 -7.731 1.00 94.44 741 SER A O 1
ATOM 5666 N N . SER A 1 742 ? 18.344 -29.292 -8.739 1.00 95.25 742 SER A N 1
ATOM 5667 C CA . SER A 1 742 ? 18.399 -29.893 -10.072 1.00 95.25 742 SER A CA 1
ATOM 5668 C C . SER A 1 742 ? 18.018 -28.876 -11.142 1.00 95.25 742 SER A C 1
ATOM 5670 O O . SER A 1 742 ? 17.284 -27.921 -10.878 1.00 95.25 742 SER A O 1
ATOM 5672 N N . TRP A 1 743 ? 18.543 -29.096 -12.344 1.00 95.06 743 TRP A N 1
ATOM 5673 C CA . TRP A 1 743 ? 18.385 -28.226 -13.503 1.00 95.06 743 TRP A CA 1
ATOM 5674 C C . TRP A 1 743 ? 17.650 -28.968 -14.625 1.00 95.06 743 TRP A C 1
ATOM 5676 O O . TRP A 1 743 ? 17.796 -30.192 -14.724 1.00 95.06 743 TRP A O 1
ATOM 5686 N N . PRO A 1 744 ? 16.907 -28.259 -15.493 1.00 93.44 744 PRO A N 1
ATOM 5687 C CA . PRO A 1 744 ? 16.361 -28.851 -16.707 1.00 93.44 744 PRO A CA 1
ATOM 5688 C C . PRO A 1 744 ? 17.484 -29.344 -17.641 1.00 93.44 744 PRO A C 1
ATOM 5690 O O . PRO A 1 744 ? 18.641 -28.926 -17.494 1.00 93.44 744 PRO A O 1
ATOM 5693 N N . PRO A 1 745 ? 17.171 -30.222 -18.616 1.00 92.19 745 PRO A N 1
ATOM 5694 C CA . PRO A 1 745 ? 18.143 -30.695 -19.600 1.00 92.19 745 PRO A CA 1
ATOM 5695 C C . PRO A 1 745 ? 18.877 -29.534 -20.274 1.00 92.19 745 PRO A C 1
ATOM 5697 O O . PRO A 1 745 ? 18.269 -28.513 -20.583 1.00 92.19 745 PRO A O 1
ATOM 5700 N N . SER A 1 746 ? 20.181 -29.676 -20.506 1.00 87.38 746 SER A N 1
ATOM 5701 C CA . SER A 1 746 ? 20.982 -28.630 -21.147 1.00 87.38 746 SER A CA 1
ATOM 5702 C C . SER A 1 746 ? 20.481 -28.326 -22.560 1.00 87.38 746 SER A C 1
ATOM 5704 O O . SER A 1 746 ? 20.280 -29.252 -23.348 1.00 87.38 746 SER A O 1
ATOM 5706 N N . ALA A 1 747 ? 20.376 -27.043 -22.899 1.00 90.06 747 ALA A N 1
ATOM 5707 C CA . ALA A 1 747 ? 20.083 -26.571 -24.247 1.00 90.06 747 ALA A CA 1
ATOM 5708 C C . ALA A 1 747 ? 21.324 -25.930 -24.906 1.00 90.06 747 ALA A C 1
ATOM 5710 O O . ALA A 1 747 ? 22.218 -25.460 -24.195 1.00 90.06 747 ALA A O 1
ATOM 5711 N N . PRO A 1 748 ? 21.404 -25.894 -26.253 1.00 89.12 748 PRO A N 1
ATOM 5712 C CA . PRO A 1 748 ? 22.452 -25.169 -26.972 1.00 89.12 748 PRO A CA 1
ATOM 5713 C C . PRO A 1 748 ? 22.580 -23.716 -26.501 1.00 89.12 748 PRO A C 1
ATOM 5715 O O . PRO A 1 748 ? 21.570 -23.042 -26.306 1.00 89.12 748 PRO A O 1
ATOM 5718 N N . ASN A 1 749 ? 23.818 -23.239 -26.336 1.00 90.88 749 ASN A N 1
ATOM 5719 C CA . ASN A 1 749 ? 24.125 -21.896 -25.828 1.00 90.88 749 ASN A CA 1
ATOM 5720 C C . ASN A 1 749 ? 23.346 -21.542 -24.554 1.00 90.88 749 ASN A C 1
ATOM 5722 O O . ASN A 1 749 ? 22.864 -20.424 -24.400 1.00 90.88 749 ASN A O 1
ATOM 5726 N N . ASP A 1 750 ? 23.171 -22.511 -23.655 1.00 92.50 750 ASP A N 1
ATOM 5727 C CA . ASP A 1 750 ? 22.472 -22.316 -22.387 1.00 92.50 750 ASP A CA 1
ATOM 5728 C C . ASP A 1 750 ? 21.072 -21.721 -22.546 1.00 92.50 750 ASP A C 1
ATOM 5730 O O . ASP A 1 750 ? 20.655 -20.867 -21.761 1.00 92.50 750 ASP A O 1
ATOM 5734 N N . GLY A 1 751 ? 20.357 -22.153 -23.585 1.00 92.94 751 GLY A N 1
ATOM 5735 C CA . GLY A 1 751 ? 18.991 -21.721 -23.852 1.00 92.94 751 GLY A CA 1
ATOM 5736 C C . GLY A 1 751 ? 18.867 -20.430 -24.652 1.00 92.94 751 GLY A C 1
ATOM 5737 O O . GLY A 1 751 ? 17.754 -20.068 -25.012 1.00 92.94 751 GLY A O 1
ATOM 5738 N N . LEU A 1 752 ? 19.967 -19.734 -24.972 1.00 93.81 752 LEU A N 1
ATOM 5739 C CA . LEU A 1 752 ? 19.910 -18.474 -25.731 1.00 93.81 752 LEU A CA 1
ATOM 5740 C C . LEU A 1 752 ? 19.261 -18.657 -27.108 1.00 93.81 752 LEU A C 1
ATOM 5742 O O . LEU A 1 752 ? 18.494 -17.811 -27.554 1.00 93.81 752 LEU A O 1
ATOM 5746 N N . ASN A 1 753 ? 19.499 -19.797 -27.758 1.00 91.88 753 ASN A N 1
ATOM 5747 C CA . ASN A 1 753 ? 18.920 -20.095 -29.070 1.00 91.88 753 ASN A CA 1
ATOM 5748 C C . ASN A 1 753 ? 17.417 -20.404 -29.002 1.00 91.88 753 ASN A C 1
ATOM 5750 O O . ASN A 1 753 ? 16.732 -20.337 -30.023 1.00 91.88 753 ASN A O 1
ATOM 5754 N N . GLN A 1 754 ? 16.930 -20.804 -27.828 1.00 91.06 754 GLN A N 1
ATOM 5755 C CA . GLN A 1 754 ? 15.531 -21.122 -27.546 1.00 91.06 754 GLN A CA 1
ATOM 5756 C C . GLN A 1 754 ? 14.801 -19.940 -26.904 1.00 91.06 754 GLN A C 1
ATOM 5758 O O . GLN A 1 754 ? 13.588 -20.010 -26.726 1.00 91.06 754 GLN A O 1
ATOM 5763 N N . ASN A 1 755 ? 15.524 -18.868 -26.575 1.00 91.06 755 ASN A N 1
ATOM 5764 C CA . ASN A 1 755 ? 14.973 -17.706 -25.914 1.00 91.06 755 ASN A CA 1
ATOM 5765 C C . ASN A 1 755 ? 14.063 -16.941 -26.877 1.00 91.06 755 ASN A C 1
ATOM 5767 O O . ASN A 1 755 ? 14.554 -16.343 -27.838 1.00 91.06 755 ASN A O 1
ATOM 5771 N N . PRO A 1 756 ? 12.744 -16.908 -26.636 1.00 88.44 756 PRO A N 1
ATOM 5772 C CA . PRO A 1 756 ? 11.830 -16.256 -27.556 1.00 88.44 756 PRO A CA 1
ATOM 5773 C C . PRO A 1 756 ? 11.972 -14.727 -27.492 1.00 88.44 756 PRO A C 1
ATOM 5775 O O . PRO A 1 756 ? 11.551 -14.053 -28.422 1.00 88.44 756 PRO A O 1
ATOM 5778 N N . CYS A 1 757 ? 12.626 -14.174 -26.462 1.00 88.00 757 CYS A N 1
ATOM 5779 C CA . CYS A 1 757 ? 12.970 -12.754 -26.381 1.00 88.00 757 CYS A CA 1
ATOM 5780 C C . CYS A 1 757 ? 14.177 -12.355 -27.234 1.00 88.00 757 CYS A C 1
ATOM 5782 O O . CYS A 1 757 ? 14.472 -11.172 -27.340 1.00 88.00 757 CYS A O 1
ATOM 5784 N N . TRP A 1 758 ? 14.892 -13.297 -27.849 1.00 88.56 758 TRP A N 1
ATOM 5785 C CA . TRP A 1 758 ? 15.964 -12.953 -28.777 1.00 88.56 758 TRP A CA 1
ATOM 5786 C C . TRP A 1 758 ? 15.384 -12.438 -30.113 1.00 88.56 758 TRP A C 1
ATOM 5788 O O . TRP A 1 758 ? 14.617 -13.169 -30.750 1.00 88.56 758 TRP A O 1
ATOM 5798 N N . PRO A 1 759 ? 15.749 -11.224 -30.582 1.00 84.38 759 PRO A N 1
ATOM 5799 C CA . PRO A 1 759 ? 15.232 -10.616 -31.809 1.00 84.38 759 PRO A CA 1
ATOM 5800 C C . PRO A 1 759 ? 15.914 -11.214 -33.044 1.00 84.38 759 PRO A C 1
ATOM 5802 O O . PRO A 1 759 ? 16.643 -10.559 -33.794 1.00 84.38 759 PRO A O 1
ATOM 5805 N N . ARG A 1 760 ? 15.657 -12.502 -33.272 1.00 85.00 760 ARG A N 1
ATOM 5806 C CA . ARG A 1 760 ? 16.308 -13.322 -34.299 1.00 85.00 760 ARG A CA 1
ATOM 5807 C C . ARG A 1 760 ? 16.145 -12.779 -35.723 1.00 85.00 760 ARG A C 1
ATOM 5809 O O . ARG A 1 760 ? 16.950 -13.113 -36.580 1.00 85.00 760 ARG A O 1
ATOM 5816 N N . ASN A 1 761 ? 15.127 -11.960 -35.985 1.00 81.06 761 ASN A N 1
ATOM 5817 C CA . ASN A 1 761 ? 14.873 -11.410 -37.319 1.00 81.06 761 ASN A CA 1
ATOM 5818 C C . ASN A 1 761 ? 15.844 -10.282 -37.704 1.00 81.06 761 ASN A C 1
ATOM 5820 O O . ASN A 1 761 ? 16.169 -10.163 -38.878 1.00 81.06 761 ASN A O 1
ATOM 5824 N N . ILE A 1 762 ? 16.321 -9.495 -36.736 1.00 82.25 762 ILE A N 1
ATOM 5825 C CA . ILE A 1 762 ? 17.215 -8.345 -36.973 1.00 82.25 762 ILE A CA 1
ATOM 5826 C C . ILE A 1 762 ? 18.650 -8.608 -36.499 1.00 82.25 762 ILE A C 1
ATOM 5828 O O . ILE A 1 762 ? 19.602 -8.073 -37.067 1.00 82.25 762 ILE A O 1
ATOM 5832 N N . ALA A 1 763 ? 18.813 -9.491 -35.507 1.00 87.06 763 ALA A N 1
ATOM 5833 C CA . ALA A 1 763 ? 20.098 -9.939 -34.978 1.00 87.06 763 ALA A CA 1
ATOM 5834 C C . ALA A 1 763 ? 20.260 -11.478 -35.063 1.00 87.06 763 ALA A C 1
ATOM 5836 O O . ALA A 1 763 ? 20.553 -12.128 -34.054 1.00 87.06 763 ALA A O 1
ATOM 5837 N N . PRO A 1 764 ? 20.081 -12.112 -36.245 1.00 87.69 764 PRO A N 1
ATOM 5838 C CA . PRO A 1 764 ? 20.112 -13.572 -36.406 1.00 87.69 764 PRO A CA 1
ATOM 5839 C C . PRO A 1 764 ? 21.457 -14.217 -36.058 1.00 87.69 764 PRO A C 1
ATOM 5841 O O . PRO A 1 764 ? 21.500 -15.426 -35.823 1.00 87.69 764 PRO A O 1
ATOM 5844 N N . GLN A 1 765 ? 22.549 -13.448 -36.055 1.00 88.88 765 GLN A N 1
ATOM 5845 C CA . GLN A 1 765 ? 23.894 -13.946 -35.750 1.00 88.88 765 GLN A CA 1
ATOM 5846 C C . GLN A 1 765 ? 24.275 -13.803 -34.271 1.00 88.88 765 GLN A C 1
ATOM 5848 O O . GLN A 1 765 ? 25.318 -14.318 -33.877 1.00 88.88 765 GLN A O 1
ATOM 5853 N N . ASP A 1 766 ? 23.445 -13.146 -33.454 1.00 90.75 766 ASP A N 1
ATOM 5854 C CA . ASP A 1 766 ? 23.761 -12.866 -32.052 1.00 90.75 766 ASP A CA 1
ATOM 5855 C C . ASP A 1 766 ? 22.646 -13.314 -31.090 1.00 90.75 766 ASP A C 1
ATOM 5857 O O . ASP A 1 766 ? 21.861 -12.490 -30.618 1.00 90.75 766 ASP A O 1
ATOM 5861 N N . PRO A 1 767 ? 22.560 -14.616 -30.749 1.00 90.44 767 PRO A N 1
ATOM 5862 C CA . PRO A 1 767 ? 21.657 -15.084 -29.692 1.00 90.44 767 PRO A CA 1
ATOM 5863 C C . PRO A 1 767 ? 22.008 -14.512 -28.307 1.00 90.44 767 PRO A C 1
ATOM 5865 O O . PRO A 1 767 ? 21.175 -14.532 -27.399 1.00 90.44 767 PRO A O 1
ATOM 5868 N N . GLY A 1 768 ? 23.218 -13.963 -28.148 1.00 92.50 768 GLY A N 1
ATOM 5869 C CA . GLY A 1 768 ? 23.670 -13.259 -26.954 1.00 92.50 768 GLY A CA 1
ATOM 5870 C C . GLY A 1 768 ? 23.090 -11.856 -26.802 1.00 92.50 768 GLY A C 1
ATOM 5871 O O . GLY A 1 768 ? 23.268 -11.279 -25.732 1.00 92.50 768 GLY A O 1
ATOM 5872 N N . PHE A 1 769 ? 22.352 -11.323 -27.788 1.00 91.62 769 PHE A N 1
ATOM 5873 C CA . PHE A 1 769 ? 21.743 -9.980 -27.741 1.00 91.62 769 PHE A CA 1
ATOM 5874 C C . PHE A 1 769 ? 20.957 -9.724 -26.438 1.00 91.62 769 PHE A C 1
ATOM 5876 O O . PHE A 1 769 ? 20.849 -8.609 -25.950 1.00 91.62 769 PHE A O 1
ATOM 5883 N N . THR A 1 770 ? 20.411 -10.778 -25.831 1.00 91.75 770 THR A N 1
ATOM 5884 C CA . THR A 1 770 ? 19.659 -10.707 -24.565 1.00 91.75 770 THR A CA 1
ATOM 5885 C C . THR A 1 770 ? 20.530 -10.598 -23.301 1.00 91.75 770 THR A C 1
ATOM 5887 O O . THR A 1 770 ? 19.994 -10.611 -22.195 1.00 91.75 770 THR A O 1
ATOM 5890 N N . LEU A 1 771 ? 21.854 -10.510 -23.428 1.00 94.69 771 LEU A N 1
ATOM 5891 C CA . LEU A 1 771 ? 22.834 -10.421 -22.337 1.00 94.69 771 LEU A CA 1
ATOM 5892 C C . LEU A 1 771 ? 23.437 -9.011 -22.253 1.00 94.69 771 LEU A C 1
ATOM 5894 O O . LEU A 1 771 ? 23.150 -8.155 -23.082 1.00 94.69 771 LEU A O 1
ATOM 5898 N N . PHE A 1 772 ? 24.303 -8.754 -21.269 1.00 93.94 772 PHE A N 1
ATOM 5899 C CA . PHE A 1 772 ? 25.150 -7.557 -21.307 1.00 93.94 772 PHE A CA 1
ATOM 5900 C C . PHE A 1 772 ? 26.203 -7.656 -22.420 1.00 93.94 772 PHE A C 1
ATOM 5902 O O . PHE A 1 772 ? 26.763 -8.726 -22.640 1.00 93.94 772 PHE A O 1
ATOM 5909 N N . GLU A 1 773 ? 26.582 -6.535 -23.036 1.00 90.81 773 GLU A N 1
ATOM 5910 C CA . GLU A 1 773 ? 27.643 -6.482 -24.063 1.00 90.81 773 GLU A CA 1
ATOM 5911 C C . GLU A 1 773 ? 29.007 -6.974 -23.545 1.00 90.81 773 GLU A C 1
ATOM 5913 O O . GLU A 1 773 ? 29.858 -7.438 -24.301 1.00 90.81 773 GLU A O 1
ATOM 5918 N N . ASN A 1 774 ? 29.229 -6.882 -22.233 1.00 90.06 774 ASN A N 1
ATOM 5919 C CA . ASN A 1 774 ? 30.441 -7.340 -21.561 1.00 90.06 774 ASN A CA 1
ATOM 5920 C C . ASN A 1 774 ? 30.274 -8.691 -20.840 1.00 90.06 774 ASN A C 1
ATOM 5922 O O . ASN A 1 774 ? 31.111 -9.045 -19.999 1.00 90.06 774 ASN A O 1
ATOM 5926 N N . ASP A 1 775 ? 29.213 -9.440 -21.148 1.00 93.31 775 ASP A N 1
ATOM 5927 C CA . ASP A 1 775 ? 28.981 -10.776 -20.604 1.00 93.31 775 ASP A CA 1
ATOM 5928 C C . ASP A 1 775 ? 30.125 -11.745 -20.985 1.00 93.31 775 ASP A C 1
ATOM 5930 O O . ASP A 1 775 ? 30.657 -11.679 -22.101 1.00 93.31 775 ASP A O 1
ATOM 5934 N N . PRO A 1 776 ? 30.532 -12.675 -20.093 1.00 91.25 776 PRO A N 1
ATOM 5935 C CA . PRO A 1 776 ? 31.522 -13.704 -20.409 1.00 91.25 776 PRO A CA 1
ATOM 5936 C C . PRO A 1 776 ? 31.258 -14.497 -21.699 1.00 91.25 776 PRO A C 1
ATOM 5938 O O . PRO A 1 776 ? 32.224 -14.960 -22.314 1.00 91.25 776 PRO A O 1
ATOM 5941 N N . TYR A 1 777 ? 30.000 -14.633 -22.127 1.00 92.19 777 TYR A N 1
ATOM 5942 C CA . TYR A 1 777 ? 29.605 -15.231 -23.405 1.00 92.19 777 TYR A CA 1
ATOM 5943 C C . TYR A 1 777 ? 30.380 -14.637 -24.597 1.00 92.19 777 TYR A C 1
ATOM 5945 O O . TYR A 1 777 ? 30.967 -15.376 -25.401 1.00 92.19 777 TYR A O 1
ATOM 5953 N N . TYR A 1 778 ? 30.509 -13.307 -24.642 1.00 92.62 778 TYR A N 1
ATOM 5954 C CA . TYR A 1 778 ? 31.146 -12.578 -25.743 1.00 92.62 778 TYR A CA 1
ATOM 5955 C C . TYR A 1 778 ? 32.669 -12.757 -25.824 1.00 92.62 778 TYR A C 1
ATOM 5957 O O . TYR A 1 778 ? 33.288 -12.389 -26.821 1.00 92.62 778 TYR A O 1
ATOM 5965 N N . ARG A 1 779 ? 33.301 -13.397 -24.829 1.00 90.81 779 ARG A N 1
ATOM 5966 C CA . ARG A 1 779 ? 34.732 -13.759 -24.896 1.00 90.81 779 ARG A CA 1
ATOM 5967 C C . ARG A 1 779 ? 35.027 -14.812 -25.960 1.00 90.81 779 ARG A C 1
ATOM 5969 O O . ARG A 1 779 ? 36.151 -14.893 -26.442 1.00 90.81 779 ARG A O 1
ATOM 5976 N N . THR A 1 780 ? 34.039 -15.648 -26.273 1.00 90.56 780 THR A N 1
ATOM 5977 C CA . THR A 1 780 ? 34.156 -16.737 -27.259 1.00 90.56 780 THR A CA 1
ATOM 5978 C C . THR A 1 780 ? 33.227 -16.554 -28.455 1.00 90.56 780 THR A C 1
ATOM 5980 O O . THR A 1 780 ? 33.447 -17.182 -29.486 1.00 90.56 780 THR A O 1
ATOM 5983 N N . HIS A 1 781 ? 32.249 -15.653 -28.344 1.00 91.62 781 HIS A N 1
ATOM 5984 C CA . HIS A 1 781 ? 31.284 -15.320 -29.386 1.00 91.62 781 HIS A CA 1
ATOM 5985 C C . HIS A 1 781 ? 31.269 -13.799 -29.583 1.00 91.62 781 HIS A C 1
ATOM 5987 O O . HIS A 1 781 ? 30.381 -13.156 -29.043 1.00 91.62 781 HIS A O 1
ATOM 5993 N N . PRO A 1 782 ? 32.261 -13.190 -30.262 1.00 89.69 782 PRO A N 1
ATOM 5994 C CA . PRO A 1 782 ? 32.316 -11.735 -30.430 1.00 89.69 782 PRO A CA 1
ATOM 5995 C C . PRO A 1 782 ? 31.013 -11.184 -31.021 1.00 89.69 782 PRO A C 1
ATOM 5997 O O . PRO A 1 782 ? 30.520 -11.745 -32.001 1.00 89.69 782 PRO A O 1
ATOM 6000 N N . SER A 1 783 ? 30.465 -10.107 -30.441 1.00 85.69 783 SER A N 1
ATOM 6001 C CA . SER A 1 783 ? 29.208 -9.538 -30.942 1.00 85.69 783 SER A CA 1
ATOM 6002 C C . SER A 1 783 ? 29.418 -8.976 -32.354 1.00 85.69 783 SER A C 1
ATOM 6004 O O . SER A 1 783 ? 30.353 -8.194 -32.565 1.00 85.69 783 SER A O 1
ATOM 6006 N N . PRO A 1 784 ? 28.581 -9.360 -33.331 1.00 84.81 784 PRO A N 1
ATOM 6007 C CA . PRO A 1 784 ? 28.646 -8.834 -34.688 1.00 84.81 784 PRO A CA 1
ATOM 6008 C C . PRO A 1 784 ? 27.963 -7.462 -34.833 1.00 84.81 784 PRO A C 1
ATOM 6010 O O . PRO A 1 784 ? 28.046 -6.867 -35.908 1.00 84.81 784 PRO A O 1
ATOM 6013 N N . TYR A 1 785 ? 27.295 -6.952 -33.788 1.00 87.00 785 TYR A N 1
ATOM 6014 C CA . TYR A 1 785 ? 26.477 -5.737 -33.840 1.00 87.00 785 TYR A CA 1
ATOM 6015 C C . TYR A 1 785 ? 26.918 -4.693 -32.800 1.00 87.00 785 TYR A C 1
ATOM 6017 O O . TYR A 1 785 ? 27.438 -5.026 -31.741 1.00 87.00 785 TYR A O 1
ATOM 6025 N N . ASN A 1 786 ? 26.701 -3.408 -33.103 1.00 87.56 786 ASN A N 1
ATOM 6026 C CA . ASN A 1 786 ? 26.866 -2.306 -32.149 1.00 87.56 786 ASN A CA 1
ATOM 6027 C C . ASN A 1 786 ? 25.481 -1.818 -31.704 1.00 87.56 786 ASN A C 1
ATOM 6029 O O . ASN A 1 786 ? 24.907 -0.926 -32.332 1.00 87.56 786 ASN A O 1
ATOM 6033 N N . CYS A 1 787 ? 24.958 -2.421 -30.639 1.00 85.25 787 CYS A N 1
ATOM 6034 C CA . CYS A 1 787 ? 23.603 -2.195 -30.129 1.00 85.25 787 CYS A CA 1
ATOM 6035 C C . CYS A 1 787 ? 23.417 -0.807 -29.486 1.00 85.25 787 CYS A C 1
ATOM 6037 O O . CYS A 1 787 ? 22.289 -0.348 -29.301 1.00 85.25 787 CYS A O 1
ATOM 6039 N N . GLY A 1 788 ? 24.514 -0.113 -29.168 1.00 84.69 788 GLY A N 1
ATOM 6040 C CA . GLY A 1 788 ? 24.493 1.260 -28.664 1.00 84.69 788 GLY A CA 1
ATOM 6041 C C . GLY A 1 788 ? 24.324 2.336 -29.744 1.00 84.69 788 GLY A C 1
ATOM 6042 O O . GLY A 1 788 ? 24.072 3.495 -29.397 1.00 84.69 788 GLY A O 1
ATOM 6043 N N . ALA A 1 789 ? 24.481 1.981 -31.024 1.00 86.56 789 ALA A N 1
ATOM 6044 C CA . ALA A 1 789 ? 24.221 2.844 -32.177 1.00 86.56 789 ALA A CA 1
ATOM 6045 C C . ALA A 1 789 ? 22.859 2.511 -32.800 1.00 86.56 789 ALA A C 1
ATOM 6047 O O . ALA A 1 789 ? 22.423 1.367 -32.734 1.00 86.56 789 ALA A O 1
ATOM 6048 N N . ASP A 1 790 ? 22.198 3.492 -33.416 1.00 87.88 790 ASP A N 1
ATOM 6049 C CA . ASP A 1 790 ? 20.910 3.276 -34.088 1.00 87.88 790 ASP A CA 1
ATOM 6050 C C . ASP A 1 790 ? 21.019 2.181 -35.169 1.00 87.88 790 ASP A C 1
ATOM 6052 O O . ASP A 1 790 ? 22.061 2.022 -35.810 1.00 87.88 790 ASP A O 1
ATOM 6056 N N . TYR A 1 791 ? 19.955 1.396 -35.328 1.00 85.88 791 TYR A N 1
ATOM 6057 C CA . TYR A 1 791 ? 19.839 0.340 -36.333 1.00 85.88 791 TYR A CA 1
ATOM 6058 C C . TYR A 1 791 ? 19.719 0.963 -37.732 1.00 85.88 791 TYR A C 1
ATOM 6060 O O . TYR A 1 791 ? 18.747 1.661 -38.025 1.00 85.88 791 TYR A O 1
ATOM 6068 N N . ASP A 1 792 ? 20.712 0.709 -38.584 1.00 83.62 792 ASP A N 1
ATOM 6069 C CA . ASP A 1 792 ? 20.847 1.228 -39.949 1.00 83.62 792 ASP A CA 1
ATOM 6070 C C . ASP A 1 792 ? 21.287 0.097 -40.907 1.00 83.62 792 ASP A C 1
ATOM 6072 O O . ASP A 1 792 ? 22.466 -0.023 -41.271 1.00 83.62 792 ASP A O 1
ATOM 6076 N N . PRO A 1 793 ? 20.371 -0.808 -41.301 1.00 75.06 793 PRO A N 1
ATOM 6077 C CA . PRO A 1 793 ? 20.688 -1.875 -42.245 1.00 75.06 793 PRO A CA 1
ATOM 6078 C C . PRO A 1 793 ? 21.020 -1.291 -43.636 1.00 75.06 793 PRO A C 1
ATOM 6080 O O . PRO A 1 793 ? 20.302 -0.417 -44.124 1.00 75.06 793 PRO A O 1
ATOM 6083 N N . PRO A 1 794 ? 22.074 -1.773 -44.330 1.00 75.88 794 PRO A N 1
ATOM 6084 C CA . PRO A 1 794 ? 22.842 -2.995 -44.063 1.00 75.88 794 PRO A CA 1
ATOM 6085 C C . PRO A 1 794 ? 24.130 -2.776 -43.245 1.00 75.88 794 PRO A C 1
ATOM 6087 O O . PRO A 1 794 ? 24.979 -3.664 -43.196 1.00 75.88 794 PRO A O 1
ATOM 6090 N N . THR A 1 795 ? 24.344 -1.588 -42.670 1.00 76.25 795 THR A N 1
ATOM 6091 C CA . THR A 1 795 ? 25.619 -1.231 -42.022 1.00 76.25 795 THR A CA 1
ATOM 6092 C C . THR A 1 795 ? 25.802 -1.878 -40.647 1.00 76.25 795 THR A C 1
ATOM 6094 O O . THR A 1 795 ? 26.924 -2.249 -40.299 1.00 76.25 795 THR A O 1
ATOM 6097 N N . ASN A 1 796 ? 24.718 -2.080 -39.891 1.00 74.75 796 ASN A N 1
ATOM 6098 C CA . ASN A 1 796 ? 24.698 -2.824 -38.630 1.00 74.75 796 ASN A CA 1
ATOM 6099 C C . ASN A 1 796 ? 23.369 -3.592 -38.462 1.00 74.75 796 ASN A C 1
ATOM 6101 O O . ASN A 1 796 ? 22.348 -3.027 -38.092 1.00 74.75 796 ASN A O 1
ATOM 6105 N N . GLY A 1 797 ? 23.382 -4.906 -38.711 1.00 73.19 797 GLY A N 1
ATOM 6106 C CA . GLY A 1 797 ? 22.191 -5.762 -38.592 1.00 73.19 797 GLY A CA 1
ATOM 6107 C C . GLY A 1 797 ? 21.907 -6.596 -39.841 1.00 73.19 797 GLY A C 1
ATOM 6108 O O . GLY A 1 797 ? 22.654 -6.511 -40.816 1.00 73.19 797 GLY A O 1
ATOM 6109 N N . ALA A 1 798 ? 20.885 -7.454 -39.770 1.00 66.94 798 ALA A N 1
ATOM 6110 C CA . ALA A 1 798 ? 20.451 -8.312 -40.881 1.00 66.94 798 ALA A CA 1
ATOM 6111 C C . ALA A 1 798 ? 19.459 -7.641 -41.833 1.00 66.94 798 ALA A C 1
ATOM 6113 O O . ALA A 1 798 ? 18.713 -6.742 -41.372 1.00 66.94 798 ALA A O 1
#